Protein 4YIW (pdb70)

CATH classification: 2.30.40.10 (+1 more: 3.20.20.140)

Foldseek 3Di:
DEKEAFEWEADPVGDIDTWIWDDDQQFTADTGHDDDDPPHHYDYQNHFYKFFQFEFEAEAQQPPARVLFHHQQLRQLLLLQLRHQEYEHEQLYVVGQQADVSLLVVVVRCVPHHLHHYQYAHEQAHSLPQDHGGDPVVSVVSGHLAYESPVDFNQDLVSLLVSQLVQAVVQGEYEGDQFHVVQQQLFQAAPDDLCVVVVTGHRYLCRRQVRLLSNLVSQQVSVGQYEYEADQFLNNLVSLVVSVVVPGNYAYEHALDLLQAASVPPPHQQLLQTAVVHRYDPVSNVSVLVCLVVCSHQAYHHNADFDAPVLRVPTSSRRDHHAGGSQCPQFSCCFRCPVVPSDHPSSNLCRRAVRVCVSSVHPGGDSDGPGRRWIWTWFQPDKDFDDLVPRSTNGSSHPRGRPITGIGTAWTDHSNHTSDGNPD/DWEKEAQEWEADPVFDIGTAIWIGDQQFTADIGHDDDDPPHYYDYFNHFYKFFQFEFEAEAQQPPARVLLHHQQLVLLLLLQLRHQEYEHEQQYVQGQQALVNLVVVVVSCVPHHLHHYQYAHEQAHNLPQDHGGDPVSNVVSRHLAYESPVDFNADLVSLLVSQLVQVVVVGEYEGPQFHVVQQQLFFAADDDLCVVVVGGHRYLCRRQVRLLSNLVSNQVNVGQYEYEADQFLNNLVSLVVSVVVPGNYAYEHALCLLFAAPVPDPDFQLLQTAPPHRYDPVSNVSVLVSLVVCSHQAYHHNADFDAPVLRVDTSSRHDHHAGGSQPPQFSCCFRQCVVPSDHPSSSLCRGWVRVCVSSPHQGRDSDGPGRPWIWTWFQPDKDFDDLVPRSTNGSSHPRGRPITGTGIAWTAHSNHTSDGHDDD

Solvent-accessible surface area: 32635 Å² total; per-residue (Å²): 95,43,5,1,50,79,1,78,31,24,28,171,124,18,140,58,67,63,7,3,2,5,4,70,122,16,95,3,39,103,29,52,117,120,12,122,26,154,139,16,120,89,38,72,8,116,42,53,0,1,1,6,1,0,1,0,1,0,0,11,5,31,7,12,29,7,75,109,44,0,20,0,78,32,0,0,53,0,0,0,35,1,0,0,1,8,0,0,8,7,0,52,18,173,60,15,3,11,50,128,135,55,0,73,58,14,44,86,65,18,188,128,60,32,75,7,62,9,52,2,0,0,0,0,0,42,172,26,62,23,94,114,41,3,65,0,66,24,0,92,124,23,35,12,26,0,0,0,4,4,35,64,8,8,71,54,3,38,25,2,16,42,0,0,108,70,0,30,135,26,136,24,6,0,0,5,13,9,20,28,74,63,6,45,73,170,8,6,5,16,79,28,143,13,7,143,167,68,72,29,67,3,4,18,33,10,3,7,3,5,5,0,7,21,0,9,5,0,1,78,60,10,99,1,37,0,0,0,2,7,0,1,1,93,10,0,1,35,22,0,69,19,3,62,143,48,64,18,107,3,20,0,1,0,1,7,8,4,3,22,8,9,9,81,72,16,98,56,48,47,20,40,23,6,4,32,5,4,2,9,11,132,105,17,45,83,9,4,28,99,0,5,89,80,41,5,1,28,0,1,0,1,16,0,8,0,9,34,84,150,42,12,85,97,30,14,122,175,2,36,74,5,4,2,8,0,5,4,0,0,0,2,0,25,27,25,3,24,119,146,62,63,6,79,19,54,54,0,1,28,10,0,0,28,71,0,0,87,36,34,69,46,143,20,7,71,25,86,112,54,62,80,0,26,0,0,4,0,20,23,145,112,88,70,95,2,61,29,113,86,10,68,0,82,0,85,8,6,18,3,57,43,84,116,1,28,0,26,6,25,19,0,0,25,28,15,164,54,23,36,76,91,161,132,188,32,29,3,0,54,95,1,101,30,28,22,164,143,24,140,31,52,57,17,8,2,19,2,79,120,20,104,4,36,92,23,32,123,132,17,131,24,117,146,16,108,85,42,81,6,121,39,40,3,2,0,10,1,0,0,1,1,0,0,11,4,30,9,8,40,14,72,103,45,0,33,0,80,29,0,0,42,0,0,0,26,0,0,0,1,7,0,0,7,8,1,53,23,194,49,17,2,10,45,105,129,48,0,80,57,15,52,95,58,20,178,137,76,31,59,5,58,8,56,0,1,0,0,1,0,26,171,28,74,24,96,112,41,2,67,0,78,31,0,93,128,32,39,9,28,0,0,0,4,4,39,64,8,5,71,52,3,42,26,3,16,42,0,0,103,68,0,33,165,25,140,26,7,0,1,4,13,11,19,26,72,67,6,46,82,190,8,7,7,17,80,15,151,12,7,142,171,82,70,26,83,3,4,20,34,10,2,8,3,4,5,0,7,19,1,10,6,0,1,68,61,13,97,1,42,0,0,0,3,8,0,1,2,104,12,0,1,38,23,0,69,18,4,64,137,50,65,17,112,4,18,0,1,0,0,7,8,4,1,26,4,12,14,86,70,17,101,56,54,44,16,43,22,5,5,31,7,5,2,10,10,131,116,19,40,88,7,4,27,102,0,4,92,81,42,5,1,30,0,0,0,2,18,0,9,0,9,25,69,136,44,12,84,90,44,11,113,187,3,39,75,5,6,1,7,0,4,4,0,0,0,0,0,21,18,32,2,23,119,128,67,67,7,74,22,47,60,0,1,32,14,1,1,30,78,1,1,89,32,30,70,40,143,17,6,80,23,95,82,52,59,75,0,22,0,0,2,0,16,40,134,129,107,69,95,3,63,28,115,88,13,70,0,77,0,81,5,8,16,2,55,43,89,112,2,24,0,14,3,12,16,0,0,27,27,13,162,52,21,33,105,52,170,101,123

Organism: Bacillus anthracis (NCBI:txid1392)

Structure (mmCIF, N/CA/C/O backbone):
data_4YIW
#
_entry.id   4YIW
#
_cell.length_a   50.183
_cell.length_b   81.676
_cell.length_c   104.529
_cell.angle_alpha   90.00
_cell.angle_beta   100.29
_cell.angle_gamma   90.00
#
_symmetry.space_group_name_H-M   'P 1 21 1'
#
loop_
_entity.id
_entity.type
_entity.pdbx_description
1 polymer Dihydroorotase
2 non-polymer 'ZINC ION'
3 non-polymer N-CARBAMOYL-L-ASPARTATE
4 water water
#
loop_
_atom_site.group_PDB
_atom_site.id
_atom_site.type_symbol
_atom_site.label_atom_id
_atom_site.label_alt_id
_atom_site.label_comp_id
_atom_site.label_asym_id
_atom_site.label_entity_id
_atom_site.label_seq_id
_atom_site.pdbx_PDB_ins_code
_atom_site.Cartn_x
_atom_site.Cartn_y
_atom_site.Cartn_z
_atom_site.occupancy
_atom_site.B_iso_or_equiv
_atom_site.auth_seq_id
_atom_site.auth_comp_id
_atom_site.auth_asym_id
_atom_site.auth_atom_id
_atom_site.pdbx_PDB_model_num
ATOM 1 N N . ASN A 1 25 ? 17.061 -8.545 50.272 1.00 56.78 2 ASN A N 1
ATOM 2 C CA . ASN A 1 25 ? 16.576 -9.791 49.603 1.00 56.90 2 ASN A CA 1
ATOM 3 C C . ASN A 1 25 ? 15.066 -9.862 49.623 1.00 57.16 2 ASN A C 1
ATOM 4 O O . ASN A 1 25 ? 14.461 -10.151 50.655 1.00 57.93 2 ASN A O 1
ATOM 9 N N . TYR A 1 26 ? 14.461 -9.603 48.473 1.00 56.61 3 TYR A N 1
ATOM 10 C CA . TYR A 1 26 ? 13.014 -9.558 48.368 1.00 55.65 3 TYR A CA 1
ATOM 11 C C . TYR A 1 26 ? 12.436 -10.857 47.824 1.00 53.34 3 TYR A C 1
ATOM 12 O O . TYR A 1 26 ? 13.075 -11.559 47.041 1.00 52.79 3 TYR A O 1
ATOM 21 N N . LEU A 1 27 ? 11.220 -11.163 48.265 1.00 51.97 4 LEU A N 1
ATOM 22 C CA . LEU A 1 27 ? 10.434 -12.269 47.737 1.00 50.83 4 LEU A CA 1
ATOM 23 C C . LEU A 1 27 ? 9.062 -11.731 47.334 1.00 50.06 4 LEU A C 1
ATOM 24 O O . LEU A 1 27 ? 8.260 -11.351 48.189 1.00 49.40 4 LEU A O 1
ATOM 29 N N . PHE A 1 28 ? 8.817 -11.695 46.026 1.00 48.99 5 PHE A N 1
ATOM 30 C CA . PHE A 1 28 ? 7.562 -11.205 45.464 1.00 48.53 5 PHE A CA 1
ATOM 31 C C . PHE A 1 28 ? 6.590 -12.368 45.296 1.00 49.11 5 PHE A C 1
ATOM 32 O O . PHE A 1 28 ? 6.802 -13.230 44.445 1.00 49.97 5 PHE A O 1
ATOM 40 N N . LYS A 1 29 ? 5.528 -12.389 46.099 1.00 49.38 6 LYS A N 1
ATOM 41 C CA . LYS A 1 29 ? 4.604 -13.526 46.117 1.00 50.26 6 LYS A CA 1
ATOM 42 C C . LYS A 1 29 ? 3.278 -13.231 45.420 1.00 51.21 6 LYS A C 1
ATOM 43 O O . LYS A 1 29 ? 2.796 -12.100 45.434 1.00 50.84 6 LYS A O 1
ATOM 49 N N . ASN A 1 30 ? 2.711 -14.272 44.812 1.00 53.71 7 ASN A N 1
ATOM 50 C CA . ASN A 1 30 ? 1.379 -14.240 44.197 1.00 56.37 7 ASN A CA 1
ATOM 51 C C . ASN A 1 30 ? 1.203 -13.153 43.139 1.00 57.94 7 ASN A C 1
ATOM 52 O O . ASN A 1 30 ? 0.279 -12.335 43.200 1.00 57.46 7 ASN A O 1
ATOM 57 N N . GLY A 1 31 ? 2.113 -13.169 42.171 1.00 59.78 8 GLY A N 1
ATOM 58 C CA . GLY A 1 31 ? 2.039 -12.306 40.996 1.00 61.83 8 GLY A CA 1
ATOM 59 C C . GLY A 1 31 ? 1.808 -13.125 39.741 1.00 63.00 8 GLY A C 1
ATOM 60 O O . GLY A 1 31 ? 1.672 -14.349 39.802 1.00 64.38 8 GLY A O 1
ATOM 61 N N . ARG A 1 32 ? 1.748 -12.440 38.604 1.00 63.12 9 ARG A N 1
ATOM 62 C CA . ARG A 1 32 ? 1.598 -13.085 37.301 1.00 63.14 9 ARG A CA 1
ATOM 63 C C . ARG A 1 32 ? 2.634 -12.500 36.351 1.00 63.08 9 ARG A C 1
ATOM 64 O O . ARG A 1 32 ? 3.033 -11.348 36.506 1.00 62.45 9 ARG A O 1
ATOM 72 N N . TYR A 1 33 ? 3.091 -13.297 35.387 1.00 65.13 10 TYR A N 1
ATOM 73 C CA . TYR A 1 33 ? 4.166 -12.867 34.487 1.00 66.94 10 TYR A CA 1
ATOM 74 C C . TYR A 1 33 ? 4.122 -13.565 33.129 1.00 69.73 10 TYR A C 1
ATOM 75 O O . TYR A 1 33 ? 3.422 -14.563 32.952 1.00 70.76 10 TYR A O 1
ATOM 84 N N . MET A 1 34 ? 4.882 -13.017 32.182 1.00 72.70 11 MET A N 1
ATOM 85 C CA . MET A 1 34 ? 5.016 -13.570 30.836 1.00 75.45 11 MET A CA 1
ATOM 86 C C . MET A 1 34 ? 6.128 -14.616 30.826 1.00 76.66 11 MET A C 1
ATOM 87 O O . MET A 1 34 ? 7.302 -14.280 31.000 1.00 74.84 11 MET A O 1
ATOM 92 N N . ASN A 1 35 ? 5.757 -15.880 30.629 1.00 79.13 12 ASN A N 1
ATOM 93 C CA . ASN A 1 35 ? 6.743 -16.968 30.540 1.00 82.43 12 ASN A CA 1
ATOM 94 C C . ASN A 1 35 ? 7.472 -16.985 29.193 1.00 84.92 12 ASN A C 1
ATOM 95 O O . ASN A 1 35 ? 7.056 -16.314 28.242 1.00 86.69 12 ASN A O 1
ATOM 100 N N . GLU A 1 36 ? 8.553 -17.759 29.120 1.00 85.34 13 GLU A N 1
ATOM 101 C CA . GLU A 1 36 ? 9.324 -17.892 27.871 1.00 85.23 13 GLU A CA 1
ATOM 102 C C . GLU A 1 36 ? 8.531 -18.526 26.709 1.00 85.11 13 GLU A C 1
ATOM 103 O O . GLU A 1 36 ? 8.935 -18.407 25.552 1.00 85.81 13 GLU A O 1
ATOM 109 N N . GLU A 1 37 ? 7.417 -19.191 27.018 1.00 84.13 14 GLU A N 1
ATOM 110 C CA . GLU A 1 37 ? 6.515 -19.725 25.992 1.00 84.55 14 GLU A CA 1
ATOM 111 C C . GLU A 1 37 ? 5.700 -18.616 25.320 1.00 85.05 14 GLU A C 1
ATOM 112 O O . GLU A 1 37 ? 5.864 -18.356 24.127 1.00 86.15 14 GLU A O 1
ATOM 118 N N . GLY A 1 38 ? 4.826 -17.970 26.088 1.00 86.37 15 GLY A N 1
ATOM 119 C CA . GLY A 1 38 ? 3.915 -16.957 25.541 1.00 86.98 15 GLY A CA 1
ATOM 120 C C . GLY A 1 38 ? 2.765 -16.555 26.453 1.00 86.72 15 GLY A C 1
ATOM 121 O O . GLY A 1 38 ? 2.396 -15.379 26.511 1.00 85.58 15 GLY A O 1
ATOM 122 N N . LYS A 1 39 ? 2.191 -17.530 27.155 1.00 87.08 16 LYS A N 1
ATOM 123 C CA . LYS A 1 39 ? 1.069 -17.283 28.068 1.00 85.36 16 LYS A CA 1
ATOM 124 C C . LYS A 1 39 ? 1.483 -16.537 29.333 1.00 81.53 16 LYS A C 1
ATOM 125 O O . LYS A 1 39 ? 2.672 -16.412 29.644 1.00 80.64 16 LYS A O 1
ATOM 131 N N . ILE A 1 40 ? 0.478 -16.059 30.062 1.00 77.13 17 ILE A N 1
ATOM 132 C CA . ILE A 1 40 ? 0.687 -15.362 31.332 1.00 73.33 17 ILE A CA 1
ATOM 133 C C . ILE A 1 40 ? 0.104 -16.197 32.476 1.00 69.38 17 ILE A C 1
ATOM 134 O O . ILE A 1 40 ? -1.085 -16.515 32.483 1.00 67.66 17 ILE A O 1
ATOM 139 N N . VAL A 1 41 ? 0.963 -16.569 33.425 1.00 65.74 18 VAL A N 1
ATOM 140 C CA . VAL A 1 41 ? 0.600 -17.502 34.502 1.00 63.99 18 VAL A CA 1
ATOM 141 C C . VAL A 1 41 ? 1.131 -17.035 35.856 1.00 60.70 18 VAL A C 1
ATOM 142 O O . VAL A 1 41 ? 1.989 -16.157 35.924 1.00 62.30 18 VAL A O 1
ATOM 146 N N . ALA A 1 42 ? 0.621 -17.647 36.922 1.00 56.41 19 ALA A N 1
ATOM 147 C CA . ALA A 1 42 ? 0.984 -17.286 38.294 1.00 53.73 19 ALA A CA 1
ATOM 148 C C . ALA A 1 42 ? 2.398 -17.739 38.657 1.00 51.00 19 ALA A C 1
ATOM 149 O O . ALA A 1 42 ? 2.871 -18.765 38.166 1.00 49.58 19 ALA A O 1
ATOM 151 N N . THR A 1 43 ? 3.059 -16.965 39.519 1.00 48.67 20 THR A N 1
ATOM 152 C CA . THR A 1 43 ? 4.438 -17.245 39.938 1.00 47.57 20 THR A CA 1
ATOM 153 C C . THR A 1 43 ? 4.901 -16.350 41.091 1.00 46.52 20 THR A C 1
ATOM 154 O O . THR A 1 43 ? 4.299 -15.316 41.371 1.00 46.90 20 THR A O 1
ATOM 158 N N . ASP A 1 44 ? 5.979 -16.770 41.747 1.00 46.23 21 ASP A N 1
ATOM 159 C CA . ASP A 1 44 ? 6.708 -15.936 42.698 1.00 46.76 21 ASP A CA 1
ATOM 160 C C . ASP A 1 44 ? 8.044 -15.559 42.066 1.00 46.06 21 ASP A C 1
ATOM 161 O O . ASP A 1 44 ? 8.398 -16.077 41.006 1.00 46.85 21 ASP A O 1
ATOM 166 N N . LEU A 1 45 ? 8.776 -14.657 42.714 1.00 45.24 22 LEU A N 1
ATOM 167 C CA . LEU A 1 45 ? 10.115 -14.273 42.263 1.00 45.10 22 LEU A CA 1
ATOM 168 C C . LEU A 1 45 ? 10.991 -13.919 43.456 1.00 44.94 22 LEU A C 1
ATOM 169 O O . LEU A 1 45 ? 10.610 -13.102 44.287 1.00 44.79 22 LEU A O 1
ATOM 174 N N . LEU A 1 46 ? 12.168 -14.533 43.522 1.00 45.68 23 LEU A N 1
ATOM 175 C CA . LEU A 1 46 ? 13.108 -14.316 44.616 1.00 46.60 23 LEU A CA 1
ATOM 176 C C . LEU A 1 46 ? 14.306 -13.507 44.121 1.00 47.14 23 LEU A C 1
ATOM 177 O O . LEU A 1 46 ? 14.892 -13.838 43.094 1.00 49.19 23 LEU A O 1
ATOM 182 N N . VAL A 1 47 ? 14.659 -12.448 44.847 1.00 48.16 24 VAL A N 1
ATOM 183 C CA . VAL A 1 47 ? 15.809 -11.604 44.503 1.00 49.65 24 VAL A CA 1
ATOM 184 C C . VAL A 1 47 ? 16.854 -11.656 45.614 1.00 52.11 24 VAL A C 1
ATOM 185 O O . VAL A 1 47 ? 16.532 -11.436 46.779 1.00 53.17 24 VAL A O 1
ATOM 189 N N . GLN A 1 48 ? 18.102 -11.945 45.247 1.00 54.90 25 GLN A N 1
ATOM 190 C CA . GLN A 1 48 ? 19.220 -11.941 46.194 1.00 57.19 25 GLN A CA 1
ATOM 191 C C . GLN A 1 48 ? 20.489 -11.413 45.530 1.00 58.57 25 GLN A C 1
ATOM 192 O O . GLN A 1 48 ? 20.800 -11.779 44.397 1.00 58.55 25 GLN A O 1
ATOM 198 N N . ASP A 1 49 ? 21.205 -10.547 46.247 1.00 61.51 26 ASP A N 1
ATOM 199 C CA . ASP A 1 49 ? 22.450 -9.920 45.767 1.00 64.45 26 ASP A CA 1
ATOM 200 C C . ASP A 1 49 ? 22.265 -9.093 44.489 1.00 64.80 26 ASP A C 1
ATOM 201 O O . ASP A 1 49 ? 23.216 -8.895 43.729 1.00 67.26 26 ASP A O 1
ATOM 206 N N . GLY A 1 50 ? 21.050 -8.597 44.271 1.00 63.74 27 GLY A N 1
ATOM 207 C CA . GLY A 1 50 ? 20.723 -7.835 43.066 1.00 62.66 27 GLY A CA 1
ATOM 208 C C . GLY A 1 50 ? 20.560 -8.673 41.808 1.00 60.77 27 GLY A C 1
ATOM 209 O O . GLY A 1 50 ? 20.772 -8.176 40.700 1.00 60.64 27 GLY A O 1
ATOM 210 N N . LYS A 1 51 ? 20.177 -9.939 41.976 1.00 58.65 28 LYS A N 1
ATOM 211 C CA . LYS A 1 51 ? 19.944 -10.848 40.847 1.00 57.92 28 LYS A CA 1
ATOM 212 C C . LYS A 1 51 ? 18.704 -11.707 41.078 1.00 55.18 28 LYS A C 1
ATOM 213 O O . LYS A 1 51 ? 18.322 -11.972 42.214 1.00 53.92 28 LYS A O 1
ATOM 219 N N . ILE A 1 52 ? 18.082 -12.133 39.985 1.00 54.26 29 ILE A N 1
ATOM 220 C CA . ILE A 1 52 ? 16.899 -12.984 40.049 1.00 54.35 29 ILE A CA 1
ATOM 221 C C . ILE A 1 52 ? 17.352 -14.398 40.392 1.00 54.11 29 ILE A C 1
ATOM 222 O O . ILE A 1 52 ? 18.105 -15.008 39.637 1.00 54.43 29 ILE A O 1
ATOM 227 N N . ALA A 1 53 ? 16.893 -14.905 41.534 1.00 53.89 30 ALA A N 1
ATOM 228 C CA . ALA A 1 53 ? 17.360 -16.185 42.070 1.00 54.02 30 ALA A CA 1
ATOM 229 C C . ALA A 1 53 ? 16.466 -17.363 41.676 1.00 54.73 30 ALA A C 1
ATOM 230 O O . ALA A 1 53 ? 16.969 -18.449 41.387 1.00 55.42 30 ALA A O 1
ATOM 232 N N . LYS A 1 54 ? 15.150 -17.152 41.686 1.00 55.61 31 LYS A N 1
ATOM 233 C CA . LYS A 1 54 ? 14.183 -18.183 41.282 1.00 56.56 31 LYS A CA 1
ATOM 234 C C . LYS A 1 54 ? 12.943 -17.561 40.656 1.00 55.10 31 LYS A C 1
ATOM 235 O O . LYS A 1 54 ? 12.518 -16.478 41.055 1.00 54.98 31 LYS A O 1
ATOM 241 N N . VAL A 1 55 ? 12.362 -18.262 39.686 1.00 54.60 32 VAL A N 1
ATOM 242 C CA . VAL A 1 55 ? 11.116 -17.838 39.046 1.00 54.85 32 VAL A CA 1
ATOM 243 C C . VAL A 1 55 ? 10.161 -19.036 38.975 1.00 56.87 32 VAL A C 1
ATOM 244 O O . VAL A 1 55 ? 9.890 -19.580 37.902 1.00 58.06 32 VAL A O 1
ATOM 248 N N . ALA A 1 56 ? 9.665 -19.444 40.139 1.00 58.63 33 ALA A N 1
ATOM 249 C CA . ALA A 1 56 ? 8.728 -20.566 40.254 1.00 59.12 33 ALA A CA 1
ATOM 250 C C . ALA A 1 56 ? 7.620 -20.215 41.242 1.00 60.02 33 ALA A C 1
ATOM 251 O O . ALA A 1 56 ? 7.807 -19.348 42.092 1.00 60.40 33 ALA A O 1
ATOM 253 N N . GLU A 1 57 ? 6.470 -20.880 41.127 1.00 60.28 34 GLU A N 1
ATOM 254 C CA . GLU A 1 57 ? 5.347 -20.633 42.037 1.00 59.99 34 GLU A CA 1
ATOM 255 C C . GLU A 1 57 ? 5.581 -21.291 43.400 1.00 60.89 34 GLU A C 1
ATOM 256 O O . GLU A 1 57 ? 6.144 -22.383 43.481 1.00 60.95 34 GLU A O 1
ATOM 262 N N . ASN A 1 58 ? 5.154 -20.599 44.457 1.00 62.21 35 ASN A N 1
ATOM 263 C CA . ASN A 1 58 ? 5.268 -21.065 45.850 1.00 62.26 35 ASN A CA 1
ATOM 264 C C . ASN A 1 58 ? 6.707 -21.273 46.328 1.00 61.93 35 ASN A C 1
ATOM 265 O O . ASN A 1 58 ? 7.107 -22.384 46.670 1.00 64.11 35 ASN A O 1
ATOM 270 N N . ILE A 1 59 ? 7.470 -20.184 46.350 1.00 62.64 36 ILE A N 1
ATOM 271 C CA . ILE A 1 59 ? 8.841 -20.179 46.869 1.00 62.39 36 ILE A CA 1
ATOM 272 C C . ILE A 1 59 ? 8.810 -19.991 48.385 1.00 63.96 36 ILE A C 1
ATOM 273 O O . ILE A 1 59 ? 7.875 -19.393 48.921 1.00 65.14 36 ILE A O 1
ATOM 278 N N . THR A 1 60 ? 9.830 -20.510 49.067 1.00 64.76 37 THR A N 1
ATOM 279 C CA . THR A 1 60 ? 10.039 -20.241 50.490 1.00 65.05 37 THR A CA 1
ATOM 280 C C . THR A 1 60 ? 11.485 -19.790 50.738 1.00 65.45 37 THR A C 1
ATOM 281 O O . THR A 1 60 ? 12.422 -20.339 50.154 1.00 63.69 37 THR A O 1
ATOM 285 N N . ALA A 1 61 ? 11.648 -18.778 51.590 1.00 67.14 38 ALA A N 1
ATOM 286 C CA . ALA A 1 61 ? 12.969 -18.277 51.987 1.00 70.00 38 ALA A CA 1
ATOM 287 C C . ALA A 1 61 ? 12.850 -17.493 53.297 1.00 73.41 38 ALA A C 1
ATOM 288 O O . ALA A 1 61 ? 12.384 -16.353 53.308 1.00 73.20 38 ALA A O 1
ATOM 290 N N . ASP A 1 62 ? 13.294 -18.109 54.391 1.00 78.16 39 ASP A N 1
ATOM 291 C CA . ASP A 1 62 ? 12.948 -17.659 55.750 1.00 81.06 39 ASP A CA 1
ATOM 292 C C . ASP A 1 62 ? 13.496 -16.290 56.171 1.00 80.93 39 ASP A C 1
ATOM 293 O O . ASP A 1 62 ? 12.902 -15.634 57.029 1.00 81.87 39 ASP A O 1
ATOM 298 N N . ASN A 1 63 ? 14.609 -15.858 55.580 1.00 79.48 40 ASN A N 1
ATOM 299 C CA . ASN A 1 63 ? 15.210 -14.559 55.930 1.00 77.88 40 ASN A CA 1
ATOM 300 C C . ASN A 1 63 ? 15.277 -13.602 54.734 1.00 74.88 40 ASN A C 1
ATOM 301 O O . ASN A 1 63 ? 16.333 -13.058 54.401 1.00 74.12 40 ASN A O 1
ATOM 306 N N . ALA A 1 64 ? 14.118 -13.406 54.109 1.00 72.26 41 ALA A N 1
ATOM 307 C CA . ALA A 1 64 ? 13.943 -12.463 53.003 1.00 70.07 41 ALA A CA 1
ATOM 308 C C . ALA A 1 64 ? 12.609 -11.730 53.171 1.00 68.14 41 ALA A C 1
ATOM 309 O O . ALA A 1 64 ? 11.595 -12.348 53.510 1.00 67.75 41 ALA A O 1
ATOM 311 N N . GLU A 1 65 ? 12.612 -10.420 52.927 1.00 65.26 42 GLU A N 1
ATOM 312 C CA . GLU A 1 65 ? 11.440 -9.571 53.175 1.00 62.77 42 GLU A CA 1
ATOM 313 C C . GLU A 1 65 ? 10.326 -9.807 52.143 1.00 60.48 42 GLU A C 1
ATOM 314 O O . GLU A 1 65 ? 10.531 -9.603 50.946 1.00 61.92 42 GLU A O 1
ATOM 320 N N . VAL A 1 66 ? 9.151 -10.222 52.617 1.00 57.03 43 VAL A N 1
ATOM 321 C CA . VAL A 1 66 ? 8.029 -10.602 51.744 1.00 54.70 43 VAL A CA 1
ATOM 322 C C . VAL A 1 66 ? 7.281 -9.383 51.189 1.00 53.32 43 VAL A C 1
ATOM 323 O O . VAL A 1 66 ? 7.066 -8.401 51.900 1.00 51.43 43 VAL A O 1
ATOM 327 N N . ILE A 1 67 ? 6.889 -9.469 49.915 1.00 53.04 44 ILE A N 1
ATOM 328 C CA . ILE A 1 67 ? 6.077 -8.442 49.247 1.00 52.19 44 ILE A CA 1
ATOM 329 C C . ILE A 1 67 ? 4.988 -9.116 48.402 1.00 52.02 44 ILE A C 1
ATOM 330 O O . ILE A 1 67 ? 5.240 -9.544 47.278 1.00 52.38 44 ILE A O 1
ATOM 335 N N . ASP A 1 68 ? 3.782 -9.214 48.955 1.00 51.90 45 ASP A N 1
ATOM 336 C CA . ASP A 1 68 ? 2.646 -9.817 48.252 1.00 52.35 45 ASP A CA 1
ATOM 337 C C . ASP A 1 68 ? 2.068 -8.802 47.265 1.00 51.40 45 ASP A C 1
ATOM 338 O O . ASP A 1 68 ? 1.732 -7.687 47.658 1.00 53.66 45 ASP A O 1
ATOM 343 N N . VAL A 1 69 ? 1.949 -9.184 45.994 1.00 49.37 46 VAL A N 1
ATOM 344 C CA . VAL A 1 69 ? 1.489 -8.250 44.952 1.00 48.85 46 VAL A CA 1
ATOM 345 C C . VAL A 1 69 ? 0.010 -8.410 44.573 1.00 49.37 46 VAL A C 1
ATOM 346 O O . VAL A 1 69 ? -0.531 -7.570 43.852 1.00 48.69 46 VAL A O 1
ATOM 350 N N . ASN A 1 70 ? -0.628 -9.484 45.045 1.00 49.24 47 ASN A N 1
ATOM 351 C CA . ASN A 1 70 ? -2.054 -9.739 44.800 1.00 48.66 47 ASN A CA 1
ATOM 352 C C . ASN A 1 70 ? -2.434 -9.720 43.327 1.00 47.44 47 ASN A C 1
ATOM 353 O O . ASN A 1 70 ? -3.166 -8.839 42.880 1.00 48.29 47 ASN A O 1
ATOM 358 N N . GLY A 1 71 ? -1.910 -10.681 42.573 1.00 46.88 48 GLY A N 1
ATOM 359 C CA . GLY A 1 71 ? -2.309 -10.886 41.177 1.00 45.65 48 GLY A CA 1
ATOM 360 C C . GLY A 1 71 ? -1.845 -9.867 40.147 1.00 44.36 48 GLY A C 1
ATOM 361 O O . GLY A 1 71 ? -2.208 -9.973 38.973 1.00 44.91 48 GLY A O 1
ATOM 362 N N . LYS A 1 72 ? -1.037 -8.893 40.562 1.00 43.43 49 LYS A N 1
ATOM 363 C CA . LYS A 1 72 ? -0.499 -7.892 39.634 1.00 43.19 49 LYS A CA 1
ATOM 364 C C . LYS A 1 72 ? 0.558 -8.495 38.705 1.00 41.57 49 LYS A C 1
ATOM 365 O O . LYS A 1 72 ? 1.082 -9.580 38.961 1.00 41.81 49 LYS A O 1
ATOM 371 N N . LEU A 1 73 ? 0.868 -7.770 37.635 1.00 39.83 50 LEU A N 1
ATOM 372 C CA . LEU A 1 73 ? 1.854 -8.204 36.647 1.00 38.62 50 LEU A CA 1
ATOM 373 C C . LEU A 1 73 ? 3.277 -7.915 37.118 1.00 37.27 50 LEU A C 1
ATOM 374 O O . LEU A 1 73 ? 3.622 -6.767 37.381 1.00 37.17 50 LEU A O 1
ATOM 379 N N . ILE A 1 74 ? 4.092 -8.961 37.233 1.00 36.87 51 ILE A N 1
ATOM 380 C CA . ILE A 1 74 ? 5.536 -8.812 37.441 1.00 36.73 51 ILE A CA 1
ATOM 381 C C . ILE A 1 74 ? 6.197 -8.783 36.069 1.00 36.93 51 ILE A C 1
ATOM 382 O O . ILE A 1 74 ? 6.311 -9.816 35.412 1.00 38.01 51 ILE A O 1
ATOM 387 N N . ALA A 1 75 ? 6.625 -7.599 35.640 1.00 36.17 52 ALA A N 1
ATOM 388 C CA . ALA A 1 75 ? 7.247 -7.432 34.331 1.00 35.04 52 ALA A CA 1
ATOM 389 C C . ALA A 1 75 ? 8.745 -7.190 34.481 1.00 34.16 52 ALA A C 1
ATOM 390 O O . ALA A 1 75 ? 9.192 -6.716 35.527 1.00 34.15 52 ALA A O 1
ATOM 392 N N . PRO A 1 76 ? 9.528 -7.525 33.437 1.00 32.66 53 PRO A N 1
ATOM 393 C CA . PRO A 1 76 ? 10.916 -7.084 33.441 1.00 32.08 53 PRO A CA 1
ATOM 394 C C . PRO A 1 76 ? 10.978 -5.572 33.280 1.00 31.53 53 PRO A C 1
ATOM 395 O O . PRO A 1 76 ? 10.052 -4.964 32.730 1.00 31.89 53 PRO A O 1
ATOM 399 N N . GLY A 1 77 ? 12.055 -4.973 33.773 1.00 30.03 54 GLY A N 1
ATOM 400 C CA . GLY A 1 77 ? 12.210 -3.528 33.720 1.00 28.69 54 GLY A CA 1
ATOM 401 C C . GLY A 1 77 ? 12.155 -3.057 32.283 1.00 28.12 54 GLY A C 1
ATOM 402 O O . GLY A 1 77 ? 12.840 -3.610 31.418 1.00 27.74 54 GLY A O 1
ATOM 403 N N . LEU A 1 78 ? 11.329 -2.048 32.022 1.00 27.27 55 LEU A N 1
ATOM 404 C CA . LEU A 1 78 ? 11.125 -1.555 30.662 1.00 26.53 55 LEU A CA 1
ATOM 405 C C . LEU A 1 78 ? 12.377 -0.846 30.118 1.00 26.41 55 LEU A C 1
ATOM 406 O O . LEU A 1 78 ? 13.153 -0.257 30.875 1.00 25.44 55 LEU A O 1
ATOM 411 N N . VAL A 1 79 ? 12.559 -0.917 28.800 1.00 26.61 56 VAL A N 1
ATOM 412 C CA . VAL A 1 79 ? 13.755 -0.400 28.127 1.00 26.51 56 VAL A CA 1
ATOM 413 C C . VAL A 1 79 ? 13.353 0.611 27.058 1.00 26.92 56 VAL A C 1
ATOM 414 O O . VAL A 1 79 ? 12.586 0.287 26.151 1.00 27.37 56 VAL A O 1
ATOM 418 N N . ASP A 1 80 ? 13.885 1.829 27.167 1.00 27.27 57 ASP A N 1
ATOM 419 C CA . ASP A 1 80 ? 13.569 2.913 26.238 1.00 27.30 57 ASP A CA 1
ATOM 420 C C . ASP A 1 80 ? 14.823 3.397 25.516 1.00 27.00 57 ASP A C 1
ATOM 421 O O . ASP A 1 80 ? 15.721 3.966 26.131 1.00 26.98 57 ASP A O 1
ATOM 426 N N . VAL A 1 81 ? 14.868 3.195 24.203 1.00 26.91 58 VAL A N 1
ATOM 427 C CA . VAL A 1 81 ? 16.053 3.553 23.417 1.00 26.77 58 VAL A CA 1
ATOM 428 C C . VAL A 1 81 ? 16.042 4.996 22.873 1.00 27.43 58 VAL A C 1
ATOM 429 O O . VAL A 1 81 ? 16.879 5.343 22.039 1.00 27.92 58 VAL A O 1
ATOM 433 N N . HIS A 1 82 ? 15.112 5.832 23.340 1.00 28.28 59 HIS A N 1
ATOM 434 C CA . HIS A 1 82 ? 15.004 7.218 22.856 1.00 29.23 59 HIS A CA 1
ATOM 435 C C . HIS A 1 82 ? 14.520 8.157 23.958 1.00 28.90 59 HIS A C 1
ATOM 436 O O . HIS A 1 82 ? 13.332 8.223 24.242 1.00 30.18 59 HIS A O 1
ATOM 443 N N . VAL A 1 83 ? 15.450 8.892 24.558 1.00 28.67 60 VAL A N 1
ATOM 444 C CA . VAL A 1 83 ? 15.175 9.688 25.752 1.00 28.61 60 VAL A CA 1
ATOM 445 C C . VAL A 1 83 ? 15.949 11.013 25.724 1.00 28.35 60 VAL A C 1
ATOM 446 O O . VAL A 1 83 ? 17.049 11.081 25.170 1.00 28.58 60 VAL A O 1
ATOM 450 N N . HIS A 1 84 ? 15.361 12.055 26.317 1.00 28.18 61 HIS A N 1
ATOM 451 C CA . HIS A 1 84 ? 16.031 13.353 26.484 1.00 28.44 61 HIS A CA 1
ATOM 452 C C . HIS A 1 84 ? 16.020 13.806 27.948 1.00 29.01 61 HIS A C 1
ATOM 453 O O . HIS A 1 84 ? 14.990 14.226 28.470 1.00 27.85 61 HIS A O 1
ATOM 460 N N . LEU A 1 85 ? 17.184 13.724 28.591 1.00 29.71 62 LEU A N 1
ATOM 461 C CA . LEU A 1 85 ? 17.340 14.094 29.998 1.00 29.95 62 LEU A CA 1
ATOM 462 C C . LEU A 1 85 ? 17.776 15.554 30.198 1.00 30.48 62 LEU A C 1
ATOM 463 O O . LEU A 1 85 ? 17.817 16.030 31.336 1.00 30.21 62 LEU A O 1
ATOM 468 N N . ARG A 1 86 ? 18.134 16.236 29.104 1.00 30.49 63 ARG A N 1
ATOM 469 C CA . ARG A 1 86 ? 18.383 17.696 29.074 1.00 31.56 63 ARG A CA 1
ATOM 470 C C . ARG A 1 86 ? 19.658 18.215 29.776 1.00 32.23 63 ARG A C 1
ATOM 471 O O . ARG A 1 86 ? 20.279 19.166 29.295 1.00 32.17 63 ARG A O 1
ATOM 479 N N . GLU A 1 87 ? 20.024 17.632 30.913 1.00 32.62 64 GLU A N 1
ATOM 480 C CA . GLU A 1 87 ? 21.329 17.887 31.520 1.00 33.06 64 GLU A CA 1
ATOM 481 C C . GLU A 1 87 ? 22.407 17.178 30.690 1.00 32.91 64 GLU A C 1
ATOM 482 O O . GLU A 1 87 ? 22.247 16.000 30.363 1.00 32.84 64 GLU A O 1
ATOM 488 N N . PRO A 1 88 ? 23.512 17.878 30.352 1.00 32.52 65 PRO A N 1
ATOM 489 C CA . PRO A 1 88 ? 23.864 19.257 30.686 1.00 32.07 65 PRO A CA 1
ATOM 490 C C . PRO A 1 88 ? 23.321 20.288 29.692 1.00 31.49 65 PRO A C 1
ATOM 491 O O . PRO A 1 88 ? 23.197 20.000 28.500 1.00 30.48 65 PRO A O 1
ATOM 495 N N . GLY A 1 89 ? 23.013 21.482 30.192 1.00 31.32 66 GLY A N 1
ATOM 496 C CA . GLY A 1 89 ? 22.572 22.593 29.353 1.00 32.10 66 GLY A CA 1
ATOM 497 C C . GLY A 1 89 ? 21.108 22.968 29.504 1.00 33.08 66 GLY A C 1
ATOM 498 O O . GLY A 1 89 ? 20.767 24.151 29.464 1.00 32.80 66 GLY A O 1
ATOM 499 N N . GLY A 1 90 ? 20.245 21.966 29.669 1.00 33.92 67 GLY A N 1
ATOM 500 C CA . GLY A 1 90 ? 18.798 22.183 29.758 1.00 34.45 67 GLY A CA 1
ATOM 501 C C . GLY A 1 90 ? 18.196 21.870 31.117 1.00 34.88 67 GLY A C 1
ATOM 502 O O . GLY A 1 90 ? 17.087 21.338 31.195 1.00 34.88 67 GLY A O 1
ATOM 503 N N . GLU A 1 91 ? 18.906 22.242 32.183 1.00 34.78 68 GLU A N 1
ATOM 504 C CA . GLU A 1 91 ? 18.520 21.886 33.557 1.00 35.15 68 GLU A CA 1
ATOM 505 C C . GLU A 1 91 ? 17.099 22.326 33.931 1.00 35.65 68 GLU A C 1
ATOM 506 O O . GLU A 1 91 ? 16.405 21.619 34.665 1.00 36.72 68 GLU A O 1
ATOM 512 N N . HIS A 1 92 ? 16.675 23.491 33.439 1.00 35.19 69 HIS A N 1
ATOM 513 C CA . HIS A 1 92 ? 15.322 24.009 33.712 1.00 34.95 69 HIS A CA 1
ATOM 514 C C . HIS A 1 92 ? 14.191 23.122 33.154 1.00 33.83 69 HIS A C 1
ATOM 515 O O . HIS A 1 92 ? 13.094 23.078 33.715 1.00 33.16 69 HIS A O 1
ATOM 522 N N . LYS A 1 93 ? 14.479 22.407 32.068 1.00 33.00 70 LYS A N 1
ATOM 523 C CA . LYS A 1 93 ? 13.522 21.499 31.430 1.00 31.98 70 LYS A CA 1
ATOM 524 C C . LYS A 1 93 ? 13.457 20.136 32.109 1.00 31.32 70 LYS A C 1
ATOM 525 O O . LYS A 1 93 ? 12.386 19.547 32.222 1.00 30.70 70 LYS A O 1
ATOM 531 N N . GLU A 1 94 ? 14.620 19.629 32.513 1.00 31.24 71 GLU A N 1
ATOM 532 C CA . GLU A 1 94 ? 14.750 18.307 33.134 1.00 31.16 71 GLU A CA 1
ATOM 533 C C . GLU A 1 94 ? 16.190 18.139 33.635 1.00 30.95 71 GLU A C 1
ATOM 534 O O . GLU A 1 94 ? 17.102 18.799 33.130 1.00 29.91 71 GLU A O 1
ATOM 540 N N . THR A 1 95 ? 16.374 17.278 34.637 1.00 30.68 72 THR A N 1
ATOM 541 C CA . THR A 1 95 ? 17.700 16.881 35.113 1.00 30.81 72 THR A CA 1
ATOM 542 C C . THR A 1 95 ? 17.836 15.366 35.056 1.00 31.74 72 THR A C 1
ATOM 543 O O . THR A 1 95 ? 16.856 14.659 34.819 1.00 32.01 72 THR A O 1
ATOM 547 N N . ILE A 1 96 ? 19.052 14.873 35.281 1.00 32.76 73 ILE A N 1
ATOM 548 C CA . ILE A 1 96 ? 19.317 13.434 35.293 1.00 33.49 73 ILE A CA 1
ATOM 549 C C . ILE A 1 96 ? 18.463 12.795 36.389 1.00 34.78 73 ILE A C 1
ATOM 550 O O . ILE A 1 96 ? 17.769 11.804 36.160 1.00 35.15 73 ILE A O 1
ATOM 555 N N . GLU A 1 97 ? 18.531 13.382 37.581 1.00 36.18 74 GLU A N 1
ATOM 556 C CA . GLU A 1 97 ? 17.722 12.963 38.736 1.00 37.37 74 GLU A CA 1
ATOM 557 C C . GLU A 1 97 ? 16.244 12.849 38.417 1.00 35.87 74 GLU A C 1
ATOM 558 O O . GLU A 1 97 ? 15.647 11.777 38.538 1.00 35.84 74 GLU A O 1
ATOM 564 N N . THR A 1 98 ? 15.659 13.983 38.035 1.00 33.28 75 THR A N 1
ATOM 565 C CA . THR A 1 98 ? 14.218 14.087 37.851 1.00 31.92 75 THR A CA 1
ATOM 566 C C . THR A 1 98 ? 13.764 13.221 36.684 1.00 31.14 75 THR A C 1
ATOM 567 O O . THR A 1 98 ? 12.733 12.553 36.769 1.00 30.19 75 THR A O 1
ATOM 571 N N . GLY A 1 99 ? 14.550 13.228 35.607 1.00 30.46 76 GLY A N 1
ATOM 572 C CA . GLY A 1 99 ? 14.263 12.422 34.422 1.00 29.59 76 GLY A CA 1
ATOM 573 C C . GLY A 1 99 ? 14.234 10.927 34.695 1.00 29.47 76 GLY A C 1
ATOM 574 O O . GLY A 1 99 ? 13.309 10.230 34.263 1.00 28.81 76 GLY A O 1
ATOM 575 N N . THR A 1 100 ? 15.241 10.437 35.417 1.00 28.70 77 THR A N 1
ATOM 576 C CA . THR A 1 100 ? 15.344 9.007 35.734 1.00 28.80 77 THR A CA 1
ATOM 577 C C . THR A 1 100 ? 14.366 8.570 36.827 1.00 29.14 77 THR A C 1
ATOM 578 O O . THR A 1 100 ? 13.948 7.413 36.863 1.00 28.37 77 THR A O 1
ATOM 582 N N . LEU A 1 101 ? 14.021 9.494 37.722 1.00 30.43 78 LEU A N 1
ATOM 583 C CA . LEU A 1 101 ? 12.988 9.258 38.728 1.00 31.17 78 LEU A CA 1
ATOM 584 C C . LEU A 1 101 ? 11.622 9.128 38.034 1.00 30.97 78 LEU A C 1
ATOM 585 O O . LEU A 1 101 ? 10.789 8.309 38.425 1.00 31.60 78 LEU A O 1
ATOM 590 N N . ALA A 1 102 ? 11.407 9.928 36.993 1.00 30.42 79 ALA A N 1
ATOM 591 C CA . ALA A 1 102 ? 10.206 9.811 36.160 1.00 30.27 79 ALA A CA 1
ATOM 592 C C . ALA A 1 102 ? 10.198 8.507 35.354 1.00 29.85 79 ALA A C 1
ATOM 593 O O . ALA A 1 102 ? 9.141 7.920 35.132 1.00 30.06 79 ALA A O 1
ATOM 595 N N . ALA A 1 103 ? 11.376 8.074 34.908 1.00 29.45 80 ALA A N 1
ATOM 596 C CA . ALA A 1 103 ? 11.532 6.803 34.188 1.00 29.39 80 ALA A CA 1
ATOM 597 C C . ALA A 1 103 ? 11.171 5.624 35.086 1.00 29.37 80 ALA A C 1
ATOM 598 O O . ALA A 1 103 ? 10.367 4.762 34.711 1.00 28.92 80 ALA A O 1
ATOM 600 N N . ALA A 1 104 ? 11.771 5.602 36.274 1.00 28.96 81 ALA A N 1
ATOM 601 C CA . ALA A 1 104 ? 11.446 4.614 37.300 1.00 28.84 81 ALA A CA 1
ATOM 602 C C . ALA A 1 104 ? 9.933 4.490 37.497 1.00 28.83 81 ALA A C 1
ATOM 603 O O . ALA A 1 104 ? 9.383 3.385 37.456 1.00 28.94 81 ALA A O 1
ATOM 605 N N . LYS A 1 105 ? 9.273 5.631 37.694 1.00 28.52 82 LYS A N 1
ATOM 606 C CA . LYS A 1 105 ? 7.821 5.685 37.887 1.00 28.15 82 LYS A CA 1
ATOM 607 C C . LYS A 1 105 ? 7.045 5.098 36.709 1.00 27.85 82 LYS A C 1
ATOM 608 O O . LYS A 1 105 ? 6.045 4.411 36.902 1.00 28.64 82 LYS A O 1
ATOM 614 N N . GLY A 1 106 ? 7.514 5.369 35.494 1.00 27.79 83 GLY A N 1
ATOM 615 C CA . GLY A 1 106 ? 6.921 4.808 34.275 1.00 27.53 83 GLY A CA 1
ATOM 616 C C . GLY A 1 106 ? 7.177 3.326 34.021 1.00 27.51 83 GLY A C 1
ATOM 617 O O . GLY A 1 106 ? 6.564 2.745 33.128 1.00 27.93 83 GLY A O 1
ATOM 618 N N . GLY A 1 107 ? 8.082 2.719 34.790 1.00 27.13 84 GLY A N 1
ATOM 619 C CA . GLY A 1 107 ? 8.390 1.292 34.676 1.00 26.89 84 GLY A CA 1
ATOM 620 C C . GLY A 1 107 ? 9.740 0.996 34.046 1.00 27.13 84 GLY A C 1
ATOM 621 O O . GLY A 1 107 ? 10.135 -0.167 33.935 1.00 26.82 84 GLY A O 1
ATOM 622 N N . PHE A 1 108 ? 10.455 2.046 33.648 1.00 27.42 85 PHE A N 1
ATOM 623 C CA . PHE A 1 108 ? 11.705 1.903 32.910 1.00 27.36 85 PHE A CA 1
ATOM 624 C C . PHE A 1 108 ? 12.920 1.781 33.827 1.00 27.65 85 PHE A C 1
ATOM 625 O O . PHE A 1 108 ? 13.099 2.593 34.730 1.00 27.87 85 PHE A O 1
ATOM 633 N N . THR A 1 109 ? 13.745 0.762 33.575 1.00 27.79 86 THR A N 1
ATOM 634 C CA . THR A 1 109 ? 14.986 0.520 34.326 1.00 27.35 86 THR A CA 1
ATOM 635 C C . THR A 1 109 ? 16.249 0.792 33.504 1.00 27.58 86 THR A C 1
ATOM 636 O O . THR A 1 109 ? 17.326 0.994 34.070 1.00 27.23 86 THR A O 1
ATOM 640 N N . THR A 1 110 ? 16.121 0.760 32.179 1.00 27.93 87 THR A N 1
ATOM 641 C CA . THR A 1 110 ? 17.212 1.133 31.281 1.00 28.43 87 THR A CA 1
ATOM 642 C C . THR A 1 110 ? 16.710 2.130 30.251 1.00 28.82 87 THR A C 1
ATOM 643 O O . THR A 1 110 ? 15.732 1.877 29.555 1.00 28.50 87 THR A O 1
ATOM 647 N N . ILE A 1 111 ? 17.396 3.264 30.159 1.00 29.83 88 ILE A N 1
ATOM 648 C CA . ILE A 1 111 ? 17.054 4.309 29.198 1.00 29.94 88 ILE A CA 1
ATOM 649 C C . ILE A 1 111 ? 18.303 4.718 28.430 1.00 29.88 88 ILE A C 1
ATOM 650 O O . ILE A 1 111 ? 19.414 4.556 28.927 1.00 29.35 88 ILE A O 1
ATOM 655 N N . CYS A 1 112 ? 18.108 5.231 27.216 1.00 30.19 89 CYS A N 1
ATOM 656 C CA . CYS A 1 112 ? 19.213 5.630 26.348 1.00 30.33 89 CYS A CA 1
ATOM 657 C C . CYS A 1 112 ? 19.110 7.119 26.024 1.00 30.44 89 CYS A C 1
ATOM 658 O O . CYS A 1 112 ? 18.217 7.542 25.284 1.00 30.85 89 CYS A O 1
ATOM 661 N N . ALA A 1 113 ? 20.030 7.905 26.580 1.00 30.19 90 ALA A N 1
ATOM 662 C CA . ALA A 1 113 ? 19.941 9.367 26.525 1.00 30.57 90 ALA A CA 1
ATOM 663 C C . ALA A 1 113 ? 20.518 9.932 25.227 1.00 30.96 90 ALA A C 1
ATOM 664 O O . ALA A 1 113 ? 21.648 9.623 24.854 1.00 30.50 90 ALA A O 1
ATOM 666 N N . MET A 1 114 ? 19.735 10.773 24.556 1.00 31.49 91 MET A N 1
ATOM 667 C CA . MET A 1 114 ? 20.121 11.332 23.262 1.00 32.44 91 MET A CA 1
ATOM 668 C C . MET A 1 114 ? 21.136 12.466 23.428 1.00 31.87 91 MET A C 1
ATOM 669 O O . MET A 1 114 ? 21.202 13.075 24.492 1.00 32.11 91 MET A O 1
ATOM 674 N N . PRO A 1 115 ? 21.926 12.760 22.375 1.00 31.79 92 PRO A N 1
ATOM 675 C CA . PRO A 1 115 ? 23.091 13.634 22.530 1.00 32.02 92 PRO A CA 1
ATOM 676 C C . PRO A 1 115 ? 22.891 15.114 22.163 1.00 31.69 92 PRO A C 1
ATOM 677 O O . PRO A 1 115 ? 23.872 15.834 21.994 1.00 31.40 92 PRO A O 1
ATOM 681 N N . ASN A 1 116 ? 21.647 15.578 22.072 1.00 31.73 93 ASN A N 1
ATOM 682 C CA . ASN A 1 116 ? 21.383 16.988 21.744 1.00 31.28 93 ASN A CA 1
ATOM 683 C C . ASN A 1 116 ? 21.365 17.895 22.976 1.00 31.69 93 ASN A C 1
ATOM 684 O O . ASN A 1 116 ? 20.401 18.620 23.229 1.00 32.08 93 ASN A O 1
ATOM 689 N N . THR A 1 117 ? 22.466 17.863 23.717 1.00 32.17 94 THR A N 1
ATOM 690 C CA . THR A 1 117 ? 22.633 18.652 24.926 1.00 32.43 94 THR A CA 1
ATOM 691 C C . THR A 1 117 ? 23.640 19.777 24.675 1.00 32.78 94 THR A C 1
ATOM 692 O O . THR A 1 117 ? 24.114 19.951 23.552 1.00 32.27 94 THR A O 1
ATOM 696 N N . ARG A 1 118 ? 23.941 20.555 25.712 1.00 34.29 95 ARG A N 1
ATOM 697 C CA . ARG A 1 118 ? 24.961 21.607 25.630 1.00 36.29 95 ARG A CA 1
ATOM 698 C C . ARG A 1 118 ? 25.865 21.562 26.864 1.00 35.29 95 ARG A C 1
ATOM 699 O O . ARG A 1 118 ? 25.461 22.011 27.938 1.00 36.37 95 ARG A O 1
ATOM 707 N N . PRO A 1 119 ? 27.094 21.021 26.721 1.00 33.81 96 PRO A N 1
ATOM 708 C CA . PRO A 1 119 ? 27.738 20.544 25.490 1.00 33.01 96 PRO A CA 1
ATOM 709 C C . PRO A 1 119 ? 27.257 19.174 24.987 1.00 32.07 96 PRO A C 1
ATOM 710 O O . PRO A 1 119 ? 26.705 18.377 25.751 1.00 31.35 96 PRO A O 1
ATOM 714 N N . VAL A 1 120 ? 27.496 18.926 23.701 1.00 30.64 97 VAL A N 1
ATOM 715 C CA . VAL A 1 120 ? 27.221 17.643 23.064 1.00 29.94 97 VAL A CA 1
ATOM 716 C C . VAL A 1 120 ? 28.280 16.628 23.494 1.00 30.23 97 VAL A C 1
ATOM 717 O O . VAL A 1 120 ? 29.466 16.960 23.546 1.00 29.98 97 VAL A O 1
ATOM 721 N N . PRO A 1 121 ? 27.868 15.380 23.788 1.00 30.66 98 PRO A N 1
ATOM 722 C CA . PRO A 1 121 ? 28.870 14.339 24.028 1.00 30.89 98 PRO A CA 1
ATOM 723 C C . PRO A 1 121 ? 29.523 13.880 22.715 1.00 30.98 98 PRO A C 1
ATOM 724 O O . PRO A 1 121 ? 29.185 12.825 22.173 1.00 30.73 98 PRO A O 1
ATOM 728 N N . ASP A 1 122 ? 30.458 14.686 22.221 1.00 31.73 99 ASP A N 1
ATOM 729 C CA . ASP A 1 122 ? 31.086 14.456 20.915 1.00 32.12 99 ASP A CA 1
ATOM 730 C C . ASP A 1 122 ? 32.609 14.272 20.995 1.00 31.98 99 ASP A C 1
ATOM 731 O O . ASP A 1 122 ? 33.295 14.300 19.973 1.00 31.08 99 ASP A O 1
ATOM 736 N N . CYS A 1 123 ? 33.122 14.065 22.207 1.00 32.65 100 CYS A N 1
ATOM 737 C CA . CYS A 1 123 ? 34.562 13.904 22.433 1.00 33.23 100 CYS A CA 1
ATOM 738 C C . CYS A 1 123 ? 34.822 13.311 23.822 1.00 33.75 100 CYS A C 1
ATOM 739 O O . CYS A 1 123 ? 33.890 13.114 24.602 1.00 34.25 100 CYS A O 1
ATOM 742 N N . ARG A 1 124 ? 36.091 13.042 24.122 1.00 34.32 101 ARG A N 1
ATOM 743 C CA . ARG A 1 124 ? 36.500 12.444 25.398 1.00 34.61 101 ARG A CA 1
ATOM 744 C C . ARG A 1 124 ? 36.018 13.226 26.622 1.00 35.95 101 ARG A C 1
ATOM 745 O O . ARG A 1 124 ? 35.407 12.648 27.527 1.00 36.06 101 ARG A O 1
ATOM 753 N N . GLU A 1 125 ? 36.296 14.531 26.644 1.00 36.98 102 GLU A N 1
ATOM 754 C CA . GLU A 1 125 ? 36.007 15.369 27.812 1.00 37.90 102 GLU A CA 1
ATOM 755 C C . GLU A 1 125 ? 34.509 15.454 28.113 1.00 37.05 102 GLU A C 1
ATOM 756 O O . GLU A 1 125 ? 34.099 15.320 29.268 1.00 38.07 102 GLU A O 1
ATOM 762 N N . HIS A 1 126 ? 33.698 15.672 27.082 1.00 35.44 103 HIS A N 1
ATOM 763 C CA . HIS A 1 126 ? 32.246 15.796 27.267 1.00 34.62 103 HIS A CA 1
ATOM 764 C C . HIS A 1 126 ? 31.576 14.463 27.642 1.00 34.28 103 HIS A C 1
ATOM 765 O O . HIS A 1 126 ? 30.685 14.443 28.487 1.00 33.69 103 HIS A O 1
ATOM 772 N N . MET A 1 127 ? 32.007 13.359 27.031 1.00 34.70 104 MET A N 1
ATOM 773 C CA . MET A 1 127 ? 31.406 12.039 27.306 1.00 34.85 104 MET A CA 1
ATOM 774 C C . MET A 1 127 ? 31.730 11.535 28.715 1.00 37.10 104 MET A C 1
ATOM 775 O O . MET A 1 127 ? 30.862 10.972 29.384 1.00 37.64 104 MET A O 1
ATOM 780 N N . GLU A 1 128 ? 32.970 11.726 29.160 1.00 40.18 105 GLU A N 1
ATOM 781 C CA . GLU A 1 128 ? 33.359 11.339 30.522 1.00 42.38 105 GLU A CA 1
ATOM 782 C C . GLU A 1 128 ? 32.587 12.143 31.568 1.00 42.53 105 GLU A C 1
ATOM 783 O O . GLU A 1 128 ? 32.139 11.593 32.573 1.00 41.88 105 GLU A O 1
ATOM 789 N N . ASP A 1 129 ? 32.426 13.438 31.314 1.00 43.81 106 ASP A N 1
ATOM 790 C CA . ASP A 1 129 ? 31.634 14.316 32.178 1.00 45.14 106 ASP A CA 1
ATOM 791 C C . ASP A 1 129 ? 30.172 13.856 32.268 1.00 43.25 106 ASP A C 1
ATOM 792 O O . ASP A 1 129 ? 29.558 13.917 33.339 1.00 42.63 106 ASP A O 1
ATOM 797 N N . LEU A 1 130 ? 29.628 13.393 31.144 1.00 41.40 107 LEU A N 1
ATOM 798 C CA . LEU A 1 130 ? 28.266 12.857 31.093 1.00 40.29 107 LEU A CA 1
ATOM 799 C C . LEU A 1 130 ? 28.147 11.580 31.920 1.00 39.44 107 LEU A C 1
ATOM 800 O O . LEU A 1 130 ? 27.216 11.438 32.707 1.00 39.95 107 LEU A O 1
ATOM 805 N N . GLN A 1 131 ? 29.094 10.660 31.744 1.00 39.01 108 GLN A N 1
ATOM 806 C CA . GLN A 1 131 ? 29.102 9.394 32.490 1.00 38.44 108 GLN A CA 1
ATOM 807 C C . GLN A 1 131 ? 29.253 9.606 34.001 1.00 38.36 108 GLN A C 1
ATOM 808 O O . GLN A 1 131 ? 28.706 8.836 34.792 1.00 38.01 108 GLN A O 1
ATOM 814 N N . ASN A 1 132 ? 29.993 10.646 34.390 1.00 38.35 109 ASN A N 1
ATOM 815 C CA . ASN A 1 132 ? 30.174 10.993 35.805 1.00 39.01 109 ASN A CA 1
ATOM 816 C C . ASN A 1 132 ? 28.899 11.495 36.463 1.00 38.74 109 ASN A C 1
ATOM 817 O O . ASN A 1 132 ? 28.632 11.173 37.615 1.00 38.32 109 ASN A O 1
ATOM 822 N N . ARG A 1 133 ? 28.127 12.294 35.733 1.00 39.42 110 ARG A N 1
ATOM 823 C CA . ARG A 1 133 ? 26.821 12.756 36.203 1.00 39.66 110 ARG A CA 1
ATOM 824 C C . ARG A 1 133 ? 25.824 11.596 36.320 1.00 39.79 110 ARG A C 1
ATOM 825 O O . ARG A 1 133 ? 25.082 11.508 37.296 1.00 39.20 110 ARG A O 1
ATOM 833 N N . ILE A 1 134 ? 25.818 10.710 35.326 1.00 41.39 111 ILE A N 1
ATOM 834 C CA . ILE A 1 134 ? 24.982 9.503 35.361 1.00 43.88 111 ILE A CA 1
ATOM 835 C C . ILE A 1 134 ? 25.308 8.664 36.596 1.00 46.46 111 ILE A C 1
ATOM 836 O O . ILE A 1 134 ? 24.417 8.296 37.365 1.00 46.45 111 ILE A O 1
ATOM 841 N N . LYS A 1 135 ? 26.596 8.374 36.770 1.00 49.16 112 LYS A N 1
ATOM 842 C CA . LYS A 1 135 ? 27.092 7.571 37.894 1.00 51.50 112 LYS A CA 1
ATOM 843 C C . LYS A 1 135 ? 26.749 8.200 39.249 1.00 51.18 112 LYS A C 1
ATOM 844 O O . LYS A 1 135 ? 26.462 7.497 40.216 1.00 50.22 112 LYS A O 1
ATOM 850 N N . GLU A 1 136 ? 26.758 9.529 39.292 1.00 52.19 113 GLU A N 1
ATOM 851 C CA . GLU A 1 136 ? 26.611 10.283 40.534 1.00 52.38 113 GLU A CA 1
ATOM 852 C C . GLU A 1 136 ? 25.158 10.450 40.990 1.00 50.28 113 GLU A C 1
ATOM 853 O O . GLU A 1 136 ? 24.907 10.504 42.195 1.00 51.33 113 GLU A O 1
ATOM 859 N N . LYS A 1 137 ? 24.204 10.526 40.061 1.00 46.91 114 LYS A N 1
ATOM 860 C CA . LYS A 1 137 ? 22.821 10.807 40.463 1.00 45.14 114 LYS A CA 1
ATOM 861 C C . LYS A 1 137 ? 21.697 10.256 39.572 1.00 43.10 114 LYS A C 1
ATOM 862 O O . LYS A 1 137 ? 20.602 10.814 39.552 1.00 43.43 114 LYS A O 1
ATOM 868 N N . ALA A 1 138 ? 21.942 9.150 38.873 1.00 41.22 115 ALA A N 1
ATOM 869 C CA . ALA A 1 138 ? 20.886 8.494 38.091 1.00 39.15 115 ALA A CA 1
ATOM 870 C C . ALA A 1 138 ? 20.204 7.427 38.929 1.00 37.43 115 ALA A C 1
ATOM 871 O O . ALA A 1 138 ? 20.870 6.642 39.600 1.00 37.04 115 ALA A O 1
ATOM 873 N N . HIS A 1 139 ? 18.874 7.407 38.890 1.00 36.41 116 HIS A N 1
ATOM 874 C CA . HIS A 1 139 ? 18.081 6.414 39.624 1.00 35.31 116 HIS A CA 1
ATOM 875 C C . HIS A 1 139 ? 17.816 5.138 38.821 1.00 33.88 116 HIS A C 1
ATOM 876 O O . HIS A 1 139 ? 17.345 4.148 39.377 1.00 34.13 116 HIS A O 1
ATOM 883 N N . VAL A 1 140 ? 18.092 5.170 37.517 1.00 32.67 117 VAL A N 1
ATOM 884 C CA . VAL A 1 140 ? 17.997 3.978 36.661 1.00 31.42 117 VAL A CA 1
ATOM 885 C C . VAL A 1 140 ? 19.240 3.904 35.774 1.00 30.19 117 VAL A C 1
ATOM 886 O O . VAL A 1 140 ? 20.088 4.785 35.826 1.00 30.45 117 VAL A O 1
ATOM 890 N N . ASN A 1 141 ? 19.353 2.850 34.974 1.00 29.96 118 ASN A N 1
ATOM 891 C CA . ASN A 1 141 ? 20.501 2.689 34.080 1.00 29.95 118 ASN A CA 1
ATOM 892 C C . ASN A 1 141 ? 20.365 3.592 32.855 1.00 29.52 118 ASN A C 1
ATOM 893 O O . ASN A 1 141 ? 19.353 3.546 32.157 1.00 29.19 118 ASN A O 1
ATOM 898 N N . VAL A 1 142 ? 21.385 4.414 32.607 1.00 29.03 119 VAL A N 1
ATOM 899 C CA . VAL A 1 142 ? 21.380 5.355 31.487 1.00 28.48 119 VAL A CA 1
ATOM 900 C C . VAL A 1 142 ? 22.531 5.047 30.532 1.00 28.52 119 VAL A C 1
ATOM 901 O O . VAL A 1 142 ? 23.699 5.189 30.889 1.00 29.47 119 VAL A O 1
ATOM 905 N N . LEU A 1 143 ? 22.188 4.618 29.321 1.00 28.31 120 LEU A N 1
ATOM 906 C CA . LEU A 1 143 ? 23.170 4.327 28.283 1.00 27.96 120 LEU A CA 1
ATOM 907 C C . LEU A 1 143 ? 23.240 5.500 27.303 1.00 28.16 120 LEU A C 1
ATOM 908 O O . LEU A 1 143 ? 22.355 5.658 26.466 1.00 28.59 120 LEU A O 1
ATOM 913 N N . PRO A 1 144 ? 24.294 6.330 27.399 1.00 27.76 121 PRO A N 1
ATOM 914 C CA . PRO A 1 144 ? 24.337 7.546 26.596 1.00 28.07 121 PRO A CA 1
ATOM 915 C C . PRO A 1 144 ? 24.699 7.316 25.125 1.00 28.19 121 PRO A C 1
ATOM 916 O O . PRO A 1 144 ? 25.630 6.562 24.820 1.00 28.35 121 PRO A O 1
ATOM 920 N N . TYR A 1 145 ? 23.954 7.969 24.235 1.00 28.08 122 TYR A N 1
ATOM 921 C CA . TYR A 1 145 ? 24.278 8.010 22.811 1.00 28.05 122 TYR A CA 1
ATOM 922 C C . TYR A 1 145 ? 25.501 8.899 22.585 1.00 27.50 122 TYR A C 1
ATOM 923 O O . TYR A 1 145 ? 25.853 9.725 23.428 1.00 25.87 122 TYR A O 1
ATOM 932 N N . GLY A 1 146 ? 26.131 8.719 21.430 1.00 27.88 123 GLY A N 1
ATOM 933 C CA . GLY A 1 146 ? 27.218 9.576 20.981 1.00 27.97 123 GLY A CA 1
ATOM 934 C C . GLY A 1 146 ? 26.792 10.288 19.716 1.00 28.62 123 GLY A C 1
ATOM 935 O O . GLY A 1 146 ? 25.956 9.780 18.972 1.00 28.66 123 GLY A O 1
ATOM 936 N N . ALA A 1 147 ? 27.355 11.469 19.477 1.00 29.10 124 ALA A N 1
ATOM 937 C CA . ALA A 1 147 ? 27.059 12.232 18.269 1.00 29.60 124 ALA A CA 1
ATOM 938 C C . ALA A 1 147 ? 27.793 11.649 17.063 1.00 30.12 124 ALA A C 1
ATOM 939 O O . ALA A 1 147 ? 28.887 11.100 17.204 1.00 31.44 124 ALA A O 1
ATOM 941 N N . ILE A 1 148 ? 27.186 11.769 15.883 1.00 29.99 125 ILE A N 1
ATOM 942 C CA . ILE A 1 148 ? 27.855 11.414 14.630 1.00 30.31 125 ILE A CA 1
ATOM 943 C C . ILE A 1 148 ? 28.844 12.513 14.255 1.00 31.16 125 ILE A C 1
ATOM 944 O O . ILE A 1 148 ? 29.994 12.230 13.921 1.00 31.49 125 ILE A O 1
ATOM 949 N N . THR A 1 149 ? 28.391 13.763 14.313 1.00 31.89 126 THR A N 1
ATOM 950 C CA . THR A 1 149 ? 29.234 14.908 13.979 1.00 31.96 126 THR A CA 1
ATOM 951 C C . THR A 1 149 ? 29.397 15.857 15.164 1.00 32.22 126 THR A C 1
ATOM 952 O O . THR A 1 149 ? 28.547 15.907 16.053 1.00 32.51 126 THR A O 1
ATOM 956 N N . VAL A 1 150 ? 30.488 16.620 15.143 1.00 32.76 127 VAL A N 1
ATOM 957 C CA . VAL A 1 150 ? 30.871 17.505 16.247 1.00 33.57 127 VAL A CA 1
ATOM 958 C C . VAL A 1 150 ? 29.881 18.668 16.361 1.00 34.91 127 VAL A C 1
ATOM 959 O O . VAL A 1 150 ? 29.602 19.348 15.374 1.00 33.99 127 VAL A O 1
ATOM 963 N N . ARG A 1 151 ? 29.356 18.864 17.573 1.00 36.97 128 ARG A N 1
ATOM 964 C CA . ARG A 1 151 ? 28.283 19.832 17.873 1.00 39.61 128 ARG A CA 1
ATOM 965 C C . ARG A 1 151 ? 26.962 19.597 17.106 1.00 39.10 128 ARG A C 1
ATOM 966 O O . ARG A 1 151 ? 26.105 20.479 17.061 1.00 39.08 128 ARG A O 1
ATOM 974 N N . GLN A 1 152 ? 26.789 18.402 16.541 1.00 39.12 129 GLN A N 1
ATOM 975 C CA . GLN A 1 152 ? 25.662 18.097 15.643 1.00 40.18 129 GLN A CA 1
ATOM 976 C C . GLN A 1 152 ? 25.551 19.069 14.447 1.00 39.75 129 GLN A C 1
ATOM 977 O O . GLN A 1 152 ? 24.460 19.268 13.908 1.00 39.96 129 GLN A O 1
ATOM 983 N N . ALA A 1 153 ? 26.680 19.643 14.026 1.00 38.20 130 ALA A N 1
ATOM 984 C CA . ALA A 1 153 ? 26.708 20.641 12.947 1.00 37.68 130 ALA A CA 1
ATOM 985 C C . ALA A 1 153 ? 26.906 20.028 11.556 1.00 37.52 130 ALA A C 1
ATOM 986 O O . ALA A 1 153 ? 26.745 20.717 10.548 1.00 37.23 130 ALA A O 1
ATOM 988 N N . GLY A 1 154 ? 27.291 18.754 11.507 1.00 37.98 131 GLY A N 1
ATOM 989 C CA . GLY A 1 154 ? 27.253 17.975 10.267 1.00 38.24 131 GLY A CA 1
ATOM 990 C C . GLY A 1 154 ? 28.467 18.018 9.353 1.00 38.82 131 GLY A C 1
ATOM 991 O O . GLY A 1 154 ? 28.440 17.425 8.271 1.00 40.36 131 GLY A O 1
ATOM 992 N N . SER A 1 155 ? 29.533 18.698 9.771 1.00 38.10 132 SER A N 1
ATOM 993 C CA . SER A 1 155 ? 30.703 18.902 8.903 1.00 37.83 132 SER A CA 1
ATOM 994 C C . SER A 1 155 ? 31.936 18.071 9.281 1.00 37.24 132 SER A C 1
ATOM 995 O O . SER A 1 155 ? 32.732 17.723 8.413 1.00 36.52 132 SER A O 1
ATOM 998 N N . GLU A 1 156 ? 32.091 17.763 10.566 1.00 38.00 133 GLU A N 1
ATOM 999 C CA . GLU A 1 156 ? 33.243 17.011 11.062 1.00 39.15 133 GLU A CA 1
ATOM 1000 C C . GLU A 1 156 ? 32.761 15.829 11.890 1.00 38.42 133 GLU A C 1
ATOM 1001 O O . GLU A 1 156 ? 31.987 16.016 12.822 1.00 38.52 133 GLU A O 1
ATOM 1007 N N . MET A 1 157 ? 33.223 14.622 11.559 1.00 37.64 134 MET A N 1
ATOM 1008 C CA . MET A 1 157 ? 32.777 13.406 12.249 1.00 37.05 134 MET A CA 1
ATOM 1009 C C . MET A 1 157 ? 33.477 13.260 13.592 1.00 37.14 134 MET A C 1
ATOM 1010 O O . MET A 1 157 ? 34.623 13.683 13.747 1.00 37.87 134 MET A O 1
ATOM 1015 N N . THR A 1 158 ? 32.781 12.659 14.556 1.00 37.02 135 THR A N 1
ATOM 1016 C CA . THR A 1 158 ? 33.362 12.368 15.872 1.00 37.57 135 THR A CA 1
ATOM 1017 C C . THR A 1 158 ? 34.290 11.148 15.804 1.00 37.94 135 THR A C 1
ATOM 1018 O O . THR A 1 158 ? 34.344 10.448 14.788 1.00 39.69 135 THR A O 1
ATOM 1022 N N . ASP A 1 159 ? 35.027 10.914 16.889 1.00 37.39 136 ASP A N 1
ATOM 1023 C CA . ASP A 1 159 ? 35.938 9.770 17.004 1.00 36.18 136 ASP A CA 1
ATOM 1024 C C . ASP A 1 159 ? 35.177 8.554 17.548 1.00 35.75 136 ASP A C 1
ATOM 1025 O O . ASP A 1 159 ? 35.147 8.311 18.755 1.00 36.23 136 ASP A O 1
ATOM 1030 N N . PHE A 1 160 ? 34.571 7.794 16.638 1.00 35.10 137 PHE A N 1
ATOM 1031 C CA . PHE A 1 160 ? 33.705 6.660 16.986 1.00 35.07 137 PHE A CA 1
ATOM 1032 C C . PHE A 1 160 ? 34.399 5.599 17.850 1.00 36.07 137 PHE A C 1
ATOM 1033 O O . PHE A 1 160 ? 33.753 4.965 18.689 1.00 37.39 137 PHE A O 1
ATOM 1041 N N . GLU A 1 161 ? 35.700 5.401 17.635 1.00 36.21 138 GLU A N 1
ATOM 1042 C CA . GLU A 1 161 ? 36.469 4.380 18.360 1.00 35.98 138 GLU A CA 1
ATOM 1043 C C . GLU A 1 161 ? 36.625 4.750 19.831 1.00 35.39 138 GLU A C 1
ATOM 1044 O O . GLU A 1 161 ? 36.469 3.911 20.717 1.00 34.36 138 GLU A O 1
ATOM 1050 N N . THR A 1 162 ? 36.937 6.019 20.073 1.00 35.61 139 THR A N 1
ATOM 1051 C CA . THR A 1 162 ? 37.099 6.541 21.424 1.00 35.26 139 THR A CA 1
ATOM 1052 C C . THR A 1 162 ? 35.764 6.598 22.161 1.00 35.30 139 THR A C 1
ATOM 1053 O O . THR A 1 162 ? 35.684 6.219 23.330 1.00 36.36 139 THR A O 1
ATOM 1057 N N . LEU A 1 163 ? 34.718 7.066 21.483 1.00 34.44 140 LEU A N 1
ATOM 1058 C CA . LEU A 1 163 ? 33.391 7.147 22.099 1.00 33.58 140 LEU A CA 1
ATOM 1059 C C . LEU A 1 163 ? 32.830 5.766 22.460 1.00 33.54 140 LEU A C 1
ATOM 1060 O O . LEU A 1 163 ? 32.180 5.617 23.497 1.00 32.82 140 LEU A O 1
ATOM 1065 N N . LYS A 1 164 ? 33.093 4.764 21.622 1.00 34.39 141 LYS A N 1
ATOM 1066 C CA . LYS A 1 164 ? 32.769 3.370 21.955 1.00 35.53 141 LYS A CA 1
ATOM 1067 C C . LYS A 1 164 ? 33.456 2.948 23.255 1.00 36.57 141 LYS A C 1
ATOM 1068 O O . LYS A 1 164 ? 32.810 2.417 24.161 1.00 35.68 141 LYS A O 1
ATOM 1074 N N . GLU A 1 165 ? 34.766 3.192 23.322 1.00 38.62 142 GLU A N 1
ATOM 1075 C CA . GLU A 1 165 ? 35.597 2.869 24.489 1.00 39.51 142 GLU A CA 1
ATOM 1076 C C . GLU A 1 165 ? 35.036 3.463 25.786 1.00 38.73 142 GLU A C 1
ATOM 1077 O O . GLU A 1 165 ? 35.019 2.791 26.816 1.00 38.80 142 GLU A O 1
ATOM 1083 N N . LEU A 1 166 ? 34.565 4.710 25.723 1.00 37.79 143 LEU A N 1
ATOM 1084 C CA . LEU A 1 166 ? 34.043 5.416 26.906 1.00 37.24 143 LEU A CA 1
ATOM 1085 C C . LEU A 1 166 ? 32.562 5.132 27.213 1.00 36.38 143 LEU A C 1
ATOM 1086 O O . LEU A 1 166 ? 31.989 5.755 28.111 1.00 36.69 143 LEU A O 1
ATOM 1091 N N . GLY A 1 167 ? 31.951 4.209 26.471 1.00 35.37 144 GLY A N 1
ATOM 1092 C CA . GLY A 1 167 ? 30.612 3.694 26.789 1.00 34.80 144 GLY A CA 1
ATOM 1093 C C . GLY A 1 167 ? 29.451 4.265 25.986 1.00 34.66 144 GLY A C 1
ATOM 1094 O O . GLY A 1 167 ? 28.347 4.398 26.510 1.00 35.73 144 GLY A O 1
ATOM 1095 N N . ALA A 1 168 ? 29.683 4.591 24.716 1.00 33.66 145 ALA A N 1
ATOM 1096 C CA . ALA A 1 168 ? 28.619 5.077 23.841 1.00 32.22 145 ALA A CA 1
ATOM 1097 C C . ALA A 1 168 ? 27.688 3.931 23.460 1.00 32.08 145 ALA A C 1
ATOM 1098 O O . ALA A 1 168 ? 28.142 2.839 23.132 1.00 31.56 145 ALA A O 1
ATOM 1100 N N . PHE A 1 169 ? 26.385 4.195 23.505 1.00 32.02 146 PHE A N 1
ATOM 1101 C CA . PHE A 1 169 ? 25.358 3.208 23.157 1.00 30.97 146 PHE A CA 1
ATOM 1102 C C . PHE A 1 169 ? 25.297 2.984 21.645 1.00 30.50 146 PHE A C 1
ATOM 1103 O O . PHE A 1 169 ? 25.370 1.853 21.156 1.00 30.18 146 PHE A O 1
ATOM 1111 N N . ALA A 1 170 ? 25.150 4.085 20.923 1.00 30.06 147 ALA A N 1
ATOM 1112 C CA . ALA A 1 170 ? 25.098 4.088 19.467 1.00 29.96 147 ALA A CA 1
ATOM 1113 C C . ALA A 1 170 ? 25.433 5.506 18.995 1.00 29.94 147 ALA A C 1
ATOM 1114 O O . ALA A 1 170 ? 25.764 6.366 19.819 1.00 30.17 147 ALA A O 1
ATOM 1116 N N . PHE A 1 171 ? 25.358 5.754 17.688 1.00 29.42 148 PHE A N 1
ATOM 1117 C CA . PHE A 1 171 ? 25.700 7.073 17.145 1.00 29.20 148 PHE A CA 1
ATOM 1118 C C . PHE A 1 171 ? 24.508 7.756 16.481 1.00 29.38 148 PHE A C 1
ATOM 1119 O O . PHE A 1 171 ? 23.803 7.141 15.679 1.00 29.88 148 PHE A O 1
ATOM 1127 N N . THR A 1 172 ? 24.283 9.023 16.827 1.00 29.08 149 THR A N 1
ATOM 1128 C CA . THR A 1 172 ? 23.170 9.791 16.266 1.00 29.82 149 THR A CA 1
ATOM 1129 C C . THR A 1 172 ? 23.372 11.302 16.378 1.00 31.06 149 THR A C 1
ATOM 1130 O O . THR A 1 172 ? 24.028 11.784 17.295 1.00 30.44 149 THR A O 1
ATOM 1134 N N . ASP A 1 173 ? 22.792 12.032 15.431 1.00 32.86 150 ASP A N 1
ATOM 1135 C CA . ASP A 1 173 ? 22.686 13.490 15.514 1.00 34.66 150 ASP A CA 1
ATOM 1136 C C . ASP A 1 173 ? 21.238 13.887 15.847 1.00 36.37 150 ASP A C 1
ATOM 1137 O O . ASP A 1 173 ? 20.730 14.886 15.341 1.00 37.02 150 ASP A O 1
ATOM 1142 N N . ASP A 1 174 ? 20.589 13.119 16.725 1.00 38.38 151 ASP A N 1
ATOM 1143 C CA . ASP A 1 174 ? 19.158 13.295 16.984 1.00 39.64 151 ASP A CA 1
ATOM 1144 C C . ASP A 1 174 ? 18.837 14.711 17.414 1.00 40.86 151 ASP A C 1
ATOM 1145 O O . ASP A 1 174 ? 19.520 15.286 18.251 1.00 39.61 151 ASP A O 1
ATOM 1150 N N . GLY A 1 175 ? 17.751 15.230 16.852 1.00 43.71 152 GLY A N 1
ATOM 1151 C CA . GLY A 1 175 ? 17.464 16.652 16.834 1.00 44.57 152 GLY A CA 1
ATOM 1152 C C . GLY A 1 175 ? 17.498 17.100 15.384 1.00 45.30 152 GLY A C 1
ATOM 1153 O O . GLY A 1 175 ? 16.543 17.703 14.888 1.00 46.94 152 GLY A O 1
ATOM 1154 N N . VAL A 1 176 ? 18.595 16.771 14.700 1.00 43.90 153 VAL A N 1
ATOM 1155 C CA . VAL A 1 176 ? 18.814 17.195 13.315 1.00 43.66 153 VAL A CA 1
ATOM 1156 C C . VAL A 1 176 ? 19.122 16.009 12.397 1.00 41.90 153 VAL A C 1
ATOM 1157 O O . VAL A 1 176 ? 19.487 14.928 12.861 1.00 42.42 153 VAL A O 1
ATOM 1161 N N . GLY A 1 177 ? 18.946 16.214 11.096 1.00 39.71 154 GLY A N 1
ATOM 1162 C CA . GLY A 1 177 ? 19.287 15.197 10.103 1.00 38.23 154 GLY A CA 1
ATOM 1163 C C . GLY A 1 177 ? 20.708 15.367 9.600 1.00 36.42 154 GLY A C 1
ATOM 1164 O O . GLY A 1 177 ? 21.218 16.486 9.545 1.00 37.73 154 GLY A O 1
ATOM 1165 N N . VAL A 1 178 ? 21.348 14.261 9.230 1.00 33.80 155 VAL A N 1
ATOM 1166 C CA . VAL A 1 178 ? 22.659 14.315 8.580 1.00 32.68 155 VAL A CA 1
ATOM 1167 C C . VAL A 1 178 ? 22.436 14.662 7.108 1.00 31.67 155 VAL A C 1
ATOM 1168 O O . VAL A 1 178 ? 22.101 13.795 6.302 1.00 32.42 155 VAL A O 1
ATOM 1172 N N . GLN A 1 179 ? 22.620 15.933 6.765 1.00 30.93 156 GLN A N 1
ATOM 1173 C CA . GLN A 1 179 ? 22.256 16.434 5.433 1.00 30.60 156 GLN A CA 1
ATOM 1174 C C . GLN A 1 179 ? 23.219 15.974 4.326 1.00 30.61 156 GLN A C 1
ATOM 1175 O O . GLN A 1 179 ? 22.789 15.715 3.203 1.00 30.95 156 GLN A O 1
ATOM 1181 N N . ASP A 1 180 ? 24.507 15.872 4.652 1.00 30.55 157 ASP A N 1
ATOM 1182 C CA . ASP A 1 180 ? 25.530 15.400 3.714 1.00 30.64 157 ASP A CA 1
ATOM 1183 C C . ASP A 1 180 ? 25.479 13.875 3.588 1.00 29.57 157 ASP A C 1
ATOM 1184 O O . ASP A 1 180 ? 25.685 13.162 4.565 1.00 29.90 157 ASP A O 1
ATOM 1189 N N . ALA A 1 181 ? 25.220 13.383 2.380 1.00 28.75 158 ALA A N 1
ATOM 1190 C CA . ALA A 1 181 ? 25.082 11.945 2.142 1.00 28.59 158 ALA A CA 1
ATOM 1191 C C . ALA A 1 181 ? 26.411 11.195 2.284 1.00 28.20 158 ALA A C 1
ATOM 1192 O O . ALA A 1 181 ? 26.446 10.069 2.782 1.00 27.50 158 ALA A O 1
ATOM 1194 N N . SER A 1 182 ? 27.497 11.821 1.841 1.00 28.70 159 SER A N 1
ATOM 1195 C CA . SER A 1 182 ? 28.834 11.231 1.961 1.00 28.83 159 SER A CA 1
ATOM 1196 C C . SER A 1 182 ? 29.257 11.071 3.420 1.00 29.02 159 SER A C 1
ATOM 1197 O O . SER A 1 182 ? 29.949 10.118 3.764 1.00 29.87 159 SER A O 1
ATOM 1200 N N . MET A 1 183 ? 28.831 12.004 4.266 1.00 29.63 160 MET A N 1
ATOM 1201 C CA . MET A 1 183 ? 29.109 11.962 5.705 1.00 30.47 160 MET A CA 1
ATOM 1202 C C . MET A 1 183 ? 28.436 10.761 6.371 1.00 29.98 160 MET A C 1
ATOM 1203 O O . MET A 1 183 ? 29.069 10.038 7.148 1.00 29.84 160 MET A O 1
ATOM 1208 N N . MET A 1 184 ? 27.151 10.564 6.074 1.00 29.01 161 MET A N 1
ATOM 1209 C CA . MET A 1 184 ? 26.394 9.435 6.612 1.00 27.82 161 MET A CA 1
ATOM 1210 C C . MET A 1 184 ? 26.981 8.098 6.145 1.00 27.44 161 MET A C 1
ATOM 1211 O O . MET A 1 184 ? 27.070 7.161 6.931 1.00 27.91 161 MET A O 1
ATOM 1216 N N . LEU A 1 185 ? 27.375 8.010 4.874 1.00 26.85 162 LEU A N 1
ATOM 1217 C CA . LEU A 1 185 ? 28.004 6.792 4.348 1.00 26.98 162 LEU A CA 1
ATOM 1218 C C . LEU A 1 185 ? 29.296 6.504 5.107 1.00 27.40 162 LEU A C 1
ATOM 1219 O O . LEU A 1 185 ? 29.481 5.401 5.629 1.00 27.21 162 LEU A O 1
ATOM 1224 N N . ALA A 1 186 ? 30.172 7.508 5.170 1.00 27.15 163 ALA A N 1
ATOM 1225 C CA . ALA A 1 186 ? 31.423 7.409 5.920 1.00 28.06 163 ALA A CA 1
ATOM 1226 C C . ALA A 1 186 ? 31.161 6.982 7.359 1.00 28.88 163 ALA A C 1
ATOM 1227 O O . ALA A 1 186 ? 31.840 6.100 7.882 1.00 29.56 163 ALA A O 1
ATOM 1229 N N . ALA A 1 187 ? 30.169 7.604 7.990 1.00 29.05 164 ALA A N 1
ATOM 1230 C CA . ALA A 1 187 ? 29.797 7.258 9.357 1.00 29.52 164 ALA A CA 1
ATOM 1231 C C . ALA A 1 187 ? 29.369 5.798 9.477 1.00 30.08 164 ALA A C 1
ATOM 1232 O O . ALA A 1 187 ? 29.747 5.115 10.427 1.00 30.45 164 ALA A O 1
ATOM 1234 N N . MET A 1 188 ? 28.581 5.327 8.516 1.00 30.56 165 MET A N 1
ATOM 1235 C CA . MET A 1 188 ? 28.091 3.945 8.531 1.00 31.58 165 MET A CA 1
ATOM 1236 C C . MET A 1 188 ? 29.207 2.918 8.306 1.00 31.62 165 MET A C 1
ATOM 1237 O O . MET A 1 188 ? 29.201 1.859 8.928 1.00 31.81 165 MET A O 1
ATOM 1242 N N . LYS A 1 189 ? 30.153 3.223 7.420 1.00 31.40 166 LYS A N 1
ATOM 1243 C CA . LYS A 1 189 ? 31.334 2.366 7.235 1.00 30.85 166 LYS A CA 1
ATOM 1244 C C . LYS A 1 189 ? 32.123 2.254 8.528 1.00 30.82 166 LYS A C 1
ATOM 1245 O O . LYS A 1 189 ? 32.563 1.170 8.906 1.00 31.90 166 LYS A O 1
ATOM 1251 N N . ARG A 1 190 ? 32.286 3.385 9.201 1.00 31.26 167 ARG A N 1
ATOM 1252 C CA . ARG A 1 190 ? 33.033 3.454 10.455 1.00 32.31 167 ARG A CA 1
ATOM 1253 C C . ARG A 1 190 ? 32.327 2.684 11.562 1.00 31.77 167 ARG A C 1
ATOM 1254 O O . ARG A 1 190 ? 32.957 1.927 12.293 1.00 32.59 167 ARG A O 1
ATOM 1262 N N . ALA A 1 191 ? 31.017 2.881 11.671 1.00 31.87 168 ALA A N 1
ATOM 1263 C CA . ALA A 1 191 ? 30.211 2.222 12.697 1.00 31.70 168 ALA A CA 1
ATOM 1264 C C . ALA A 1 191 ? 30.079 0.728 12.445 1.00 31.57 168 ALA A C 1
ATOM 1265 O O . ALA A 1 191 ? 29.984 -0.053 13.387 1.00 31.34 168 ALA A O 1
ATOM 1267 N N . ALA A 1 192 ? 30.059 0.337 11.175 1.00 32.13 169 ALA A N 1
ATOM 1268 C CA . ALA A 1 192 ? 29.975 -1.075 10.801 1.00 33.50 169 ALA A CA 1
ATOM 1269 C C . ALA A 1 192 ? 31.221 -1.850 11.236 1.00 34.06 169 ALA A C 1
ATOM 1270 O O . ALA A 1 192 ? 31.118 -2.966 11.733 1.00 33.47 169 ALA A O 1
ATOM 1272 N N . LYS A 1 193 ? 32.391 -1.247 11.050 1.00 35.81 170 LYS A N 1
ATOM 1273 C CA . LYS A 1 193 ? 33.657 -1.843 11.482 1.00 37.54 170 LYS A CA 1
ATOM 1274 C C . LYS A 1 193 ? 33.691 -2.111 13.000 1.00 36.17 170 LYS A C 1
ATOM 1275 O O . LYS A 1 193 ? 34.292 -3.092 13.438 1.00 37.61 170 LYS A O 1
ATOM 1281 N N . LEU A 1 194 ? 33.035 -1.261 13.790 1.00 33.76 171 LEU A N 1
ATOM 1282 C CA . LEU A 1 194 ? 32.996 -1.424 15.252 1.00 32.50 171 LEU A CA 1
ATOM 1283 C C . LEU A 1 194 ? 31.775 -2.190 15.780 1.00 32.17 171 LEU A C 1
ATOM 1284 O O . LEU A 1 194 ? 31.555 -2.233 16.991 1.00 31.93 171 LEU A O 1
ATOM 1289 N N . ASN A 1 195 ? 30.998 -2.802 14.889 1.00 32.16 172 ASN A N 1
ATOM 1290 C CA . ASN A 1 195 ? 29.727 -3.445 15.253 1.00 32.97 172 ASN A CA 1
ATOM 1291 C C . ASN A 1 195 ? 28.808 -2.547 16.094 1.00 33.36 172 ASN A C 1
ATOM 1292 O O . ASN A 1 195 ? 28.395 -2.909 17.200 1.00 33.60 172 ASN A O 1
ATOM 1297 N N . MET A 1 196 ? 28.493 -1.370 15.564 1.00 33.32 173 MET A N 1
ATOM 1298 C CA . MET A 1 196 ? 27.595 -0.448 16.249 1.00 33.28 173 MET A CA 1
ATOM 1299 C C . MET A 1 196 ? 26.590 0.207 15.304 1.00 31.17 173 MET A C 1
ATOM 1300 O O . MET A 1 196 ? 26.789 0.281 14.094 1.00 30.35 173 MET A O 1
ATOM 1305 N N . ALA A 1 197 ? 25.496 0.675 15.885 1.00 30.56 174 ALA A N 1
ATOM 1306 C CA . ALA A 1 197 ? 24.358 1.146 15.113 1.00 29.76 174 ALA A CA 1
ATOM 1307 C C . ALA A 1 197 ? 24.488 2.622 14.793 1.00 29.08 174 ALA A C 1
ATOM 1308 O O . ALA A 1 197 ? 24.931 3.411 15.629 1.00 30.43 174 ALA A O 1
ATOM 1310 N N . VAL A 1 198 ? 24.118 2.987 13.571 1.00 27.76 175 VAL A N 1
ATOM 1311 C CA . VAL A 1 198 ? 23.858 4.379 13.239 1.00 26.95 175 VAL A CA 1
ATOM 1312 C C . VAL A 1 198 ? 22.349 4.581 13.390 1.00 26.96 175 VAL A C 1
ATOM 1313 O O . VAL A 1 198 ? 21.551 3.965 12.682 1.00 27.09 175 VAL A O 1
ATOM 1317 N N . VAL A 1 199 ? 21.976 5.421 14.348 1.00 26.84 176 VAL A N 1
ATOM 1318 C CA . VAL A 1 199 ? 20.583 5.710 14.651 1.00 26.83 176 VAL A CA 1
ATOM 1319 C C . VAL A 1 199 ? 20.282 7.096 14.090 1.00 26.93 176 VAL A C 1
ATOM 1320 O O . VAL A 1 199 ? 21.055 8.036 14.312 1.00 27.27 176 VAL A O 1
ATOM 1324 N N . ALA A 1 200 ? 19.168 7.225 13.369 1.00 26.78 177 ALA A N 1
ATOM 1325 C CA . ALA A 1 200 ? 18.914 8.430 12.567 1.00 27.25 177 ALA A CA 1
ATOM 1326 C C . ALA A 1 200 ? 17.546 9.103 12.762 1.00 27.92 177 ALA A C 1
ATOM 1327 O O . ALA A 1 200 ? 16.489 8.476 12.618 1.00 26.18 177 ALA A O 1
ATOM 1329 N N . HIS A 1 201 ? 17.610 10.396 13.090 1.00 29.04 178 HIS A N 1
ATOM 1330 C CA . HIS A 1 201 ? 16.500 11.334 12.942 1.00 29.68 178 HIS A CA 1
ATOM 1331 C C . HIS A 1 201 ? 16.441 11.737 11.475 1.00 29.62 178 HIS A C 1
ATOM 1332 O O . HIS A 1 201 ? 17.294 12.485 10.998 1.00 29.75 178 HIS A O 1
ATOM 1339 N N . CYS A 1 202 ? 15.440 11.231 10.763 1.00 29.64 179 CYS A N 1
ATOM 1340 C CA . CYS A 1 202 ? 15.337 11.439 9.320 1.00 29.64 179 CYS A CA 1
ATOM 1341 C C . CYS A 1 202 ? 14.537 12.712 8.995 1.00 29.33 179 CYS A C 1
ATOM 1342 O O . CYS A 1 202 ? 13.310 12.747 9.130 1.00 28.73 179 CYS A O 1
ATOM 1345 N N . GLU A 1 203 ? 15.256 13.752 8.575 1.00 29.61 180 GLU A N 1
ATOM 1346 C CA . GLU A 1 203 ? 14.668 15.039 8.223 1.00 29.90 180 GLU A CA 1
ATOM 1347 C C . GLU A 1 203 ? 15.487 15.724 7.120 1.00 29.38 180 GLU A C 1
ATOM 1348 O O . GLU A 1 203 ? 16.609 16.165 7.359 1.00 29.41 180 GLU A O 1
ATOM 1354 N N . GLU A 1 204 ? 14.922 15.788 5.912 1.00 29.20 181 GLU A N 1
ATOM 1355 C CA . GLU A 1 204 ? 15.527 16.502 4.778 1.00 28.71 181 GLU A CA 1
ATOM 1356 C C . GLU A 1 204 ? 15.166 17.988 4.868 1.00 28.67 181 GLU A C 1
ATOM 1357 O O . GLU A 1 204 ? 14.010 18.366 4.674 1.00 27.99 181 GLU A O 1
ATOM 1363 N N . ASN A 1 205 ? 16.168 18.823 5.141 1.00 28.62 182 ASN A N 1
ATOM 1364 C CA . ASN A 1 205 ? 15.947 20.227 5.530 1.00 28.90 182 ASN A CA 1
ATOM 1365 C C . ASN A 1 205 ? 15.298 21.154 4.490 1.00 28.73 182 ASN A C 1
ATOM 1366 O O . ASN A 1 205 ? 14.632 22.118 4.869 1.00 28.67 182 ASN A O 1
ATOM 1371 N N . THR A 1 206 ? 15.487 20.883 3.200 1.00 28.26 183 THR A N 1
ATOM 1372 C CA . THR A 1 206 ? 14.827 21.679 2.160 1.00 28.38 183 THR A CA 1
ATOM 1373 C C . THR A 1 206 ? 13.307 21.419 2.096 1.00 29.63 183 THR A C 1
ATOM 1374 O O . THR A 1 206 ? 12.561 22.246 1.573 1.00 28.83 183 THR A O 1
ATOM 1378 N N . LEU A 1 207 ? 12.859 20.276 2.620 1.00 30.69 184 LEU A N 1
ATOM 1379 C CA . LEU A 1 207 ? 11.435 19.918 2.623 1.00 31.49 184 LEU A CA 1
ATOM 1380 C C . LEU A 1 207 ? 10.672 20.299 3.909 1.00 32.60 184 LEU A C 1
ATOM 1381 O O . LEU A 1 207 ? 9.481 20.018 4.010 1.00 33.03 184 LEU A O 1
ATOM 1386 N N . ILE A 1 208 ? 11.330 20.936 4.878 1.00 33.56 185 ILE A N 1
ATOM 1387 C CA . ILE A 1 208 ? 10.662 21.295 6.142 1.00 34.61 185 ILE A CA 1
ATOM 1388 C C . ILE A 1 208 ? 9.536 22.321 5.937 1.00 35.93 185 ILE A C 1
ATOM 1389 O O . ILE A 1 208 ? 8.484 22.235 6.585 1.00 35.46 185 ILE A O 1
ATOM 1394 N N . ASN A 1 209 ? 9.767 23.288 5.050 1.00 36.96 186 ASN A N 1
ATOM 1395 C CA . ASN A 1 209 ? 8.745 24.276 4.684 1.00 38.66 186 ASN A CA 1
ATOM 1396 C C . ASN A 1 209 ? 8.287 25.148 5.862 1.00 39.69 186 ASN A C 1
ATOM 1397 O O . ASN A 1 209 ? 7.137 25.590 5.910 1.00 39.21 186 ASN A O 1
ATOM 1402 N N . LYS A 1 210 ? 9.200 25.391 6.801 1.00 41.13 187 LYS A N 1
ATOM 1403 C CA . LYS A 1 210 ? 8.918 26.187 8.001 1.00 42.86 187 LYS A CA 1
ATOM 1404 C C . LYS A 1 210 ? 7.684 25.681 8.763 1.00 41.81 187 LYS A C 1
ATOM 1405 O O . LYS A 1 210 ? 6.933 26.467 9.344 1.00 42.73 187 LYS A O 1
ATOM 1411 N N . GLY A 1 211 ? 7.499 24.362 8.777 1.00 40.47 188 GLY A N 1
ATOM 1412 C CA . GLY A 1 211 ? 6.287 23.753 9.325 1.00 39.13 188 GLY A CA 1
ATOM 1413 C C . GLY A 1 211 ? 6.317 23.509 10.824 1.00 37.68 188 GLY A C 1
ATOM 1414 O O . GLY A 1 211 ? 7.360 23.186 11.388 1.00 38.26 188 GLY A O 1
ATOM 1415 N N . CYS A 1 212 ? 5.161 23.675 11.463 1.00 36.08 189 CYS A N 1
ATOM 1416 C CA . CYS A 1 212 ? 4.971 23.376 12.890 1.00 34.85 189 CYS A CA 1
ATOM 1417 C C . CYS A 1 212 ? 4.114 22.120 13.127 1.00 33.87 189 CYS A C 1
ATOM 1418 O O . CYS A 1 212 ? 4.114 21.567 14.227 1.00 33.54 189 CYS A O 1
ATOM 1421 N N . VAL A 1 213 ? 3.371 21.699 12.104 1.00 32.58 190 VAL A N 1
ATOM 1422 C CA . VAL A 1 213 ? 2.515 20.511 12.161 1.00 32.20 190 VAL A CA 1
ATOM 1423 C C . VAL A 1 213 ? 2.627 19.743 10.831 1.00 32.90 190 VAL A C 1
ATOM 1424 O O . VAL A 1 213 ? 3.414 20.118 9.956 1.00 32.35 190 VAL A O 1
ATOM 1428 N N . HIS A 1 214 ? 1.851 18.668 10.690 1.00 33.43 191 HIS A N 1
ATOM 1429 C CA . HIS A 1 214 ? 1.758 17.915 9.437 1.00 34.35 191 HIS A CA 1
ATOM 1430 C C . HIS A 1 214 ? 1.174 18.775 8.315 1.00 35.44 191 HIS A C 1
ATOM 1431 O O . HIS A 1 214 ? 0.341 19.639 8.570 1.00 36.79 191 HIS A O 1
ATOM 1438 N N . GLU A 1 215 ? 1.623 18.557 7.080 1.00 36.66 192 GLU A N 1
ATOM 1439 C CA . GLU A 1 215 ? 0.983 19.182 5.921 1.00 37.46 192 GLU A CA 1
ATOM 1440 C C . GLU A 1 215 ? -0.209 18.320 5.513 1.00 37.98 192 GLU A C 1
ATOM 1441 O O . GLU A 1 215 ? -0.040 17.262 4.898 1.00 38.35 192 GLU A O 1
ATOM 1447 N N . GLY A 1 216 ? -1.408 18.766 5.875 1.00 37.62 193 GLY A N 1
ATOM 1448 C CA . GLY A 1 216 ? -2.623 18.018 5.574 1.00 38.47 193 GLY A CA 1
ATOM 1449 C C . GLY A 1 216 ? -3.871 18.824 5.861 1.00 39.37 193 GLY A C 1
ATOM 1450 O O . GLY A 1 216 ? -3.939 20.010 5.543 1.00 39.57 193 GLY A O 1
ATOM 1451 N N . LYS A 1 217 ? -4.853 18.179 6.479 1.00 41.23 194 LYS A N 1
ATOM 1452 C CA . LYS A 1 217 ? -6.152 18.798 6.742 1.00 42.21 194 LYS A CA 1
ATOM 1453 C C . LYS A 1 217 ? -6.100 19.829 7.869 1.00 42.54 194 LYS A C 1
ATOM 1454 O O . LYS A 1 217 ? -6.779 20.855 7.806 1.00 41.23 194 LYS A O 1
ATOM 1460 N N . PHE A 1 218 ? -5.300 19.553 8.896 1.00 43.34 195 PHE A N 1
ATOM 1461 C CA . PHE A 1 218 ? -5.192 20.447 10.045 1.00 44.92 195 PHE A CA 1
ATOM 1462 C C . PHE A 1 218 ? -4.465 21.740 9.679 1.00 45.23 195 PHE A C 1
ATOM 1463 O O . PHE A 1 218 ? -4.919 22.827 10.030 1.00 46.42 195 PHE A O 1
ATOM 1471 N N . SER A 1 219 ? -3.340 21.622 8.979 1.00 45.38 196 SER A N 1
ATOM 1472 C CA . SER A 1 219 ? -2.600 22.804 8.525 1.00 45.65 196 SER A CA 1
ATOM 1473 C C . SER A 1 219 ? -3.437 23.642 7.551 1.00 46.18 196 SER A C 1
ATOM 1474 O O . SER A 1 219 ? -3.417 24.871 7.608 1.00 46.50 196 SER A O 1
ATOM 1477 N N . GLU A 1 220 ? -4.170 22.966 6.670 1.00 48.06 197 GLU A N 1
ATOM 1478 C CA . GLU A 1 220 ? -5.080 23.623 5.724 1.00 50.24 197 GLU A CA 1
ATOM 1479 C C . GLU A 1 220 ? -6.183 24.410 6.438 1.00 48.83 197 GLU A C 1
ATOM 1480 O O . GLU A 1 220 ? -6.521 25.513 6.021 1.00 48.24 197 GLU A O 1
ATOM 1486 N N . LYS A 1 221 ? -6.728 23.842 7.511 1.00 48.27 198 LYS A N 1
ATOM 1487 C CA . LYS A 1 221 ? -7.834 24.466 8.239 1.00 48.94 198 LYS A CA 1
ATOM 1488 C C . LYS A 1 221 ? -7.405 25.722 9.010 1.00 47.94 198 LYS A C 1
ATOM 1489 O O . LYS A 1 221 ? -8.044 26.768 8.901 1.00 48.81 198 LYS A O 1
ATOM 1495 N N . HIS A 1 222 ? -6.323 25.615 9.776 1.00 46.12 199 HIS A N 1
ATOM 1496 C CA . HIS A 1 222 ? -5.882 26.698 10.666 1.00 44.23 199 HIS A CA 1
ATOM 1497 C C . HIS A 1 222 ? -4.889 27.689 10.049 1.00 43.84 199 HIS A C 1
ATOM 1498 O O . HIS A 1 222 ? -4.336 28.532 10.765 1.00 43.66 199 HIS A O 1
ATOM 1505 N N . GLY A 1 223 ? -4.658 27.592 8.740 1.00 42.56 200 GLY A N 1
ATOM 1506 C CA . GLY A 1 223 ? -3.770 28.522 8.036 1.00 41.95 200 GLY A CA 1
ATOM 1507 C C . GLY A 1 223 ? -2.316 28.433 8.471 1.00 42.05 200 GLY A C 1
ATOM 1508 O O . GLY A 1 223 ? -1.632 29.453 8.579 1.00 41.46 200 GLY A O 1
ATOM 1509 N N . LEU A 1 224 ? -1.845 27.208 8.702 1.00 41.67 201 LEU A N 1
ATOM 1510 C CA . LEU A 1 224 ? -0.498 26.963 9.228 1.00 41.42 201 LEU A CA 1
ATOM 1511 C C . LEU A 1 224 ? 0.421 26.331 8.182 1.00 41.17 201 LEU A C 1
ATOM 1512 O O . LEU A 1 224 ? -0.038 25.604 7.299 1.0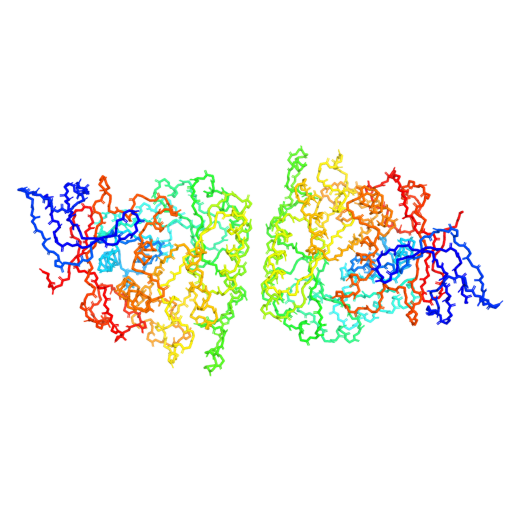0 41.94 201 LEU A O 1
ATOM 1517 N N . ASN A 1 225 ? 1.719 26.610 8.290 1.00 40.13 202 ASN A N 1
ATOM 1518 C CA . ASN A 1 225 ? 2.729 25.927 7.477 1.00 38.63 202 ASN A CA 1
ATOM 1519 C C . ASN A 1 225 ? 2.918 24.491 7.964 1.00 36.90 202 ASN A C 1
ATOM 1520 O O . ASN A 1 225 ? 3.023 24.249 9.169 1.00 35.54 202 ASN A O 1
ATOM 1525 N N . GLY A 1 226 ? 2.961 23.547 7.025 1.00 35.76 203 GLY A N 1
ATOM 1526 C CA . GLY A 1 226 ? 3.015 22.118 7.353 1.00 34.70 203 GLY A CA 1
ATOM 1527 C C . GLY A 1 226 ? 4.240 21.393 6.819 1.00 32.60 203 GLY A C 1
ATOM 1528 O O . GLY A 1 226 ? 4.741 21.714 5.737 1.00 31.87 203 GLY A O 1
ATOM 1529 N N . ILE A 1 227 ? 4.707 20.404 7.582 1.00 31.23 204 ILE A N 1
ATOM 1530 C CA . ILE A 1 227 ? 5.833 19.555 7.178 1.00 30.33 204 ILE A CA 1
ATOM 1531 C C . ILE A 1 227 ? 5.277 18.333 6.444 1.00 29.68 204 ILE A C 1
ATOM 1532 O O . ILE A 1 227 ? 4.570 17.523 7.044 1.00 28.94 204 ILE A O 1
ATOM 1537 N N . PRO A 1 228 ? 5.602 18.186 5.149 1.00 29.14 205 PRO A N 1
ATOM 1538 C CA . PRO A 1 228 ? 5.043 17.081 4.388 1.00 28.68 205 PRO A CA 1
ATOM 1539 C C . PRO A 1 228 ? 5.680 15.759 4.790 1.00 28.26 205 PRO A C 1
ATOM 1540 O O . PRO A 1 228 ? 6.704 15.752 5.468 1.00 28.40 205 PRO A O 1
ATOM 1544 N N . SER A 1 229 ? 5.073 14.657 4.370 1.00 27.74 206 SER A N 1
ATOM 1545 C CA . SER A 1 229 ? 5.577 13.323 4.701 1.00 27.34 206 SER A CA 1
ATOM 1546 C C . SER A 1 229 ? 6.946 13.035 4.085 1.00 26.65 206 SER A C 1
ATOM 1547 O O . SER A 1 229 ? 7.788 12.405 4.721 1.00 25.29 206 SER A O 1
ATOM 1550 N N . VAL A 1 230 ? 7.151 13.489 2.849 1.00 26.83 207 VAL A N 1
ATOM 1551 C CA . VAL A 1 230 ? 8.398 13.210 2.119 1.00 26.89 207 VAL A CA 1
ATOM 1552 C C . VAL A 1 230 ? 9.657 13.745 2.807 1.00 27.09 207 VAL A C 1
ATOM 1553 O O . VAL A 1 230 ? 10.739 13.190 2.627 1.00 27.11 207 VAL A O 1
ATOM 1557 N N . CYS A 1 231 ? 9.509 14.813 3.588 1.00 26.91 208 CYS A N 1
ATOM 1558 C CA . CYS A 1 231 ? 10.591 15.327 4.428 1.00 27.15 208 CYS A CA 1
ATOM 1559 C C . CYS A 1 231 ? 11.239 14.213 5.261 1.00 27.02 208 CYS A C 1
ATOM 1560 O O . CYS A 1 231 ? 12.466 14.158 5.394 1.00 26.97 208 CYS A O 1
ATOM 1563 N N . GLU A 1 232 ? 10.408 13.326 5.809 1.00 26.19 209 GLU A N 1
ATOM 1564 C CA . GLU A 1 232 ? 10.893 12.181 6.577 1.00 25.34 209 GLU A CA 1
ATOM 1565 C C . GLU A 1 232 ? 11.362 11.040 5.681 1.00 25.12 209 GLU A C 1
ATOM 1566 O O . GLU A 1 232 ? 12.469 10.535 5.837 1.00 25.35 209 GLU A O 1
ATOM 1572 N N . SER A 1 233 ? 10.510 10.638 4.743 1.00 24.99 210 SER A N 1
ATOM 1573 C CA . SER A 1 233 ? 10.696 9.380 4.016 1.00 24.33 210 SER A CA 1
ATOM 1574 C C . SER A 1 233 ? 11.876 9.360 3.043 1.00 23.98 210 SER A C 1
ATOM 1575 O O . SER A 1 233 ? 12.428 8.288 2.785 1.00 23.72 210 SER A O 1
ATOM 1578 N N . VAL A 1 234 ? 12.250 10.518 2.495 1.00 23.70 211 VAL A N 1
ATOM 1579 C CA . VAL A 1 234 ? 13.358 10.572 1.519 1.00 24.12 211 VAL A CA 1
ATOM 1580 C C . VAL A 1 234 ? 14.719 10.241 2.148 1.00 24.23 211 VAL A C 1
ATOM 1581 O O . VAL A 1 234 ? 15.591 9.672 1.483 1.00 24.11 211 VAL A O 1
ATOM 1585 N N . HIS A 1 235 ? 14.888 10.594 3.421 1.00 24.18 212 HIS A N 1
ATOM 1586 C CA . HIS A 1 235 ? 16.114 10.279 4.170 1.00 24.55 212 HIS A CA 1
ATOM 1587 C C . HIS A 1 235 ? 16.216 8.787 4.507 1.00 24.72 212 HIS A C 1
ATOM 1588 O O . HIS A 1 235 ? 17.284 8.186 4.358 1.00 25.16 212 HIS A O 1
ATOM 1595 N N . ILE A 1 236 ? 15.117 8.196 4.966 1.00 24.42 213 ILE A N 1
ATOM 1596 C CA . ILE A 1 236 ? 15.088 6.761 5.257 1.00 24.37 213 ILE A CA 1
ATOM 1597 C C . ILE A 1 236 ? 15.512 6.000 4.003 1.00 23.95 213 ILE A C 1
ATOM 1598 O O . ILE A 1 236 ? 16.462 5.221 4.042 1.00 23.85 213 ILE A O 1
ATOM 1603 N N . ALA A 1 237 ? 14.819 6.257 2.896 1.00 23.60 214 ALA A N 1
ATOM 1604 C CA . ALA A 1 237 ? 15.136 5.633 1.598 1.00 23.83 214 ALA A CA 1
ATOM 1605 C C . ALA A 1 237 ? 16.602 5.771 1.202 1.00 23.79 214 ALA A C 1
ATOM 1606 O O . ALA A 1 237 ? 17.194 4.819 0.706 1.00 24.27 214 ALA A O 1
ATOM 1608 N N . ARG A 1 238 ? 17.175 6.959 1.407 1.00 23.90 215 ARG A N 1
ATOM 1609 C CA . ARG A 1 238 ? 18.595 7.198 1.141 1.00 23.71 215 ARG A CA 1
ATOM 1610 C C . ARG A 1 238 ? 19.460 6.359 2.076 1.00 23.51 215 ARG A C 1
ATOM 1611 O O . ARG A 1 238 ? 20.311 5.597 1.626 1.00 23.00 215 ARG A O 1
ATOM 1619 N N . ASP A 1 239 ? 19.221 6.509 3.378 1.00 24.05 216 ASP A N 1
ATOM 1620 C CA . ASP A 1 239 ? 20.014 5.846 4.413 1.00 24.07 216 ASP A CA 1
ATOM 1621 C C . ASP A 1 239 ? 20.025 4.320 4.279 1.00 24.10 216 ASP A C 1
ATOM 1622 O O . ASP A 1 239 ? 21.055 3.687 4.526 1.00 24.16 216 ASP A O 1
ATOM 1627 N N . ILE A 1 240 ? 18.886 3.739 3.899 1.00 23.80 217 ILE A N 1
ATOM 1628 C CA . ILE A 1 240 ? 18.778 2.290 3.686 1.00 23.81 217 ILE A CA 1
ATOM 1629 C C . ILE A 1 240 ? 19.810 1.799 2.679 1.00 24.24 217 ILE A C 1
ATOM 1630 O O . ILE A 1 240 ? 20.501 0.823 2.943 1.00 24.74 217 ILE A O 1
ATOM 1635 N N . LEU A 1 241 ? 19.906 2.474 1.534 1.00 24.58 218 LEU A N 1
ATOM 1636 C CA . LEU A 1 241 ? 20.891 2.121 0.500 1.00 25.06 218 LEU A CA 1
ATOM 1637 C C . LEU A 1 241 ? 22.341 2.336 0.962 1.00 25.66 218 LEU A C 1
ATOM 1638 O O . LEU A 1 241 ? 23.213 1.509 0.684 1.00 25.94 218 LEU A O 1
ATOM 1643 N N . LEU A 1 242 ? 22.595 3.436 1.668 1.00 25.93 219 LEU A N 1
ATOM 1644 C CA . LEU A 1 242 ? 23.926 3.685 2.234 1.00 26.38 219 LEU A CA 1
ATOM 1645 C C . LEU A 1 242 ? 24.294 2.587 3.241 1.00 26.86 219 LEU A C 1
ATOM 1646 O O . LEU A 1 242 ? 25.451 2.172 3.322 1.00 27.46 219 LEU A O 1
ATOM 1651 N N . ALA A 1 243 ? 23.301 2.122 3.997 1.00 27.33 220 ALA A N 1
ATOM 1652 C CA . ALA A 1 243 ? 23.507 1.078 5.001 1.00 27.58 220 ALA A CA 1
ATOM 1653 C C . ALA A 1 243 ? 23.752 -0.291 4.372 1.00 28.10 220 ALA A C 1
ATOM 1654 O O . ALA A 1 243 ? 24.480 -1.110 4.935 1.00 28.14 220 ALA A O 1
ATOM 1656 N N . GLU A 1 244 ? 23.155 -0.542 3.210 1.00 28.94 221 GLU A N 1
ATOM 1657 C CA . GLU A 1 244 ? 23.439 -1.773 2.467 1.00 29.96 221 GLU A CA 1
ATOM 1658 C C . GLU A 1 244 ? 24.878 -1.770 1.957 1.00 30.51 221 GLU A C 1
ATOM 1659 O O . GLU A 1 244 ? 25.580 -2.779 2.059 1.00 30.73 221 GLU A O 1
ATOM 1665 N N . ALA A 1 245 ? 25.294 -0.636 1.394 1.00 31.03 222 ALA A N 1
ATOM 1666 C CA . ALA A 1 245 ? 26.648 -0.467 0.855 1.00 30.98 222 ALA A CA 1
ATOM 1667 C C . ALA A 1 245 ? 27.729 -0.597 1.924 1.00 30.88 222 ALA A C 1
ATOM 1668 O O . ALA A 1 245 ? 28.776 -1.182 1.672 1.00 31.24 222 ALA A O 1
ATOM 1670 N N . ALA A 1 246 ? 27.467 -0.051 3.111 1.00 30.94 223 ALA A N 1
ATOM 1671 C CA . ALA A 1 246 ? 28.422 -0.087 4.226 1.00 31.14 223 ALA A CA 1
ATOM 1672 C C . ALA A 1 246 ? 28.302 -1.319 5.135 1.00 31.64 223 ALA A C 1
ATOM 1673 O O . ALA A 1 246 ? 29.077 -1.456 6.080 1.00 32.18 223 ALA A O 1
ATOM 1675 N N . ASP A 1 247 ? 27.342 -2.204 4.860 1.00 32.09 224 ASP A N 1
ATOM 1676 C CA . ASP A 1 247 ? 27.111 -3.405 5.675 1.00 32.04 224 ASP A CA 1
ATOM 1677 C C . ASP A 1 247 ? 26.895 -3.045 7.154 1.00 31.00 224 ASP A C 1
ATOM 1678 O O . ASP A 1 247 ? 27.402 -3.716 8.042 1.00 31.34 224 ASP A O 1
ATOM 1683 N N . CYS A 1 248 ? 26.120 -1.990 7.399 1.00 30.33 225 CYS A N 1
ATOM 1684 C CA . CYS A 1 248 ? 25.967 -1.409 8.737 1.00 29.70 225 CYS A CA 1
ATOM 1685 C C . CYS A 1 248 ? 24.568 -1.598 9.290 1.00 29.31 225 CYS A C 1
ATOM 1686 O O . CYS A 1 248 ? 23.598 -1.577 8.532 1.00 29.04 225 CYS A O 1
ATOM 1689 N N . HIS A 1 249 ? 24.467 -1.761 10.612 1.00 28.92 226 HIS A N 1
ATOM 1690 C CA . HIS A 1 249 ? 23.168 -1.744 11.288 1.00 28.86 226 HIS A CA 1
ATOM 1691 C C . HIS A 1 249 ? 22.674 -0.302 11.360 1.00 28.47 226 HIS A C 1
ATOM 1692 O O . HIS A 1 249 ? 23.325 0.558 11.941 1.00 28.31 226 HIS A O 1
ATOM 1699 N N . TYR A 1 250 ? 21.519 -0.061 10.754 1.00 28.50 227 TYR A N 1
ATOM 1700 C CA . TYR A 1 250 ? 20.937 1.268 10.656 1.00 28.41 227 TYR A CA 1
ATOM 1701 C C . TYR A 1 250 ? 19.566 1.244 11.335 1.00 28.33 227 TYR A C 1
ATOM 1702 O O . TYR A 1 250 ? 18.760 0.358 11.057 1.00 28.68 227 TYR A O 1
ATOM 1711 N N . HIS A 1 251 ? 19.312 2.201 12.229 1.00 27.64 228 HIS A N 1
ATOM 1712 C CA . HIS A 1 251 ? 18.057 2.242 12.989 1.00 27.71 228 HIS A CA 1
ATOM 1713 C C . HIS A 1 251 ? 17.290 3.547 12.778 1.00 27.44 228 HIS A C 1
ATOM 1714 O O . HIS A 1 251 ? 17.850 4.635 12.914 1.00 27.16 228 HIS A O 1
ATOM 1721 N N . VAL A 1 252 ? 16.001 3.430 12.467 1.00 27.71 229 VAL A N 1
ATOM 1722 C CA . VAL A 1 252 ? 15.162 4.594 12.169 1.00 27.49 229 VAL A CA 1
ATOM 1723 C C . VAL A 1 252 ? 14.440 5.078 13.419 1.00 27.45 229 VAL A C 1
ATOM 1724 O O . VAL A 1 252 ? 13.725 4.311 14.072 1.00 27.15 229 VAL A O 1
ATOM 1728 N N . CYS A 1 253 ? 14.631 6.355 13.741 1.00 27.31 230 CYS A N 1
ATOM 1729 C CA . CYS A 1 253 ? 13.935 6.984 14.860 1.00 27.35 230 CYS A CA 1
ATOM 1730 C C . CYS A 1 253 ? 12.476 7.244 14.508 1.00 27.22 230 CYS A C 1
ATOM 1731 O O . CYS A 1 253 ? 12.147 7.494 13.350 1.00 27.31 230 CYS A O 1
ATOM 1734 N N . HIS A 1 254 ? 11.627 7.191 15.532 1.00 27.07 231 HIS A N 1
ATOM 1735 C CA . HIS A 1 254 ? 10.190 7.481 15.453 1.00 27.08 231 HIS A CA 1
ATOM 1736 C C . HIS A 1 254 ? 9.621 7.591 14.043 1.00 26.70 231 HIS A C 1
ATOM 1737 O O . HIS A 1 254 ? 9.453 8.691 13.515 1.00 26.59 231 HIS A O 1
ATOM 1744 N N . VAL A 1 255 ? 9.318 6.445 13.449 1.00 26.28 232 VAL A N 1
ATOM 1745 C CA . VAL A 1 255 ? 8.694 6.394 12.129 1.00 26.09 232 VAL A CA 1
ATOM 1746 C C . VAL A 1 255 ? 7.278 6.989 12.214 1.00 25.68 232 VAL A C 1
ATOM 1747 O O . VAL A 1 255 ? 6.593 6.817 13.219 1.00 25.84 232 VAL A O 1
ATOM 1751 N N . SER A 1 256 ? 6.862 7.721 11.180 1.00 25.35 233 SER A N 1
ATOM 1752 C CA . SER A 1 256 ? 5.557 8.409 11.195 1.00 25.26 233 SER A CA 1
ATOM 1753 C C . SER A 1 256 ? 4.786 8.501 9.866 1.00 25.75 233 SER A C 1
ATOM 1754 O O . SER A 1 256 ? 3.675 9.040 9.870 1.00 25.93 233 SER A O 1
ATOM 1757 N N . THR A 1 257 ? 5.336 8.003 8.750 1.00 26.11 234 THR A N 1
ATOM 1758 C CA . THR A 1 257 ? 4.622 8.062 7.453 1.00 26.65 234 THR A CA 1
ATOM 1759 C C . THR A 1 257 ? 4.346 6.687 6.825 1.00 28.12 234 THR A C 1
ATOM 1760 O O . THR A 1 257 ? 5.015 5.694 7.117 1.00 28.27 234 THR A O 1
ATOM 1764 N N . LYS A 1 258 ? 3.347 6.670 5.947 1.00 29.77 235 LYS A N 1
ATOM 1765 C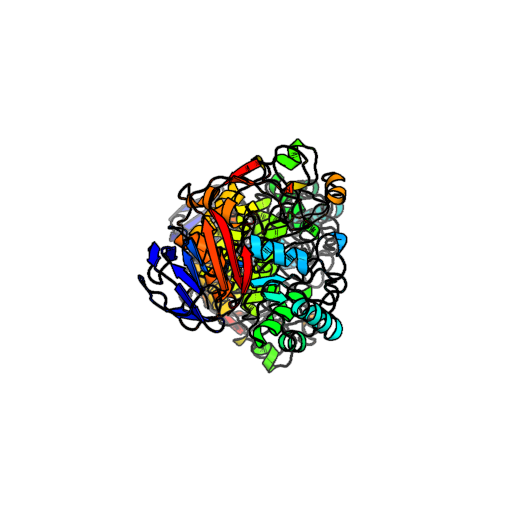 CA . LYS A 1 258 ? 2.952 5.489 5.179 1.00 31.22 235 LYS A CA 1
ATOM 1766 C C . LYS A 1 258 ? 4.104 4.992 4.309 1.00 30.11 235 LYS A C 1
ATOM 1767 O O . LYS A 1 258 ? 4.413 3.798 4.292 1.00 28.95 235 LYS A O 1
ATOM 1773 N N . GLY A 1 259 ? 4.720 5.921 3.583 1.00 29.40 236 GLY A N 1
ATOM 1774 C CA . GLY A 1 259 ? 5.825 5.612 2.673 1.00 28.88 236 GLY A CA 1
ATOM 1775 C C . GLY A 1 259 ? 7.104 5.214 3.389 1.00 28.67 236 GLY A C 1
ATOM 1776 O O . GLY A 1 259 ? 7.906 4.450 2.856 1.00 28.38 236 GLY A O 1
ATOM 1777 N N . SER A 1 260 ? 7.296 5.737 4.597 1.00 28.42 237 SER A N 1
ATOM 1778 C CA . SER A 1 260 ? 8.441 5.366 5.423 1.00 28.35 237 SER A CA 1
ATOM 1779 C C . SER A 1 260 ? 8.368 3.897 5.837 1.00 28.03 237 SER A C 1
ATOM 1780 O O . SER A 1 260 ? 9.371 3.186 5.811 1.00 28.22 237 SER A O 1
ATOM 1783 N N . VAL A 1 261 ? 7.177 3.444 6.213 1.00 27.94 238 VAL A N 1
ATOM 1784 C CA . VAL A 1 261 ? 6.971 2.029 6.531 1.00 27.59 238 VAL A CA 1
ATOM 1785 C C . VAL A 1 261 ? 7.192 1.176 5.279 1.00 27.31 238 VAL A C 1
ATOM 1786 O O . VAL A 1 261 ? 7.878 0.152 5.334 1.00 26.06 238 VAL A O 1
ATOM 1790 N N . ARG A 1 262 ? 6.635 1.609 4.150 1.00 27.93 239 ARG A N 1
ATOM 1791 C CA . ARG A 1 262 ? 6.798 0.862 2.899 1.00 28.57 239 ARG A CA 1
ATOM 1792 C C . ARG A 1 262 ? 8.277 0.634 2.549 1.00 28.32 239 ARG A C 1
ATOM 1793 O O . ARG A 1 262 ? 8.678 -0.496 2.271 1.00 27.35 239 ARG A O 1
ATOM 1801 N N . VAL A 1 263 ? 9.080 1.698 2.566 1.00 28.62 240 VAL A N 1
ATOM 1802 C CA . VAL A 1 263 ? 10.506 1.573 2.213 1.00 28.98 240 VAL A CA 1
ATOM 1803 C C . VAL A 1 263 ? 11.284 0.654 3.164 1.00 28.63 240 VAL A C 1
ATOM 1804 O O . VAL A 1 263 ? 12.176 -0.071 2.723 1.00 29.70 240 VAL A O 1
ATOM 1808 N N . ILE A 1 264 ? 10.935 0.677 4.450 1.00 28.28 241 ILE A N 1
ATOM 1809 C CA . ILE A 1 264 ? 11.540 -0.212 5.454 1.00 27.87 241 ILE A CA 1
ATOM 1810 C C . ILE A 1 264 ? 11.124 -1.677 5.238 1.00 28.77 241 ILE A C 1
ATOM 1811 O O . ILE A 1 264 ? 11.953 -2.578 5.372 1.00 29.72 241 ILE A O 1
ATOM 1816 N N . ARG A 1 265 ? 9.852 -1.910 4.907 1.00 29.35 242 ARG A N 1
ATOM 1817 C CA . ARG A 1 265 ? 9.371 -3.253 4.553 1.00 30.23 242 ARG A CA 1
ATOM 1818 C C . ARG A 1 265 ? 10.137 -3.812 3.352 1.00 30.21 242 ARG A C 1
ATOM 1819 O O . ARG A 1 265 ? 10.535 -4.980 3.356 1.00 30.47 242 ARG A O 1
ATOM 1827 N N . ASP A 1 266 ? 10.341 -2.971 2.337 1.00 30.33 243 ASP A N 1
ATOM 1828 C CA . ASP A 1 266 ? 11.081 -3.350 1.122 1.00 30.56 243 ASP A CA 1
ATOM 1829 C C . ASP A 1 266 ? 12.533 -3.723 1.442 1.00 31.35 243 ASP A C 1
ATOM 1830 O O . ASP A 1 266 ? 13.088 -4.674 0.879 1.00 31.08 243 ASP A O 1
ATOM 1835 N N . ALA A 1 267 ? 13.139 -2.964 2.349 1.00 31.91 244 ALA A N 1
ATOM 1836 C CA . ALA A 1 267 ? 14.516 -3.203 2.770 1.00 32.41 244 ALA A CA 1
ATOM 1837 C C . ALA A 1 267 ? 14.675 -4.537 3.511 1.00 32.62 244 ALA A C 1
ATOM 1838 O O . ALA A 1 267 ? 15.628 -5.276 3.262 1.00 32.57 244 ALA A O 1
ATOM 1840 N N . LYS A 1 268 ? 13.742 -4.840 4.412 1.00 32.26 245 LYS A N 1
ATOM 1841 C CA . LYS A 1 268 ? 13.807 -6.075 5.200 1.00 32.42 245 LYS A CA 1
ATOM 1842 C C . LYS A 1 268 ? 13.657 -7.338 4.347 1.00 33.06 245 LYS A C 1
ATOM 1843 O O . LYS A 1 268 ? 14.329 -8.336 4.604 1.00 32.43 245 LYS A O 1
ATOM 1849 N N . ARG A 1 269 ? 12.796 -7.296 3.333 1.00 34.20 246 ARG A N 1
ATOM 1850 C CA . ARG A 1 269 ? 12.699 -8.411 2.385 1.00 36.38 246 ARG A CA 1
ATOM 1851 C C . ARG A 1 269 ? 14.005 -8.589 1.602 1.00 35.83 246 ARG A C 1
ATOM 1852 O O . ARG A 1 269 ? 14.373 -9.712 1.267 1.00 37.99 246 ARG A O 1
ATOM 1860 N N . ALA A 1 270 ? 14.698 -7.488 1.314 1.00 34.19 247 ALA A N 1
ATOM 1861 C CA . ALA A 1 270 ? 15.982 -7.543 0.600 1.00 32.97 247 ALA A CA 1
ATOM 1862 C C . ALA A 1 270 ? 17.139 -8.090 1.444 1.00 31.92 247 ALA A C 1
ATOM 1863 O O . ALA A 1 270 ? 18.189 -8.419 0.896 1.00 32.69 247 ALA A O 1
ATOM 1865 N N . GLY A 1 271 ? 16.952 -8.174 2.762 1.00 30.36 248 GLY A N 1
ATOM 1866 C CA . GLY A 1 271 ? 17.964 -8.714 3.676 1.00 29.21 248 GLY A CA 1
ATOM 1867 C C . GLY A 1 271 ? 18.858 -7.665 4.320 1.00 28.87 248 GLY A C 1
ATOM 1868 O O . GLY A 1 271 ? 19.920 -7.988 4.848 1.00 29.37 248 GLY A O 1
ATOM 1869 N N . ILE A 1 272 ? 18.425 -6.410 4.299 1.00 28.33 249 ILE A N 1
ATOM 1870 C CA . ILE A 1 272 ? 19.229 -5.301 4.809 1.00 28.54 249 ILE A CA 1
ATOM 1871 C C . ILE A 1 272 ? 19.003 -5.142 6.322 1.00 29.50 249 ILE A C 1
ATOM 1872 O O . ILE A 1 272 ? 17.891 -5.348 6.815 1.00 30.47 249 ILE A O 1
ATOM 1877 N N . LYS A 1 273 ? 20.059 -4.803 7.061 1.00 29.94 250 LYS A N 1
ATOM 1878 C CA . LYS A 1 273 ? 19.978 -4.712 8.525 1.00 29.98 250 LYS A CA 1
ATOM 1879 C C . LYS A 1 273 ? 19.455 -3.357 8.935 1.00 28.80 250 LYS A C 1
ATOM 1880 O O . LYS A 1 273 ? 20.197 -2.513 9.431 1.00 28.09 250 LYS A O 1
ATOM 1886 N N . VAL A 1 274 ? 18.163 -3.163 8.738 1.00 28.52 251 VAL A N 1
ATOM 1887 C CA . VAL A 1 274 ? 17.505 -1.928 9.130 1.00 27.41 251 VAL A CA 1
ATOM 1888 C C . VAL A 1 274 ? 16.465 -2.275 10.181 1.00 27.17 251 VAL A C 1
ATOM 1889 O O . VAL A 1 274 ? 15.766 -3.278 10.066 1.00 27.34 251 VAL A O 1
ATOM 1893 N N . THR A 1 275 ? 16.394 -1.456 11.221 1.00 26.51 252 THR A N 1
ATOM 1894 C CA . THR A 1 275 ? 15.376 -1.604 12.251 1.00 26.29 252 THR A CA 1
ATOM 1895 C C . THR A 1 275 ? 14.685 -0.259 12.468 1.00 26.36 252 THR A C 1
ATOM 1896 O O . THR A 1 275 ? 15.146 0.771 11.969 1.00 26.27 252 THR A O 1
ATOM 1900 N N . ALA A 1 276 ? 13.576 -0.270 13.200 1.00 25.84 253 ALA A N 1
ATOM 1901 C CA . ALA A 1 276 ? 12.810 0.956 13.425 1.00 25.33 253 ALA A CA 1
ATOM 1902 C C . ALA A 1 276 ? 11.990 0.906 14.699 1.00 24.83 253 ALA A C 1
ATOM 1903 O O . ALA A 1 276 ? 11.681 -0.176 15.223 1.00 25.50 253 ALA A O 1
ATOM 1905 N N . GLU A 1 277 ? 11.639 2.095 15.177 1.00 23.74 254 GLU A N 1
ATOM 1906 C CA . GLU A 1 277 ? 10.834 2.268 16.382 1.00 23.55 254 GLU A CA 1
ATOM 1907 C C . GLU A 1 277 ? 9.625 3.145 16.064 1.00 23.27 254 GLU A C 1
ATOM 1908 O O . GLU A 1 277 ? 9.572 3.777 15.012 1.00 23.28 254 GLU A O 1
ATOM 1914 N N . VAL A 1 278 ? 8.663 3.176 16.980 1.00 22.95 255 VAL A N 1
ATOM 1915 C CA . VAL A 1 278 ? 7.521 4.082 16.888 1.00 23.19 255 VAL A CA 1
ATOM 1916 C C . VAL A 1 278 ? 7.201 4.592 18.286 1.00 23.36 255 VAL A C 1
ATOM 1917 O O . VAL A 1 278 ? 7.428 3.887 19.272 1.00 24.38 255 VAL A O 1
ATOM 1921 N N . THR A 1 279 ? 6.683 5.814 18.381 1.00 22.98 256 THR A N 1
ATOM 1922 C CA . THR A 1 279 ? 6.335 6.382 19.677 1.00 22.63 256 THR A CA 1
ATOM 1923 C C . THR A 1 279 ? 4.956 5.921 20.134 1.00 22.81 256 THR A C 1
ATOM 1924 O O . THR A 1 279 ? 4.144 5.479 19.319 1.00 22.57 256 THR A O 1
ATOM 1928 N N . PRO A 1 280 ? 4.681 6.030 21.446 1.00 22.71 257 PRO A N 1
ATOM 1929 C CA . PRO A 1 280 ? 3.328 5.797 21.936 1.00 22.59 257 PRO A CA 1
ATOM 1930 C C . PRO A 1 280 ? 2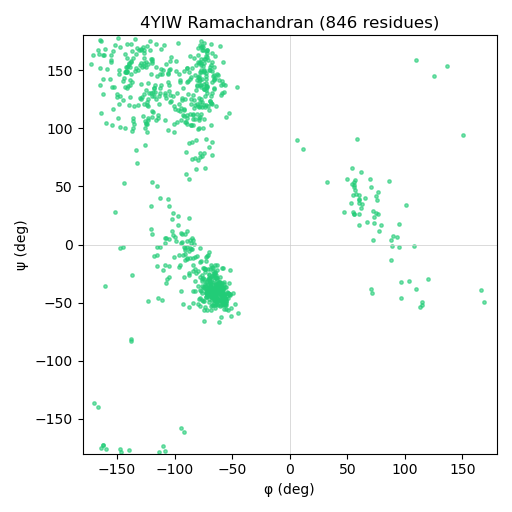.309 6.811 21.401 1.00 23.17 257 PRO A C 1
ATOM 1931 O O . PRO A 1 280 ? 1.167 6.439 21.126 1.00 23.24 257 PRO A O 1
ATOM 1935 N N . HIS A 1 281 ? 2.718 8.072 21.257 1.00 23.40 258 HIS A N 1
ATOM 1936 C CA . HIS A 1 281 ? 1.814 9.117 20.761 1.00 23.94 258 HIS A CA 1
ATOM 1937 C C . HIS A 1 281 ? 1.470 8.973 19.274 1.00 24.31 258 HIS A C 1
ATOM 1938 O O . HIS A 1 281 ? 0.334 9.250 18.886 1.00 24.80 258 HIS A O 1
ATOM 1945 N N . HIS A 1 282 ? 2.424 8.539 18.451 1.00 24.41 259 HIS A N 1
ATOM 1946 C CA . HIS A 1 282 ? 2.142 8.269 17.028 1.00 25.03 259 HIS A CA 1
ATOM 1947 C C . HIS A 1 282 ? 1.321 6.983 16.814 1.00 25.40 259 HIS A C 1
ATOM 1948 O O . HIS A 1 282 ? 0.707 6.818 15.756 1.00 25.28 259 HIS A O 1
ATOM 1955 N N . LEU A 1 283 ? 1.328 6.075 17.793 1.00 24.96 260 LEU A N 1
ATOM 1956 C CA . LEU A 1 283 ? 0.487 4.869 17.734 1.00 25.16 260 LEU A CA 1
ATOM 1957 C C . LEU A 1 283 ? -0.956 5.150 18.172 1.00 26.07 260 LEU A C 1
ATOM 1958 O O . LEU A 1 283 ? -1.872 4.434 17.777 1.00 25.97 260 LEU A O 1
ATOM 1963 N N . VAL A 1 284 ? -1.145 6.191 18.983 1.00 27.02 261 VAL A N 1
ATOM 1964 C CA . VAL A 1 284 ? -2.451 6.517 19.558 1.00 27.17 261 VAL A CA 1
ATOM 1965 C C . VAL A 1 284 ? -3.138 7.727 18.908 1.00 27.29 261 VAL A C 1
ATOM 1966 O O . VAL A 1 284 ? -4.370 7.786 18.898 1.00 28.05 261 VAL A O 1
ATOM 1970 N N . LEU A 1 285 ? -2.364 8.674 18.368 1.00 26.87 262 LEU A N 1
ATOM 1971 C CA . LEU A 1 285 ? -2.920 9.918 17.805 1.00 26.44 262 LEU A CA 1
ATOM 1972 C C . LEU A 1 285 ? -2.610 10.134 16.313 1.00 26.67 262 LEU A C 1
ATOM 1973 O O . LEU A 1 285 ? -1.664 9.566 15.778 1.00 27.09 262 LEU A O 1
ATOM 1978 N N . CYS A 1 286 ? -3.412 10.982 15.665 1.00 27.15 263 CYS A N 1
ATOM 1979 C CA . CYS A 1 286 ? -3.157 11.463 14.293 1.00 27.31 263 CYS A CA 1
ATOM 1980 C C . CYS A 1 286 ? -3.696 12.895 14.157 1.00 27.14 263 CYS A C 1
ATOM 1981 O O . CYS A 1 286 ? -4.162 13.465 15.140 1.00 26.79 263 CYS A O 1
ATOM 1984 N N . GLU A 1 287 ? -3.629 13.479 12.961 1.00 27.54 264 GLU A N 1
ATOM 1985 C CA . GLU A 1 287 ? -4.035 14.890 12.765 1.00 28.13 264 GLU A CA 1
ATOM 1986 C C . GLU A 1 287 ? -5.506 15.178 13.105 1.00 29.00 264 GLU A C 1
ATOM 1987 O O . GLU A 1 287 ? -5.838 16.261 13.583 1.00 28.71 264 GLU A O 1
ATOM 1993 N N . ASP A 1 288 ? -6.374 14.198 12.874 1.00 30.24 265 ASP A N 1
ATOM 1994 C CA . ASP A 1 288 ? -7.814 14.347 13.117 1.00 30.69 265 ASP A CA 1
ATOM 1995 C C . ASP A 1 288 ? -8.164 14.479 14.597 1.00 31.19 265 ASP A C 1
ATOM 1996 O O . ASP A 1 288 ? -9.253 14.956 14.935 1.00 31.89 265 ASP A O 1
ATOM 2001 N N . ASP A 1 289 ? -7.247 14.051 15.468 1.00 30.63 266 ASP A N 1
ATOM 2002 C CA . ASP A 1 289 ? -7.430 14.122 16.919 1.00 30.12 266 ASP A CA 1
ATOM 2003 C C . ASP A 1 289 ? -6.906 15.414 17.559 1.00 30.58 266 ASP A C 1
ATOM 2004 O O . ASP A 1 289 ? -7.046 15.596 18.768 1.00 30.05 266 ASP A O 1
ATOM 2009 N N . ILE A 1 290 ? -6.298 16.303 16.776 1.00 31.08 267 ILE A N 1
ATOM 2010 C CA . ILE A 1 290 ? -5.820 17.581 17.319 1.00 31.98 267 ILE A CA 1
ATOM 2011 C C . ILE A 1 290 ? -7.006 18.547 17.423 1.00 32.22 267 ILE A C 1
ATOM 2012 O O . ILE A 1 290 ? -7.528 18.974 16.396 1.00 32.99 267 ILE A O 1
ATOM 2017 N N . PRO A 1 291 ? -7.421 18.906 18.658 1.00 32.60 268 PRO A N 1
ATOM 2018 C CA . PRO A 1 291 ? -8.637 19.704 18.840 1.00 32.92 268 PRO A CA 1
ATOM 2019 C C . PRO A 1 291 ? -8.488 21.174 18.457 1.00 33.46 268 PRO A C 1
ATOM 2020 O O . PRO A 1 291 ? -9.471 21.806 18.063 1.00 35.41 268 PRO A O 1
ATOM 2024 N N . SER A 1 292 ? -7.282 21.716 18.589 1.00 33.19 269 SER A N 1
ATOM 2025 C CA . SER A 1 292 ? -7.018 23.118 18.264 1.00 32.81 269 SER A CA 1
ATOM 2026 C C . SER A 1 292 ? -5.510 23.326 18.137 1.00 32.90 269 SER A C 1
ATOM 2027 O O . SER A 1 292 ? -4.749 22.360 18.208 1.00 33.57 269 SER A O 1
ATOM 2030 N N . ALA A 1 293 ? -5.074 24.571 17.947 1.00 32.66 270 ALA A N 1
ATOM 2031 C CA . ALA A 1 293 ? -3.640 24.886 17.856 1.00 32.26 270 ALA A CA 1
ATOM 2032 C C . ALA A 1 293 ? -2.975 24.816 19.230 1.00 32.08 270 ALA A C 1
ATOM 2033 O O . ALA A 1 293 ? -2.486 25.819 19.751 1.00 32.63 270 ALA A O 1
ATOM 2035 N N . ASP A 1 294 ? -2.942 23.609 19.788 1.00 31.95 271 ASP A N 1
ATOM 2036 C CA . ASP A 1 294 ? -2.445 23.357 21.142 1.00 32.19 271 ASP A CA 1
ATOM 2037 C C . ASP A 1 294 ? -1.009 22.827 21.064 1.00 31.20 271 ASP A C 1
ATOM 2038 O O . ASP A 1 294 ? -0.782 21.749 20.508 1.00 31.19 271 ASP A O 1
ATOM 2043 N N . PRO A 1 295 ? -0.035 23.577 21.619 1.00 29.95 272 PRO A N 1
ATOM 2044 C CA . PRO A 1 295 ? 1.385 23.179 21.577 1.00 29.28 272 PRO A CA 1
ATOM 2045 C C . PRO A 1 295 ? 1.733 21.820 22.205 1.00 28.42 272 PRO A C 1
ATOM 2046 O O . PRO A 1 295 ? 2.776 21.263 21.881 1.00 28.49 272 PRO A O 1
ATOM 2050 N N . ASN A 1 296 ? 0.878 21.286 23.076 1.00 28.27 273 ASN A N 1
ATOM 2051 C CA . ASN A 1 296 ? 1.057 19.916 23.585 1.00 27.35 273 ASN A CA 1
ATOM 2052 C C . ASN A 1 296 ? 0.808 18.827 22.535 1.00 26.98 273 ASN A C 1
ATOM 2053 O O . ASN A 1 296 ? 1.029 17.651 22.808 1.00 27.22 273 ASN A O 1
ATOM 2058 N N . PHE A 1 297 ? 0.336 19.219 21.353 1.00 26.60 274 PHE A N 1
ATOM 2059 C CA . PHE A 1 297 ? 0.185 18.308 20.220 1.00 26.64 274 PHE A CA 1
ATOM 2060 C C . PHE A 1 297 ? 1.272 18.542 19.173 1.00 26.39 274 PHE A C 1
ATOM 2061 O O . PHE A 1 297 ? 1.265 17.911 18.111 1.00 25.41 274 PHE A O 1
ATOM 2069 N N . LYS A 1 298 ? 2.210 19.436 19.489 1.00 26.98 275 LYS A N 1
ATOM 2070 C CA . LYS A 1 298 ? 3.343 19.752 18.619 1.00 26.97 275 LYS A CA 1
ATOM 2071 C C . LYS A 1 298 ? 4.571 18.917 18.984 1.00 27.65 275 LYS A C 1
ATOM 2072 O O . LYS A 1 298 ? 5.204 19.160 20.014 1.00 28.29 275 LYS A O 1
ATOM 2078 N N . MET A 1 299 ? 4.896 17.936 18.140 1.00 28.10 276 MET A N 1
ATOM 2079 C CA . MET A 1 299 ? 6.184 17.236 18.218 1.00 28.81 276 MET A CA 1
ATOM 2080 C C . MET A 1 299 ? 6.787 17.007 16.831 1.00 29.25 276 MET A C 1
ATOM 2081 O O . MET A 1 299 ? 6.155 17.296 15.812 1.00 29.39 276 MET A O 1
ATOM 2086 N N . ASN A 1 300 ? 8.028 16.518 16.813 1.00 29.45 277 ASN A N 1
ATOM 2087 C CA . ASN A 1 300 ? 8.735 16.181 15.573 1.00 28.96 277 ASN A CA 1
ATOM 2088 C C . ASN A 1 300 ? 9.192 14.716 15.619 1.00 28.89 277 ASN A C 1
ATOM 2089 O O . ASN A 1 300 ? 9.953 14.338 16.516 1.00 29.59 277 ASN A O 1
ATOM 2094 N N . PRO A 1 301 ? 8.727 13.879 14.668 1.00 28.45 278 PRO A N 1
ATOM 2095 C CA . PRO A 1 301 ? 7.803 14.198 13.585 1.00 28.18 278 PRO A CA 1
ATOM 2096 C C . PRO A 1 301 ? 6.382 14.446 14.085 1.00 27.31 278 PRO A C 1
ATOM 2097 O O . PRO A 1 301 ? 6.025 14.000 15.172 1.00 27.12 278 PRO A O 1
ATOM 2101 N N . PRO A 1 302 ? 5.576 15.156 13.289 1.00 26.45 279 PRO A N 1
ATOM 2102 C CA . PRO A 1 302 ? 4.236 15.540 13.694 1.00 26.21 279 PRO A CA 1
ATOM 2103 C C . PRO A 1 302 ? 3.220 14.397 13.604 1.00 26.28 279 PRO A C 1
ATOM 2104 O O . PRO A 1 302 ? 3.552 13.295 13.150 1.00 25.77 279 PRO A O 1
ATOM 2108 N N . LEU A 1 303 ? 1.998 14.670 14.056 1.00 26.48 280 LEU A N 1
ATOM 2109 C CA . LEU A 1 303 ? 0.896 13.704 14.002 1.00 26.53 280 LEU A CA 1
ATOM 2110 C C . LEU A 1 303 ? 0.254 13.789 12.626 1.00 27.00 280 LEU A C 1
ATOM 2111 O O . LEU A 1 303 ? -0.438 14.760 12.317 1.00 27.14 280 LEU A O 1
ATOM 2116 N N . ARG A 1 304 ? 0.487 12.769 11.804 1.00 27.74 281 ARG A N 1
ATOM 2117 C CA . ARG A 1 304 ? 0.147 12.828 10.382 1.00 28.83 281 ARG A CA 1
ATOM 2118 C C . ARG A 1 304 ? -1.273 12.290 10.075 1.00 29.87 281 ARG A C 1
ATOM 2119 O O . ARG A 1 304 ? -2.127 12.212 10.968 1.00 28.86 281 ARG A O 1
ATOM 2127 N N . GLY A 1 305 ? -1.526 11.940 8.813 1.00 30.68 282 GLY A N 1
ATOM 2128 C CA . GLY A 1 305 ? -2.859 11.567 8.360 1.00 31.23 282 GLY A CA 1
ATOM 2129 C C . GLY A 1 305 ? -3.389 10.265 8.928 1.00 32.88 282 GLY A C 1
ATOM 2130 O O . GLY A 1 305 ? -2.643 9.455 9.487 1.00 32.12 282 GLY A O 1
ATOM 2131 N N . LYS A 1 306 ? -4.697 10.077 8.774 1.00 34.36 283 LYS A N 1
ATOM 2132 C CA . LYS A 1 306 ? -5.379 8.854 9.185 1.00 35.45 283 LYS A CA 1
ATOM 2133 C C . LYS A 1 306 ? -4.709 7.600 8.615 1.00 35.31 283 LYS A C 1
ATOM 2134 O O . LYS A 1 306 ? -4.533 6.612 9.326 1.00 35.04 283 LYS A O 1
ATOM 2140 N N . GLU A 1 307 ? -4.331 7.650 7.339 1.00 36.24 284 GLU A N 1
ATOM 2141 C CA . GLU A 1 307 ? -3.749 6.492 6.658 1.00 37.61 284 GLU A CA 1
ATOM 2142 C C . GLU A 1 307 ? -2.278 6.247 7.044 1.00 36.06 284 GLU A C 1
ATOM 2143 O O . GLU A 1 307 ? -1.798 5.112 6.976 1.00 34.94 284 GLU A O 1
ATOM 2149 N N . ASP A 1 308 ? -1.570 7.299 7.448 1.00 34.23 285 ASP A N 1
ATOM 2150 C CA . ASP A 1 308 ? -0.225 7.143 8.004 1.00 33.47 285 ASP A CA 1
ATOM 2151 C C . ASP A 1 308 ? -0.292 6.375 9.320 1.00 33.98 285 ASP A C 1
ATOM 2152 O O . ASP A 1 308 ? 0.467 5.424 9.538 1.00 33.09 285 ASP A O 1
ATOM 2157 N N . HIS A 1 309 ? -1.211 6.802 10.186 1.00 34.41 286 HIS A N 1
ATOM 2158 C CA . HIS A 1 309 ? -1.442 6.164 11.485 1.00 35.31 286 HIS A CA 1
ATOM 2159 C C . HIS A 1 309 ? -1.806 4.682 11.339 1.00 36.07 286 HIS A C 1
ATOM 2160 O O . HIS A 1 309 ? -1.317 3.851 12.096 1.00 36.00 286 HIS A O 1
ATOM 2167 N N . GLU A 1 310 ? -2.647 4.355 10.361 1.00 37.12 287 GLU A N 1
ATOM 2168 C CA . GLU A 1 310 ? -2.991 2.954 10.073 1.00 38.44 287 GLU A CA 1
ATOM 2169 C C . GLU A 1 310 ? -1.764 2.115 9.679 1.00 37.58 287 GLU A C 1
ATOM 2170 O O . GLU A 1 310 ? -1.616 0.979 10.134 1.00 36.96 287 GLU A O 1
ATOM 2176 N N . ALA A 1 311 ? -0.895 2.684 8.842 1.00 37.28 288 ALA A N 1
ATOM 2177 C CA . ALA A 1 311 ? 0.319 1.998 8.361 1.00 36.36 288 ALA A CA 1
ATOM 2178 C C . ALA A 1 311 ? 1.357 1.746 9.461 1.00 34.75 288 ALA A C 1
ATOM 2179 O O . ALA A 1 311 ? 2.144 0.806 9.366 1.00 33.90 288 ALA A O 1
ATOM 2181 N N . LEU A 1 312 ? 1.363 2.589 10.490 1.00 34.23 289 LEU A N 1
ATOM 2182 C CA . LEU A 1 312 ? 2.215 2.364 11.663 1.00 33.77 289 LEU A CA 1
ATOM 2183 C C . LEU A 1 312 ? 1.704 1.176 12.488 1.00 32.92 289 LEU A C 1
ATOM 2184 O O . LEU A 1 312 ? 2.489 0.365 12.972 1.00 31.24 289 LEU A O 1
ATOM 2189 N N . ILE A 1 313 ? 0.385 1.078 12.643 1.00 33.58 290 ILE A N 1
ATOM 2190 C CA . ILE A 1 313 ? -0.230 -0.059 13.338 1.00 33.81 290 ILE A CA 1
ATOM 2191 C C . ILE A 1 313 ? 0.028 -1.329 12.525 1.00 33.54 290 ILE A C 1
ATOM 2192 O O . ILE A 1 313 ? 0.441 -2.350 13.068 1.00 32.92 290 ILE A O 1
ATOM 2197 N N . GLU A 1 314 ? -0.203 -1.240 11.217 1.00 34.61 291 GLU A N 1
ATOM 2198 C CA . GLU A 1 314 ? 0.080 -2.331 10.277 1.00 35.96 291 GLU A CA 1
ATOM 2199 C C . GLU A 1 314 ? 1.545 -2.785 10.345 1.00 34.85 291 GLU A C 1
ATOM 2200 O O . GLU A 1 314 ? 1.833 -3.981 10.311 1.00 34.90 291 GLU A O 1
ATOM 2206 N N . GLY A 1 315 ? 2.461 -1.824 10.435 1.00 33.35 292 GLY A N 1
ATOM 2207 C CA . GLY A 1 315 ? 3.893 -2.110 10.503 1.00 32.14 292 GLY A CA 1
ATOM 2208 C C . GLY A 1 315 ? 4.317 -2.760 11.807 1.00 30.84 292 GLY A C 1
ATOM 2209 O O . GLY A 1 315 ? 5.145 -3.670 11.811 1.00 30.82 292 GLY A O 1
ATOM 2210 N N . LEU A 1 316 ? 3.758 -2.286 12.917 1.00 30.25 293 LEU A N 1
ATOM 2211 C CA . LEU A 1 316 ? 4.029 -2.868 14.231 1.00 29.20 293 LEU A CA 1
ATOM 2212 C C . LEU A 1 316 ? 3.603 -4.344 14.257 1.00 29.21 293 LEU A C 1
ATOM 2213 O O . LEU A 1 316 ? 4.319 -5.193 14.789 1.00 29.42 293 LEU A O 1
ATOM 2218 N N . LEU A 1 317 ? 2.454 -4.640 13.653 1.00 28.67 294 LEU A N 1
ATOM 2219 C CA . LEU A 1 317 ? 1.938 -6.013 13.575 1.00 28.80 294 LEU A CA 1
ATOM 2220 C C . LEU A 1 317 ? 2.743 -6.969 12.671 1.00 28.28 294 LEU A C 1
ATOM 2221 O O . LEU A 1 317 ? 2.963 -8.117 13.051 1.00 29.00 294 LEU A O 1
ATOM 2226 N N . ASP A 1 318 ? 3.180 -6.515 11.494 1.00 27.56 295 ASP A N 1
ATOM 2227 C CA . ASP A 1 318 ? 3.890 -7.404 10.548 1.00 27.54 295 ASP A CA 1
ATOM 2228 C C . ASP A 1 318 ? 5.418 -7.529 10.775 1.00 27.39 295 ASP A C 1
ATOM 2229 O O . ASP A 1 318 ? 6.106 -8.231 10.025 1.00 26.68 295 ASP A O 1
ATOM 2234 N N . GLY A 1 319 ? 5.936 -6.853 11.800 1.00 27.14 296 GLY A N 1
ATOM 2235 C CA . GLY A 1 319 ? 7.360 -6.931 12.155 1.00 26.77 296 GLY A CA 1
ATOM 2236 C C . GLY A 1 319 ? 8.263 -5.909 11.476 1.00 25.78 296 GLY A C 1
ATOM 2237 O O . GLY A 1 319 ? 9.483 -5.979 11.608 1.00 25.14 296 GLY A O 1
ATOM 2238 N N . THR A 1 320 ? 7.669 -4.965 10.752 1.00 25.15 297 THR A N 1
ATOM 2239 C CA . THR A 1 320 ? 8.424 -3.912 10.072 1.00 25.59 297 THR A CA 1
ATOM 2240 C C . THR A 1 320 ? 8.964 -2.888 11.079 1.00 25.17 297 THR A C 1
ATOM 2241 O O . THR A 1 320 ? 10.104 -2.445 10.965 1.00 23.65 297 THR A O 1
ATOM 2245 N N . ILE A 1 321 ? 8.133 -2.531 12.056 1.00 25.94 298 ILE A N 1
ATOM 2246 C CA . ILE A 1 321 ? 8.543 -1.708 13.191 1.00 26.11 298 ILE A CA 1
ATOM 2247 C C . ILE A 1 321 ? 8.877 -2.651 14.344 1.00 26.33 298 ILE A C 1
ATOM 2248 O O . ILE A 1 321 ? 8.028 -3.419 14.792 1.00 27.44 298 ILE A O 1
ATOM 2253 N N . ASP A 1 322 ? 10.114 -2.589 14.822 1.00 26.49 299 ASP A N 1
ATOM 2254 C CA . ASP A 1 322 ? 10.606 -3.555 15.805 1.00 26.93 299 ASP A CA 1
ATOM 2255 C C . ASP A 1 322 ? 10.263 -3.251 17.262 1.00 27.54 299 ASP A C 1
ATOM 2256 O O . ASP A 1 322 ? 10.268 -4.163 18.089 1.00 29.40 299 ASP A O 1
ATOM 2261 N N . MET A 1 323 ? 9.992 -1.991 17.591 1.00 27.11 300 MET A N 1
ATOM 2262 C CA . MET A 1 323 ? 9.924 -1.590 18.999 1.00 27.13 300 MET A CA 1
ATOM 2263 C C . MET A 1 323 ? 9.162 -0.293 19.237 1.00 26.56 300 MET A C 1
ATOM 2264 O O . MET A 1 323 ? 8.849 0.449 18.304 1.00 25.95 300 MET A O 1
ATOM 2269 N N . ILE A 1 324 ? 8.874 -0.038 20.508 1.00 26.47 301 ILE A N 1
ATOM 2270 C CA . ILE A 1 324 ? 8.287 1.224 20.938 1.00 26.71 301 ILE A CA 1
ATOM 2271 C C . ILE A 1 324 ? 9.308 1.983 21.786 1.00 27.36 301 ILE A C 1
ATOM 2272 O O . ILE A 1 324 ? 9.972 1.400 22.648 1.00 27.21 301 ILE A O 1
ATOM 2277 N N . ALA A 1 325 ? 9.440 3.279 21.506 1.00 27.22 302 ALA A N 1
ATOM 2278 C CA . ALA A 1 325 ? 10.319 4.172 22.264 1.00 27.30 302 ALA A CA 1
ATOM 2279 C C . ALA A 1 325 ? 9.620 5.517 22.439 1.00 26.55 302 ALA A C 1
ATOM 2280 O O . ALA A 1 325 ? 9.040 6.032 21.487 1.00 26.96 302 ALA A O 1
ATOM 2282 N N . THR A 1 326 ? 9.694 6.087 23.640 1.00 25.57 303 THR A N 1
ATOM 2283 C CA . THR A 1 326 ? 8.861 7.243 24.009 1.00 24.93 303 THR A CA 1
ATOM 2284 C C . THR A 1 326 ? 9.235 8.541 23.305 1.00 24.41 303 THR A C 1
ATOM 2285 O O . THR A 1 326 ? 8.359 9.331 22.950 1.00 24.18 303 THR A O 1
ATOM 2289 N N . ASP A 1 327 ? 10.535 8.754 23.124 1.00 24.29 304 ASP A N 1
ATOM 2290 C CA . ASP A 1 327 ? 11.075 10.058 22.728 1.00 24.17 304 ASP A CA 1
ATOM 2291 C C . ASP A 1 327 ? 10.634 11.112 23.743 1.00 24.12 304 ASP A C 1
ATOM 2292 O O . ASP A 1 327 ? 10.160 12.188 23.382 1.00 24.20 304 ASP A O 1
ATOM 2297 N N . HIS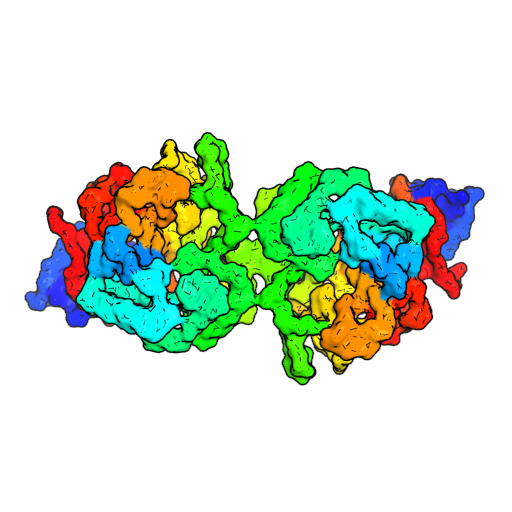 A 1 328 ? 10.786 10.763 25.020 1.00 24.50 305 HIS A N 1
ATOM 2298 C CA . HIS A 1 328 ? 10.491 11.648 26.146 1.00 24.78 305 HIS A CA 1
ATOM 2299 C C . HIS A 1 328 ? 11.239 12.963 25.922 1.00 25.02 305 HIS A C 1
ATOM 2300 O O . HIS A 1 328 ? 12.472 12.991 25.908 1.00 23.73 305 HIS A O 1
ATOM 2307 N N . ALA A 1 329 ? 10.468 14.030 25.705 1.00 25.45 306 ALA A N 1
ATOM 2308 C CA . ALA A 1 329 ? 10.994 15.336 25.307 1.00 26.10 306 ALA A CA 1
ATOM 2309 C C . ALA A 1 329 ? 10.339 16.438 26.150 1.00 27.02 306 ALA A C 1
ATOM 2310 O O . ALA A 1 329 ? 9.395 17.101 25.703 1.00 27.00 306 ALA A O 1
ATOM 2312 N N . PRO A 1 330 ? 10.842 16.639 27.378 1.00 27.64 307 PRO A N 1
ATOM 2313 C CA . PRO A 1 330 ? 10.242 17.586 28.308 1.00 27.80 307 PRO A CA 1
ATOM 2314 C C . PRO A 1 330 ? 10.603 19.045 28.028 1.00 28.54 307 PRO A C 1
ATOM 2315 O O . PRO A 1 330 ? 11.736 19.343 27.639 1.00 28.69 307 PRO A O 1
ATOM 2319 N N . HIS A 1 331 ? 9.627 19.929 28.241 1.00 28.75 308 HIS A N 1
ATOM 2320 C CA . HIS A 1 331 ? 9.799 21.379 28.146 1.00 29.60 308 HIS A CA 1
ATOM 2321 C C . HIS A 1 331 ? 8.956 22.052 29.223 1.00 29.98 308 HIS A C 1
ATOM 2322 O O . HIS A 1 331 ? 8.052 21.434 29.779 1.00 30.76 308 HIS A O 1
ATOM 2329 N N . THR A 1 332 ? 9.232 23.323 29.499 1.00 30.20 309 THR A N 1
ATOM 2330 C CA . THR A 1 332 ? 8.524 24.039 30.563 1.00 30.76 309 THR A CA 1
ATOM 2331 C C . THR A 1 332 ? 7.155 24.488 30.077 1.00 31.98 309 THR A C 1
ATOM 2332 O O . THR A 1 332 ? 6.931 24.638 28.875 1.00 31.83 309 THR A O 1
ATOM 2336 N N . ALA A 1 333 ? 6.242 24.703 31.020 1.00 33.28 310 ALA A N 1
ATOM 2337 C CA . ALA A 1 333 ? 4.904 25.190 30.698 1.00 34.37 310 ALA A CA 1
ATOM 2338 C C . ALA A 1 333 ? 4.969 26.546 29.995 1.00 35.64 310 ALA A C 1
ATOM 2339 O O . ALA A 1 333 ? 4.198 26.805 29.069 1.00 36.68 310 ALA A O 1
ATOM 2341 N N . GLU A 1 334 ? 5.901 27.395 30.427 1.00 36.99 311 GLU A N 1
ATOM 2342 C CA . GLU A 1 334 ? 6.070 28.737 29.855 1.00 38.13 311 GLU A CA 1
ATOM 2343 C C . GLU A 1 334 ? 6.608 28.713 28.418 1.00 37.07 311 GLU A C 1
ATOM 2344 O O . GLU A 1 334 ? 6.238 29.557 27.603 1.00 37.05 311 GLU A O 1
ATOM 2350 N N . GLU A 1 335 ? 7.489 27.76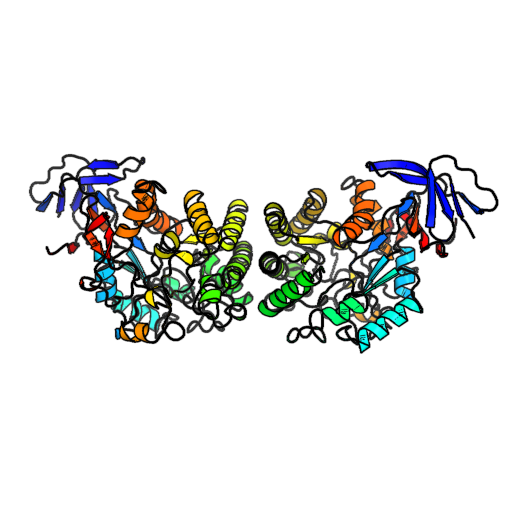2 28.120 1.00 35.91 312 GLU A N 1
ATOM 2351 C CA . GLU A 1 335 ? 7.981 27.568 26.753 1.00 35.27 312 GLU A CA 1
ATOM 2352 C C . GLU A 1 335 ? 6.854 27.119 25.809 1.00 35.72 312 GLU A C 1
ATOM 2353 O O . GLU A 1 335 ? 6.765 27.596 24.677 1.00 35.42 312 GLU A O 1
ATOM 2359 N N . LYS A 1 336 ? 5.998 26.213 26.283 1.00 36.46 313 LYS A N 1
ATOM 2360 C CA . LYS A 1 336 ? 4.867 25.709 25.491 1.00 36.40 313 LYS A CA 1
ATOM 2361 C C . LYS A 1 336 ? 3.719 26.718 25.350 1.00 38.03 313 LYS A C 1
ATOM 2362 O O . LYS A 1 336 ? 2.948 26.637 24.400 1.00 39.60 313 LYS A O 1
ATOM 2368 N N . ALA A 1 337 ? 3.604 27.665 26.280 1.00 38.77 314 ALA A N 1
ATOM 2369 C CA . ALA A 1 337 ? 2.561 28.702 26.208 1.00 39.08 314 ALA A CA 1
ATOM 2370 C C . ALA A 1 337 ? 2.771 29.743 25.094 1.00 40.35 314 ALA A C 1
ATOM 2371 O O . ALA A 1 337 ? 1.878 30.544 24.831 1.00 41.37 314 ALA A O 1
ATOM 2373 N N . GLN A 1 338 ? 3.935 29.726 24.442 1.00 41.39 315 GLN A N 1
ATOM 2374 C CA . GLN A 1 338 ? 4.293 30.722 23.422 1.00 41.42 315 GLN A CA 1
ATOM 2375 C C . GLN A 1 338 ? 3.442 30.728 22.147 1.00 41.80 315 GLN A C 1
ATOM 2376 O O . GLN A 1 338 ? 3.474 31.702 21.390 1.00 43.52 315 GLN A O 1
ATOM 2382 N N . GLY A 1 339 ? 2.704 29.653 21.896 1.00 40.90 316 GLY A N 1
ATOM 2383 C CA . GLY A 1 339 ? 1.966 29.514 20.643 1.00 41.23 316 GLY A CA 1
ATOM 2384 C C . GLY A 1 339 ? 2.582 28.439 19.767 1.00 41.74 316 GLY A C 1
ATOM 2385 O O . GLY A 1 339 ? 3.757 28.099 19.913 1.00 40.74 316 GLY A O 1
ATOM 2386 N N . ILE A 1 340 ? 1.783 27.920 18.841 1.00 42.28 317 ILE A N 1
ATOM 2387 C CA . ILE A 1 340 ? 2.134 26.714 18.090 1.00 41.99 317 ILE A CA 1
ATOM 2388 C C . ILE A 1 340 ? 3.274 26.910 17.084 1.00 41.31 317 ILE A C 1
ATOM 2389 O O . ILE A 1 340 ? 3.978 25.956 16.757 1.00 40.30 317 ILE A O 1
ATOM 2394 N N . GLU A 1 341 ? 3.453 28.133 16.594 1.00 42.09 318 GLU A N 1
ATOM 2395 C CA . GLU A 1 341 ? 4.540 28.426 15.651 1.00 43.38 318 GLU A CA 1
ATOM 2396 C C . GLU A 1 341 ? 5.900 28.551 16.347 1.00 41.56 318 GLU A C 1
ATOM 2397 O O . GLU A 1 341 ? 6.905 28.071 15.821 1.00 41.34 318 GLU A O 1
ATOM 2403 N N . ARG A 1 342 ? 5.932 29.176 17.526 1.00 40.28 319 ARG A N 1
ATOM 2404 C CA . ARG A 1 342 ? 7.197 29.422 18.243 1.00 39.74 319 ARG A CA 1
ATOM 2405 C C . ARG A 1 342 ? 7.564 28.395 19.326 1.00 37.59 319 ARG A C 1
ATOM 2406 O O . ARG A 1 342 ? 8.730 28.307 19.720 1.00 36.64 319 ARG A O 1
ATOM 2414 N N . ALA A 1 343 ? 6.587 27.632 19.812 1.00 36.38 320 ALA A N 1
ATOM 2415 C CA . ALA A 1 343 ? 6.830 26.667 20.897 1.00 34.97 320 ALA A CA 1
ATOM 2416 C C . ALA A 1 343 ? 7.675 25.482 20.414 1.00 33.19 320 ALA A C 1
ATOM 2417 O O . ALA A 1 343 ? 7.609 25.112 19.240 1.00 32.66 320 ALA A O 1
ATOM 2419 N N . PRO A 1 344 ? 8.473 24.880 21.316 1.00 31.53 321 PRO A N 1
ATOM 2420 C CA . PRO A 1 344 ? 9.367 23.818 20.867 1.00 30.43 321 PRO A CA 1
ATOM 2421 C C . PRO A 1 344 ? 8.646 22.492 20.637 1.00 29.49 321 PRO A C 1
ATOM 2422 O O . PRO A 1 344 ? 7.589 22.243 21.212 1.00 28.41 321 PRO A O 1
ATOM 2426 N N . PHE A 1 345 ? 9.234 21.654 19.793 1.00 29.12 322 PHE A N 1
ATOM 2427 C CA . PHE A 1 345 ? 8.691 20.336 19.508 1.00 28.37 322 PHE A CA 1
ATOM 2428 C C . PHE A 1 345 ? 8.926 19.435 20.715 1.00 27.97 322 PHE A C 1
ATOM 2429 O O . PHE A 1 345 ? 9.959 19.546 21.373 1.00 27.10 322 PHE A O 1
ATOM 2437 N N . GLY A 1 346 ? 7.954 18.576 21.022 1.00 27.82 323 GLY A N 1
ATOM 2438 C CA . GLY A 1 346 ? 8.156 17.481 21.977 1.00 27.38 323 GLY A CA 1
ATOM 2439 C C . GLY A 1 346 ? 7.167 17.423 23.131 1.00 27.01 323 GLY A C 1
ATOM 2440 O O . GLY A 1 346 ? 6.712 18.457 23.630 1.00 25.31 323 GLY A O 1
ATOM 2441 N N . ILE A 1 347 ? 6.845 16.195 23.547 1.00 26.54 324 ILE A N 1
ATOM 2442 C CA . ILE A 1 347 ? 6.023 15.947 24.730 1.00 26.27 324 ILE A CA 1
ATOM 2443 C C . ILE A 1 347 ? 6.725 14.988 25.692 1.00 26.27 324 ILE A C 1
ATOM 2444 O O . ILE A 1 347 ? 7.563 14.188 25.280 1.00 25.66 324 ILE A O 1
ATOM 2449 N N . THR A 1 348 ? 6.385 15.094 26.976 1.00 26.26 325 THR A N 1
ATOM 2450 C CA . THR A 1 348 ? 6.838 14.143 27.989 1.00 26.33 325 THR A CA 1
ATOM 2451 C C . THR A 1 348 ? 6.194 12.778 27.705 1.00 26.54 325 THR A C 1
ATOM 2452 O O . THR A 1 348 ? 5.053 12.724 27.238 1.00 27.13 325 THR A O 1
ATOM 2456 N N . GLY A 1 349 ? 6.922 11.692 27.975 1.00 25.87 326 GLY A N 1
ATOM 2457 C CA . GLY A 1 349 ? 6.454 10.339 27.645 1.00 26.29 326 GLY A CA 1
ATOM 2458 C C . GLY A 1 349 ? 6.629 9.207 28.647 1.00 26.82 326 GLY A C 1
ATOM 2459 O O . GLY A 1 349 ? 5.875 8.237 28.595 1.00 26.88 326 GLY A O 1
ATOM 2460 N N . PHE A 1 350 ? 7.621 9.300 29.534 1.00 27.25 327 PHE A N 1
ATOM 2461 C CA . PHE A 1 350 ? 7.908 8.237 30.510 1.00 27.50 327 PHE A CA 1
ATOM 2462 C C . PHE A 1 350 ? 6.686 7.790 31.290 1.00 27.83 327 PHE A C 1
ATOM 2463 O O . PHE A 1 350 ? 6.369 6.607 31.330 1.00 28.04 327 PHE A O 1
ATOM 2471 N N . GLU A 1 351 ? 6.018 8.750 31.918 1.00 27.86 328 GLU A N 1
ATOM 2472 C CA . GLU A 1 351 ? 5.015 8.454 32.936 1.00 28.21 328 GLU A CA 1
ATOM 2473 C C . GLU A 1 351 ? 3.642 8.051 32.377 1.00 28.90 328 GLU A C 1
ATOM 2474 O O . GLU A 1 351 ? 2.786 7.585 33.135 1.00 28.16 328 GLU A O 1
ATOM 2480 N N . THR A 1 352 ? 3.443 8.212 31.063 1.00 28.67 329 THR A N 1
ATOM 2481 C CA . THR A 1 352 ? 2.180 7.842 30.410 1.00 28.18 329 THR A CA 1
ATOM 2482 C C . THR A 1 352 ? 2.290 6.652 29.439 1.00 28.18 329 THR A C 1
ATOM 2483 O O . THR A 1 352 ? 1.278 6.206 28.896 1.00 28.57 329 THR A O 1
ATOM 2487 N N . ALA A 1 353 ? 3.495 6.115 29.255 1.00 27.94 330 ALA A N 1
ATOM 2488 C CA . ALA A 1 353 ? 3.760 5.125 28.203 1.00 27.56 330 ALA A CA 1
ATOM 2489 C C . ALA A 1 353 ? 2.952 3.827 28.333 1.00 27.92 330 ALA A C 1
ATOM 2490 O O . ALA A 1 353 ? 2.103 3.539 27.489 1.00 26.95 330 ALA A O 1
ATOM 2492 N N . PHE A 1 354 ? 3.220 3.045 29.376 1.00 28.19 331 PHE A N 1
ATOM 2493 C CA . PHE A 1 354 ? 2.561 1.750 29.533 1.00 28.84 331 PHE A CA 1
ATOM 2494 C C . PHE A 1 354 ? 1.044 1.871 29.753 1.00 29.19 331 PHE A C 1
ATOM 2495 O O . PHE A 1 354 ? 0.285 1.087 29.188 1.00 29.29 331 PHE A O 1
ATOM 2503 N N . PRO A 1 355 ? 0.597 2.848 30.571 1.00 29.55 332 PRO A N 1
ATOM 2504 C CA . PRO A 1 355 ? -0.844 3.085 30.721 1.00 29.27 332 PRO A CA 1
ATOM 2505 C C . PRO A 1 355 ? -1.576 3.338 29.403 1.00 28.96 332 PRO A C 1
ATOM 2506 O O . PRO A 1 355 ? -2.634 2.759 29.180 1.00 28.14 332 PRO A O 1
ATOM 2510 N N . LEU A 1 356 ? -1.022 4.204 28.556 1.00 29.19 333 LEU A N 1
ATOM 2511 C CA . LEU A 1 356 ? -1.618 4.492 27.249 1.00 29.96 333 LEU A CA 1
ATOM 2512 C C . LEU A 1 356 ? -1.665 3.282 26.331 1.00 30.01 333 LEU A C 1
ATOM 2513 O O . LEU A 1 356 ? -2.687 3.019 25.702 1.00 30.02 333 LEU A O 1
ATOM 2518 N N . LEU A 1 357 ? -0.550 2.567 26.240 1.00 29.98 334 LEU A N 1
ATOM 2519 C CA . LEU A 1 357 ? -0.423 1.471 25.289 1.00 30.06 334 LEU A CA 1
ATOM 2520 C C . LEU A 1 357 ? -1.317 0.300 25.691 1.00 30.73 334 LEU A C 1
ATOM 2521 O O . LEU A 1 357 ? -1.978 -0.297 24.840 1.00 30.35 334 LEU A O 1
ATOM 2526 N N . TYR A 1 358 ? -1.354 -0.007 26.986 1.00 30.85 335 TYR A N 1
ATOM 2527 C CA . TYR A 1 358 ? -2.217 -1.066 27.494 1.00 31.14 335 TYR A CA 1
ATOM 2528 C C . TYR A 1 358 ? -3.699 -0.754 27.275 1.00 31.50 335 TYR A C 1
ATOM 2529 O O . TYR A 1 358 ? -4.450 -1.604 26.796 1.00 31.20 335 TYR A O 1
ATOM 2538 N N . THR A 1 359 ? -4.114 0.461 27.618 1.00 31.50 336 THR A N 1
ATOM 2539 C CA . THR A 1 359 ? -5.525 0.841 27.521 1.00 32.16 336 THR A CA 1
ATOM 2540 C C . THR A 1 359 ? -5.989 1.013 26.075 1.00 33.18 336 THR A C 1
ATOM 2541 O O . THR A 1 359 ? -7.098 0.607 25.732 1.00 35.08 336 THR A O 1
ATOM 2545 N N . ASN A 1 360 ? -5.146 1.603 25.233 1.00 33.82 337 ASN A N 1
ATOM 2546 C CA . ASN A 1 360 ? -5.527 1.927 23.852 1.00 34.11 337 ASN A CA 1
ATOM 2547 C C . ASN A 1 360 ? -5.141 0.886 22.792 1.00 34.37 337 ASN A C 1
ATOM 2548 O O . ASN A 1 360 ? -5.696 0.911 21.693 1.00 34.92 337 ASN A O 1
ATOM 2553 N N . LEU A 1 361 ? -4.208 -0.016 23.105 1.00 34.99 338 LEU A N 1
ATOM 2554 C CA . LEU A 1 361 ? -3.868 -1.116 22.180 1.00 35.95 338 LEU A CA 1
ATOM 2555 C C . LEU A 1 361 ? -4.298 -2.500 22.684 1.00 36.72 338 LEU A C 1
ATOM 2556 O O . LEU A 1 361 ? -4.904 -3.267 21.931 1.00 38.27 338 LEU A O 1
ATOM 2561 N N . VAL A 1 362 ? -3.989 -2.821 23.939 1.00 36.88 339 VAL A N 1
ATOM 2562 C CA . VAL A 1 362 ? -4.226 -4.174 24.468 1.00 37.08 339 VAL A CA 1
ATOM 2563 C C . VAL A 1 362 ? -5.704 -4.415 24.818 1.00 38.52 339 VAL A C 1
ATOM 2564 O O . VAL A 1 362 ? -6.265 -5.451 24.451 1.00 38.25 339 VAL A O 1
ATOM 2568 N N . LYS A 1 363 ? -6.330 -3.464 25.508 1.00 40.07 340 LYS A N 1
ATOM 2569 C CA . LYS A 1 363 ? -7.758 -3.562 25.845 1.00 41.09 340 LYS A CA 1
ATOM 2570 C C . LYS A 1 363 ? -8.627 -3.691 24.597 1.00 40.64 340 LYS A C 1
ATOM 2571 O O . LYS A 1 363 ? -9.601 -4.440 24.593 1.00 40.34 340 LYS A O 1
ATOM 2577 N N . LYS A 1 364 ? -8.262 -2.953 23.549 1.00 40.96 341 LYS A N 1
ATOM 2578 C CA . LYS A 1 364 ? -8.971 -2.980 22.269 1.00 41.12 341 LYS A CA 1
ATOM 2579 C C . LYS A 1 364 ? -8.541 -4.131 21.347 1.00 40.77 341 LYS A C 1
ATOM 2580 O O . LYS A 1 364 ? -9.045 -4.252 20.233 1.00 41.86 341 LYS A O 1
ATOM 2586 N N . GLY A 1 365 ? -7.601 -4.959 21.795 1.00 40.97 342 GLY A N 1
ATOM 2587 C CA . GLY A 1 365 ? -7.223 -6.173 21.065 1.00 40.15 342 GLY A CA 1
ATOM 2588 C C . GLY A 1 365 ? -6.403 -5.969 19.801 1.00 38.99 342 GLY A C 1
ATOM 2589 O O . GLY A 1 365 ? -6.312 -6.878 18.969 1.00 39.63 342 GLY A O 1
ATOM 2590 N N . ILE A 1 366 ? -5.790 -4.794 19.663 1.00 37.01 343 ILE A N 1
ATOM 2591 C CA . ILE A 1 366 ? -4.930 -4.498 18.519 1.00 35.63 343 ILE A CA 1
ATOM 2592 C C . ILE A 1 366 ? -3.614 -5.291 18.637 1.00 35.31 343 ILE A C 1
ATOM 2593 O O . ILE A 1 366 ? -3.093 -5.782 17.636 1.00 33.57 343 ILE A O 1
ATOM 2598 N N . ILE A 1 367 ? -3.084 -5.402 19.857 1.00 35.39 344 ILE A N 1
ATOM 2599 C CA . ILE A 1 367 ? -1.966 -6.313 20.153 1.00 36.31 344 ILE A CA 1
ATOM 2600 C C . ILE A 1 367 ? -2.223 -7.065 21.456 1.00 36.53 344 ILE A C 1
ATOM 2601 O O . ILE A 1 367 ? -3.035 -6.631 22.270 1.00 35.72 344 ILE A O 1
ATOM 2606 N N . THR A 1 368 ? -1.521 -8.180 21.654 1.00 36.82 345 THR A N 1
ATOM 2607 C CA . THR A 1 368 ? -1.627 -8.937 22.903 1.00 37.77 345 THR A CA 1
ATOM 2608 C C . THR A 1 368 ? -0.780 -8.281 23.991 1.00 37.96 345 THR A C 1
ATOM 2609 O O . THR A 1 368 ? 0.020 -7.382 23.713 1.00 38.01 345 THR A O 1
ATOM 2613 N N . LEU A 1 369 ? -0.965 -8.738 25.227 1.00 37.63 346 LEU A N 1
ATOM 2614 C CA . LEU A 1 369 ? -0.132 -8.305 26.344 1.00 38.12 346 LEU A CA 1
ATOM 2615 C C . LEU A 1 369 ? 1.311 -8.815 26.200 1.00 38.38 346 LEU A C 1
ATOM 2616 O O . LEU A 1 369 ? 2.252 -8.132 26.614 1.00 39.50 346 LEU A O 1
ATOM 2621 N N . GLU A 1 370 ? 1.482 -10.005 25.623 1.00 37.48 347 GLU A N 1
ATOM 2622 C CA . GLU A 1 370 ? 2.820 -10.531 25.312 1.00 37.91 347 GLU A CA 1
ATOM 2623 C C . GLU A 1 370 ? 3.594 -9.550 24.433 1.00 37.21 347 GLU A C 1
ATOM 2624 O O . GLU A 1 370 ? 4.766 -9.266 24.676 1.00 35.37 347 GLU A O 1
ATOM 2630 N N . GLN A 1 371 ? 2.922 -9.043 23.407 1.00 36.87 348 GLN A N 1
ATOM 2631 C CA . GLN A 1 371 ? 3.554 -8.164 22.436 1.00 37.30 348 GLN A CA 1
ATOM 2632 C C . GLN A 1 371 ? 3.969 -6.815 23.051 1.00 37.00 348 GLN A C 1
ATOM 2633 O O . GLN A 1 371 ? 5.132 -6.415 22.940 1.00 35.74 348 GLN A O 1
ATOM 2639 N N . LEU A 1 372 ? 3.031 -6.141 23.719 1.00 36.33 349 LEU A N 1
ATOM 2640 C CA . LEU A 1 372 ? 3.309 -4.844 24.346 1.00 35.80 349 LEU A CA 1
ATOM 2641 C C . LEU A 1 372 ? 4.511 -4.914 25.280 1.00 36.23 349 LEU A C 1
ATOM 2642 O O . LEU A 1 372 ? 5.338 -3.999 25.300 1.00 35.88 349 LEU A O 1
ATOM 2647 N N . ILE A 1 373 ? 4.597 -5.993 26.056 1.00 36.09 350 ILE A N 1
ATOM 2648 C CA . ILE A 1 373 ? 5.737 -6.205 26.945 1.00 36.57 350 ILE A CA 1
ATOM 2649 C C . ILE A 1 373 ? 7.013 -6.332 26.127 1.00 36.51 350 ILE A C 1
ATOM 2650 O O . ILE A 1 373 ? 7.987 -5.630 26.390 1.00 36.82 350 ILE A O 1
ATOM 2655 N N . GLN A 1 374 ? 6.994 -7.215 25.130 1.00 36.49 351 GLN A N 1
ATOM 2656 C CA . GLN A 1 374 ? 8.175 -7.466 24.295 1.00 36.54 351 GLN A CA 1
ATOM 2657 C C . GLN A 1 374 ? 8.658 -6.218 23.541 1.00 34.87 351 GLN A C 1
ATOM 2658 O O . GLN A 1 374 ? 9.867 -6.030 23.374 1.00 34.44 351 GLN A O 1
ATOM 2664 N N . PHE A 1 375 ? 7.717 -5.376 23.100 1.00 32.81 352 PHE A N 1
ATOM 2665 C CA . PHE A 1 375 ? 8.041 -4.136 22.378 1.00 31.89 352 PHE A CA 1
ATOM 2666 C C . PHE A 1 375 ? 8.778 -3.120 23.247 1.00 31.65 352 PHE A C 1
ATOM 2667 O O . PHE A 1 375 ? 9.480 -2.259 22.718 1.00 31.70 352 PHE A O 1
ATOM 2675 N N . LEU A 1 376 ? 8.594 -3.216 24.564 1.00 31.58 353 LEU A N 1
ATOM 2676 C CA . LEU A 1 376 ? 9.238 -2.329 25.529 1.00 31.40 353 LEU A CA 1
ATOM 2677 C C . LEU A 1 376 ? 10.351 -3.009 26.349 1.00 32.96 353 LEU A C 1
ATOM 2678 O O . LEU A 1 376 ? 10.904 -2.391 27.266 1.00 33.24 353 LEU A O 1
ATOM 2683 N N . THR A 1 377 ? 10.690 -4.261 26.029 1.00 33.50 354 THR A N 1
ATOM 2684 C CA . THR A 1 377 ? 11.692 -5.006 26.808 1.00 34.56 354 THR A CA 1
ATOM 2685 C C . THR A 1 377 ? 12.676 -5.807 25.941 1.00 35.49 354 THR A C 1
ATOM 2686 O O . THR A 1 377 ? 13.793 -5.352 25.690 1.00 34.56 354 THR A O 1
ATOM 2690 N N . GLU A 1 378 ? 12.267 -6.994 25.493 1.00 37.67 355 GLU A N 1
ATOM 2691 C CA . GLU A 1 378 ? 13.197 -7.926 24.837 1.00 38.76 355 GLU A CA 1
ATOM 2692 C C . GLU A 1 378 ? 13.476 -7.576 23.366 1.00 38.98 355 GLU A C 1
ATOM 2693 O O . GLU A 1 378 ? 14.509 -7.965 22.828 1.00 39.32 355 GLU A O 1
ATOM 2699 N N . LYS A 1 379 ? 12.575 -6.837 22.727 1.00 39.53 356 LYS A N 1
ATOM 2700 C CA . LYS A 1 379 ? 12.796 -6.384 21.351 1.00 39.80 356 LYS A CA 1
ATOM 2701 C C . LYS A 1 379 ? 13.929 -5.347 21.244 1.00 38.90 356 LYS A C 1
ATOM 2702 O O . LYS A 1 379 ? 14.877 -5.557 20.487 1.00 39.54 356 LYS A O 1
ATOM 2708 N N . PRO A 1 380 ? 13.840 -4.222 21.987 1.00 37.30 357 PRO A N 1
ATOM 2709 C CA . PRO A 1 380 ? 14.950 -3.264 21.918 1.00 36.35 357 PRO A CA 1
ATOM 2710 C C . PRO A 1 380 ? 16.279 -3.829 22.422 1.00 35.32 357 PRO A C 1
ATOM 2711 O O . PRO A 1 380 ? 17.332 -3.505 21.875 1.00 34.31 357 PRO A O 1
ATOM 2715 N N . ALA A 1 381 ? 16.222 -4.667 23.450 1.00 35.02 358 ALA A N 1
ATOM 2716 C CA . ALA A 1 381 ? 17.423 -5.273 24.011 1.00 35.58 358 ALA A CA 1
ATOM 2717 C C . ALA A 1 381 ? 18.126 -6.192 23.008 1.00 35.74 358 ALA A C 1
ATOM 2718 O O . ALA A 1 381 ? 19.347 -6.130 22.866 1.00 36.67 358 ALA A O 1
ATOM 2720 N N . ASP A 1 382 ? 17.359 -7.030 22.313 1.00 35.22 359 ASP A N 1
ATOM 2721 C CA . ASP A 1 382 ? 17.917 -7.943 21.305 1.00 35.48 359 ASP A CA 1
ATOM 2722 C C . ASP A 1 382 ? 18.438 -7.215 20.067 1.00 35.29 359 ASP A C 1
ATOM 2723 O O . ASP A 1 382 ? 19.473 -7.593 19.507 1.00 36.79 359 ASP A O 1
ATOM 2728 N N . THR A 1 383 ? 17.706 -6.190 19.637 1.00 34.15 360 THR A N 1
ATOM 2729 C CA . THR A 1 383 ? 18.097 -5.374 18.485 1.00 32.99 360 THR A CA 1
ATOM 2730 C C . THR A 1 383 ? 19.460 -4.700 18.688 1.00 33.05 360 THR A C 1
ATOM 2731 O O . THR A 1 383 ? 20.234 -4.581 17.740 1.00 33.14 360 THR A O 1
ATOM 2735 N N . PHE A 1 384 ? 19.745 -4.267 19.916 1.00 33.44 361 PHE A N 1
ATOM 2736 C CA . PHE A 1 384 ? 20.976 -3.522 20.218 1.00 34.46 361 PHE A CA 1
ATOM 2737 C C . PHE A 1 384 ? 22.028 -4.292 21.031 1.00 35.81 361 PHE A C 1
ATOM 2738 O O . PHE A 1 384 ? 23.085 -3.749 21.342 1.00 35.97 361 PHE A O 1
ATOM 2746 N N . GLY A 1 385 ? 21.747 -5.548 21.366 1.00 37.79 362 GLY A N 1
ATOM 2747 C CA . GLY A 1 385 ? 22.728 -6.415 22.023 1.00 39.20 362 GLY A CA 1
ATOM 2748 C C . GLY A 1 385 ? 22.935 -6.147 23.503 1.00 40.09 362 GLY A C 1
ATOM 2749 O O . GLY A 1 385 ? 24.070 -6.109 23.978 1.00 41.39 362 GLY A O 1
ATOM 2750 N N . LEU A 1 386 ? 21.837 -5.980 24.230 1.00 42.03 363 LEU A N 1
ATOM 2751 C CA . LEU A 1 386 ? 21.870 -5.731 25.673 1.00 43.75 363 LEU A CA 1
ATOM 2752 C C . LEU A 1 386 ? 21.302 -6.928 26.433 1.00 44.70 363 LEU A C 1
ATOM 2753 O O . LEU A 1 386 ? 20.278 -7.485 26.041 1.00 44.23 363 LEU A O 1
ATOM 2758 N N . GLU A 1 387 ? 21.960 -7.311 27.523 1.00 47.59 364 GLU A N 1
ATOM 2759 C CA . GLU A 1 387 ? 21.395 -8.284 28.455 1.00 50.43 364 GLU A CA 1
ATOM 2760 C C . GLU A 1 387 ? 20.444 -7.520 29.356 1.00 47.89 364 GLU A C 1
ATOM 2761 O O . GLU A 1 387 ? 20.842 -6.995 30.395 1.00 47.93 364 GLU A O 1
ATOM 2767 N N . ALA A 1 388 ? 19.191 -7.438 28.928 1.00 45.43 365 ALA A N 1
ATOM 2768 C CA . ALA A 1 388 ? 18.163 -6.720 29.666 1.00 43.68 365 ALA A CA 1
ATOM 2769 C C . ALA A 1 388 ? 16.794 -7.101 29.123 1.00 42.51 365 ALA A C 1
ATOM 2770 O O . ALA A 1 388 ? 16.685 -7.667 28.038 1.00 40.90 365 ALA A O 1
ATOM 2772 N N . GLY A 1 389 ? 15.757 -6.796 29.892 1.00 42.11 366 GLY A N 1
ATOM 2773 C CA . GLY A 1 389 ? 14.379 -6.998 29.453 1.00 42.68 366 GLY A CA 1
ATOM 2774 C C . GLY A 1 389 ? 13.857 -8.426 29.479 1.00 42.69 366 GLY A C 1
ATOM 2775 O O . GLY A 1 389 ? 12.943 -8.761 28.723 1.00 42.07 366 GLY A O 1
ATOM 2776 N N . ARG A 1 390 ? 14.412 -9.266 30.348 1.00 43.45 367 ARG A N 1
ATOM 2777 C CA . ARG A 1 390 ? 13.899 -10.626 30.525 1.00 45.18 367 ARG A CA 1
ATOM 2778 C C . ARG A 1 390 ? 13.928 -11.061 31.988 1.00 45.98 367 ARG A C 1
ATOM 2779 O O . ARG A 1 390 ? 14.918 -10.852 32.686 1.00 46.28 367 ARG A O 1
ATOM 2787 N N . LEU A 1 391 ? 12.829 -11.659 32.440 1.00 47.28 368 LEU A N 1
ATOM 2788 C CA . LEU A 1 391 ? 12.748 -12.227 33.781 1.00 47.82 368 LEU A CA 1
ATOM 2789 C C . LEU A 1 391 ? 13.302 -13.645 33.733 1.00 49.49 368 LEU A C 1
ATOM 2790 O O . LEU A 1 391 ? 12.634 -14.571 33.272 1.00 49.28 368 LEU A O 1
ATOM 2795 N N . LYS A 1 392 ? 14.532 -13.797 34.218 1.00 52.22 369 LYS A N 1
ATOM 2796 C CA . LYS A 1 392 ? 15.327 -15.001 33.985 1.00 54.04 369 LYS A CA 1
ATOM 2797 C C . LYS A 1 392 ? 16.317 -15.196 35.133 1.00 54.54 369 LYS A C 1
ATOM 2798 O O . LYS A 1 392 ? 16.968 -14.241 35.557 1.00 54.19 369 LYS A O 1
ATOM 2804 N N . GLU A 1 393 ? 16.432 -16.427 35.629 1.00 56.57 370 GLU A N 1
ATOM 2805 C CA . GLU A 1 393 ? 17.350 -16.736 36.733 1.00 58.66 370 GLU A CA 1
ATOM 2806 C C . GLU A 1 393 ? 18.790 -16.400 36.357 1.00 57.88 370 GLU A C 1
ATOM 2807 O O . GLU A 1 393 ? 19.260 -16.818 35.305 1.00 61.05 370 GLU A O 1
ATOM 2813 N N . GLY A 1 394 ? 19.478 -15.644 37.210 1.00 56.33 371 GLY A N 1
ATOM 2814 C CA . GLY A 1 394 ? 20.865 -15.236 36.956 1.00 54.72 371 GLY A CA 1
ATOM 2815 C C . GLY A 1 394 ? 21.012 -13.788 36.513 1.00 55.03 371 GLY A C 1
ATOM 2816 O O . GLY A 1 394 ? 22.026 -13.145 36.808 1.00 53.12 371 GLY A O 1
ATOM 2817 N N . ARG A 1 395 ? 20.007 -13.276 35.801 1.00 55.21 372 ARG A N 1
ATOM 2818 C CA . ARG A 1 395 ? 19.998 -11.883 35.332 1.00 54.36 372 ARG A CA 1
ATOM 2819 C C . ARG A 1 395 ? 19.829 -10.876 36.474 1.00 52.58 372 ARG A C 1
ATOM 2820 O O . ARG A 1 395 ? 19.225 -11.186 37.505 1.00 52.63 372 ARG A O 1
ATOM 2828 N N . THR A 1 396 ? 20.358 -9.669 36.266 1.00 50.08 373 THR A N 1
ATOM 2829 C CA . THR A 1 396 ? 20.220 -8.559 37.214 1.00 47.41 373 THR A CA 1
ATOM 2830 C C . THR A 1 396 ? 18.743 -8.234 37.454 1.00 45.24 373 THR A C 1
ATOM 2831 O O . THR A 1 396 ? 17.937 -8.259 36.524 1.00 44.11 373 THR A O 1
ATOM 2835 N N . ALA A 1 397 ? 18.398 -7.926 38.701 1.00 43.25 374 ALA A N 1
ATOM 2836 C CA . ALA A 1 397 ? 16.997 -7.743 39.093 1.00 42.58 374 ALA A CA 1
ATOM 2837 C C . ALA A 1 397 ? 16.449 -6.363 38.712 1.00 40.87 374 ALA A C 1
ATOM 2838 O O . ALA A 1 397 ? 16.232 -5.500 39.566 1.00 40.77 374 ALA A O 1
ATOM 2840 N N . ASP A 1 398 ? 16.224 -6.174 37.418 1.00 38.69 375 ASP A N 1
ATOM 2841 C CA . ASP A 1 398 ? 15.571 -4.981 36.910 1.00 36.85 375 ASP A CA 1
ATOM 2842 C C . ASP A 1 398 ? 14.119 -5.363 36.633 1.00 35.80 375 ASP A C 1
ATOM 2843 O O . ASP A 1 398 ? 13.807 -5.928 35.583 1.00 36.81 375 ASP A O 1
ATOM 2848 N N . ILE A 1 399 ? 13.246 -5.062 37.594 1.00 33.68 376 ILE A N 1
ATOM 2849 C CA . ILE A 1 399 ? 11.864 -5.546 37.610 1.00 32.57 376 ILE A CA 1
ATOM 2850 C C . ILE A 1 399 ? 10.902 -4.363 37.762 1.00 31.99 376 ILE A C 1
ATOM 2851 O O . ILE A 1 399 ? 11.298 -3.310 38.258 1.00 31.70 376 ILE A O 1
ATOM 2856 N N . THR A 1 400 ? 9.651 -4.536 37.324 1.00 30.92 377 THR A N 1
ATOM 2857 C CA . THR A 1 400 ? 8.576 -3.580 37.624 1.00 30.42 377 THR A CA 1
ATOM 2858 C C . THR A 1 400 ? 7.218 -4.277 37.813 1.00 30.49 377 THR A C 1
ATOM 2859 O O . THR A 1 400 ? 6.881 -5.227 37.099 1.00 29.53 377 THR A O 1
ATOM 2863 N N . ILE A 1 401 ? 6.458 -3.786 38.791 1.00 30.46 378 ILE A N 1
ATOM 2864 C CA . ILE A 1 401 ? 5.172 -4.363 39.176 1.00 30.67 378 ILE A CA 1
ATOM 2865 C C . ILE A 1 401 ? 4.065 -3.470 38.624 1.00 31.22 378 ILE A C 1
ATOM 2866 O O . ILE A 1 401 ? 4.012 -2.283 38.941 1.00 30.66 378 ILE A O 1
ATOM 2871 N N . ILE A 1 402 ? 3.175 -4.046 37.815 1.00 32.27 379 ILE A N 1
ATOM 2872 C CA . ILE A 1 402 ? 2.172 -3.266 37.090 1.00 33.09 379 ILE A CA 1
ATOM 2873 C C . ILE A 1 402 ? 0.746 -3.676 37.457 1.00 34.30 379 ILE A C 1
ATOM 2874 O O . ILE A 1 402 ? 0.389 -4.850 37.392 1.00 33.10 379 ILE A O 1
ATOM 2879 N N . ASP A 1 403 ? -0.062 -2.683 37.823 1.00 36.80 380 ASP A N 1
ATOM 2880 C CA . ASP A 1 403 ? -1.466 -2.891 38.180 1.00 39.06 380 ASP A CA 1
ATOM 2881 C C . ASP A 1 403 ? -2.352 -2.792 36.938 1.00 39.33 380 ASP A C 1
ATOM 2882 O O . ASP A 1 403 ? -2.644 -1.700 36.453 1.00 37.93 380 ASP A O 1
ATOM 2887 N N . LEU A 1 404 ? -2.793 -3.943 36.443 1.00 40.93 381 LEU A N 1
ATOM 2888 C CA . LEU A 1 404 ? -3.625 -4.007 35.243 1.00 42.43 381 LEU A CA 1
ATOM 2889 C C . LEU A 1 404 ? -5.118 -3.752 35.514 1.00 44.48 381 LEU A C 1
ATOM 2890 O O . LEU A 1 404 ? -5.896 -3.563 34.575 1.00 44.39 381 LEU A O 1
ATOM 2895 N N . GLU A 1 405 ? -5.506 -3.729 36.788 1.00 46.95 382 GLU A N 1
ATOM 2896 C CA . GLU A 1 405 ? -6.914 -3.626 37.181 1.00 48.29 382 GLU A CA 1
ATOM 2897 C C . GLU A 1 405 ? -7.364 -2.187 37.421 1.00 48.36 382 GLU A C 1
ATOM 2898 O O . GLU A 1 405 ? -8.386 -1.751 36.888 1.00 48.18 382 GLU A O 1
ATOM 2904 N N . GLN A 1 406 ? -6.605 -1.461 38.236 1.00 48.96 383 GLN A N 1
ATOM 2905 C CA . GLN A 1 406 ? -7.027 -0.148 38.736 1.00 48.92 383 GLN A CA 1
ATOM 2906 C C . GLN A 1 406 ? -7.052 0.926 37.646 1.00 48.51 383 GLN A C 1
ATOM 2907 O O . GLN A 1 406 ? -6.042 1.166 36.980 1.00 47.45 383 GLN A O 1
ATOM 2913 N N . GLU A 1 407 ? -8.217 1.557 37.476 1.00 47.57 384 GLU A N 1
ATOM 2914 C CA . GLU A 1 407 ? -8.363 2.723 36.599 1.00 47.28 384 GLU A CA 1
ATOM 2915 C C . GLU A 1 407 ? -7.860 3.987 37.295 1.00 45.52 384 GLU A C 1
ATOM 2916 O O . GLU A 1 407 ? -8.031 4.153 38.499 1.00 44.48 384 GLU A O 1
ATOM 2922 N N . GLU A 1 408 ? -7.257 4.884 36.523 1.00 44.72 385 GLU A N 1
ATOM 2923 C CA . GLU A 1 408 ? -6.727 6.131 37.062 1.00 44.74 385 GLU A CA 1
ATOM 2924 C C . GLU A 1 408 ? -6.493 7.137 35.930 1.00 44.38 385 GLU A C 1
ATOM 2925 O O . GLU A 1 408 ? -5.867 6.808 34.921 1.00 43.64 385 GLU A O 1
ATOM 2931 N N . GLU A 1 409 ? -7.015 8.353 36.099 1.00 44.21 386 GLU A N 1
ATOM 2932 C CA . GLU A 1 409 ? -6.825 9.432 35.125 1.00 42.92 386 GLU A CA 1
ATOM 2933 C C . GLU A 1 409 ? -5.373 9.892 35.085 1.00 41.44 386 GLU A C 1
ATOM 2934 O O . GLU A 1 409 ? -4.726 10.010 36.125 1.00 40.81 386 GLU A O 1
ATOM 2940 N N . ILE A 1 410 ? -4.874 10.161 33.881 1.00 39.86 387 ILE A N 1
ATOM 2941 C CA . ILE A 1 410 ? -3.558 10.769 33.713 1.00 38.67 387 ILE A CA 1
ATOM 2942 C C . ILE A 1 410 ? -3.640 12.226 34.187 1.00 38.34 387 ILE A C 1
ATOM 2943 O O . ILE A 1 410 ? -4.374 13.033 33.606 1.00 37.98 387 ILE A O 1
ATOM 2948 N N . ASP A 1 411 ? -2.903 12.536 35.257 1.00 37.63 388 ASP A N 1
ATOM 2949 C CA . ASP A 1 411 ? -2.873 13.876 35.858 1.00 37.07 388 ASP A CA 1
ATOM 2950 C C . ASP A 1 411 ? -1.437 14.423 35.894 1.00 36.58 388 ASP A C 1
ATOM 2951 O O . ASP A 1 411 ? -0.617 13.946 36.684 1.00 35.56 388 ASP A O 1
ATOM 2956 N N . PRO A 1 412 ? -1.129 15.433 35.049 1.00 36.60 389 PRO A N 1
ATOM 2957 C CA . PRO A 1 412 ? 0.244 15.969 35.014 1.00 36.24 389 PRO A CA 1
ATOM 2958 C C . PRO A 1 412 ? 0.740 16.621 36.315 1.00 35.47 389 PRO A C 1
ATOM 2959 O O . PRO A 1 412 ? 1.945 16.699 36.523 1.00 35.22 389 PRO A O 1
ATOM 2963 N N . THR A 1 413 ? -0.163 17.067 37.187 1.00 35.72 390 THR A N 1
ATOM 2964 C CA . THR A 1 413 ? 0.250 17.670 38.461 1.00 34.91 390 THR A CA 1
ATOM 2965 C C . THR A 1 413 ? 0.968 16.670 39.369 1.00 34.30 390 THR A C 1
ATOM 2966 O O . THR A 1 413 ? 1.775 17.070 40.199 1.00 35.05 390 THR A O 1
ATOM 2970 N N . THR A 1 414 ? 0.684 15.379 39.204 1.00 34.02 391 THR A N 1
ATOM 2971 C CA . THR A 1 414 ? 1.363 14.323 39.973 1.00 33.59 391 THR A CA 1
ATOM 2972 C C . THR A 1 414 ? 2.645 13.784 39.315 1.00 33.02 391 THR A C 1
ATOM 2973 O O . THR A 1 414 ? 3.265 12.868 39.850 1.00 34.40 391 THR A O 1
ATOM 2977 N N . PHE A 1 415 ? 3.048 14.344 38.174 1.00 32.30 392 PHE A N 1
ATOM 2978 C CA . PHE A 1 415 ? 4.248 13.884 37.461 1.00 31.94 392 PHE A CA 1
ATOM 2979 C C . PHE A 1 415 ? 5.524 14.287 38.209 1.00 31.85 392 PHE A C 1
ATOM 2980 O O . PHE A 1 415 ? 5.653 15.425 38.659 1.00 31.35 392 PHE A O 1
ATOM 2988 N N . LEU A 1 416 ? 6.469 13.355 38.321 1.00 31.90 393 LEU A N 1
ATOM 2989 C CA . LEU A 1 416 ? 7.792 13.640 38.896 1.00 31.39 393 LEU A CA 1
ATOM 2990 C C . LEU A 1 416 ? 8.745 14.259 37.876 1.00 31.29 393 LEU A C 1
ATOM 2991 O O . LEU A 1 416 ? 9.733 14.888 38.250 1.00 32.83 393 LEU A O 1
ATOM 2996 N N . SER A 1 417 ? 8.470 14.062 36.590 1.00 30.21 394 SER A N 1
ATOM 2997 C CA . SER A 1 417 ? 9.204 14.759 35.546 1.00 29.50 394 SER A CA 1
ATOM 2998 C C . SER A 1 417 ? 8.924 16.254 35.636 1.00 29.99 394 SER A C 1
ATOM 2999 O O . SER A 1 417 ? 7.805 16.670 35.952 1.00 30.54 394 SER A O 1
ATOM 3002 N N . LYS A 1 418 ? 9.944 17.060 35.360 1.00 30.19 395 LYS A N 1
ATOM 3003 C CA . LYS A 1 418 ? 9.757 18.499 35.223 1.00 29.85 395 LYS A CA 1
ATOM 3004 C C . LYS A 1 418 ? 8.896 18.792 33.999 1.00 29.69 395 LYS A C 1
ATOM 3005 O O . LYS A 1 418 ? 8.204 19.811 33.947 1.00 29.69 395 LYS A O 1
ATOM 3011 N N . GLY A 1 419 ? 8.956 17.895 33.015 1.00 29.15 396 GLY A N 1
ATOM 3012 C CA . GLY A 1 419 ? 8.115 17.982 31.830 1.00 29.25 396 GLY A CA 1
ATOM 3013 C C . GLY A 1 419 ? 6.670 17.578 32.065 1.00 28.73 396 GLY A C 1
ATOM 3014 O O . GLY A 1 419 ? 6.353 16.388 32.099 1.00 27.72 396 GLY A O 1
ATOM 3015 N N . LYS A 1 420 ? 5.804 18.584 32.221 1.00 28.96 397 LYS A N 1
ATOM 3016 C CA . LYS A 1 420 ? 4.348 18.399 32.311 1.00 29.04 397 LYS A CA 1
ATOM 3017 C C . LYS A 1 420 ? 3.637 18.505 30.944 1.00 28.76 397 LYS A C 1
ATOM 3018 O O . LYS A 1 420 ? 2.416 18.344 30.865 1.00 28.89 397 LYS A O 1
ATOM 3024 N N . ASN A 1 421 ? 4.396 18.783 29.885 1.00 27.92 398 ASN A N 1
ATOM 3025 C CA . ASN A 1 421 ? 3.852 18.893 28.518 1.00 27.53 398 ASN A CA 1
ATOM 3026 C C . ASN A 1 421 ? 3.332 17.582 27.897 1.00 27.99 398 ASN A C 1
ATOM 3027 O O . ASN A 1 421 ? 4.061 16.892 27.183 1.00 28.24 398 ASN A O 1
ATOM 3032 N N . THR A 1 422 ? 2.059 17.274 28.140 1.00 28.38 399 THR A N 1
ATOM 3033 C CA . THR A 1 422 ? 1.407 16.094 27.559 1.00 28.69 399 THR A CA 1
ATOM 3034 C C . THR A 1 422 ? 0.014 16.438 27.005 1.00 29.66 399 THR A C 1
ATOM 3035 O O . THR A 1 422 ? -0.648 17.346 27.517 1.00 29.58 399 THR A O 1
ATOM 3039 N N . PRO A 1 423 ? -0.426 15.728 25.941 1.00 30.07 400 PRO A N 1
ATOM 3040 C CA . PRO A 1 423 ? -1.785 15.908 25.410 1.00 30.12 400 PRO A CA 1
ATOM 3041 C C . PRO A 1 423 ? -2.848 14.981 26.020 1.00 30.33 400 PRO A C 1
ATOM 3042 O O . PRO A 1 423 ? -4.034 15.129 25.710 1.00 30.32 400 PRO A O 1
ATOM 3046 N N . PHE A 1 424 ? -2.432 14.053 26.882 1.00 30.11 401 PHE A N 1
ATOM 3047 C CA . PHE A 1 424 ? -3.322 13.014 27.399 1.00 29.24 401 PHE A CA 1
ATOM 3048 C C . PHE A 1 424 ? -3.836 13.288 28.823 1.00 29.47 401 PHE A C 1
ATOM 3049 O O . PHE A 1 424 ? -4.154 12.351 29.555 1.00 29.93 401 PHE A O 1
ATOM 3057 N N . ALA A 1 425 ? -3.929 14.554 29.224 1.00 29.27 402 ALA A N 1
ATOM 3058 C CA . ALA A 1 425 ? -4.476 14.889 30.547 1.00 29.66 402 ALA A CA 1
ATOM 3059 C C . ALA A 1 425 ? -5.964 14.550 30.613 1.00 29.45 402 ALA A C 1
ATOM 3060 O O . ALA A 1 425 ? -6.724 14.909 29.720 1.00 29.88 402 ALA A O 1
ATOM 3062 N N . GLY A 1 426 ? -6.367 13.844 31.665 1.00 29.60 403 GLY A N 1
ATOM 3063 C CA . GLY A 1 426 ? -7.762 13.448 31.841 1.00 29.80 403 GLY A CA 1
ATOM 3064 C C . GLY A 1 426 ? -8.132 12.122 31.197 1.00 30.20 403 GLY A C 1
ATOM 3065 O O . GLY A 1 426 ? -9.280 11.682 31.302 1.00 30.97 403 GLY A O 1
ATOM 3066 N N . TRP A 1 427 ? -7.175 11.479 30.528 1.00 29.63 404 TRP A N 1
ATOM 3067 C CA . TRP A 1 427 ? -7.409 10.161 29.936 1.00 29.49 404 TRP A CA 1
ATOM 3068 C C . TRP A 1 427 ? -7.404 9.088 31.029 1.00 31.47 404 TRP A C 1
ATOM 3069 O O . TRP A 1 427 ? -6.414 8.944 31.754 1.00 31.31 404 TRP A O 1
ATOM 3080 N N . LYS A 1 428 ? -8.506 8.344 31.138 1.00 33.33 405 LYS A N 1
ATOM 3081 C CA . LYS A 1 428 ? -8.625 7.251 32.110 1.00 35.27 405 LYS A CA 1
ATOM 3082 C C . LYS A 1 428 ? -7.965 5.985 31.574 1.00 34.27 405 LYS A C 1
ATOM 3083 O O . LYS A 1 428 ? -8.366 5.475 30.537 1.00 35.22 405 LYS A O 1
ATOM 3089 N N . CYS A 1 429 ? -6.956 5.488 32.287 1.00 33.73 406 CYS A N 1
ATOM 3090 C CA . CYS A 1 429 ? -6.167 4.337 31.843 1.00 33.36 406 CYS A CA 1
ATOM 3091 C C . CYS A 1 429 ? -6.055 3.276 32.926 1.00 33.19 406 CYS A C 1
ATOM 3092 O O . CYS A 1 429 ? -6.175 3.572 34.119 1.00 33.67 406 CYS A O 1
ATOM 3095 N N . GLN A 1 430 ? -5.809 2.043 32.492 1.00 32.35 407 GLN A N 1
ATOM 3096 C CA . GLN A 1 430 ? -5.349 0.972 33.370 1.00 32.66 407 GLN A CA 1
ATOM 3097 C C . GLN A 1 430 ? -3.912 0.622 32.986 1.00 31.70 407 GLN A C 1
ATOM 3098 O O . GLN A 1 430 ? -3.420 1.045 31.939 1.00 31.53 407 GLN A O 1
ATOM 3104 N N . GLY A 1 431 ? -3.248 -0.159 33.829 1.00 31.01 408 GLY A N 1
ATOM 3105 C CA . GLY A 1 431 ? -1.879 -0.599 33.558 1.00 30.75 408 GLY A CA 1
ATOM 3106 C C . GLY A 1 431 ? -0.845 0.402 34.036 1.00 30.62 408 GLY A C 1
ATOM 3107 O O . GLY A 1 431 ? 0.001 0.849 33.261 1.00 29.81 408 GLY A O 1
ATOM 3108 N N . TRP A 1 432 ? -0.928 0.745 35.321 1.00 31.01 409 TRP A N 1
ATOM 3109 C CA . TRP A 1 432 ? 0.006 1.663 35.966 1.00 31.01 409 TRP A CA 1
ATOM 3110 C C . TRP A 1 432 ? 1.027 0.882 36.778 1.00 31.77 409 TRP A C 1
ATOM 3111 O O . TRP A 1 432 ? 0.645 0.042 37.598 1.00 32.40 409 TRP A O 1
ATOM 3122 N N . PRO A 1 433 ? 2.330 1.144 36.553 1.00 32.06 410 PRO A N 1
ATOM 3123 C CA . PRO A 1 433 ? 3.361 0.664 37.472 1.00 32.23 410 PRO A CA 1
ATOM 3124 C C . PRO A 1 433 ? 3.143 1.163 38.900 1.00 32.73 410 PRO A C 1
ATOM 3125 O O . PRO A 1 433 ? 2.779 2.326 39.099 1.00 33.83 410 PRO A O 1
ATOM 3129 N N . VAL A 1 434 ? 3.346 0.280 39.873 1.00 33.25 411 VAL A N 1
ATOM 3130 C CA . VAL A 1 434 ? 3.250 0.633 41.303 1.00 33.15 411 VAL A CA 1
ATOM 3131 C C . VAL A 1 434 ? 4.582 0.505 42.056 1.00 33.45 411 VAL A C 1
ATOM 3132 O O . VAL A 1 434 ? 4.734 1.069 43.139 1.00 33.99 411 VAL A O 1
ATOM 3136 N N . MET A 1 435 ? 5.528 -0.242 41.488 1.00 33.63 412 MET A N 1
ATOM 3137 C CA . MET A 1 435 ? 6.857 -0.411 42.069 1.00 33.83 412 MET A CA 1
ATOM 3138 C C . MET A 1 435 ? 7.837 -0.777 40.957 1.00 33.97 412 MET A C 1
ATOM 3139 O O . MET A 1 435 ? 7.483 -1.509 40.030 1.00 33.37 412 MET A O 1
ATOM 3144 N N . THR A 1 436 ? 9.058 -0.254 41.054 1.00 33.82 413 THR A N 1
ATOM 3145 C CA . THR A 1 436 ? 10.101 -0.491 40.054 1.00 34.03 413 THR A CA 1
ATOM 3146 C C . THR A 1 436 ? 11.452 -0.706 40.741 1.00 34.20 413 THR A C 1
ATOM 3147 O O . THR A 1 436 ? 11.940 0.170 41.453 1.00 34.39 413 THR A O 1
ATOM 3151 N N . ILE A 1 437 ? 12.047 -1.874 40.510 1.00 34.77 414 ILE A N 1
ATOM 3152 C CA . ILE A 1 437 ? 13.293 -2.273 41.160 1.00 35.10 414 ILE A CA 1
ATOM 3153 C C . ILE A 1 437 ? 14.456 -2.163 40.171 1.00 35.74 414 ILE A C 1
ATOM 3154 O O . ILE A 1 437 ? 14.326 -2.545 39.011 1.00 34.95 414 ILE A O 1
ATOM 3159 N N . VAL A 1 438 ? 15.585 -1.639 40.646 1.00 37.14 415 VAL A N 1
ATOM 3160 C CA . VAL A 1 438 ? 16.787 -1.455 39.828 1.00 38.83 415 VAL A CA 1
ATOM 3161 C C . VAL A 1 438 ? 17.982 -2.124 40.507 1.00 40.26 415 VAL A C 1
ATOM 3162 O O . VAL A 1 438 ? 18.573 -1.563 41.433 1.00 40.59 415 VAL A O 1
ATOM 3166 N N . GLY A 1 439 ? 18.326 -3.323 40.037 1.00 42.29 416 GLY A N 1
ATOM 3167 C CA . GLY A 1 439 ? 19.463 -4.085 40.561 1.00 42.56 416 GLY A CA 1
ATOM 3168 C C . GLY A 1 439 ? 19.345 -4.412 42.037 1.00 43.00 416 GLY A C 1
ATOM 3169 O O . GLY A 1 439 ? 20.317 -4.296 42.780 1.00 43.69 416 GLY A O 1
ATOM 3170 N N . GLY A 1 440 ? 18.150 -4.812 42.463 1.00 43.99 417 GLY A N 1
ATOM 3171 C CA . GLY A 1 440 ? 17.895 -5.151 43.865 1.00 45.88 417 GLY A CA 1
ATOM 3172 C C . GLY A 1 440 ? 17.281 -4.040 44.706 1.00 47.18 417 GLY A C 1
ATOM 3173 O O . GLY A 1 440 ? 16.515 -4.318 45.628 1.00 49.10 417 GLY A O 1
ATOM 3174 N N . LYS A 1 441 ? 17.618 -2.787 44.400 1.00 48.33 418 LYS A N 1
ATOM 3175 C CA . LYS A 1 441 ? 17.118 -1.635 45.157 1.00 48.13 418 LYS A CA 1
ATOM 3176 C C . LYS A 1 441 ? 15.787 -1.137 44.595 1.00 46.20 418 LYS A C 1
ATOM 3177 O O . LYS A 1 441 ? 15.590 -1.105 43.383 1.00 45.96 418 LYS A O 1
ATOM 3183 N N . ILE A 1 442 ? 14.883 -0.743 45.488 1.00 44.16 419 ILE A N 1
ATOM 3184 C CA . ILE A 1 442 ? 13.625 -0.114 45.099 1.00 42.44 419 ILE A CA 1
ATOM 3185 C C . ILE A 1 442 ? 13.903 1.343 44.730 1.00 41.67 419 ILE A C 1
ATOM 3186 O O . ILE A 1 442 ? 14.263 2.142 45.593 1.00 42.97 419 ILE A O 1
ATOM 3191 N N . ALA A 1 443 ? 13.743 1.677 43.452 1.00 40.23 420 ALA A N 1
ATOM 3192 C CA . ALA A 1 443 ? 13.938 3.051 42.971 1.00 39.24 420 ALA A CA 1
ATOM 3193 C C . ALA A 1 443 ? 12.668 3.911 43.080 1.00 38.28 420 ALA A C 1
ATOM 3194 O O . ALA A 1 443 ? 12.751 5.139 43.135 1.00 36.88 420 ALA A O 1
ATOM 3196 N N . TRP A 1 444 ? 11.500 3.268 43.095 1.00 38.06 421 TRP A N 1
ATOM 3197 C CA . TRP A 1 444 ? 10.225 3.979 43.211 1.00 38.97 421 TRP A CA 1
ATOM 3198 C C . TRP A 1 444 ? 9.074 3.056 43.578 1.00 41.44 421 TRP A C 1
ATOM 3199 O O . TRP A 1 444 ? 8.946 1.967 43.020 1.00 42.39 421 TRP A O 1
ATOM 3210 N N . GLN A 1 445 ? 8.221 3.510 44.494 1.00 44.07 422 GLN A N 1
ATOM 3211 C CA . GLN A 1 445 ? 6.928 2.862 44.718 1.00 46.07 422 GLN A CA 1
ATOM 3212 C C . GLN A 1 445 ? 5.803 3.865 44.958 1.00 48.08 422 GLN A C 1
ATOM 3213 O O . GLN A 1 445 ? 6.032 4.996 45.378 1.00 46.98 422 GLN A O 1
ATOM 3219 N N . LYS A 1 446 ? 4.584 3.419 44.683 1.00 52.25 423 LYS A N 1
ATOM 3220 C CA . LYS A 1 446 ? 3.396 4.265 44.722 1.00 57.99 423 LYS A CA 1
ATOM 3221 C C . LYS A 1 446 ? 3.058 4.691 46.156 1.00 62.00 423 LYS A C 1
ATOM 3222 O O . LYS A 1 446 ? 2.506 3.906 46.927 1.00 63.65 423 LYS A O 1
ATOM 3228 N N . GLU A 1 447 ? 3.391 5.937 46.502 1.00 67.22 424 GLU A N 1
ATOM 3229 C CA . GLU A 1 447 ? 3.212 6.463 47.868 1.00 70.77 424 GLU A CA 1
ATOM 3230 C C . GLU A 1 447 ? 1.771 6.929 48.139 1.00 71.62 424 GLU A C 1
ATOM 3231 O O . GLU A 1 447 ? 1.523 8.118 48.365 1.00 71.39 424 GLU A O 1
ATOM 3237 N N . SER A 1 448 ? 0.832 5.985 48.129 1.00 72.02 425 SER A N 1
ATOM 3238 C CA . SER A 1 448 ? -0.584 6.288 48.352 1.00 73.72 425 SER A CA 1
ATOM 3239 C C . SER A 1 448 ? -1.391 5.011 48.590 1.00 73.34 425 SER A C 1
ATOM 3240 O O . SER A 1 448 ? -1.443 4.126 47.734 1.00 70.59 425 SER A O 1
ATOM 3243 N N . MET B 1 24 ? 4.501 10.468 -54.413 1.00 90.06 1 MET B N 1
ATOM 3244 C CA . MET B 1 24 ? 4.536 9.083 -54.986 1.00 89.74 1 MET B CA 1
ATOM 3245 C C . MET B 1 24 ? 4.207 8.022 -53.934 1.00 87.68 1 MET B C 1
ATOM 3246 O O . MET B 1 24 ? 4.039 8.334 -52.755 1.00 85.22 1 MET B O 1
ATOM 3251 N N . ASN B 1 25 ? 4.105 6.772 -54.381 1.00 86.98 2 ASN B N 1
ATOM 3252 C CA . ASN B 1 25 ? 3.824 5.637 -53.500 1.00 86.06 2 ASN B CA 1
ATOM 3253 C C . ASN B 1 25 ? 4.973 4.631 -53.456 1.00 83.85 2 ASN B C 1
ATOM 3254 O O . ASN B 1 25 ? 5.943 4.733 -54.211 1.00 83.54 2 ASN B O 1
ATOM 3259 N N . TYR B 1 26 ? 4.842 3.665 -52.551 1.00 80.86 3 TYR B N 1
ATOM 3260 C CA . TYR B 1 26 ? 5.774 2.548 -52.435 1.00 78.58 3 TYR B CA 1
ATOM 3261 C C . TYR B 1 26 ? 5.014 1.268 -52.116 1.00 78.82 3 TYR B C 1
ATOM 3262 O O . TYR B 1 26 ? 3.938 1.306 -51.517 1.00 76.91 3 TYR B O 1
ATOM 3271 N N . LEU B 1 27 ? 5.585 0.139 -52.525 1.00 79.70 4 LEU B N 1
ATOM 3272 C CA . LEU B 1 27 ? 5.053 -1.176 -52.183 1.00 80.19 4 LEU B CA 1
ATOM 3273 C C . LEU B 1 27 ? 6.204 -2.098 -51.784 1.00 80.36 4 LEU B C 1
ATOM 3274 O O . LEU B 1 27 ? 6.981 -2.540 -52.633 1.00 80.33 4 LEU B O 1
ATOM 3279 N N . PHE B 1 28 ? 6.309 -2.368 -50.484 1.00 79.76 5 PHE B N 1
ATOM 3280 C CA . PHE B 1 28 ? 7.331 -3.265 -49.945 1.00 78.89 5 PHE B CA 1
ATOM 3281 C C . PHE B 1 28 ? 6.846 -4.709 -50.005 1.00 78.87 5 PHE B C 1
ATOM 3282 O O . PHE B 1 28 ? 5.817 -5.038 -49.414 1.00 76.82 5 PHE B O 1
ATOM 3290 N N . LYS B 1 29 ? 7.589 -5.563 -50.713 1.00 80.06 6 LYS B N 1
ATOM 3291 C CA . LYS B 1 29 ? 7.159 -6.943 -50.968 1.00 81.62 6 LYS B CA 1
ATOM 3292 C C . LYS B 1 29 ? 8.180 -7.984 -50.528 1.00 82.22 6 LYS B C 1
ATOM 3293 O O . LYS B 1 29 ? 9.382 -7.719 -50.504 1.00 80.63 6 LYS B O 1
ATOM 3299 N N . ASN B 1 30 ? 7.672 -9.175 -50.205 1.00 83.55 7 ASN B N 1
ATOM 3300 C CA . ASN B 1 30 ? 8.484 -10.320 -49.775 1.00 85.21 7 ASN B CA 1
ATOM 3301 C C . ASN B 1 30 ? 9.377 -10.001 -48.572 1.00 85.73 7 ASN B C 1
ATOM 3302 O O . ASN B 1 30 ? 10.583 -10.262 -48.591 1.00 88.54 7 ASN B O 1
ATOM 3307 N N . GLY B 1 31 ? 8.763 -9.439 -47.532 1.00 83.31 8 GLY B N 1
ATOM 3308 C CA . GLY B 1 31 ? 9.462 -9.090 -46.293 1.00 80.85 8 GLY B CA 1
ATOM 3309 C C . GLY B 1 31 ? 8.786 -9.675 -45.066 1.00 77.97 8 GLY B C 1
ATOM 3310 O O . GLY B 1 31 ? 7.634 -10.107 -45.128 1.00 79.05 8 GLY B O 1
ATOM 3311 N N . ARG B 1 32 ? 9.513 -9.684 -43.951 1.00 74.05 9 ARG B N 1
ATOM 3312 C CA . ARG B 1 32 ? 9.007 -10.196 -42.675 1.00 71.57 9 ARG B CA 1
ATOM 3313 C C . ARG B 1 32 ? 8.681 -9.036 -41.728 1.00 68.64 9 ARG B C 1
ATOM 3314 O O . ARG B 1 32 ? 9.306 -7.979 -41.804 1.00 67.53 9 ARG B O 1
ATOM 3322 N N . TYR B 1 33 ? 7.699 -9.235 -40.847 1.00 66.72 10 TYR B N 1
ATOM 3323 C CA . TYR B 1 33 ? 7.333 -8.217 -39.850 1.00 66.02 10 TYR B CA 1
ATOM 3324 C C . TYR B 1 33 ? 6.663 -8.830 -38.613 1.00 66.15 10 TYR B C 1
ATOM 3325 O O . TYR B 1 33 ? 6.103 -9.927 -38.676 1.00 66.18 10 TYR B O 1
ATOM 3334 N N . MET B 1 34 ? 6.731 -8.103 -37.497 1.00 65.50 11 MET B N 1
ATOM 3335 C CA . MET B 1 34 ? 6.115 -8.512 -36.232 1.00 64.19 11 MET B CA 1
ATOM 3336 C C . MET B 1 34 ? 4.633 -8.120 -36.218 1.00 64.39 11 MET B C 1
ATOM 3337 O O . MET B 1 34 ? 4.301 -6.931 -36.276 1.00 61.55 11 MET B O 1
ATOM 3342 N N . ASN B 1 35 ? 3.746 -9.113 -36.141 1.00 64.90 12 ASN B N 1
ATOM 3343 C CA . ASN B 1 35 ? 2.303 -8.843 -36.086 1.00 66.61 12 ASN B CA 1
ATOM 3344 C C . ASN B 1 35 ? 1.865 -8.332 -34.713 1.00 68.26 12 ASN B C 1
ATOM 3345 O O . ASN B 1 35 ? 2.624 -8.398 -33.743 1.00 70.21 12 ASN B O 1
ATOM 3350 N N . GLU B 1 36 ? 0.638 -7.819 -34.644 1.00 68.96 13 GLU B N 1
ATOM 3351 C CA . GLU B 1 36 ? 0.121 -7.202 -33.417 1.00 68.54 13 GLU B CA 1
ATOM 3352 C C . GLU B 1 36 ? -0.106 -8.197 -32.274 1.00 69.81 13 GLU B C 1
ATOM 3353 O O . GLU B 1 36 ? -0.221 -7.793 -31.116 1.00 69.34 13 GLU B O 1
ATOM 3359 N N . GLU B 1 37 ? -0.169 -9.488 -32.599 1.00 72.64 14 GLU B N 1
ATOM 3360 C CA . GLU B 1 37 ? -0.272 -10.535 -31.580 1.00 74.64 14 GLU B CA 1
ATOM 3361 C C . GLU B 1 37 ? 1.084 -10.705 -30.903 1.00 74.42 14 GLU B C 1
ATOM 3362 O O . GLU B 1 37 ? 1.203 -10.566 -29.686 1.00 74.99 14 GLU B O 1
ATOM 3368 N N . GLY B 1 38 ? 2.105 -10.986 -31.708 1.00 74.16 15 GLY B N 1
ATOM 3369 C CA . GLY B 1 38 ? 3.452 -11.229 -31.199 1.00 73.82 15 GLY B CA 1
ATOM 3370 C C . GLY B 1 38 ? 4.399 -11.789 -32.248 1.00 74.07 15 GLY B C 1
ATOM 3371 O O . GLY B 1 38 ? 5.500 -11.274 -32.427 1.00 73.56 15 GLY B O 1
ATOM 3372 N N . LYS B 1 39 ? 3.960 -12.834 -32.949 1.00 73.47 16 LYS B N 1
ATOM 3373 C CA . LYS B 1 39 ? 4.796 -13.543 -33.929 1.00 73.52 16 LYS B CA 1
ATOM 3374 C C . LYS B 1 39 ? 5.341 -12.658 -35.049 1.00 71.09 16 LYS B C 1
ATOM 3375 O O . LYS B 1 39 ? 4.779 -11.610 -35.361 1.00 70.80 16 LYS B O 1
ATOM 3381 N N . ILE B 1 40 ? 6.439 -13.111 -35.651 1.00 70.45 17 ILE B N 1
ATOM 3382 C CA . ILE B 1 40 ? 6.995 -12.497 -36.855 1.00 69.84 17 ILE B CA 1
ATOM 3383 C C . ILE B 1 40 ? 6.576 -13.339 -38.053 1.00 69.58 17 ILE B C 1
ATOM 3384 O O . ILE B 1 40 ? 6.916 -14.517 -38.134 1.00 67.72 17 ILE B O 1
ATOM 3389 N N . VAL B 1 41 ? 5.840 -12.725 -38.975 1.00 72.25 18 VAL B N 1
ATOM 3390 C CA . VAL B 1 41 ? 5.359 -13.404 -40.184 1.00 74.48 18 VAL B CA 1
ATOM 3391 C C . VAL B 1 41 ? 5.700 -12.596 -41.439 1.00 75.26 18 VAL B C 1
ATOM 3392 O O . VAL B 1 41 ? 6.092 -11.429 -41.351 1.00 75.79 18 VAL B O 1
ATOM 3396 N N . ALA B 1 42 ? 5.557 -13.230 -42.601 1.00 75.82 19 ALA B N 1
ATOM 3397 C CA . ALA B 1 42 ? 5.867 -12.594 -43.882 1.00 76.05 19 ALA B CA 1
ATOM 3398 C C . ALA B 1 42 ? 4.634 -11.898 -44.468 1.00 76.74 19 ALA B C 1
ATOM 3399 O O . ALA B 1 42 ? 3.577 -12.516 -44.616 1.00 76.42 19 ALA B O 1
ATOM 3401 N N . THR B 1 43 ? 4.773 -10.607 -44.777 1.00 77.22 20 THR B N 1
ATOM 3402 C CA . THR B 1 43 ? 3.718 -9.829 -45.445 1.00 77.92 20 THR B CA 1
ATOM 3403 C C . THR B 1 43 ? 4.307 -8.757 -46.359 1.00 77.14 20 THR B C 1
ATOM 3404 O O . THR B 1 43 ? 5.512 -8.504 -46.344 1.00 77.42 20 THR B O 1
ATOM 3408 N N . ASP B 1 44 ? 3.436 -8.139 -47.154 1.00 77.13 21 ASP B N 1
ATOM 3409 C CA . ASP B 1 44 ? 3.772 -6.942 -47.923 1.00 78.14 21 ASP B CA 1
ATOM 3410 C C . ASP B 1 44 ? 3.308 -5.699 -47.160 1.00 76.71 21 ASP B C 1
ATOM 3411 O O . ASP B 1 44 ? 2.639 -5.809 -46.129 1.00 76.50 21 ASP B O 1
ATOM 3416 N N . LEU B 1 45 ? 3.666 -4.522 -47.668 1.00 75.08 22 LEU B N 1
ATOM 3417 C CA . LEU B 1 45 ? 3.222 -3.256 -47.077 1.00 74.88 22 LEU B CA 1
ATOM 3418 C C . LEU B 1 45 ? 3.092 -2.160 -48.131 1.00 74.57 22 LEU B C 1
ATOM 3419 O O . LEU B 1 45 ? 4.023 -1.919 -48.900 1.00 74.31 22 LEU B O 1
ATOM 3424 N N . LEU B 1 46 ? 1.939 -1.491 -48.135 1.00 74.64 23 LEU B N 1
ATOM 3425 C CA . LEU B 1 46 ? 1.637 -0.417 -49.085 1.00 75.07 23 LEU B CA 1
ATOM 3426 C C . LEU B 1 46 ? 1.666 0.954 -48.403 1.00 74.11 23 LEU B C 1
ATOM 3427 O O . LEU B 1 46 ? 0.983 1.171 -47.400 1.00 74.03 23 LEU B O 1
ATOM 3432 N N . VAL B 1 47 ? 2.457 1.867 -48.964 1.00 72.99 24 VAL B N 1
ATOM 3433 C CA . VAL B 1 47 ? 2.532 3.254 -48.506 1.00 72.33 24 VAL B CA 1
ATOM 3434 C C . VAL B 1 47 ? 1.801 4.152 -49.508 1.00 74.02 24 VAL B C 1
ATOM 3435 O O . VAL B 1 47 ? 1.904 3.941 -50.715 1.00 76.01 24 VAL B O 1
ATOM 3439 N N . GLN B 1 48 ? 1.064 5.143 -49.004 1.00 74.95 25 GLN B N 1
ATOM 3440 C CA . GLN B 1 48 ? 0.381 6.133 -49.851 1.00 74.89 25 GLN B CA 1
ATOM 3441 C C . GLN B 1 48 ? 0.302 7.498 -49.161 1.00 76.70 25 GLN B C 1
ATOM 3442 O O . GLN B 1 48 ? -0.284 7.616 -48.084 1.00 78.48 25 GLN B O 1
ATOM 3448 N N . ASP B 1 49 ? 0.881 8.518 -49.795 1.00 77.32 26 ASP B N 1
ATOM 3449 C CA . ASP B 1 49 ? 0.849 9.905 -49.297 1.00 78.80 26 ASP B CA 1
ATOM 3450 C C . ASP B 1 49 ? 1.391 10.040 -47.868 1.00 78.40 26 ASP B C 1
ATOM 3451 O O . ASP B 1 49 ? 0.754 10.643 -47.000 1.00 77.57 26 ASP B O 1
ATOM 3456 N N . GLY B 1 50 ? 2.573 9.468 -47.643 1.00 77.98 27 GLY B N 1
ATOM 3457 C CA . GLY B 1 50 ? 3.259 9.538 -46.349 1.00 75.86 27 GLY B CA 1
ATOM 3458 C C . GLY B 1 50 ? 2.587 8.798 -45.200 1.00 75.85 27 GLY B C 1
ATOM 3459 O O . GLY B 1 50 ? 2.877 9.073 -44.036 1.00 73.34 27 GLY B O 1
ATOM 3460 N N . LYS B 1 51 ? 1.700 7.857 -45.523 1.00 76.76 28 LYS B N 1
ATOM 3461 C CA . LYS B 1 51 ? 0.965 7.085 -44.518 1.00 77.09 28 LYS B CA 1
ATOM 3462 C C . LYS B 1 51 ? 0.836 5.627 -44.957 1.00 76.65 28 LYS B C 1
ATOM 3463 O O . LYS B 1 51 ? 0.851 5.323 -46.151 1.00 78.95 28 LYS B O 1
ATOM 3469 N N . ILE B 1 52 ? 0.706 4.731 -43.984 1.00 75.62 29 ILE B N 1
ATOM 3470 C CA . ILE B 1 52 ? 0.592 3.298 -44.258 1.00 74.37 29 ILE B CA 1
ATOM 3471 C C . ILE B 1 52 ? -0.831 2.969 -44.717 1.00 72.63 29 ILE B C 1
ATOM 3472 O O . ILE B 1 52 ? -1.776 3.019 -43.929 1.00 70.50 29 ILE B O 1
ATOM 3477 N N . ALA B 1 53 ? -0.968 2.632 -45.996 1.00 72.14 30 ALA B N 1
ATOM 3478 C CA . ALA B 1 53 ? -2.270 2.342 -46.587 1.00 72.05 30 ALA B CA 1
ATOM 3479 C C . ALA B 1 53 ? -2.751 0.946 -46.214 1.00 73.07 30 ALA B C 1
ATOM 3480 O O . ALA B 1 53 ? -3.861 0.784 -45.704 1.00 72.70 30 ALA B O 1
ATOM 3482 N N . LYS B 1 54 ? -1.905 -0.052 -46.469 1.00 73.68 31 LYS B N 1
ATOM 3483 C CA . LYS B 1 54 ? -2.278 -1.460 -46.311 1.00 73.98 31 LYS B CA 1
ATOM 3484 C C . LYS B 1 54 ? -1.106 -2.308 -45.803 1.00 74.58 31 LYS B C 1
ATOM 3485 O O . LYS B 1 54 ? 0.048 -2.083 -46.181 1.00 72.69 31 LYS B O 1
ATOM 3491 N N . VAL B 1 55 ? -1.418 -3.278 -44.944 1.00 76.37 32 VAL B N 1
ATOM 3492 C CA . VAL B 1 55 ? -0.430 -4.222 -44.409 1.00 78.45 32 VAL B CA 1
ATOM 3493 C C . VAL B 1 55 ? -1.024 -5.634 -44.438 1.00 79.29 32 VAL B C 1
ATOM 3494 O O . VAL B 1 55 ? -1.826 -5.996 -43.575 1.00 77.48 32 VAL B O 1
ATOM 3498 N N . ALA B 1 56 ? -0.636 -6.417 -45.444 1.00 80.75 33 ALA B N 1
ATOM 3499 C CA . ALA B 1 56 ? -1.117 -7.793 -45.601 1.00 82.14 33 ALA B CA 1
ATOM 3500 C C . ALA B 1 56 ? -0.269 -8.552 -46.617 1.00 83.93 33 ALA B C 1
ATOM 3501 O O . ALA B 1 56 ? 0.529 -7.952 -47.339 1.00 85.02 33 ALA B O 1
ATOM 3503 N N . GLU B 1 57 ? -0.443 -9.872 -46.662 1.00 87.08 34 GLU B N 1
ATOM 3504 C CA . GLU B 1 57 ? 0.281 -10.727 -47.612 1.00 89.40 34 GLU B CA 1
ATOM 3505 C C . GLU B 1 57 ? -0.396 -10.702 -48.990 1.00 91.22 34 GLU B C 1
ATOM 3506 O O . GLU B 1 57 ? -1.619 -10.839 -49.088 1.00 91.08 34 GLU B O 1
ATOM 3512 N N . ASN B 1 58 ? 0.413 -10.519 -50.037 1.00 91.77 35 ASN B N 1
ATOM 3513 C CA . ASN B 1 58 ? -0.061 -10.403 -51.428 1.00 91.39 35 ASN B CA 1
ATOM 3514 C C . ASN B 1 58 ? -1.045 -9.249 -51.649 1.00 91.67 35 ASN B C 1
ATOM 3515 O O . ASN B 1 58 ? -2.259 -9.417 -51.496 1.00 91.66 35 ASN B O 1
ATOM 3520 N N . ILE B 1 59 ? -0.512 -8.081 -52.006 1.00 91.47 36 ILE B N 1
ATOM 3521 C CA . ILE B 1 59 ? -1.338 -6.914 -52.340 1.00 92.59 36 ILE B CA 1
ATOM 3522 C C . ILE B 1 59 ? -0.869 -6.283 -53.654 1.00 92.63 36 ILE B C 1
ATOM 3523 O O . ILE B 1 59 ? 0.287 -5.875 -53.788 1.00 92.63 36 ILE B O 1
ATOM 3528 N N . THR B 1 60 ? -1.777 -6.233 -54.626 1.00 92.72 37 THR B N 1
ATOM 3529 C CA . THR B 1 60 ? -1.486 -5.672 -55.940 1.00 93.82 37 THR B CA 1
ATOM 3530 C C . THR B 1 60 ? -1.591 -4.155 -55.873 1.00 94.68 37 THR B C 1
ATOM 3531 O O . THR B 1 60 ? -2.466 -3.622 -55.190 1.00 92.52 37 THR B O 1
ATOM 3535 N N . ALA B 1 61 ? -0.701 -3.465 -56.579 1.00 96.22 38 ALA B N 1
ATOM 3536 C CA . ALA B 1 61 ? -0.743 -2.006 -56.636 1.00 99.40 38 ALA B CA 1
ATOM 3537 C C . ALA B 1 61 ? -0.109 -1.465 -57.912 1.00 102.22 38 ALA B C 1
ATOM 3538 O O . ALA B 1 61 ? 1.116 -1.414 -58.042 1.00 104.15 38 ALA B O 1
ATOM 3540 N N . ASP B 1 62 ? -0.962 -1.065 -58.852 1.00 104.27 39 ASP B N 1
ATOM 3541 C CA . ASP B 1 62 ? -0.525 -0.359 -60.051 1.00 104.52 39 ASP B CA 1
ATOM 3542 C C . ASP B 1 62 ? -0.195 1.084 -59.682 1.00 103.78 39 ASP B C 1
ATOM 3543 O O . ASP B 1 62 ? -0.508 1.533 -58.577 1.00 103.04 39 ASP B O 1
ATOM 3548 N N . ASN B 1 63 ? 0.422 1.805 -60.617 1.00 103.37 40 ASN B N 1
ATOM 3549 C CA . ASN B 1 63 ? 0.935 3.170 -60.381 1.00 102.54 40 ASN B CA 1
ATOM 3550 C C . ASN B 1 63 ? 1.429 3.398 -58.942 1.00 100.14 40 ASN B C 1
ATOM 3551 O O . ASN B 1 63 ? 1.007 4.328 -58.251 1.00 99.61 40 ASN B O 1
ATOM 3556 N N . ALA B 1 64 ? 2.333 2.519 -58.515 1.00 97.05 41 ALA B N 1
ATOM 3557 C CA . ALA B 1 64 ? 2.935 2.567 -57.184 1.00 94.27 41 ALA B CA 1
ATOM 3558 C C . ALA B 1 64 ? 4.180 1.681 -57.187 1.00 91.78 41 ALA B C 1
ATOM 3559 O O . ALA B 1 64 ? 4.072 0.460 -57.324 1.00 89.34 41 ALA B O 1
ATOM 3561 N N . GLU B 1 65 ? 5.353 2.296 -57.039 1.00 89.29 42 GLU B N 1
ATOM 3562 C CA . GLU B 1 65 ? 6.625 1.598 -57.260 1.00 88.33 42 GLU B CA 1
ATOM 3563 C C . GLU B 1 65 ? 6.834 0.417 -56.310 1.00 89.25 42 GLU B C 1
ATOM 3564 O O . GLU B 1 65 ? 6.482 0.482 -55.131 1.00 90.52 42 GLU B O 1
ATOM 3570 N N . VAL B 1 66 ? 7.414 -0.654 -56.845 1.00 89.54 43 VAL B N 1
ATOM 3571 C CA . VAL B 1 66 ? 7.678 -1.873 -56.085 1.00 89.67 43 VAL B CA 1
ATOM 3572 C C . VAL B 1 66 ? 9.108 -1.843 -55.546 1.00 88.54 43 VAL B C 1
ATOM 3573 O O . VAL B 1 66 ? 10.023 -1.358 -56.218 1.00 87.18 43 VAL B O 1
ATOM 3577 N N . ILE B 1 67 ? 9.282 -2.343 -54.323 1.00 87.72 44 ILE B N 1
ATOM 3578 C CA . ILE B 1 67 ? 10.611 -2.570 -53.740 1.00 86.38 44 ILE B CA 1
ATOM 3579 C C . ILE B 1 67 ? 10.634 -3.939 -53.047 1.00 85.83 44 ILE B C 1
ATOM 3580 O O . ILE B 1 67 ? 10.003 -4.132 -52.003 1.00 83.64 44 ILE B O 1
ATOM 3585 N N . ASP B 1 68 ? 11.354 -4.884 -53.653 1.00 84.64 45 ASP B N 1
ATOM 3586 C CA . ASP B 1 68 ? 11.520 -6.232 -53.107 1.00 81.64 45 ASP B CA 1
ATOM 3587 C C . ASP B 1 68 ? 12.599 -6.194 -52.029 1.00 78.52 45 ASP B C 1
ATOM 3588 O O . ASP B 1 68 ? 13.644 -5.571 -52.222 1.00 75.22 45 ASP B O 1
ATOM 3593 N N . VAL B 1 69 ? 12.348 -6.867 -50.906 1.00 76.66 46 VAL B N 1
ATOM 3594 C CA . VAL B 1 69 ? 13.265 -6.817 -49.752 1.00 76.09 46 VAL B CA 1
ATOM 3595 C C . VAL B 1 69 ? 13.939 -8.152 -49.385 1.00 75.36 46 VAL B C 1
ATOM 3596 O O . VAL B 1 69 ? 14.751 -8.194 -48.460 1.00 76.32 46 VAL B O 1
ATOM 3600 N N . ASN B 1 70 ? 13.616 -9.228 -50.105 1.00 72.79 47 ASN B N 1
ATOM 3601 C CA . ASN B 1 70 ? 14.320 -10.517 -49.975 1.00 70.57 47 ASN B CA 1
ATOM 3602 C C . ASN B 1 70 ? 14.317 -11.109 -48.562 1.00 69.74 47 ASN B C 1
ATOM 3603 O O . ASN B 1 70 ? 15.338 -11.606 -48.082 1.00 69.21 47 ASN B O 1
ATOM 3608 N N . GLY B 1 71 ? 13.158 -11.056 -47.909 1.00 69.70 48 GLY B N 1
ATOM 3609 C CA . GLY B 1 71 ? 12.981 -11.629 -46.571 1.00 68.70 48 GLY B CA 1
ATOM 3610 C C . GLY B 1 71 ? 13.543 -10.805 -45.422 1.00 66.68 48 GLY B C 1
ATOM 3611 O O . GLY B 1 71 ? 13.625 -11.293 -44.292 1.00 67.43 48 GLY B O 1
ATOM 3612 N N . LYS B 1 72 ? 13.923 -9.559 -45.701 1.00 63.88 49 LYS B N 1
ATOM 3613 C CA . LYS B 1 72 ? 14.440 -8.661 -44.671 1.00 62.50 49 LYS B CA 1
ATOM 3614 C C . LYS B 1 72 ? 13.311 -8.187 -43.763 1.00 61.32 49 LYS B C 1
ATOM 3615 O O . LYS B 1 72 ? 12.138 -8.240 -44.134 1.00 61.41 49 LYS B O 1
ATOM 3621 N N . LEU B 1 73 ? 13.678 -7.720 -42.573 1.00 61.03 50 LEU B N 1
ATOM 3622 C CA . LEU B 1 73 ? 12.702 -7.299 -41.570 1.00 59.85 50 LEU B CA 1
ATOM 3623 C C . LEU B 1 73 ? 12.177 -5.901 -41.865 1.00 57.66 50 LEU B C 1
ATOM 3624 O O . LEU B 1 73 ? 12.945 -4.939 -41.894 1.00 55.74 50 LEU B O 1
ATOM 3629 N N . ILE B 1 74 ? 10.868 -5.806 -42.087 1.00 57.02 51 ILE B N 1
ATOM 3630 C CA . ILE B 1 74 ? 10.171 -4.520 -42.138 1.00 57.27 51 ILE B CA 1
ATOM 3631 C C . ILE B 1 74 ? 9.786 -4.135 -40.705 1.00 55.37 51 ILE B C 1
ATOM 3632 O O . ILE B 1 74 ? 8.833 -4.675 -40.132 1.00 53.04 51 ILE B O 1
ATOM 3637 N N . ALA B 1 75 ? 10.542 -3.206 -40.132 1.00 54.11 52 ALA B N 1
ATOM 3638 C CA . ALA B 1 75 ? 10.353 -2.798 -38.746 1.00 53.10 52 ALA B CA 1
ATOM 3639 C C . ALA B 1 75 ? 9.802 -1.380 -38.676 1.00 50.92 52 ALA B C 1
ATOM 3640 O O . ALA B 1 75 ? 10.130 -0.547 -39.522 1.00 49.26 52 ALA B O 1
ATOM 3642 N N . PRO B 1 76 ? 8.962 -1.099 -37.661 1.00 49.83 53 PRO B N 1
ATOM 3643 C CA . PRO B 1 76 ? 8.567 0.289 -37.419 1.00 48.73 53 PRO B CA 1
ATOM 3644 C C . PRO B 1 76 ? 9.785 1.135 -37.075 1.00 47.75 53 PRO B C 1
ATOM 3645 O O . PRO B 1 76 ? 10.725 0.639 -36.452 1.00 48.12 53 PRO B O 1
ATOM 3649 N N . GLY B 1 77 ? 9.769 2.394 -37.492 1.00 46.23 54 GLY B N 1
ATOM 3650 C CA . GLY B 1 77 ? 10.901 3.286 -37.276 1.00 45.53 54 GLY B CA 1
ATOM 3651 C C . GLY B 1 77 ? 11.225 3.371 -35.799 1.00 45.70 54 GLY B C 1
ATOM 3652 O O . GLY B 1 77 ? 10.329 3.565 -34.978 1.00 46.70 54 GLY B O 1
ATOM 3653 N N . LEU B 1 78 ? 12.500 3.215 -35.460 1.00 45.03 55 LEU B N 1
ATOM 3654 C CA . LEU B 1 78 ? 12.908 3.075 -34.062 1.00 44.96 55 LEU B CA 1
ATOM 3655 C C . LEU B 1 78 ? 12.816 4.393 -33.293 1.00 44.77 55 LEU B C 1
ATOM 3656 O O . LEU B 1 78 ? 13.069 5.462 -33.852 1.00 46.31 55 LEU B O 1
ATOM 3661 N N . VAL B 1 79 ? 12.461 4.300 -32.008 1.00 43.31 56 VAL B N 1
ATOM 3662 C CA . VAL B 1 79 ? 12.228 5.474 -31.153 1.00 41.47 56 VAL B CA 1
ATOM 3663 C C . VAL B 1 79 ? 13.261 5.557 -30.025 1.00 39.68 56 VAL B C 1
ATOM 3664 O O . VAL B 1 79 ? 13.257 4.742 -29.107 1.00 39.33 56 VAL B O 1
ATOM 3668 N N . ASP B 1 80 ? 14.133 6.557 -30.096 1.00 39.08 57 ASP B N 1
ATOM 3669 C CA . ASP B 1 80 ? 15.194 6.738 -29.112 1.00 38.76 57 ASP B CA 1
ATOM 3670 C C . ASP B 1 80 ? 14.903 7.946 -28.214 1.00 38.39 57 ASP B C 1
ATOM 3671 O O . ASP B 1 80 ? 15.036 9.091 -28.645 1.00 39.42 57 ASP B O 1
ATOM 3676 N N . VAL B 1 81 ? 14.528 7.691 -26.960 1.00 36.90 58 VAL B N 1
ATOM 3677 C CA . VAL B 1 81 ? 14.117 8.771 -26.046 1.00 36.04 58 VAL B CA 1
ATOM 3678 C C . VAL B 1 81 ? 15.272 9.484 -25.331 1.00 35.85 58 VAL B C 1
ATOM 3679 O O . VAL B 1 81 ? 15.033 10.354 -24.497 1.00 35.94 58 VAL B O 1
ATOM 3683 N N . HIS B 1 82 ? 16.514 9.129 -25.649 1.00 36.40 59 HIS B N 1
ATOM 3684 C CA . HIS B 1 82 ? 17.672 9.699 -24.959 1.00 36.86 59 HIS B CA 1
ATOM 3685 C C . HIS B 1 82 ? 18.819 9.914 -25.944 1.00 38.45 59 HIS B C 1
ATOM 3686 O O . HIS B 1 82 ? 19.542 8.975 -26.280 1.00 40.00 59 HIS B O 1
ATOM 3693 N N . VAL B 1 83 ? 18.981 11.161 -26.388 1.00 39.67 60 VAL B N 1
ATOM 3694 C CA . VAL B 1 83 ? 19.922 11.522 -27.457 1.00 39.97 60 VAL B CA 1
ATOM 3695 C C . VAL B 1 83 ? 20.601 12.869 -27.171 1.00 39.81 60 VAL B C 1
ATOM 3696 O O . VAL B 1 83 ? 20.000 13.744 -26.545 1.00 39.71 60 VAL B O 1
ATOM 3700 N N . HIS B 1 84 ? 21.846 13.025 -27.631 1.00 39.65 61 HIS B N 1
ATOM 3701 C CA . HIS B 1 84 ? 22.550 14.316 -27.581 1.00 39.38 61 HIS B CA 1
ATOM 3702 C C . HIS B 1 84 ? 23.035 14.763 -28.959 1.00 40.42 61 HIS B C 1
ATOM 3703 O O . HIS B 1 84 ? 24.042 14.265 -29.469 1.00 39.36 61 HIS B O 1
ATOM 3710 N N . LEU B 1 85 ? 22.315 15.722 -29.542 1.00 41.33 62 LEU B N 1
ATOM 3711 C CA . LEU B 1 85 ? 22.647 16.275 -30.853 1.00 41.20 62 LEU B CA 1
ATOM 3712 C C . LEU B 1 85 ? 23.698 17.390 -30.789 1.00 42.19 62 LEU B C 1
ATOM 3713 O O . LEU B 1 85 ? 24.199 17.814 -31.824 1.00 42.34 62 LEU B O 1
ATOM 3718 N N . ARG B 1 86 ? 24.004 17.878 -29.585 1.00 43.94 63 ARG B N 1
ATOM 3719 C CA . ARG B 1 86 ? 25.126 18.817 -29.330 1.00 46.05 63 ARG B CA 1
ATOM 3720 C C . ARG B 1 86 ? 24.964 20.263 -29.840 1.00 47.64 63 ARG B C 1
ATOM 3721 O O . ARG B 1 86 ? 25.371 21.202 -29.155 1.00 47.09 63 ARG B O 1
ATOM 3729 N N . GLU B 1 87 ? 24.423 20.439 -31.044 1.00 50.04 64 GLU B N 1
ATOM 3730 C CA . GLU B 1 87 ? 24.040 21.766 -31.543 1.00 52.78 64 GLU B CA 1
ATOM 3731 C C . GLU B 1 87 ? 22.788 22.225 -30.780 1.00 53.21 64 GLU B C 1
ATOM 3732 O O . GLU B 1 87 ? 21.868 21.429 -30.585 1.00 56.40 64 GLU B O 1
ATOM 3738 N N . PRO B 1 88 ? 22.737 23.501 -30.347 1.00 52.35 65 PRO B N 1
ATOM 3739 C CA . PRO B 1 88 ? 23.711 24.578 -30.506 1.00 51.64 65 PRO B CA 1
ATOM 3740 C C . PRO B 1 88 ? 24.734 24.624 -29.379 1.00 50.54 65 PRO B C 1
ATOM 3741 O O . PRO B 1 88 ? 24.426 24.243 -28.253 1.00 48.90 65 PRO B O 1
ATOM 3745 N N . GLY B 1 89 ? 25.930 25.119 -29.684 1.00 51.30 66 GLY B N 1
ATOM 3746 C CA . GLY B 1 89 ? 27.011 25.221 -28.706 1.00 51.61 66 GLY B CA 1
ATOM 3747 C C . GLY B 1 89 ? 28.172 24.300 -29.019 1.00 52.56 66 GLY B C 1
ATOM 3748 O O . GLY B 1 89 ? 29.318 24.742 -29.097 1.00 53.83 66 GLY B O 1
ATOM 3749 N N . GLY B 1 90 ? 27.870 23.017 -29.194 1.00 53.36 67 GLY B N 1
ATOM 3750 C CA . GLY B 1 90 ? 28.888 22.000 -29.457 1.00 55.61 67 GLY B CA 1
ATOM 3751 C C . GLY B 1 90 ? 28.741 21.386 -30.837 1.00 57.05 67 GLY B C 1
ATOM 3752 O O . GLY B 1 90 ? 28.733 20.161 -30.982 1.00 57.97 67 GLY B O 1
ATOM 3753 N N . GLU B 1 91 ? 28.639 22.243 -31.851 1.00 57.17 68 GLU B N 1
ATOM 3754 C CA . GLU B 1 91 ? 28.411 21.801 -33.231 1.00 57.96 68 GLU B CA 1
ATOM 3755 C C . GLU B 1 91 ? 29.568 20.960 -33.800 1.00 55.96 68 GLU B C 1
ATOM 3756 O O . GLU B 1 91 ? 29.356 20.132 -34.685 1.00 55.44 68 GLU B O 1
ATOM 3762 N N . HIS B 1 92 ? 30.779 21.203 -33.301 1.00 53.22 69 HIS B N 1
ATOM 3763 C CA . HIS B 1 92 ? 31.963 20.397 -33.633 1.00 52.01 69 HIS B CA 1
ATOM 3764 C C . HIS B 1 92 ? 31.858 18.910 -33.264 1.00 52.63 69 HIS B C 1
ATOM 3765 O O . HIS B 1 92 ? 32.371 18.053 -33.987 1.00 52.68 69 HIS B O 1
ATOM 3772 N N . LYS B 1 93 ? 31.206 18.610 -32.142 1.00 52.80 70 LYS B N 1
ATOM 3773 C CA . LYS B 1 93 ? 30.994 17.224 -31.708 1.00 50.77 70 LYS B CA 1
ATOM 3774 C C . LYS B 1 93 ? 29.948 16.542 -32.570 1.00 50.77 70 LYS B C 1
ATOM 3775 O O . LYS B 1 93 ? 30.119 15.394 -32.978 1.00 52.55 70 LYS B O 1
ATOM 3781 N N . GLU B 1 94 ? 28.855 17.259 -32.815 1.00 51.12 71 GLU B N 1
ATOM 3782 C CA . GLU B 1 94 ? 27.740 16.772 -33.625 1.00 52.00 71 GLU B CA 1
ATOM 3783 C C . GLU B 1 94 ? 26.841 17.955 -34.010 1.00 51.17 71 GLU B C 1
ATOM 3784 O O . GLU B 1 94 ? 26.790 18.956 -33.295 1.00 50.90 71 GLU B O 1
ATOM 3790 N N . THR B 1 95 ? 26.157 17.845 -35.147 1.00 50.58 72 THR B N 1
ATOM 3791 C CA . THR B 1 95 ? 25.179 18.848 -35.582 1.00 50.64 72 THR B CA 1
ATOM 3792 C C . THR B 1 95 ? 23.822 18.183 -35.764 1.00 51.26 72 THR B C 1
ATOM 3793 O O . THR B 1 95 ? 23.728 16.955 -35.796 1.00 52.45 72 THR B O 1
ATOM 3797 N N . ILE B 1 96 ? 22.776 18.994 -35.900 1.00 51.38 73 ILE B N 1
ATOM 3798 C CA . ILE B 1 96 ? 21.416 18.472 -36.058 1.00 52.32 73 ILE B CA 1
ATOM 3799 C C . ILE B 1 96 ? 21.350 17.554 -37.286 1.00 54.44 73 ILE B C 1
ATOM 3800 O O . ILE B 1 96 ? 20.796 16.455 -37.217 1.00 52.03 73 ILE B O 1
ATOM 3805 N N . GLU B 1 97 ? 21.936 18.002 -38.396 1.00 57.77 74 GLU B N 1
ATOM 3806 C CA . GLU B 1 97 ? 21.893 17.247 -39.653 1.00 59.08 74 GLU B CA 1
ATOM 3807 C C . GLU B 1 97 ? 22.684 15.936 -39.592 1.00 56.02 74 GLU B C 1
ATOM 3808 O O . GLU B 1 97 ? 22.198 14.899 -40.039 1.00 54.92 74 GLU B O 1
ATOM 3814 N N . THR B 1 98 ? 23.895 15.984 -39.043 1.00 52.37 75 THR B N 1
ATOM 3815 C CA . THR B 1 98 ? 24.747 14.792 -38.984 1.00 51.11 75 THR B CA 1
ATOM 3816 C C . THR B 1 98 ? 24.172 13.721 -38.059 1.00 51.10 75 THR B C 1
ATOM 3817 O O . THR B 1 98 ? 24.128 12.540 -38.416 1.00 49.31 75 THR B O 1
ATOM 3821 N N . GLY B 1 99 ? 23.724 14.147 -36.879 1.00 51.69 76 GLY B N 1
ATOM 3822 C CA . GLY B 1 99 ? 23.139 13.243 -35.893 1.00 50.29 76 GLY B CA 1
ATOM 3823 C C . GLY B 1 99 ? 21.864 12.586 -36.384 1.00 50.63 76 GLY B C 1
ATOM 3824 O O . GLY B 1 99 ? 21.715 11.368 -36.283 1.00 51.23 76 GLY B O 1
ATOM 3825 N N . THR B 1 100 ? 20.951 13.391 -36.925 1.00 50.49 77 THR B N 1
ATOM 3826 C CA . THR B 1 100 ? 19.674 12.884 -37.439 1.00 50.99 77 THR B CA 1
ATOM 3827 C C . THR B 1 100 ? 19.861 11.968 -38.651 1.00 51.59 77 THR B C 1
ATOM 3828 O O . THR B 1 100 ? 19.066 11.048 -38.871 1.00 51.55 77 THR B O 1
ATOM 3832 N N . LEU B 1 101 ? 20.906 12.232 -39.432 1.00 52.07 78 LEU B N 1
ATOM 3833 C CA . LEU B 1 101 ? 21.269 11.383 -40.564 1.00 53.11 78 LEU B CA 1
ATOM 3834 C C . LEU B 1 101 ? 21.874 10.077 -40.051 1.00 51.64 78 LEU B C 1
ATOM 3835 O O . LEU B 1 101 ? 21.524 8.996 -40.526 1.00 51.62 78 LEU B O 1
ATOM 3840 N N . ALA B 1 102 ? 22.774 10.186 -39.075 1.00 49.23 79 ALA B N 1
ATOM 3841 C CA . ALA B 1 102 ? 23.339 9.013 -38.401 1.00 48.90 79 ALA B CA 1
ATOM 3842 C C . ALA B 1 102 ? 22.270 8.201 -37.666 1.00 47.52 79 ALA B C 1
ATOM 3843 O O . ALA B 1 102 ? 22.354 6.975 -37.596 1.00 46.47 79 ALA B O 1
ATOM 3845 N N . ALA B 1 103 ? 21.272 8.893 -37.121 1.00 46.80 80 ALA B N 1
ATOM 3846 C CA . ALA B 1 103 ? 20.147 8.245 -36.449 1.00 46.79 80 ALA B CA 1
ATOM 3847 C C . ALA B 1 103 ? 19.322 7.437 -37.440 1.00 47.45 80 ALA B C 1
ATOM 3848 O O . ALA B 1 103 ? 18.883 6.327 -37.135 1.00 47.11 80 ALA B O 1
ATOM 3850 N N . ALA B 1 104 ? 19.114 8.001 -38.626 1.00 48.52 81 ALA B N 1
ATOM 3851 C CA . ALA B 1 104 ? 18.388 7.313 -39.695 1.00 48.88 81 ALA B CA 1
ATOM 3852 C C . ALA B 1 104 ? 19.117 6.046 -40.145 1.00 48.88 81 ALA B C 1
ATOM 3853 O O . ALA B 1 104 ? 18.485 5.039 -40.476 1.00 47.08 81 ALA B O 1
ATOM 3855 N N . LYS B 1 105 ? 20.447 6.103 -40.147 1.00 50.30 82 LYS B N 1
ATOM 3856 C CA . LYS B 1 105 ? 21.278 4.950 -40.490 1.00 52.05 82 LYS B CA 1
ATOM 3857 C C . LYS B 1 105 ? 21.082 3.793 -39.501 1.00 52.12 82 LYS B C 1
ATOM 3858 O O . LYS B 1 105 ? 21.104 2.626 -39.897 1.00 53.18 82 LYS B O 1
ATOM 3864 N N . GLY B 1 106 ? 20.873 4.127 -38.227 1.00 50.99 83 GLY B N 1
ATOM 3865 C CA . GLY B 1 106 ? 20.545 3.138 -37.193 1.00 49.45 83 GLY B CA 1
ATOM 3866 C C . GLY B 1 106 ? 19.100 2.644 -37.176 1.00 48.43 83 GLY B C 1
ATOM 3867 O O . GLY B 1 106 ? 18.755 1.774 -36.375 1.00 47.98 83 GLY B O 1
ATOM 3868 N N . GLY B 1 107 ? 18.256 3.186 -38.054 1.00 46.86 84 GLY B N 1
ATOM 3869 C CA . GLY B 1 107 ? 16.848 2.792 -38.141 1.00 46.01 84 GLY B CA 1
ATOM 3870 C C . GLY B 1 107 ? 15.902 3.653 -37.316 1.00 45.66 84 GLY B C 1
ATOM 3871 O O . GLY B 1 107 ? 14.710 3.348 -37.221 1.00 44.69 84 GLY B O 1
ATOM 3872 N N . PHE B 1 108 ? 16.422 4.729 -36.724 1.00 44.53 85 PHE B N 1
ATOM 3873 C CA . PHE B 1 108 ? 15.615 5.617 -35.884 1.00 44.35 85 PHE B CA 1
ATOM 3874 C C . PHE B 1 108 ? 14.899 6.691 -36.706 1.00 44.09 85 PHE B C 1
ATOM 3875 O O . PHE B 1 108 ? 15.530 7.429 -37.462 1.00 43.29 85 PHE B O 1
ATOM 3883 N N . THR B 1 109 ? 13.579 6.762 -36.546 1.00 44.12 86 THR B N 1
ATOM 3884 C CA . THR B 1 109 ? 12.752 7.796 -37.175 1.00 43.97 86 THR B CA 1
ATOM 3885 C C . THR B 1 109 ? 12.275 8.883 -36.204 1.00 44.15 86 THR B C 1
ATOM 3886 O O . THR B 1 109 ? 11.855 9.953 -36.642 1.00 45.28 86 THR B O 1
ATOM 3890 N N . THR B 1 110 ? 12.306 8.602 -34.901 1.00 43.43 87 THR B N 1
ATOM 3891 C CA . THR B 1 110 ? 11.914 9.581 -33.881 1.00 42.09 87 THR B CA 1
ATOM 3892 C C . THR B 1 110 ? 12.935 9.563 -32.750 1.00 41.52 87 THR B C 1
ATOM 3893 O O . THR B 1 110 ? 13.127 8.537 -32.103 1.00 41.59 87 THR B O 1
ATOM 3897 N N . ILE B 1 111 ? 13.593 10.699 -32.525 1.00 41.80 88 ILE B N 1
ATOM 3898 C CA . ILE B 1 111 ? 14.580 10.841 -31.450 1.00 41.17 88 ILE B CA 1
ATOM 3899 C C . ILE B 1 111 ? 14.236 12.011 -30.526 1.00 40.80 88 ILE B C 1
ATOM 3900 O O . ILE B 1 111 ? 13.522 12.927 -30.924 1.00 41.17 88 ILE B O 1
ATOM 3905 N N . CYS B 1 112 ? 14.747 11.972 -29.296 1.00 39.88 89 CYS B N 1
ATOM 3906 C CA . CYS B 1 112 ? 14.445 12.997 -28.294 1.00 39.40 89 CYS B CA 1
ATOM 3907 C C . CYS B 1 112 ? 15.727 13.646 -27.763 1.00 39.82 89 CYS B C 1
ATOM 3908 O O . CYS B 1 112 ? 16.468 13.036 -26.994 1.00 39.49 89 CYS B O 1
ATOM 3911 N N . ALA B 1 113 ? 15.969 14.892 -28.169 1.00 39.73 90 ALA B N 1
ATOM 3912 C CA . ALA B 1 113 ? 17.247 15.567 -27.920 1.00 40.76 90 ALA B CA 1
ATOM 3913 C C . ALA B 1 113 ? 17.327 16.205 -26.534 1.00 41.95 90 ALA B C 1
ATOM 3914 O O . ALA B 1 113 ? 16.492 17.029 -26.175 1.00 42.41 90 ALA B O 1
ATOM 3916 N N . MET B 1 114 ? 18.355 15.840 -25.773 1.00 44.32 91 MET B N 1
ATOM 3917 C CA . MET B 1 114 ? 18.536 16.339 -24.405 1.00 47.21 91 MET B CA 1
ATOM 3918 C C . MET B 1 114 ? 18.970 17.816 -24.375 1.00 48.05 91 MET B C 1
ATOM 3919 O O . MET B 1 114 ? 19.441 18.342 -25.386 1.00 48.55 91 MET B O 1
ATOM 3924 N N . PRO B 1 115 ? 18.810 18.493 -23.215 1.00 48.13 92 PRO B N 1
ATOM 3925 C CA . PRO B 1 115 ? 18.939 19.943 -23.164 1.00 47.46 92 PRO B CA 1
ATOM 3926 C C . PRO B 1 115 ? 20.259 20.482 -22.595 1.00 46.17 92 PRO B C 1
ATOM 3927 O O . PRO B 1 115 ? 20.300 21.631 -22.152 1.00 45.64 92 PRO B O 1
ATOM 3931 N N . ASN B 1 116 ? 21.328 19.692 -22.613 1.00 45.21 93 ASN B N 1
ATOM 3932 C CA . ASN B 1 116 ? 22.624 20.169 -22.103 1.00 45.01 93 ASN B CA 1
ATOM 3933 C C . ASN B 1 116 ? 23.459 20.833 -23.207 1.00 46.75 93 ASN B C 1
ATOM 3934 O O . ASN B 1 116 ? 24.574 20.411 -23.517 1.00 46.79 93 ASN B O 1
ATOM 3939 N N . THR B 1 117 ? 22.897 21.905 -23.761 1.00 48.80 94 THR B N 1
ATOM 3940 C CA . THR B 1 117 ? 23.468 22.632 -24.893 1.00 50.38 94 THR B CA 1
ATOM 3941 C C . THR B 1 117 ? 23.721 24.095 -24.511 1.00 51.89 94 THR B C 1
ATOM 3942 O O . THR B 1 117 ? 23.387 24.511 -23.404 1.00 53.56 94 THR B O 1
ATOM 3946 N N . ARG B 1 118 ? 24.333 24.856 -25.417 1.00 54.07 95 ARG B N 1
ATOM 3947 C CA . ARG B 1 118 ? 24.569 26.296 -25.222 1.00 56.13 95 ARG B CA 1
ATOM 3948 C C . ARG B 1 118 ? 23.970 27.075 -26.398 1.00 55.70 95 ARG B C 1
ATOM 3949 O O . ARG B 1 118 ? 24.563 27.113 -27.478 1.00 54.98 95 ARG B O 1
ATOM 3957 N N . PRO B 1 119 ? 22.805 27.720 -26.196 1.00 55.70 96 PRO B N 1
ATOM 3958 C CA . PRO B 1 119 ? 22.059 27.848 -24.944 1.00 54.28 96 PRO B CA 1
ATOM 3959 C C . PRO B 1 119 ? 21.223 26.625 -24.571 1.00 51.70 96 PRO B C 1
ATOM 3960 O O . PRO B 1 119 ? 20.845 25.833 -25.437 1.00 49.51 96 PRO B O 1
ATOM 3964 N N . VAL B 1 120 ? 20.936 26.505 -23.276 1.00 49.24 97 VAL B N 1
ATOM 3965 C CA . VAL B 1 120 ? 20.008 25.509 -22.751 1.00 47.52 97 VAL B CA 1
ATOM 3966 C C . VAL B 1 120 ? 18.587 25.958 -23.086 1.00 46.40 97 VAL B C 1
ATOM 3967 O O . VAL B 1 120 ? 18.258 27.131 -22.891 1.00 46.57 97 VAL B O 1
ATOM 3971 N N . PRO B 1 121 ? 17.737 25.041 -23.593 1.00 45.04 98 PRO B N 1
ATOM 3972 C CA . PRO B 1 121 ? 16.345 25.426 -23.842 1.00 44.59 98 PRO B CA 1
ATOM 3973 C C . PRO B 1 121 ? 15.5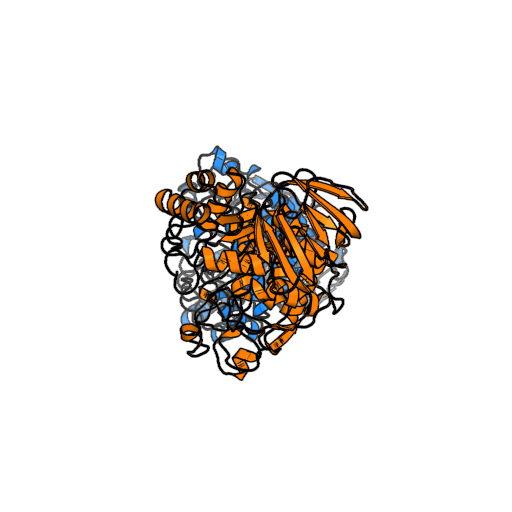70 25.637 -22.535 1.00 44.80 98 PRO B C 1
ATOM 3974 O O . PRO B 1 121 ? 14.880 24.734 -22.062 1.00 43.98 98 PRO B O 1
ATOM 3978 N N . ASP B 1 122 ? 15.703 26.840 -21.974 1.00 45.63 99 ASP B N 1
ATOM 3979 C CA . ASP B 1 122 ? 15.134 27.196 -20.660 1.00 44.86 99 ASP B CA 1
ATOM 3980 C C . ASP B 1 122 ? 14.130 28.366 -20.712 1.00 44.74 99 ASP B C 1
ATOM 3981 O O . ASP B 1 122 ? 13.707 28.868 -19.669 1.00 44.07 99 ASP B O 1
ATOM 3986 N N . CYS B 1 123 ? 13.751 28.785 -21.922 1.00 44.55 100 CYS B N 1
ATOM 3987 C CA . CYS B 1 123 ? 12.875 29.947 -22.121 1.00 43.84 100 CYS B CA 1
ATOM 3988 C C . CYS B 1 123 ? 12.293 29.971 -23.541 1.00 43.39 100 CYS B C 1
ATOM 3989 O O . CYS B 1 123 ? 12.644 29.130 -24.370 1.00 42.98 100 CYS B O 1
ATOM 3992 N N . ARG B 1 124 ? 11.402 30.928 -23.809 1.00 43.15 101 ARG B N 1
ATOM 3993 C CA . ARG B 1 124 ? 10.740 31.042 -25.119 1.00 42.94 101 ARG B CA 1
ATOM 3994 C C . ARG B 1 124 ? 11.741 31.253 -26.256 1.00 44.40 101 ARG B C 1
ATOM 3995 O O . ARG B 1 124 ? 11.632 30.618 -27.306 1.00 44.10 101 ARG B O 1
ATOM 4003 N N . GLU B 1 125 ? 12.713 32.135 -26.034 1.00 46.25 102 GLU B N 1
ATOM 4004 C CA . GLU B 1 125 ? 13.703 32.480 -27.056 1.00 48.72 102 GLU B CA 1
ATOM 4005 C C . GLU B 1 125 ? 14.493 31.256 -27.518 1.00 48.93 102 GLU B C 1
ATOM 4006 O O . GLU B 1 125 ? 14.646 31.028 -28.720 1.00 49.02 102 GLU B O 1
ATOM 4012 N N . HIS B 1 126 ? 14.978 30.467 -26.562 1.00 48.74 103 HIS B N 1
ATOM 4013 C CA . HIS B 1 126 ? 15.853 29.328 -26.867 1.00 47.48 103 HIS B CA 1
ATOM 4014 C C . HIS B 1 126 ? 15.110 28.125 -27.476 1.00 47.58 103 HIS B C 1
ATOM 4015 O O . HIS B 1 126 ? 15.636 27.457 -28.368 1.00 46.73 103 HIS B O 1
ATOM 4022 N N . MET B 1 127 ? 13.890 27.864 -27.005 1.00 48.15 104 MET B N 1
ATOM 4023 C CA . MET B 1 127 ? 13.085 26.740 -27.506 1.00 47.40 104 MET B CA 1
ATOM 4024 C C . MET B 1 127 ? 12.527 27.015 -28.906 1.00 49.42 104 MET B C 1
ATOM 4025 O O . MET B 1 127 ? 12.377 26.086 -29.707 1.00 49.86 104 MET B O 1
ATOM 4030 N N . GLU B 1 128 ? 12.203 28.278 -29.190 1.00 51.92 105 GLU B N 1
ATOM 4031 C CA . GLU B 1 128 ? 11.790 28.695 -30.544 1.00 53.38 105 GLU B CA 1
ATOM 4032 C C . GLU B 1 128 ? 12.940 28.519 -31.535 1.00 53.56 105 GLU B C 1
ATOM 4033 O O . GLU B 1 128 ? 12.742 28.025 -32.646 1.00 52.35 105 GLU B O 1
ATOM 4039 N N . ASP B 1 129 ? 14.136 28.930 -31.115 1.00 54.44 106 ASP B N 1
ATOM 4040 C CA . ASP B 1 129 ? 15.354 28.783 -31.912 1.00 55.98 106 ASP B CA 1
ATOM 4041 C C . ASP B 1 129 ? 15.617 27.309 -32.208 1.00 55.36 106 ASP B C 1
ATOM 4042 O O . ASP B 1 129 ? 15.797 26.923 -33.366 1.00 54.78 106 ASP B O 1
ATOM 4047 N N . LEU B 1 130 ? 15.620 26.494 -31.156 1.00 54.42 107 LEU B N 1
ATOM 4048 C CA . LEU B 1 130 ? 15.855 25.056 -31.283 1.00 54.33 107 LEU B CA 1
ATOM 4049 C C . LEU B 1 130 ? 14.842 24.388 -32.218 1.00 54.26 107 LEU B C 1
ATOM 4050 O O . LEU B 1 130 ? 15.219 23.561 -33.048 1.00 56.01 107 LEU B O 1
ATOM 4055 N N . GLN B 1 131 ? 13.570 24.759 -32.095 1.00 53.56 108 GLN B N 1
ATOM 4056 C CA . GLN B 1 131 ? 12.502 24.135 -32.891 1.00 53.08 108 GLN B CA 1
ATOM 4057 C C . GLN B 1 131 ? 12.543 24.487 -34.385 1.00 52.63 108 GLN B C 1
ATOM 4058 O O . GLN B 1 131 ? 12.032 23.729 -35.213 1.00 50.11 108 GLN B O 1
ATOM 4064 N N . ASN B 1 132 ? 13.134 25.633 -34.722 1.00 53.22 109 ASN B N 1
ATOM 4065 C CA . ASN B 1 132 ? 13.311 26.027 -36.125 1.00 54.06 109 ASN B CA 1
ATOM 4066 C C . ASN B 1 132 ? 14.442 25.258 -36.803 1.00 53.96 109 ASN B C 1
ATOM 4067 O O . ASN B 1 132 ? 14.304 24.851 -37.958 1.00 54.28 109 ASN B O 1
ATOM 4072 N N . ARG B 1 133 ? 15.552 25.069 -36.086 1.00 52.93 110 ARG B N 1
ATOM 4073 C CA . ARG B 1 133 ? 16.686 24.272 -36.578 1.00 51.98 110 ARG B CA 1
ATOM 4074 C C . ARG B 1 133 ? 16.246 22.842 -36.916 1.00 52.36 110 ARG B C 1
ATOM 4075 O O . ARG B 1 133 ? 16.648 22.284 -37.937 1.00 53.85 110 ARG B O 1
ATOM 4083 N N . ILE B 1 134 ? 15.417 22.266 -36.051 1.00 51.60 111 ILE B N 1
ATOM 4084 C CA . ILE B 1 134 ? 14.817 20.949 -36.284 1.00 52.97 111 ILE B CA 1
ATOM 4085 C C . ILE B 1 134 ? 13.937 20.953 -37.542 1.00 54.79 111 ILE B C 1
ATOM 4086 O O . ILE B 1 134 ? 14.021 20.045 -38.371 1.00 53.82 111 ILE B O 1
ATOM 4091 N N . LYS B 1 135 ? 13.092 21.973 -37.670 1.00 56.66 112 LYS B N 1
ATOM 4092 C CA . LYS B 1 135 ? 12.226 22.134 -38.840 1.00 57.71 112 LYS B CA 1
ATOM 4093 C C . LYS B 1 135 ? 13.031 22.310 -40.135 1.00 58.38 112 LYS B C 1
ATOM 4094 O O . LYS B 1 135 ? 12.645 21.795 -41.187 1.00 56.91 112 LYS B O 1
ATOM 4100 N N . GLU B 1 136 ? 14.152 23.025 -40.042 1.00 59.28 113 GLU B N 1
ATOM 4101 C CA . GLU B 1 136 ? 14.965 23.375 -41.207 1.00 61.11 113 GLU B CA 1
ATOM 4102 C C . GLU B 1 136 ? 15.788 22.203 -41.738 1.00 60.55 113 GLU B C 1
ATOM 4103 O O . GLU B 1 136 ? 15.781 21.931 -42.940 1.00 58.65 113 GLU B O 1
ATOM 4109 N N . LYS B 1 137 ? 16.493 21.518 -40.840 1.00 60.35 114 LYS B N 1
ATOM 4110 C CA . LYS B 1 137 ? 17.577 20.616 -41.239 1.00 60.17 114 LYS B CA 1
ATOM 4111 C C . LYS B 1 137 ? 17.696 19.356 -40.368 1.00 58.26 114 LYS B C 1
ATOM 4112 O O . LYS B 1 137 ? 18.772 19.040 -39.858 1.00 56.73 114 LYS B O 1
ATOM 4118 N N . ALA B 1 138 ? 16.585 18.635 -40.219 1.00 57.02 115 ALA B N 1
ATOM 4119 C CA . ALA B 1 138 ? 16.564 17.364 -39.487 1.00 56.47 115 ALA B CA 1
ATOM 4120 C C . ALA B 1 138 ? 15.968 16.268 -40.356 1.00 56.60 115 ALA B C 1
ATOM 4121 O O . ALA B 1 138 ? 14.817 16.364 -40.783 1.00 57.81 115 ALA B O 1
ATOM 4123 N N . HIS B 1 139 ? 16.749 15.218 -40.598 1.00 56.23 116 HIS B N 1
ATOM 4124 C CA . HIS B 1 139 ? 16.319 14.110 -41.454 1.00 55.22 116 HIS B CA 1
ATOM 4125 C C . HIS B 1 139 ? 15.272 13.202 -40.804 1.00 52.80 116 HIS B C 1
ATOM 4126 O O . HIS B 1 139 ? 14.558 12.483 -41.509 1.00 52.23 116 HIS B O 1
ATOM 4133 N N . VAL B 1 140 ? 15.189 13.232 -39.472 1.00 50.65 117 VAL B N 1
ATOM 4134 C CA . VAL B 1 140 ? 14.201 12.442 -38.718 1.00 48.63 117 VAL B CA 1
ATOM 4135 C C . VAL B 1 140 ? 13.401 13.332 -37.759 1.00 47.05 117 VAL B C 1
ATOM 4136 O O . VAL B 1 140 ? 13.743 14.498 -37.555 1.00 47.59 117 VAL B O 1
ATOM 4140 N N . ASN B 1 141 ? 12.340 12.774 -37.175 1.00 45.63 118 ASN B N 1
ATOM 4141 C CA . ASN B 1 141 ? 11.525 13.489 -36.181 1.00 43.69 118 ASN B CA 1
ATOM 4142 C C . ASN B 1 141 ? 12.328 13.733 -34.904 1.00 43.33 118 ASN B C 1
ATOM 4143 O O . ASN B 1 141 ? 12.792 12.781 -34.278 1.00 42.99 118 ASN B O 1
ATOM 4148 N N . VAL B 1 142 ? 12.493 14.999 -34.522 1.00 42.45 119 VAL B N 1
ATOM 4149 C CA . VAL B 1 142 ? 13.195 15.354 -33.285 1.00 41.95 119 VAL B CA 1
ATOM 4150 C C . VAL B 1 142 ? 12.236 16.037 -32.317 1.00 41.83 119 VAL B C 1
ATOM 4151 O O . VAL B 1 142 ? 11.610 17.034 -32.668 1.00 44.07 119 VAL B O 1
ATOM 4155 N N . LEU B 1 143 ? 12.140 15.498 -31.102 1.00 40.53 120 LEU B N 1
ATOM 4156 C CA . LEU B 1 143 ? 11.306 16.059 -30.040 1.00 39.66 120 LEU B CA 1
ATOM 4157 C C . LEU B 1 143 ? 12.213 16.512 -28.895 1.00 39.18 120 LEU B C 1
ATOM 4158 O O . LEU B 1 143 ? 12.752 15.676 -28.178 1.00 40.28 120 LEU B O 1
ATOM 4163 N N . PRO B 1 144 ? 12.395 17.833 -28.716 1.00 38.74 121 PRO B N 1
ATOM 4164 C CA . PRO B 1 144 ? 13.382 18.291 -27.738 1.00 38.65 121 PRO B CA 1
ATOM 4165 C C . PRO B 1 144 ? 12.873 18.316 -26.287 1.00 38.86 121 PRO B C 1
ATOM 4166 O O . PRO B 1 144 ? 11.694 18.585 -26.034 1.00 38.83 121 PRO B O 1
ATOM 4170 N N . TYR B 1 145 ? 13.769 18.026 -25.349 1.00 38.31 122 TYR B N 1
ATOM 4171 C CA . TYR B 1 145 ? 13.466 18.143 -23.928 1.00 38.19 122 TYR B CA 1
ATOM 4172 C C . TYR B 1 145 ? 13.551 19.599 -23.503 1.00 37.74 122 TYR B C 1
ATOM 4173 O O . TYR B 1 145 ? 14.385 20.353 -24.002 1.00 37.99 122 TYR B O 1
ATOM 4182 N N . GLY B 1 146 ? 12.689 19.985 -22.571 1.00 37.63 123 GLY B N 1
ATOM 4183 C CA . GLY B 1 146 ? 12.846 21.243 -21.862 1.00 37.92 123 GLY B CA 1
ATOM 4184 C C . GLY B 1 146 ? 13.705 20.987 -20.640 1.00 37.92 123 GLY B C 1
ATOM 4185 O O . GLY B 1 146 ? 13.714 19.874 -20.114 1.00 39.48 123 GLY B O 1
ATOM 4186 N N . ALA B 1 147 ? 14.436 22.002 -20.193 1.00 37.26 124 ALA B N 1
ATOM 4187 C CA . ALA B 1 147 ? 15.172 21.911 -18.933 1.00 38.56 124 ALA B CA 1
ATOM 4188 C C . ALA B 1 147 ? 14.222 22.043 -17.737 1.00 38.96 124 ALA B C 1
ATOM 4189 O O . ALA B 1 147 ? 13.156 22.648 -17.852 1.00 39.97 124 ALA B O 1
ATOM 4191 N N . ILE B 1 148 ? 14.604 21.466 -16.599 1.00 39.15 125 ILE B N 1
ATOM 4192 C CA . ILE B 1 148 ? 13.866 21.666 -15.353 1.00 39.05 125 ILE B CA 1
ATOM 4193 C C . ILE B 1 148 ? 14.253 23.014 -14.770 1.00 40.80 125 ILE B C 1
ATOM 4194 O O . ILE B 1 148 ? 13.380 23.784 -14.358 1.00 42.53 125 ILE B O 1
ATOM 4199 N N . THR B 1 149 ? 15.556 23.293 -14.728 1.00 40.41 126 THR B N 1
ATOM 4200 C CA . THR B 1 149 ? 16.053 24.565 -14.205 1.00 40.95 126 THR B CA 1
ATOM 4201 C C . THR B 1 149 ? 16.825 25.352 -15.253 1.00 42.16 126 THR B C 1
ATOM 4202 O O . THR B 1 149 ? 17.321 24.792 -16.230 1.00 42.03 126 THR B O 1
ATOM 4206 N N . VAL B 1 150 ? 16.932 26.658 -15.013 1.00 43.38 127 VAL B N 1
ATOM 4207 C CA . VAL B 1 150 ? 17.543 27.597 -15.954 1.00 43.56 127 VAL B CA 1
ATOM 4208 C C . VAL B 1 150 ? 19.060 27.399 -15.952 1.00 42.93 127 VAL B C 1
ATOM 4209 O O . VAL B 1 150 ? 19.688 27.412 -14.892 1.00 42.05 127 VAL B O 1
ATOM 4213 N N . ARG B 1 151 ? 19.627 27.213 -17.147 1.00 43.20 128 ARG B N 1
ATOM 4214 C CA . ARG B 1 151 ? 21.051 26.878 -17.336 1.00 44.29 128 ARG B CA 1
ATOM 4215 C C . ARG B 1 151 ? 21.495 25.619 -16.567 1.00 43.74 128 ARG B C 1
ATOM 4216 O O . ARG B 1 151 ? 22.674 25.475 -16.232 1.00 44.22 128 ARG B O 1
ATOM 4224 N N . GLN B 1 152 ? 20.552 24.716 -16.297 1.00 42.91 129 GLN B N 1
ATOM 4225 C CA . GLN B 1 152 ? 20.797 23.514 -15.485 1.00 42.36 129 GLN B CA 1
ATOM 4226 C C . GLN B 1 152 ? 21.560 23.790 -14.179 1.00 41.57 129 GLN B C 1
ATOM 4227 O O . GLN B 1 152 ? 22.240 22.907 -13.649 1.00 42.10 129 GLN B O 1
ATOM 4233 N N . ALA B 1 153 ? 21.412 25.006 -13.655 1.00 39.74 130 ALA B N 1
ATOM 4234 C CA . ALA B 1 153 ? 22.158 25.453 -12.479 1.00 39.57 130 ALA B CA 1
ATOM 4235 C C . ALA B 1 153 ? 21.494 25.005 -11.182 1.00 38.44 130 ALA B C 1
ATOM 4236 O O . ALA B 1 153 ? 22.122 25.034 -10.128 1.00 36.80 130 ALA B O 1
ATOM 4238 N N . GLY B 1 154 ? 20.220 24.625 -11.264 1.00 38.74 131 GLY B N 1
ATOM 4239 C CA . GLY B 1 154 ? 19.521 23.973 -10.153 1.00 39.01 131 GLY B CA 1
ATOM 4240 C C . GLY B 1 154 ? 19.013 24.862 -9.031 1.00 38.95 131 GLY B C 1
ATOM 4241 O O . GLY B 1 154 ? 18.709 24.361 -7.949 1.00 39.43 131 GLY B O 1
ATOM 4242 N N . SER B 1 155 ? 18.917 26.170 -9.280 1.00 38.97 132 SER B N 1
ATOM 4243 C CA . SER B 1 155 ? 18.437 27.131 -8.276 1.00 38.78 132 SER B CA 1
ATOM 4244 C C . SER B 1 155 ? 17.145 27.872 -8.669 1.00 38.82 132 SER B C 1
ATOM 4245 O O . SER B 1 155 ? 16.553 28.564 -7.839 1.00 38.68 132 SER B O 1
ATOM 4248 N N . GLU B 1 156 ? 16.710 27.727 -9.918 1.00 39.07 133 GLU B N 1
ATOM 4249 C CA . GLU B 1 156 ? 15.514 28.412 -10.404 1.00 40.16 133 GLU B CA 1
ATOM 4250 C C . GLU B 1 156 ? 14.834 27.584 -11.498 1.00 39.76 133 GLU B C 1
ATOM 4251 O O . GLU B 1 156 ? 15.471 27.203 -12.483 1.00 39.77 133 GLU B O 1
ATOM 4257 N N . MET B 1 157 ? 13.540 27.319 -11.325 1.00 39.09 134 MET B N 1
ATOM 4258 C CA . MET B 1 157 ? 12.792 26.462 -12.247 1.00 38.69 134 MET B CA 1
ATOM 4259 C C . MET B 1 157 ? 12.447 27.215 -13.528 1.00 38.83 134 MET B C 1
ATOM 4260 O O . MET B 1 157 ? 12.285 28.433 -13.513 1.00 39.30 134 MET B O 1
ATOM 4265 N N . THR B 1 158 ? 12.339 26.480 -14.631 1.00 39.14 135 THR B N 1
ATOM 4266 C CA . THR B 1 158 ? 11.927 27.054 -15.916 1.00 39.48 135 THR B CA 1
ATOM 4267 C C . THR B 1 158 ? 10.414 27.273 -15.966 1.00 39.14 135 THR B C 1
ATOM 4268 O O . THR B 1 158 ? 9.688 26.839 -15.073 1.00 39.41 135 THR B O 1
ATOM 4272 N N . ASP B 1 159 ? 9.952 27.946 -17.018 1.00 38.83 136 ASP B N 1
ATOM 4273 C CA . ASP B 1 159 ? 8.523 28.161 -17.238 1.00 38.94 136 ASP B CA 1
ATOM 4274 C C . ASP B 1 159 ? 7.913 26.955 -17.965 1.00 38.29 136 ASP B C 1
ATOM 4275 O O . ASP B 1 159 ? 7.832 26.918 -19.196 1.00 38.68 136 ASP B O 1
ATOM 4280 N N . PHE B 1 160 ? 7.484 25.974 -17.179 1.00 36.89 137 PHE B N 1
ATOM 4281 C CA . PHE B 1 160 ? 6.992 24.697 -17.703 1.00 36.98 137 PHE B CA 1
ATOM 4282 C C . PHE B 1 160 ? 5.842 24.871 -18.698 1.00 37.97 137 PHE B C 1
ATOM 4283 O O . PHE B 1 160 ? 5.750 24.122 -19.676 1.00 38.27 137 PHE B O 1
ATOM 4291 N N . GLU B 1 161 ? 4.976 25.852 -18.444 1.00 38.12 138 GLU B N 1
ATOM 4292 C CA . GLU B 1 161 ? 3.819 26.118 -19.304 1.00 38.19 138 GLU B CA 1
ATOM 4293 C C . GLU B 1 161 ? 4.231 26.633 -20.690 1.00 38.01 138 GLU B C 1
ATOM 4294 O O . GLU B 1 161 ? 3.687 26.197 -21.706 1.00 37.21 138 GLU B O 1
ATOM 4300 N N . THR B 1 162 ? 5.194 27.555 -20.718 1.00 38.12 139 THR B N 1
ATOM 4301 C CA . THR B 1 162 ? 5.726 28.109 -21.970 1.00 37.79 139 THR B CA 1
ATOM 4302 C C . THR B 1 162 ? 6.432 27.033 -22.794 1.00 37.37 139 THR B C 1
ATOM 4303 O O . THR B 1 162 ? 6.194 26.910 -23.998 1.00 38.05 139 THR B O 1
ATOM 4307 N N . LEU B 1 163 ? 7.300 26.263 -22.140 1.00 35.85 140 LEU B N 1
ATOM 4308 C CA . LEU B 1 163 ? 8.020 25.181 -22.806 1.00 34.64 140 LEU B CA 1
ATOM 4309 C C . LEU B 1 163 ? 7.064 24.134 -23.394 1.00 34.17 140 LEU B C 1
ATOM 4310 O O . LEU B 1 163 ? 7.260 23.689 -24.523 1.00 34.67 140 LEU B O 1
ATOM 4315 N N . LYS B 1 164 ? 6.022 23.765 -22.653 1.00 34.29 141 LYS B N 1
ATOM 4316 C CA . LYS B 1 164 ? 4.993 22.852 -23.178 1.00 34.79 141 LYS B CA 1
ATOM 4317 C C . LYS B 1 164 ? 4.344 23.373 -24.462 1.00 35.93 141 LYS B C 1
ATOM 4318 O O . LYS B 1 164 ? 4.110 22.602 -25.396 1.00 36.24 141 LYS B O 1
ATOM 4324 N N . GLU B 1 165 ? 4.038 24.671 -24.498 1.00 36.52 142 GLU B N 1
ATOM 4325 C CA . GLU B 1 165 ? 3.377 25.276 -25.660 1.00 37.17 142 GLU B CA 1
ATOM 4326 C C . GLU B 1 165 ? 4.241 25.149 -26.911 1.00 38.13 142 GLU B C 1
ATOM 4327 O O . GLU B 1 165 ? 3.729 24.895 -28.003 1.00 37.90 142 GLU B O 1
ATOM 4333 N N . LEU B 1 166 ? 5.550 25.318 -26.734 1.00 39.12 143 LEU B N 1
ATOM 4334 C CA . LEU B 1 166 ? 6.515 25.205 -27.827 1.00 39.63 143 LEU B CA 1
ATOM 4335 C C . LEU B 1 166 ? 7.025 23.773 -28.055 1.00 39.63 143 LEU B C 1
ATOM 4336 O O . LEU B 1 166 ? 8.108 23.586 -28.606 1.00 40.61 143 LEU B O 1
ATOM 4341 N N . GLY B 1 167 ? 6.255 22.773 -27.625 1.00 39.81 144 GLY B N 1
ATOM 4342 C CA . GLY B 1 167 ? 6.500 21.377 -27.997 1.00 39.68 144 GLY B CA 1
ATOM 4343 C C . GLY B 1 167 ? 7.657 20.695 -27.294 1.00 39.48 144 GLY B C 1
ATOM 4344 O O . GLY B 1 167 ? 8.378 19.901 -27.902 1.00 39.95 144 GLY B O 1
ATOM 4345 N N . ALA B 1 168 ? 7.831 20.993 -26.010 1.00 39.15 145 ALA B N 1
ATOM 4346 C CA . ALA B 1 168 ? 8.819 20.298 -25.192 1.00 37.96 145 ALA B CA 1
ATOM 4347 C C . ALA B 1 168 ? 8.328 18.877 -24.923 1.00 37.10 145 ALA B C 1
ATOM 4348 O O . ALA B 1 168 ? 7.186 18.682 -24.516 1.00 36.31 145 ALA B O 1
ATOM 4350 N N . PHE B 1 169 ? 9.195 17.895 -25.162 1.00 36.62 146 PHE B N 1
ATOM 4351 C CA . PHE B 1 169 ? 8.865 16.476 -24.973 1.00 34.94 146 PHE B CA 1
ATOM 4352 C C . PHE B 1 169 ? 8.601 16.147 -23.502 1.00 34.88 146 PHE B C 1
ATOM 4353 O O . PHE B 1 169 ? 7.575 15.558 -23.160 1.00 34.53 146 PHE B O 1
ATOM 4361 N N . ALA B 1 170 ? 9.541 16.533 -22.645 1.00 34.73 147 ALA B N 1
ATOM 4362 C CA . ALA B 1 170 ? 9.433 16.323 -21.201 1.00 34.81 147 ALA B CA 1
ATOM 4363 C C . ALA B 1 170 ? 10.429 17.246 -20.491 1.00 34.42 147 ALA B C 1
ATOM 4364 O O . ALA B 1 170 ? 11.054 18.089 -21.133 1.00 33.76 147 ALA B O 1
ATOM 4366 N N . PHE B 1 171 ? 10.588 17.088 -19.178 1.00 34.83 148 PHE B N 1
ATOM 4367 C CA . PHE B 1 171 ? 11.503 17.944 -18.414 1.00 35.70 148 PHE B CA 1
ATOM 4368 C C . PHE B 1 171 ? 12.648 17.167 -17.750 1.00 36.48 148 PHE B C 1
ATOM 4369 O O . PHE B 1 171 ? 12.428 16.116 -17.147 1.00 35.27 148 PHE B O 1
ATOM 4377 N N . THR B 1 172 ? 13.865 17.699 -17.878 1.00 37.75 149 THR B N 1
ATOM 4378 C CA . THR B 1 172 ? 15.068 17.071 -17.325 1.00 39.03 149 THR B CA 1
ATOM 4379 C C . THR B 1 172 ? 16.232 18.050 -17.206 1.00 40.70 149 THR B C 1
ATOM 4380 O O . THR B 1 172 ? 16.228 19.107 -17.828 1.00 41.02 149 THR B O 1
ATOM 4384 N N . ASP B 1 173 ? 17.229 17.678 -16.408 1.00 42.81 150 ASP B N 1
ATOM 4385 C CA . ASP B 1 173 ? 18.501 18.395 -16.349 1.00 44.12 150 ASP B CA 1
ATOM 4386 C C . ASP B 1 173 ? 19.647 17.454 -16.736 1.00 47.21 150 ASP B C 1
ATOM 4387 O O . ASP B 1 173 ? 20.770 17.596 -16.242 1.00 47.88 150 ASP B O 1
ATOM 4392 N N . ASP B 1 174 ? 19.364 16.516 -17.646 1.00 49.29 151 ASP B N 1
ATOM 4393 C CA . ASP B 1 174 ? 20.335 15.485 -18.042 1.00 50.11 151 ASP B CA 1
ATOM 4394 C C . ASP B 1 174 ? 21.720 16.074 -18.302 1.00 50.35 151 ASP B C 1
ATOM 4395 O O . ASP B 1 174 ? 21.860 17.096 -18.972 1.00 49.64 151 ASP B O 1
ATOM 4400 N N . GLY B 1 175 ? 22.732 15.390 -17.777 1.00 51.51 152 GLY B N 1
ATOM 4401 C CA . GLY B 1 175 ? 24.081 15.933 -17.651 1.00 51.76 152 GLY B CA 1
ATOM 4402 C C . GLY B 1 175 ? 24.407 16.049 -16.173 1.00 51.25 152 GLY B C 1
ATOM 4403 O O . GLY B 1 175 ? 25.462 15.598 -15.720 1.00 51.77 152 GLY B O 1
ATOM 4404 N N . VAL B 1 176 ? 23.484 16.659 -15.429 1.00 49.42 153 VAL B N 1
ATOM 4405 C CA . VAL B 1 176 ? 23.588 16.790 -13.974 1.00 47.80 153 VAL B CA 1
ATOM 4406 C C . VAL B 1 176 ? 22.282 16.355 -13.307 1.00 45.68 153 VAL B C 1
ATOM 4407 O O . VAL B 1 176 ? 21.263 16.172 -13.975 1.00 45.27 153 VAL B O 1
ATOM 4411 N N . GLY B 1 177 ? 22.329 16.174 -11.991 1.00 42.65 154 GLY B N 1
ATOM 4412 C CA . GLY B 1 177 ? 21.139 15.851 -11.208 1.00 40.82 154 GLY B CA 1
ATOM 4413 C C . GLY B 1 177 ? 20.567 17.082 -10.534 1.00 39.16 154 GLY B C 1
ATOM 4414 O O . GLY B 1 177 ? 21.270 18.076 -10.342 1.00 39.89 154 GLY B O 1
ATOM 4415 N N . VAL B 1 178 ? 19.285 17.020 -10.184 1.00 36.31 155 VAL B N 1
ATOM 4416 C CA . VAL B 1 178 ? 18.658 18.060 -9.369 1.00 34.36 155 VAL B CA 1
ATOM 4417 C C . VAL B 1 178 ? 19.004 17.759 -7.909 1.00 33.00 155 VAL B C 1
ATOM 4418 O O . VAL B 1 178 ? 18.502 16.792 -7.335 1.00 32.81 155 VAL B O 1
ATOM 4422 N N . GLN B 1 179 ? 19.877 18.580 -7.325 1.00 31.78 156 GLN B N 1
ATOM 4423 C CA . GLN B 1 179 ? 20.400 18.345 -5.972 1.00 31.19 156 GLN B CA 1
ATOM 4424 C C . GLN B 1 179 ? 19.428 18.765 -4.872 1.00 30.73 156 GLN B C 1
ATOM 4425 O O . GLN B 1 179 ? 19.376 18.130 -3.823 1.00 31.00 156 GLN B O 1
ATOM 4431 N N . ASP B 1 180 ? 18.682 19.842 -5.104 1.00 30.78 157 ASP B N 1
ATOM 4432 C CA . ASP B 1 180 ? 17.682 20.320 -4.145 1.00 30.68 157 ASP B CA 1
ATOM 4433 C C . ASP B 1 180 ? 16.413 19.472 -4.256 1.00 29.39 157 ASP B C 1
ATOM 4434 O O . ASP B 1 180 ? 15.771 19.438 -5.307 1.00 28.99 157 ASP B O 1
ATOM 4439 N N . ALA B 1 181 ? 16.061 18.793 -3.168 1.00 28.10 158 ALA B N 1
ATOM 4440 C CA . ALA B 1 181 ? 14.893 17.924 -3.145 1.00 27.50 158 ALA B CA 1
ATOM 4441 C C . ALA B 1 181 ? 13.596 18.728 -3.305 1.00 27.17 158 ALA B C 1
ATOM 4442 O O . ALA B 1 181 ? 12.669 18.296 -3.991 1.00 26.22 158 ALA B O 1
ATOM 4444 N N . SER B 1 182 ? 13.547 19.905 -2.686 1.00 27.32 159 SER B N 1
ATOM 4445 C CA . SER B 1 182 ? 12.384 20.788 -2.793 1.00 27.54 159 SER B CA 1
ATOM 4446 C C . SER B 1 182 ? 12.149 21.232 -4.234 1.00 27.79 159 SER B C 1
ATOM 4447 O O . SER B 1 182 ? 11.002 21.328 -4.675 1.00 27.68 159 SER B O 1
ATOM 4450 N N . MET B 1 183 ? 13.232 21.490 -4.967 1.00 28.20 160 MET B N 1
ATOM 4451 C CA . MET B 1 183 ? 13.125 21.825 -6.390 1.00 28.55 160 MET B CA 1
ATOM 4452 C C . MET B 1 183 ? 12.549 20.659 -7.203 1.00 28.09 160 MET B C 1
ATOM 4453 O O . MET B 1 183 ? 11.696 20.874 -8.066 1.00 27.60 160 MET B O 1
ATOM 4458 N N . MET B 1 184 ? 13.003 19.434 -6.935 1.00 27.79 161 MET B N 1
ATOM 4459 C CA . MET B 1 184 ? 12.501 18.268 -7.677 1.00 27.90 161 MET B CA 1
ATOM 4460 C C . MET B 1 184 ? 11.024 18.019 -7.371 1.00 26.76 161 MET B C 1
ATOM 4461 O O . MET B 1 184 ? 10.267 17.663 -8.262 1.00 25.76 161 MET B O 1
ATOM 4466 N N . LEU B 1 185 ? 10.623 18.211 -6.115 1.00 26.95 162 LEU B N 1
ATOM 4467 C CA . LEU B 1 185 ? 9.217 18.081 -5.715 1.00 27.52 162 LEU B CA 1
ATOM 4468 C C . LEU B 1 185 ? 8.344 19.132 -6.403 1.00 27.80 162 LEU B C 1
ATOM 4469 O O . LEU B 1 185 ? 7.294 18.803 -6.952 1.00 27.71 162 LEU B O 1
ATOM 4474 N N . ALA B 1 186 ? 8.784 20.388 -6.359 1.00 28.32 163 ALA B N 1
ATOM 4475 C CA . ALA B 1 186 ? 8.091 21.491 -7.040 1.00 29.18 163 ALA B CA 1
ATOM 4476 C C . ALA B 1 186 ? 7.963 21.242 -8.546 1.00 29.86 163 ALA B C 1
ATOM 4477 O O . ALA B 1 186 ? 6.929 21.551 -9.146 1.00 30.04 163 ALA B O 1
ATOM 4479 N N . ALA B 1 187 ? 9.009 20.677 -9.146 1.00 29.98 164 ALA B N 1
ATOM 4480 C CA . ALA B 1 187 ? 9.006 20.366 -10.581 1.00 30.48 164 ALA B CA 1
ATOM 4481 C C . ALA B 1 187 ? 8.019 19.259 -10.936 1.00 30.54 164 ALA B C 1
ATOM 4482 O O . ALA B 1 187 ? 7.386 19.304 -11.989 1.00 30.64 164 ALA B O 1
ATOM 4484 N N . MET B 1 188 ? 7.899 18.265 -10.062 1.00 30.74 165 MET B N 1
ATOM 4485 C CA . MET B 1 188 ? 6.982 17.149 -10.290 1.00 31.11 165 MET B CA 1
ATOM 4486 C C . MET B 1 188 ? 5.519 17.565 -10.117 1.00 30.83 165 MET B C 1
ATOM 4487 O O . MET B 1 188 ? 4.644 17.035 -10.795 1.00 30.80 165 MET B O 1
ATOM 4492 N N . LYS B 1 189 ? 5.262 18.511 -9.217 1.00 30.72 166 LYS B N 1
ATOM 4493 C CA . LYS B 1 189 ? 3.924 19.087 -9.062 1.00 30.98 166 LYS B CA 1
ATOM 4494 C C . LYS B 1 189 ? 3.509 19.862 -10.307 1.00 32.06 166 LYS B C 1
ATOM 4495 O O . LYS B 1 189 ? 2.425 19.650 -10.847 1.00 33.71 166 LYS B O 1
ATOM 4501 N N . ARG B 1 190 ? 4.381 20.755 -10.759 1.00 33.76 167 ARG B N 1
ATOM 4502 C CA . ARG B 1 190 ? 4.134 21.529 -11.981 1.00 34.95 167 ARG B CA 1
ATOM 4503 C C . ARG B 1 190 ? 3.973 20.612 -13.200 1.00 33.05 167 ARG B C 1
ATOM 4504 O O . ARG B 1 190 ? 3.102 20.839 -14.035 1.00 32.33 167 ARG B O 1
ATOM 4512 N N . ALA B 1 191 ? 4.800 19.569 -13.280 1.00 32.18 168 ALA B N 1
ATOM 4513 C CA . ALA B 1 191 ? 4.751 18.603 -14.388 1.00 31.73 168 ALA B CA 1
ATOM 4514 C C . ALA B 1 191 ? 3.489 17.740 -14.386 1.00 31.77 168 ALA B C 1
ATOM 4515 O O . ALA B 1 191 ? 2.946 17.435 -15.447 1.00 30.99 168 ALA B O 1
ATOM 4517 N N . ALA B 1 192 ? 3.035 17.340 -13.199 1.00 32.26 169 ALA B N 1
ATOM 4518 C CA . ALA B 1 192 ? 1.834 16.508 -13.062 1.00 33.17 169 ALA B CA 1
ATOM 4519 C C . ALA B 1 192 ? 0.551 17.265 -13.428 1.00 34.06 169 ALA B C 1
ATOM 4520 O O . ALA B 1 192 ? -0.389 16.679 -13.964 1.00 32.45 169 ALA B O 1
ATOM 4522 N N . LYS B 1 193 ? 0.521 18.564 -13.133 1.00 35.79 170 LYS B N 1
ATOM 4523 C CA . LYS B 1 193 ? -0.614 19.411 -13.492 1.00 37.63 170 LYS B CA 1
ATOM 4524 C C . LYS B 1 193 ? -0.764 19.533 -15.016 1.00 38.11 170 LYS B C 1
ATOM 4525 O O . LYS B 1 193 ? -1.884 19.548 -15.532 1.00 38.17 170 LYS B O 1
ATOM 4531 N N . LEU B 1 194 ? 0.368 19.611 -15.720 1.00 38.08 171 LEU B N 1
ATOM 4532 C CA . LEU B 1 194 ? 0.390 19.736 -17.189 1.00 37.79 171 LEU B CA 1
ATOM 4533 C C . LEU B 1 194 ? 0.346 18.395 -17.929 1.00 37.49 171 LEU B C 1
ATOM 4534 O O . LEU B 1 194 ? 0.436 18.372 -19.156 1.00 37.81 171 LEU B O 1
ATOM 4539 N N . ASN B 1 195 ? 0.210 17.294 -17.190 1.00 37.40 172 ASN B N 1
ATOM 4540 C CA . ASN B 1 195 ? 0.218 15.942 -17.756 1.00 36.83 172 ASN B CA 1
ATOM 4541 C C . ASN B 1 195 ? 1.498 15.660 -18.550 1.00 35.43 172 ASN B C 1
ATOM 4542 O O . ASN B 1 195 ? 1.460 15.300 -19.725 1.00 35.45 172 ASN B O 1
ATOM 4547 N N . MET B 1 196 ? 2.634 15.835 -17.887 1.00 34.50 173 MET B N 1
ATOM 4548 C CA . MET B 1 196 ? 3.939 15.636 -18.515 1.00 33.95 173 MET B CA 1
ATOM 4549 C C . MET B 1 196 ? 4.920 14.979 -17.547 1.00 32.35 173 MET B C 1
ATOM 4550 O O . MET B 1 196 ? 4.728 15.005 -16.333 1.00 31.77 173 MET B O 1
ATOM 4555 N N . ALA B 1 197 ? 5.976 14.401 -18.105 1.00 31.04 174 ALA B N 1
ATOM 4556 C CA . ALA B 1 197 ? 6.920 13.592 -17.340 1.00 30.20 174 ALA B CA 1
ATOM 4557 C C . ALA B 1 197 ? 8.156 14.371 -16.885 1.00 29.84 174 ALA B C 1
ATOM 4558 O O . ALA B 1 197 ? 8.624 15.288 -17.560 1.00 30.27 174 ALA B O 1
ATOM 4560 N N . VAL B 1 198 ? 8.664 13.994 -15.719 1.00 29.76 175 VAL B N 1
ATOM 4561 C CA . VAL B 1 198 ? 9.946 14.469 -15.231 1.00 29.42 175 VAL B CA 1
ATOM 4562 C C . VAL B 1 198 ? 10.925 13.325 -15.452 1.00 29.80 175 VAL B C 1
ATOM 4563 O O . VAL B 1 198 ? 10.701 12.207 -14.981 1.00 29.26 175 VAL B O 1
ATOM 4567 N N . VAL B 1 199 ? 11.997 13.611 -16.185 1.00 30.12 176 VAL B N 1
ATOM 4568 C CA . VAL B 1 199 ? 12.985 12.611 -16.564 1.00 30.43 176 VAL B CA 1
ATOM 4569 C C . VAL B 1 199 ? 14.293 12.957 -15.855 1.00 30.78 176 VAL B C 1
ATOM 4570 O O . VAL B 1 199 ? 14.768 14.089 -15.952 1.00 31.37 176 VAL B O 1
ATOM 4574 N N . ALA B 1 200 ? 14.876 11.991 -15.144 1.00 30.59 177 ALA B N 1
ATOM 4575 C CA . ALA B 1 200 ? 15.972 12.292 -14.215 1.00 30.94 177 ALA B CA 1
ATOM 4576 C C . ALA B 1 200 ? 17.279 11.545 -14.460 1.00 31.03 177 ALA B C 1
ATOM 4577 O O . ALA B 1 200 ? 17.338 10.315 -14.411 1.00 30.56 177 ALA B O 1
ATOM 4579 N N . HIS B 1 201 ? 18.326 12.320 -14.718 1.00 31.83 178 HIS B N 1
ATOM 4580 C CA . HIS B 1 201 ? 19.695 11.869 -14.528 1.00 32.06 178 HIS B CA 1
ATOM 4581 C C . HIS B 1 201 ? 19.942 11.860 -13.022 1.00 32.84 178 HIS B C 1
ATOM 4582 O O . HIS B 1 201 ? 20.049 12.916 -12.398 1.00 32.42 178 HIS B O 1
ATOM 4589 N N . CYS B 1 202 ? 20.015 10.667 -12.439 1.00 33.54 179 CYS B N 1
ATOM 4590 C CA . CYS B 1 202 ? 20.157 10.521 -10.993 1.00 33.62 179 CYS B CA 1
ATOM 4591 C C . CYS B 1 202 ? 21.636 10.423 -10.598 1.00 34.13 179 CYS B C 1
ATOM 4592 O O . CYS B 1 202 ? 22.308 9.439 -10.917 1.00 34.53 179 CYS B O 1
ATOM 4595 N N . GLU B 1 203 ? 22.124 11.462 -9.916 1.00 34.58 180 GLU B N 1
ATOM 4596 C CA . GLU B 1 203 ? 23.511 11.553 -9.449 1.00 34.78 180 GLU B CA 1
ATOM 4597 C C . GLU B 1 203 ? 23.610 12.456 -8.199 1.00 34.37 180 GLU B C 1
ATOM 4598 O O . GLU B 1 203 ? 23.302 13.646 -8.268 1.00 33.98 180 GLU B O 1
ATOM 4604 N N . GLU B 1 204 ? 24.023 11.882 -7.065 1.00 33.51 181 GLU B N 1
ATOM 4605 C CA . GLU B 1 204 ? 24.235 12.637 -5.818 1.00 33.56 181 GLU B CA 1
ATOM 4606 C C . GLU B 1 204 ? 25.682 13.143 -5.777 1.00 34.31 181 GLU B C 1
ATOM 4607 O O . GLU B 1 204 ? 26.622 12.360 -5.628 1.00 34.59 181 GLU B O 1
ATOM 4613 N N . ASN B 1 205 ? 25.851 14.456 -5.890 1.00 35.22 182 ASN B N 1
ATOM 4614 C CA . ASN B 1 205 ? 27.173 15.048 -6.124 1.00 35.91 182 ASN B CA 1
ATOM 4615 C C . ASN B 1 205 ? 28.214 14.800 -5.031 1.00 35.64 182 ASN B C 1
ATOM 4616 O O . ASN B 1 205 ? 29.399 14.671 -5.334 1.00 36.47 182 ASN B O 1
ATOM 4621 N N . THR B 1 206 ? 27.780 14.720 -3.776 1.00 35.23 183 THR B N 1
ATOM 4622 C CA . THR B 1 206 ? 28.697 14.460 -2.658 1.00 35.23 183 THR B CA 1
ATOM 4623 C C . THR B 1 206 ? 29.311 13.051 -2.702 1.00 36.45 183 THR B C 1
ATOM 4624 O O . THR B 1 206 ? 30.342 12.809 -2.080 1.00 36.17 183 THR B O 1
ATOM 4628 N N . LEU B 1 207 ? 28.673 12.135 -3.431 1.00 38.27 184 LEU B N 1
ATOM 4629 C CA . LEU B 1 207 ? 29.125 10.742 -3.518 1.00 39.18 184 LEU B CA 1
ATOM 4630 C C . LEU B 1 207 ? 29.948 10.408 -4.773 1.00 40.51 184 LEU B C 1
ATOM 4631 O O . LEU B 1 207 ? 30.335 9.255 -4.955 1.00 40.09 184 LEU B O 1
ATOM 4636 N N . ILE B 1 208 ? 30.224 11.396 -5.625 1.00 42.96 185 ILE B N 1
ATOM 4637 C CA . ILE B 1 208 ? 30.971 11.160 -6.875 1.00 45.35 185 ILE B CA 1
ATOM 4638 C C . ILE B 1 208 ? 32.414 10.705 -6.614 1.00 47.97 185 ILE B C 1
ATOM 4639 O O . ILE B 1 208 ? 32.909 9.790 -7.279 1.00 48.76 185 ILE B O 1
ATOM 4644 N N . ASN B 1 209 ? 33.077 11.351 -5.655 1.00 50.52 186 ASN B N 1
ATOM 4645 C CA . ASN B 1 209 ? 34.456 11.020 -5.268 1.00 52.08 186 ASN B CA 1
ATOM 4646 C C . ASN B 1 209 ? 35.476 11.222 -6.400 1.00 52.10 186 ASN B C 1
ATOM 4647 O O . ASN B 1 209 ? 36.449 10.477 -6.513 1.00 52.49 186 ASN B O 1
ATOM 4652 N N . LYS B 1 210 ? 35.240 12.240 -7.227 1.00 53.08 187 LYS B N 1
ATOM 4653 C CA . LYS B 1 210 ? 36.102 12.568 -8.374 1.00 53.35 187 LYS B CA 1
ATOM 4654 C C . LYS B 1 210 ? 36.297 11.393 -9.334 1.00 50.78 187 LYS B C 1
ATOM 4655 O O . LYS B 1 210 ? 37.303 11.326 -10.042 1.00 50.90 187 LYS B O 1
ATOM 4661 N N . GLY B 1 211 ? 35.332 10.481 -9.372 1.00 47.56 188 GLY B N 1
ATOM 4662 C CA . GLY B 1 211 ? 35.500 9.224 -10.091 1.00 45.64 188 GLY B CA 1
ATOM 4663 C C . GLY B 1 211 ? 35.421 9.362 -11.600 1.00 44.17 188 GLY B C 1
ATOM 4664 O O . GLY B 1 211 ? 34.711 10.224 -12.115 1.00 44.51 188 GLY B O 1
ATOM 4665 N N . CYS B 1 212 ? 36.169 8.511 -12.300 1.00 42.83 189 CYS B N 1
ATOM 4666 C CA . CYS B 1 212 ? 36.098 8.400 -13.763 1.00 42.09 189 CYS B CA 1
ATOM 4667 C C . CYS B 1 212 ? 35.582 7.029 -14.232 1.00 40.51 189 CYS B C 1
ATOM 4668 O O . CYS B 1 212 ? 35.309 6.840 -15.419 1.00 39.19 189 CYS B O 1
ATOM 4671 N N . VAL B 1 213 ? 35.449 6.087 -13.298 1.00 38.93 190 VAL B N 1
ATOM 4672 C CA . VAL B 1 213 ? 34.998 4.725 -13.591 1.00 37.68 190 VAL B CA 1
ATOM 4673 C C . VAL B 1 213 ? 34.241 4.183 -12.379 1.00 37.74 190 VAL B C 1
ATOM 4674 O O . VAL B 1 213 ? 34.135 4.868 -11.359 1.00 36.92 190 VAL B O 1
ATOM 4678 N N . HIS B 1 214 ? 33.722 2.960 -12.489 1.00 37.41 191 HIS B N 1
ATOM 4679 C CA . HIS B 1 214 ? 33.045 2.304 -11.371 1.00 37.81 191 HIS B CA 1
ATOM 4680 C C . HIS B 1 214 ? 34.005 1.998 -10.231 1.00 37.56 191 HIS B C 1
ATOM 4681 O O . HIS B 1 214 ? 35.147 1.617 -10.469 1.00 37.79 191 HIS B O 1
ATOM 4688 N N . GLU B 1 215 ? 33.533 2.163 -8.996 1.00 37.52 192 GLU B N 1
ATOM 4689 C CA . GLU B 1 215 ? 34.285 1.736 -7.822 1.00 37.81 192 GLU B CA 1
ATOM 4690 C C . GLU B 1 215 ? 34.120 0.221 -7.648 1.00 39.44 192 GLU B C 1
ATOM 4691 O O . GLU B 1 215 ? 33.094 -0.250 -7.149 1.00 39.66 192 GLU B O 1
ATOM 4697 N N . GLY B 1 216 ? 35.127 -0.533 -8.088 1.00 40.66 193 GLY B N 1
ATOM 4698 C CA . GLY B 1 216 ? 35.089 -1.995 -8.036 1.00 42.13 193 GLY B CA 1
ATOM 4699 C C . GLY B 1 216 ? 36.447 -2.625 -8.288 1.00 43.95 193 GLY B C 1
ATOM 4700 O O . GLY B 1 216 ? 37.461 -2.134 -7.800 1.00 45.70 193 GLY B O 1
ATOM 4701 N N . LYS B 1 217 ? 36.464 -3.719 -9.045 1.00 46.08 194 LYS B N 1
ATOM 4702 C CA . LYS B 1 217 ? 37.710 -4.421 -9.380 1.00 48.11 194 LYS B CA 1
ATOM 4703 C C . LYS B 1 217 ? 38.663 -3.576 -10.234 1.00 47.74 194 LYS B C 1
ATOM 4704 O O . LYS B 1 217 ? 39.879 -3.597 -10.022 1.00 46.70 194 LYS B O 1
ATOM 4710 N N . PHE B 1 218 ? 38.104 -2.848 -11.198 1.00 47.42 195 PHE B N 1
ATOM 4711 C CA . PHE B 1 218 ? 38.893 -2.055 -12.142 1.00 48.59 195 PHE B CA 1
ATOM 4712 C C . PHE B 1 218 ? 39.564 -0.857 -11.468 1.00 49.85 195 PHE B C 1
ATOM 4713 O O . PHE B 1 218 ? 40.737 -0.583 -11.720 1.00 49.92 195 PHE B O 1
ATOM 4721 N N . SER B 1 219 ? 38.820 -0.148 -10.619 1.00 51.02 196 SER B N 1
ATOM 4722 C CA . SER B 1 219 ? 39.357 1.014 -9.905 1.00 52.51 196 SER B CA 1
ATOM 4723 C C . SER B 1 219 ? 40.475 0.622 -8.934 1.00 54.19 196 SER B C 1
ATOM 4724 O O . SER B 1 219 ? 41.465 1.343 -8.801 1.00 53.84 196 SER B O 1
ATOM 4727 N N . GLU B 1 220 ? 40.309 -0.513 -8.258 1.00 57.46 197 GLU B N 1
ATOM 4728 C CA . GLU B 1 220 ? 41.355 -1.063 -7.388 1.00 60.93 197 GLU B CA 1
ATOM 4729 C C . GLU B 1 220 ? 42.598 -1.420 -8.199 1.00 59.61 197 GLU B C 1
ATOM 4730 O O . GLU B 1 220 ? 43.705 -1.003 -7.866 1.00 60.09 197 GLU B O 1
ATOM 4736 N N . LYS B 1 221 ? 42.390 -2.183 -9.269 1.00 58.72 198 LYS B N 1
ATOM 4737 C CA . LYS B 1 221 ? 43.474 -2.666 -10.127 1.00 57.93 198 LYS B CA 1
ATOM 4738 C C . LYS B 1 221 ? 44.372 -1.531 -10.632 1.00 56.10 198 LYS B C 1
ATOM 4739 O O . LYS B 1 221 ? 45.583 -1.542 -10.404 1.00 55.54 198 LYS B O 1
ATOM 4745 N N . HIS B 1 222 ? 43.768 -0.552 -11.301 1.00 53.94 199 HIS B N 1
ATOM 4746 C CA . HIS B 1 222 ? 44.513 0.525 -11.966 1.00 52.76 199 HIS B CA 1
ATOM 4747 C C . HIS B 1 222 ? 44.703 1.782 -11.108 1.00 51.66 199 HIS B C 1
ATOM 4748 O O . HIS B 1 222 ? 45.170 2.812 -11.603 1.00 51.10 199 HIS B O 1
ATOM 4755 N N . GLY B 1 223 ? 44.346 1.699 -9.829 1.00 50.38 200 GLY B N 1
ATOM 4756 C CA . GLY B 1 223 ? 44.586 2.790 -8.889 1.00 50.35 200 GLY B CA 1
ATOM 4757 C C . GLY B 1 223 ? 43.902 4.096 -9.252 1.00 49.88 200 GLY B C 1
ATOM 4758 O O . GLY B 1 223 ? 44.481 5.169 -9.083 1.00 50.57 200 GLY B O 1
ATOM 4759 N N . LEU B 1 224 ? 42.671 3.998 -9.751 1.00 48.93 201 LEU B N 1
ATOM 4760 C CA . LEU B 1 224 ? 41.855 5.167 -10.084 1.00 47.98 201 LEU B CA 1
ATOM 4761 C C . LEU B 1 224 ? 40.784 5.393 -9.017 1.00 46.13 201 LEU B C 1
ATOM 4762 O O . LEU B 1 224 ? 40.429 4.472 -8.282 1.00 45.47 201 LEU B O 1
ATOM 4767 N N . ASN B 1 225 ? 40.277 6.620 -8.930 1.00 45.15 202 ASN B N 1
ATOM 4768 C CA . ASN B 1 225 ? 39.129 6.916 -8.068 1.00 45.09 202 ASN B CA 1
ATOM 4769 C C . ASN B 1 225 ? 37.840 6.423 -8.724 1.00 43.70 202 ASN B C 1
ATOM 4770 O O . ASN B 1 225 ? 37.649 6.597 -9.927 1.00 43.30 202 ASN B O 1
ATOM 4775 N N . GLY B 1 226 ? 36.964 5.809 -7.930 1.00 42.45 203 GLY B N 1
ATOM 4776 C CA . GLY B 1 226 ? 35.723 5.220 -8.445 1.00 41.43 203 GLY B CA 1
ATOM 4777 C C . GLY B 1 226 ? 34.448 5.925 -8.005 1.00 39.85 203 GLY B C 1
ATOM 4778 O O . GLY B 1 226 ? 34.394 6.523 -6.930 1.00 39.83 203 GLY B O 1
ATOM 4779 N N . ILE B 1 227 ? 33.423 5.844 -8.852 1.00 39.05 204 ILE B N 1
ATOM 4780 C CA . ILE B 1 227 ? 32.066 6.285 -8.511 1.00 37.57 204 ILE B CA 1
ATOM 4781 C C . ILE B 1 227 ? 31.305 5.075 -7.951 1.00 35.76 204 ILE B C 1
ATOM 4782 O O . ILE B 1 227 ? 31.103 4.097 -8.669 1.00 34.32 204 ILE B O 1
ATOM 4787 N N . PRO B 1 228 ? 30.882 5.132 -6.671 1.00 34.43 205 PRO B N 1
ATOM 4788 C CA . PRO B 1 228 ? 30.128 4.016 -6.098 1.00 33.74 205 PRO B CA 1
ATOM 4789 C C . PRO B 1 228 ? 28.690 3.950 -6.608 1.00 32.98 205 PRO B C 1
ATOM 4790 O O . PRO B 1 228 ? 28.155 4.951 -7.091 1.00 31.71 205 PRO B O 1
ATOM 4794 N N . SER B 1 229 ? 28.080 2.772 -6.488 1.00 32.04 206 SER B N 1
ATOM 4795 C CA . SER B 1 229 ? 26.722 2.545 -6.975 1.00 31.60 206 SER B CA 1
ATOM 4796 C C . SER B 1 229 ? 25.678 3.441 -6.298 1.00 31.20 206 SER B C 1
ATOM 4797 O O . SER B 1 229 ? 24.766 3.923 -6.961 1.00 30.16 206 SER B O 1
ATOM 4800 N N . VAL B 1 230 ? 25.824 3.667 -4.991 1.00 30.88 207 VAL B N 1
ATOM 4801 C CA . VAL B 1 230 ? 24.893 4.522 -4.232 1.00 30.81 207 VAL B CA 1
ATOM 4802 C C . VAL B 1 230 ? 24.777 5.969 -4.738 1.00 31.27 207 VAL B C 1
ATOM 4803 O O . VAL B 1 230 ? 23.800 6.642 -4.434 1.00 31.31 207 VAL B O 1
ATOM 4807 N N . CYS B 1 231 ? 25.764 6.445 -5.496 1.00 31.98 208 CYS B N 1
ATOM 4808 C CA . CYS B 1 231 ? 25.688 7.762 -6.145 1.00 31.59 208 CYS B CA 1
ATOM 4809 C C . CYS B 1 231 ? 24.471 7.882 -7.066 1.00 31.42 208 CYS B C 1
ATOM 4810 O O . CYS B 1 231 ? 23.858 8.946 -7.161 1.00 31.19 208 CYS B O 1
ATOM 4813 N N . GLU B 1 232 ? 24.131 6.789 -7.743 1.00 30.81 209 GLU B N 1
ATOM 4814 C CA . GLU B 1 232 ? 22.950 6.744 -8.602 1.00 30.06 209 GLU B CA 1
ATOM 4815 C C . GLU B 1 232 ? 21.687 6.432 -7.808 1.00 29.85 209 GLU B C 1
ATOM 4816 O O . GLU B 1 232 ? 20.684 7.139 -7.923 1.00 30.93 209 GLU B O 1
ATOM 4822 N N . SER B 1 233 ? 21.740 5.373 -7.004 1.00 29.23 210 SER B N 1
ATOM 4823 C CA . SER B 1 233 ? 20.528 4.791 -6.425 1.00 28.51 210 SER B CA 1
ATOM 4824 C C . SER B 1 233 ? 19.844 5.635 -5.341 1.00 28.68 210 SER B C 1
ATOM 4825 O O . SER B 1 233 ? 18.623 5.543 -5.192 1.00 28.75 210 SER B O 1
ATOM 4828 N N . VAL B 1 234 ? 20.592 6.447 -4.589 1.00 28.14 211 VAL B N 1
ATOM 4829 C CA . VAL B 1 234 ? 19.953 7.299 -3.562 1.00 28.47 211 VAL B CA 1
ATOM 4830 C C . VAL B 1 234 ? 19.005 8.345 -4.150 1.00 27.90 211 VAL B C 1
ATOM 4831 O O . VAL B 1 234 ? 17.996 8.668 -3.533 1.00 28.74 211 VAL B O 1
ATOM 4835 N N . HIS B 1 235 ? 19.324 8.870 -5.330 1.00 27.54 212 HIS B N 1
ATOM 4836 C CA . HIS B 1 235 ? 18.431 9.824 -6.006 1.00 26.96 212 HIS B CA 1
ATOM 4837 C C . HIS B 1 235 ? 17.158 9.156 -6.539 1.00 27.36 212 HIS B C 1
ATOM 4838 O O . HIS B 1 235 ? 16.067 9.698 -6.386 1.00 27.58 212 HIS B O 1
ATOM 4845 N N . ILE B 1 236 ? 17.294 7.977 -7.144 1.00 27.87 213 ILE B N 1
ATOM 4846 C CA . ILE B 1 236 ? 16.128 7.214 -7.614 1.00 27.41 213 ILE B CA 1
ATOM 4847 C C . ILE B 1 236 ? 15.167 6.979 -6.452 1.00 26.96 213 ILE B C 1
ATOM 4848 O O . ILE B 1 236 ? 13.974 7.277 -6.549 1.00 26.95 213 ILE B O 1
ATOM 4853 N N . ALA B 1 237 ? 15.701 6.458 -5.352 1.00 26.57 214 ALA B N 1
ATOM 4854 C CA . ALA B 1 237 ? 14.915 6.229 -4.139 1.00 26.46 214 ALA B CA 1
ATOM 4855 C C . ALA B 1 237 ? 14.214 7.510 -3.663 1.00 26.35 214 ALA B C 1
ATOM 4856 O O . ALA B 1 237 ? 13.014 7.496 -3.388 1.00 25.78 214 ALA B O 1
ATOM 4858 N N . ARG B 1 238 ? 14.964 8.612 -3.591 1.00 26.53 215 ARG B N 1
ATOM 4859 C CA . ARG B 1 238 ? 14.405 9.922 -3.217 1.00 26.37 215 ARG B CA 1
ATOM 4860 C C . ARG B 1 238 ? 13.268 10.338 -4.141 1.00 27.01 215 ARG B C 1
ATOM 4861 O O . ARG B 1 238 ? 12.167 10.632 -3.684 1.00 27.54 215 ARG B O 1
ATOM 4869 N N . ASP B 1 239 ? 13.558 10.372 -5.439 1.00 27.45 216 ASP B N 1
ATOM 4870 C CA . ASP B 1 239 ? 12.632 10.901 -6.435 1.00 27.81 216 ASP B CA 1
ATOM 4871 C C . ASP B 1 239 ? 11.334 10.094 -6.511 1.00 28.48 216 ASP B C 1
ATOM 4872 O O . ASP B 1 239 ? 10.251 10.661 -6.674 1.00 28.66 216 ASP B O 1
ATOM 4877 N N . ILE B 1 240 ? 11.446 8.774 -6.399 1.00 28.82 217 ILE B N 1
ATOM 4878 C CA . ILE B 1 240 ? 10.270 7.908 -6.392 1.00 29.18 217 ILE B CA 1
ATOM 4879 C C . ILE B 1 240 ? 9.256 8.370 -5.343 1.00 29.41 217 ILE B C 1
ATOM 4880 O O . ILE B 1 240 ? 8.058 8.397 -5.613 1.00 29.99 217 ILE B O 1
ATOM 4885 N N . LEU B 1 241 ? 9.732 8.745 -4.157 1.00 29.31 218 LEU B N 1
ATOM 4886 C CA . LEU B 1 241 ? 8.832 9.196 -3.090 1.00 29.36 218 LEU B CA 1
ATOM 4887 C C . LEU B 1 241 ? 8.221 10.559 -3.422 1.00 29.28 218 LEU B C 1
ATOM 4888 O O . LEU B 1 241 ? 7.024 10.771 -3.234 1.00 28.90 218 LEU B O 1
ATOM 4893 N N . LEU B 1 242 ? 9.047 11.468 -3.937 1.00 29.45 219 LEU B N 1
ATOM 4894 C CA . LEU B 1 242 ? 8.581 12.788 -4.374 1.00 29.07 219 LEU B CA 1
ATOM 4895 C C . LEU B 1 242 ? 7.543 12.662 -5.487 1.00 29.04 219 LEU B C 1
ATOM 4896 O O . LEU B 1 242 ? 6.566 13.399 -5.511 1.00 29.69 219 LEU B O 1
ATOM 4901 N N . ALA B 1 243 ? 7.764 11.720 -6.398 1.00 29.73 220 ALA B N 1
ATOM 4902 C CA . ALA B 1 243 ? 6.853 11.479 -7.520 1.00 30.58 220 ALA B CA 1
ATOM 4903 C C . ALA B 1 243 ? 5.507 10.872 -7.084 1.00 31.16 220 ALA B C 1
ATOM 4904 O O . ALA B 1 243 ? 4.475 11.139 -7.701 1.00 30.70 220 ALA B O 1
ATOM 4906 N N . GLU B 1 244 ? 5.528 10.049 -6.037 1.00 32.31 221 GLU B N 1
ATOM 4907 C CA . GLU B 1 244 ? 4.301 9.544 -5.414 1.00 32.74 221 GLU B CA 1
ATOM 4908 C C . GLU B 1 244 ? 3.505 10.683 -4.791 1.00 32.14 221 GLU B C 1
ATOM 4909 O O . GLU B 1 244 ? 2.282 10.737 -4.923 1.00 32.66 221 GLU B O 1
ATOM 4915 N N . ALA B 1 245 ? 4.201 11.576 -4.095 1.00 31.45 222 ALA B N 1
ATOM 4916 C CA . ALA B 1 245 ? 3.563 12.725 -3.452 1.00 31.62 222 ALA B CA 1
ATOM 4917 C C . ALA B 1 245 ? 2.938 13.681 -4.464 1.00 31.81 222 ALA B C 1
ATOM 4918 O O . ALA B 1 245 ? 1.889 14.265 -4.201 1.00 31.69 222 ALA B O 1
ATOM 4920 N N . ALA B 1 246 ? 3.588 13.837 -5.616 1.00 32.23 223 ALA B N 1
ATOM 4921 C CA . ALA B 1 246 ? 3.123 14.757 -6.657 1.00 32.57 223 ALA B CA 1
ATOM 4922 C C . ALA B 1 246 ? 2.102 14.148 -7.632 1.00 32.65 223 ALA B C 1
ATOM 4923 O O . ALA B 1 246 ? 1.484 14.880 -8.402 1.00 33.63 223 ALA B O 1
ATOM 4925 N N . ASP B 1 247 ? 1.925 12.824 -7.583 1.00 33.11 224 ASP B N 1
ATOM 4926 C CA . ASP B 1 247 ? 1.108 12.064 -8.549 1.00 33.19 224 ASP B CA 1
ATOM 4927 C C . ASP B 1 247 ? 1.650 12.219 -9.977 1.00 32.64 224 ASP B C 1
ATOM 4928 O O . ASP B 1 247 ? 0.901 12.252 -10.955 1.00 32.13 224 ASP B O 1
ATOM 4933 N N . CYS B 1 248 ? 2.971 12.288 -10.075 1.00 32.55 225 CYS B N 1
ATOM 4934 C CA . CYS B 1 248 ? 3.649 12.634 -11.312 1.00 32.04 225 CYS B CA 1
ATOM 4935 C C . CYS B 1 248 ? 4.250 11.408 -11.981 1.00 31.04 225 CYS B C 1
ATOM 4936 O O . CYS B 1 248 ? 4.613 10.440 -11.306 1.00 31.81 225 CYS B O 1
ATOM 4939 N N . HIS B 1 249 ? 4.344 11.450 -13.308 1.00 30.07 226 HIS B N 1
ATOM 4940 C CA . HIS B 1 249 ? 5.076 10.434 -14.062 1.00 29.38 226 HIS B CA 1
ATOM 4941 C C . HIS B 1 249 ? 6.572 10.732 -13.940 1.00 29.23 226 HIS B C 1
ATOM 4942 O O . HIS B 1 249 ? 7.031 11.825 -14.275 1.00 28.57 226 HIS B O 1
ATOM 4949 N N . TYR B 1 250 ? 7.308 9.749 -13.431 1.00 29.35 227 TYR B N 1
ATOM 4950 C CA . TYR B 1 250 ? 8.747 9.850 -13.218 1.00 29.36 227 TYR B CA 1
ATOM 4951 C C . TYR B 1 250 ? 9.472 8.796 -14.059 1.00 29.26 227 TYR B C 1
ATOM 4952 O O . TYR B 1 250 ? 9.101 7.626 -14.048 1.00 28.88 227 TYR B O 1
ATOM 4961 N N . HIS B 1 251 ? 10.506 9.214 -14.783 1.00 29.72 228 HIS B N 1
ATOM 4962 C CA . HIS B 1 251 ? 11.275 8.297 -15.633 1.00 30.20 228 HIS B CA 1
ATOM 4963 C C . HIS B 1 251 ? 12.767 8.374 -15.314 1.00 29.62 228 HIS B C 1
ATOM 4964 O O . HIS B 1 251 ? 13.344 9.459 -15.268 1.00 28.80 228 HIS B O 1
ATOM 4971 N N . VAL B 1 252 ? 13.379 7.212 -15.102 1.00 29.66 229 VAL B N 1
ATOM 4972 C CA . VAL B 1 252 ? 14.783 7.127 -14.707 1.00 29.67 229 VAL B CA 1
ATOM 4973 C C . VAL B 1 252 ? 15.669 6.966 -15.942 1.00 30.06 229 VAL B C 1
ATOM 4974 O O . VAL B 1 252 ? 15.455 6.071 -16.756 1.00 29.31 229 VAL B O 1
ATOM 4978 N N . CYS B 1 253 ? 16.661 7.843 -16.077 1.00 30.67 230 CYS B N 1
ATOM 4979 C CA . CYS B 1 253 ? 17.629 7.746 -17.165 1.00 31.03 230 CYS B CA 1
ATOM 4980 C C . CYS B 1 253 ? 18.611 6.604 -16.912 1.00 30.46 230 CYS B C 1
ATOM 4981 O O . CYS B 1 253 ? 18.917 6.279 -15.764 1.00 28.72 230 CYS B O 1
ATOM 4984 N N . HIS B 1 254 ? 19.094 6.021 -18.010 1.00 29.98 231 HIS B N 1
ATOM 4985 C CA . HIS B 1 254 ? 20.061 4.914 -18.024 1.00 29.55 231 HIS B CA 1
ATOM 4986 C C . HIS B 1 254 ? 20.423 4.298 -16.668 1.00 28.59 231 HIS B C 1
ATOM 4987 O O . HIS B 1 254 ? 21.387 4.717 -16.027 1.00 28.58 231 HIS B O 1
ATOM 4994 N N . VAL B 1 255 ? 19.662 3.281 -16.266 1.00 27.95 232 VAL B N 1
ATOM 4995 C CA . VAL B 1 255 ? 19.895 2.544 -15.016 1.00 26.91 232 VAL B CA 1
ATOM 4996 C C . VAL B 1 255 ? 21.208 1.756 -15.128 1.00 26.11 232 VAL B C 1
ATOM 4997 O O . VAL B 1 255 ? 21.587 1.346 -16.219 1.00 25.19 232 VAL B O 1
ATOM 5001 N N . SER B 1 256 ? 21.902 1.560 -14.007 1.00 25.95 233 SER B N 1
ATOM 5002 C CA . SER B 1 256 ? 23.182 0.831 -14.012 1.00 26.03 233 SER B CA 1
ATOM 5003 C C . SER B 1 256 ? 23.532 0.000 -12.760 1.00 26.67 233 SER B C 1
ATOM 5004 O O . SER B 1 256 ? 24.571 -0.659 -12.756 1.00 26.68 233 SER B O 1
ATOM 5007 N N . THR B 1 257 ? 22.699 0.019 -11.715 1.00 27.19 234 THR B N 1
ATOM 5008 C CA . THR B 1 257 ? 23.003 -0.718 -10.475 1.00 27.50 234 THR B CA 1
ATOM 5009 C C . THR B 1 257 ? 21.906 -1.708 -10.093 1.00 28.29 234 THR B C 1
ATOM 5010 O O . THR B 1 257 ? 20.741 -1.539 -10.456 1.00 27.71 234 THR B O 1
ATOM 5014 N N . LYS B 1 258 ? 22.301 -2.725 -9.331 1.00 29.64 235 LYS B N 1
ATOM 5015 C CA . LYS B 1 258 ? 21.376 -3.725 -8.794 1.00 30.77 235 LYS B CA 1
ATOM 5016 C C . LYS B 1 258 ? 20.374 -3.095 -7.824 1.00 29.26 235 LYS B C 1
ATOM 5017 O O . LYS B 1 258 ? 19.202 -3.469 -7.810 1.00 28.32 235 LYS B O 1
ATOM 5023 N N . GLY B 1 259 ? 20.850 -2.153 -7.011 1.00 28.02 236 GLY B N 1
ATOM 5024 C CA . GLY B 1 259 ? 19.999 -1.440 -6.055 1.00 27.87 236 GLY B CA 1
ATOM 5025 C C . GLY B 1 259 ? 18.957 -0.560 -6.727 1.00 27.60 236 GLY B C 1
ATOM 5026 O O . GLY B 1 259 ? 17.816 -0.478 -6.268 1.00 27.60 236 GLY B O 1
ATOM 5027 N N . SER B 1 260 ? 19.358 0.093 -7.816 1.00 27.15 237 SER B N 1
ATOM 5028 C CA . SER B 1 260 ? 18.468 0.937 -8.598 1.00 27.06 237 SER B CA 1
ATOM 5029 C C . SER B 1 260 ? 17.296 0.136 -9.161 1.00 27.45 237 SER B C 1
ATOM 5030 O O . SER B 1 260 ? 16.153 0.591 -9.134 1.00 26.49 237 SER B O 1
ATOM 5033 N N . VAL B 1 261 ? 17.588 -1.059 -9.666 1.00 28.26 238 VAL B N 1
ATOM 5034 C CA . VAL B 1 261 ? 16.559 -1.921 -10.248 1.00 28.59 238 VAL B CA 1
ATOM 5035 C C . VAL B 1 261 ? 15.596 -2.396 -9.164 1.00 28.63 238 VAL B C 1
ATOM 5036 O O . VAL B 1 261 ? 14.378 -2.386 -9.365 1.00 28.34 238 VAL B O 1
ATOM 5040 N N . ARG B 1 262 ? 16.142 -2.791 -8.014 1.00 28.66 239 ARG B N 1
ATOM 5041 C CA . ARG B 1 262 ? 15.323 -3.199 -6.871 1.00 28.16 239 ARG B CA 1
ATOM 5042 C C . ARG B 1 262 ? 14.331 -2.110 -6.444 1.00 28.08 239 ARG B C 1
ATOM 5043 O O . ARG B 1 262 ? 13.141 -2.383 -6.322 1.00 28.45 239 ARG B O 1
ATOM 5051 N N . VAL B 1 263 ? 14.808 -0.887 -6.213 1.00 27.87 240 VAL B N 1
ATOM 5052 C CA . VAL B 1 263 ? 13.912 0.183 -5.733 1.00 28.02 240 VAL B CA 1
ATOM 5053 C C . VAL B 1 263 ? 12.809 0.543 -6.733 1.00 27.78 240 VAL B C 1
ATOM 5054 O O . VAL B 1 263 ? 11.719 0.942 -6.326 1.00 27.73 240 VAL B O 1
ATOM 5058 N N . ILE B 1 264 ? 13.097 0.398 -8.028 1.00 27.92 241 ILE B N 1
ATOM 5059 C CA . ILE B 1 264 ? 12.103 0.607 -9.089 1.00 27.74 241 ILE B CA 1
ATOM 5060 C C . ILE B 1 264 ? 11.084 -0.545 -9.079 1.00 28.68 241 ILE B C 1
ATOM 5061 O O . ILE B 1 264 ? 9.882 -0.319 -9.228 1.00 29.42 241 ILE B O 1
ATOM 5066 N N . ARG B 1 265 ? 11.567 -1.774 -8.894 1.00 29.35 242 ARG B N 1
ATOM 5067 C CA . ARG B 1 265 ? 10.692 -2.943 -8.739 1.00 29.49 242 ARG B CA 1
ATOM 5068 C C . ARG B 1 265 ? 9.756 -2.793 -7.535 1.00 29.54 242 ARG B C 1
ATOM 5069 O O . ARG B 1 265 ? 8.589 -3.173 -7.604 1.00 29.63 242 ARG B O 1
ATOM 5077 N N . ASP B 1 266 ? 10.275 -2.246 -6.435 1.00 30.01 243 ASP B N 1
ATOM 5078 C CA . ASP B 1 266 ? 9.478 -2.023 -5.220 1.00 30.26 243 ASP B CA 1
ATOM 5079 C C . ASP B 1 266 ? 8.404 -0.968 -5.475 1.00 30.27 243 ASP B C 1
ATOM 5080 O O . ASP B 1 266 ? 7.241 -1.142 -5.096 1.00 29.90 243 ASP B O 1
ATOM 5085 N N . ALA B 1 267 ? 8.817 0.124 -6.115 1.00 30.46 244 ALA B N 1
ATOM 5086 C CA . ALA B 1 267 ? 7.923 1.226 -6.480 1.00 30.18 244 ALA B CA 1
ATOM 5087 C C . ALA B 1 267 ? 6.772 0.768 -7.374 1.00 30.58 244 ALA B C 1
ATOM 5088 O O . ALA B 1 267 ? 5.624 1.171 -7.174 1.00 28.40 244 ALA B O 1
ATOM 5090 N N . LYS B 1 268 ? 7.094 -0.068 -8.360 1.00 31.92 245 LYS B N 1
ATOM 5091 C CA . LYS B 1 268 ? 6.097 -0.579 -9.305 1.00 32.80 245 LYS B CA 1
ATOM 5092 C C . LYS B 1 268 ? 5.063 -1.486 -8.635 1.00 33.51 245 LYS B C 1
ATOM 5093 O O . LYS B 1 268 ? 3.879 -1.428 -8.979 1.00 33.01 245 LYS B O 1
ATOM 5099 N N . ARG B 1 269 ? 5.498 -2.296 -7.670 1.00 34.15 246 ARG B N 1
ATOM 5100 C CA . ARG B 1 269 ? 4.578 -3.172 -6.941 1.00 35.78 246 ARG B CA 1
ATOM 5101 C C . ARG B 1 269 ? 3.579 -2.383 -6.086 1.00 35.20 246 ARG B C 1
ATOM 5102 O O . ARG B 1 269 ? 2.481 -2.864 -5.800 1.00 35.54 246 ARG B O 1
ATOM 5110 N N . ALA B 1 270 ? 3.970 -1.175 -5.688 1.00 33.96 247 ALA B N 1
ATOM 5111 C CA . ALA B 1 270 ? 3.077 -0.244 -4.998 1.00 33.61 247 ALA B CA 1
ATOM 5112 C C . ALA B 1 270 ? 2.211 0.592 -5.954 1.00 33.22 247 ALA B C 1
ATOM 5113 O O . ALA B 1 270 ? 1.381 1.379 -5.503 1.00 33.60 247 ALA B O 1
ATOM 5115 N N . GLY B 1 271 ? 2.412 0.442 -7.261 1.00 32.56 248 GLY B N 1
ATOM 5116 C CA . GLY B 1 271 ? 1.610 1.155 -8.252 1.00 32.22 248 GLY B CA 1
ATOM 5117 C C . GLY B 1 271 ? 1.969 2.621 -8.386 1.00 32.27 248 GLY B C 1
ATOM 5118 O O . GLY B 1 271 ? 1.090 3.477 -8.505 1.00 33.07 248 GLY B O 1
ATOM 5119 N N . ILE B 1 272 ? 3.265 2.909 -8.369 1.00 31.91 249 ILE B N 1
ATOM 5120 C CA . ILE B 1 272 ? 3.762 4.265 -8.555 1.00 31.43 249 ILE B CA 1
ATOM 5121 C C . ILE B 1 272 ? 4.121 4.455 -10.031 1.00 32.31 249 ILE B C 1
ATOM 5122 O O . ILE B 1 272 ? 4.671 3.552 -10.667 1.00 32.15 249 ILE B O 1
ATOM 5127 N N . LYS B 1 273 ? 3.794 5.627 -10.572 1.00 33.21 250 LYS B N 1
ATOM 5128 C CA . LYS B 1 273 ? 3.994 5.917 -11.995 1.00 33.13 250 LYS B CA 1
ATOM 5129 C C . LYS B 1 273 ? 5.462 6.197 -12.249 1.00 32.15 250 LYS B C 1
ATOM 5130 O O . LYS B 1 273 ? 5.875 7.351 -12.424 1.00 31.75 250 LYS B O 1
ATOM 5136 N N . VAL B 1 274 ? 6.242 5.121 -12.267 1.00 31.12 251 VAL B N 1
ATOM 5137 C CA . VAL B 1 274 ? 7.681 5.193 -12.480 1.00 30.22 251 VAL B CA 1
ATOM 5138 C C . VAL B 1 274 ? 8.033 4.322 -13.677 1.00 30.14 251 VAL B C 1
ATOM 5139 O O . VAL B 1 274 ? 7.476 3.233 -13.846 1.00 30.09 251 VAL B O 1
ATOM 5143 N N . THR B 1 275 ? 8.938 4.818 -14.518 1.00 29.62 252 THR B N 1
ATOM 5144 C CA . THR B 1 275 ? 9.460 4.048 -15.648 1.00 29.22 252 THR B CA 1
ATOM 5145 C C . THR B 1 275 ? 10.976 4.155 -15.702 1.00 28.85 252 THR B C 1
ATOM 5146 O O . THR B 1 275 ? 11.576 4.965 -15.002 1.00 28.59 252 THR B O 1
ATOM 5150 N N . ALA B 1 276 ? 11.593 3.326 -16.533 1.00 28.64 253 ALA B N 1
ATOM 5151 C CA . ALA B 1 276 ? 13.043 3.342 -16.663 1.00 28.52 253 ALA B CA 1
ATOM 5152 C C . ALA B 1 276 ? 13.524 2.819 -18.008 1.00 28.56 253 ALA B C 1
ATOM 5153 O O . ALA B 1 276 ? 12.786 2.155 -18.748 1.00 27.64 253 ALA B O 1
ATOM 5155 N N . GLU B 1 277 ? 14.782 3.139 -18.296 1.00 28.29 254 GLU B N 1
ATOM 5156 C CA . GLU B 1 277 ? 15.442 2.761 -19.532 1.00 28.36 254 GLU B CA 1
ATOM 5157 C C . GLU B 1 277 ? 16.821 2.195 -19.218 1.00 28.56 254 GLU B C 1
ATOM 5158 O O . GLU B 1 277 ? 17.342 2.378 -18.116 1.00 28.68 254 GLU B O 1
ATOM 5164 N N . VAL B 1 278 ? 17.406 1.514 -20.197 1.00 28.71 255 VAL B N 1
ATOM 5165 C CA . VAL B 1 278 ? 18.776 1.007 -20.096 1.00 28.84 255 VAL B CA 1
ATOM 5166 C C . VAL B 1 278 ? 19.458 1.167 -21.452 1.00 28.89 255 VAL B C 1
ATOM 5167 O O . VAL B 1 278 ? 18.804 1.095 -22.492 1.00 29.18 255 VAL B O 1
ATOM 5171 N N . THR B 1 279 ? 20.768 1.388 -21.439 1.00 28.90 256 THR B N 1
ATOM 5172 C CA . THR B 1 279 ? 21.514 1.572 -22.676 1.00 29.12 256 THR B CA 1
ATOM 5173 C C . THR B 1 279 ? 21.956 0.230 -23.250 1.00 29.36 256 THR B C 1
ATOM 5174 O O . THR B 1 279 ? 21.966 -0.771 -22.540 1.00 29.46 256 THR B O 1
ATOM 5178 N N . PRO B 1 280 ? 22.313 0.204 -24.545 1.00 29.63 257 PRO B N 1
ATOM 5179 C CA . PRO B 1 280 ? 22.951 -0.980 -25.123 1.00 29.96 257 PRO B CA 1
ATOM 5180 C C . PRO B 1 280 ? 24.255 -1.369 -24.415 1.00 30.32 257 PRO B C 1
ATOM 5181 O O . PRO B 1 280 ? 24.437 -2.528 -24.052 1.00 30.98 257 PRO B O 1
ATOM 5185 N N . HIS B 1 281 ? 25.143 -0.401 -24.219 1.00 30.49 258 HIS B N 1
ATOM 5186 C CA . HIS B 1 281 ? 26.443 -0.662 -23.591 1.00 31.21 258 HIS B CA 1
ATOM 5187 C C . HIS B 1 281 ? 26.333 -1.205 -22.160 1.00 31.58 258 HIS B C 1
ATOM 5188 O O . HIS B 1 281 ? 27.176 -2.004 -21.735 1.00 31.08 258 HIS B O 1
ATOM 5195 N N . HIS B 1 282 ? 25.300 -0.790 -21.428 1.00 31.54 259 HIS B N 1
ATOM 5196 C CA . HIS B 1 282 ? 25.048 -1.340 -20.090 1.00 31.83 259 HIS B CA 1
ATOM 5197 C C . HIS B 1 282 ? 24.428 -2.743 -20.151 1.00 31.40 259 HIS B C 1
ATOM 5198 O O . HIS B 1 282 ? 24.634 -3.549 -19.245 1.00 31.40 259 HIS B O 1
ATOM 5205 N N . LEU B 1 283 ? 23.672 -3.029 -21.209 1.00 31.52 260 LEU B N 1
ATOM 5206 C CA . LEU B 1 283 ? 23.094 -4.361 -21.417 1.00 32.59 260 LEU B CA 1
ATOM 5207 C C . LEU B 1 283 ? 24.103 -5.392 -21.933 1.00 33.66 260 LEU B C 1
ATOM 5208 O O . LEU B 1 283 ? 23.819 -6.591 -21.917 1.00 34.37 260 LEU B O 1
ATOM 5213 N N . VAL B 1 284 ? 25.260 -4.928 -22.401 1.00 34.24 261 VAL B N 1
ATOM 5214 C CA . VAL B 1 284 ? 26.275 -5.795 -23.005 1.00 34.71 261 VAL B CA 1
ATOM 5215 C C . VAL B 1 284 ? 27.572 -5.869 -22.185 1.00 34.91 261 VAL B C 1
ATOM 5216 O O . VAL B 1 284 ? 28.109 -6.960 -21.977 1.00 34.38 261 VAL B O 1
ATOM 5220 N N . LEU B 1 285 ? 28.073 -4.717 -21.737 1.00 34.99 262 LEU B N 1
ATOM 5221 C CA . LEU B 1 285 ? 29.366 -4.641 -21.047 1.00 35.78 262 LEU B CA 1
ATOM 5222 C C . LEU B 1 285 ? 29.243 -4.477 -19.529 1.00 36.14 262 LEU B C 1
ATOM 5223 O O . LEU B 1 285 ? 28.200 -4.078 -19.010 1.00 35.61 262 LEU B O 1
ATOM 5228 N N . CYS B 1 286 ? 30.337 -4.795 -18.842 1.00 35.67 263 CYS B N 1
ATOM 5229 C CA . CYS B 1 286 ? 30.503 -4.534 -17.417 1.00 35.63 263 CYS B CA 1
ATOM 5230 C C . CYS B 1 286 ? 31.985 -4.217 -17.157 1.00 35.39 263 CYS B C 1
ATOM 5231 O O . CYS B 1 286 ? 32.787 -4.195 -18.091 1.00 35.16 263 CYS B O 1
ATOM 5234 N N . GLU B 1 287 ? 32.346 -3.973 -15.898 1.00 34.96 264 GLU B N 1
ATOM 5235 C CA . GLU B 1 287 ? 33.722 -3.591 -15.544 1.00 34.95 264 GLU B CA 1
ATOM 5236 C C . GLU B 1 287 ? 34.773 -4.619 -16.000 1.00 35.30 264 GLU B C 1
ATOM 5237 O O . GLU B 1 287 ? 35.899 -4.256 -16.344 1.00 34.35 264 GLU B O 1
ATOM 5243 N N . ASP B 1 288 ? 34.389 -5.893 -16.012 1.00 36.08 265 ASP B N 1
ATOM 5244 C CA . ASP B 1 288 ? 35.287 -6.984 -16.406 1.00 36.82 265 ASP B CA 1
ATOM 5245 C C . ASP B 1 288 ? 35.723 -6.930 -17.874 1.00 37.74 265 ASP B C 1
ATOM 5246 O O . ASP B 1 288 ? 36.771 -7.469 -18.219 1.00 39.03 265 ASP B O 1
ATOM 5251 N N . ASP B 1 289 ? 34.921 -6.291 -18.727 1.00 38.31 266 ASP B N 1
ATOM 5252 C CA . ASP B 1 289 ? 35.187 -6.230 -20.170 1.00 38.54 266 ASP B CA 1
ATOM 5253 C C . ASP B 1 289 ? 36.121 -5.076 -20.587 1.00 39.34 266 ASP B C 1
ATOM 5254 O O . ASP B 1 289 ? 36.474 -4.958 -21.765 1.00 39.09 266 ASP B O 1
ATOM 5259 N N . ILE B 1 290 ? 36.520 -4.233 -19.638 1.00 39.22 267 ILE B N 1
ATOM 5260 C CA . ILE B 1 290 ? 37.374 -3.087 -19.946 1.00 41.26 267 ILE B CA 1
ATOM 5261 C C . ILE B 1 290 ? 38.836 -3.545 -19.972 1.00 43.37 267 ILE B C 1
ATOM 5262 O O . ILE B 1 290 ? 39.378 -3.908 -18.926 1.00 44.17 267 ILE B O 1
ATOM 5267 N N . PRO B 1 291 ? 39.482 -3.528 -21.160 1.00 45.52 268 PRO B N 1
ATOM 5268 C CA . PRO B 1 291 ? 40.840 -4.086 -21.251 1.00 46.33 268 PRO B CA 1
ATOM 5269 C C . PRO B 1 291 ? 41.924 -3.249 -20.568 1.00 47.04 268 PRO B C 1
ATOM 5270 O O . PRO B 1 291 ? 42.877 -3.809 -20.027 1.00 47.21 268 PRO B O 1
ATOM 5274 N N . SER B 1 292 ? 41.782 -1.927 -20.602 1.00 47.94 269 SER B N 1
ATOM 5275 C CA . SER B 1 292 ? 42.778 -1.024 -20.021 1.00 48.17 269 SER B CA 1
ATOM 5276 C C . SER B 1 292 ? 42.176 0.371 -19.812 1.00 48.77 269 SER B C 1
ATOM 5277 O O . SER B 1 292 ? 40.971 0.560 -19.988 1.00 48.74 269 SER B O 1
ATOM 5280 N N . ALA B 1 293 ? 43.010 1.339 -19.431 1.00 49.72 270 ALA B N 1
ATOM 5281 C CA . ALA B 1 293 ? 42.580 2.736 -19.326 1.00 50.17 270 ALA B CA 1
ATOM 5282 C C . ALA B 1 293 ? 42.253 3.310 -20.702 1.00 50.03 270 ALA B C 1
ATOM 5283 O O . ALA B 1 293 ? 43.044 4.058 -21.274 1.00 51.03 270 ALA B O 1
ATOM 5285 N N . ASP B 1 294 ? 41.078 2.948 -21.217 1.00 51.39 271 ASP B N 1
ATOM 5286 C CA . ASP B 1 294 ? 40.618 3.366 -22.547 1.00 51.88 271 ASP B CA 1
ATOM 5287 C C . ASP B 1 294 ? 39.396 4.281 -22.415 1.00 51.64 271 ASP B C 1
ATOM 5288 O O . ASP B 1 294 ? 38.308 3.810 -22.070 1.00 51.12 271 ASP B O 1
ATOM 5293 N N . PRO B 1 295 ? 39.568 5.591 -22.694 1.00 51.90 272 PRO B N 1
ATOM 5294 C CA . PRO B 1 295 ? 38.478 6.576 -22.632 1.00 51.06 272 PRO B CA 1
ATOM 5295 C C . PRO B 1 295 ? 37.195 6.231 -23.408 1.00 50.19 272 PRO B C 1
ATOM 5296 O O . PRO B 1 295 ? 36.137 6.777 -23.091 1.00 51.32 272 PRO B O 1
ATOM 5300 N N . ASN B 1 296 ? 37.278 5.346 -24.401 1.00 48.62 273 ASN B N 1
ATOM 5301 C CA . ASN B 1 296 ? 36.083 4.868 -25.111 1.00 46.54 273 ASN B CA 1
ATOM 5302 C C . ASN B 1 296 ? 35.206 3.921 -24.279 1.00 45.00 273 ASN B C 1
ATOM 5303 O O . ASN B 1 296 ? 34.102 3.582 -24.692 1.00 46.03 273 ASN B O 1
ATOM 5308 N N . PHE B 1 297 ? 35.702 3.484 -23.123 1.00 43.28 274 PHE B N 1
ATOM 5309 C CA . PHE B 1 297 ? 34.894 2.738 -22.154 1.00 42.07 274 PHE B CA 1
ATOM 5310 C C . PHE B 1 297 ? 34.402 3.637 -21.006 1.00 40.91 274 PHE B C 1
ATOM 5311 O O . PHE B 1 297 ? 33.788 3.148 -20.054 1.00 38.99 274 PHE B O 1
ATOM 5319 N N . LYS B 1 298 ? 34.657 4.945 -21.113 1.00 40.20 275 LYS B N 1
ATOM 5320 C CA . LYS B 1 298 ? 34.316 5.915 -20.067 1.00 39.36 275 LYS B CA 1
ATOM 5321 C C . LYS B 1 298 ? 33.001 6.634 -20.366 1.00 38.50 275 LYS B C 1
ATOM 5322 O O . LYS B 1 298 ? 32.950 7.508 -21.231 1.00 38.41 275 LYS B O 1
ATOM 5328 N N . MET B 1 299 ? 31.942 6.263 -19.649 1.00 38.14 276 MET B N 1
ATOM 5329 C CA . MET B 1 299 ? 30.668 6.991 -19.717 1.00 37.21 276 MET B CA 1
ATOM 5330 C C . MET B 1 299 ? 30.016 7.094 -18.339 1.00 36.82 276 MET B C 1
ATOM 5331 O O . MET B 1 299 ? 30.505 6.514 -17.365 1.00 36.56 276 MET B O 1
ATOM 5336 N N . ASN B 1 300 ? 28.930 7.863 -18.272 1.00 36.24 277 ASN B N 1
ATOM 5337 C CA . ASN B 1 300 ? 28.187 8.089 -17.036 1.00 34.80 277 ASN B CA 1
ATOM 5338 C C . ASN B 1 300 ? 26.726 7.679 -17.244 1.00 34.65 277 ASN B C 1
ATOM 5339 O O . ASN B 1 300 ? 26.089 8.145 -18.191 1.00 34.16 277 ASN B O 1
ATOM 5344 N N . PRO B 1 301 ? 26.195 6.779 -16.390 1.00 34.15 278 PRO B N 1
ATOM 5345 C CA . PRO B 1 301 ? 26.906 6.034 -15.357 1.00 33.73 278 PRO B CA 1
ATOM 5346 C C . PRO B 1 301 ? 27.882 5.035 -15.968 1.00 33.78 278 PRO B C 1
ATOM 5347 O O . PRO B 1 301 ? 27.703 4.634 -17.119 1.00 33.87 278 PRO B O 1
ATOM 5351 N N . PRO B 1 302 ? 28.910 4.636 -15.204 1.00 33.84 279 PRO B N 1
ATOM 5352 C CA . PRO B 1 302 ? 29.946 3.744 -15.710 1.00 34.07 279 PRO B CA 1
ATOM 5353 C C . PRO B 1 302 ? 29.491 2.294 -15.853 1.00 34.46 279 PRO B C 1
ATOM 5354 O O . PRO B 1 302 ? 28.377 1.940 -15.454 1.00 34.38 279 PRO B O 1
ATOM 5358 N N . LEU B 1 303 ? 30.361 1.478 -16.442 1.00 35.08 280 LEU B N 1
ATOM 5359 C CA . LEU B 1 303 ? 30.139 0.041 -16.570 1.00 35.62 280 LEU B CA 1
ATOM 5360 C C . LEU B 1 303 ? 30.479 -0.600 -15.231 1.00 35.66 280 LEU B C 1
ATOM 5361 O O . LEU B 1 303 ? 31.650 -0.662 -14.845 1.00 35.14 280 LEU B O 1
ATOM 5366 N N . ARG B 1 304 ? 29.451 -1.062 -14.523 1.00 36.12 281 ARG B N 1
ATOM 5367 C CA . ARG B 1 304 ? 29.599 -1.477 -13.125 1.00 37.14 281 ARG B CA 1
ATOM 5368 C C . ARG B 1 304 ? 29.843 -2.983 -13.014 1.00 36.90 281 ARG B C 1
ATOM 5369 O O . ARG B 1 304 ? 30.311 -3.597 -13.969 1.00 36.26 281 ARG B O 1
ATOM 5377 N N . GLY B 1 305 ? 29.548 -3.570 -11.856 1.00 37.28 282 GLY B N 1
ATOM 5378 C CA . GLY B 1 305 ? 29.919 -4.954 -11.577 1.00 37.87 282 GLY B CA 1
ATOM 5379 C C . GLY B 1 305 ? 29.134 -6.022 -12.317 1.00 38.48 282 GLY B C 1
ATOM 5380 O O . GLY B 1 305 ? 28.096 -5.751 -12.920 1.00 36.91 282 GLY B O 1
ATOM 5381 N N . LYS B 1 306 ? 29.656 -7.245 -12.259 1.00 39.80 283 LYS B N 1
ATOM 5382 C CA . LYS B 1 306 ? 29.013 -8.424 -12.837 1.00 41.50 283 LYS B CA 1
ATOM 5383 C C . LYS B 1 306 ? 27.577 -8.586 -12.319 1.00 41.31 283 LYS B C 1
ATOM 5384 O O . LYS B 1 306 ? 26.661 -8.852 -13.095 1.00 40.76 283 LYS B O 1
ATOM 5390 N N . GLU B 1 307 ? 27.392 -8.417 -11.011 1.00 41.65 284 GLU B N 1
ATOM 5391 C CA . GLU B 1 307 ? 26.068 -8.535 -10.386 1.00 42.28 284 GLU B CA 1
ATOM 5392 C C . GLU B 1 307 ? 25.107 -7.402 -10.766 1.00 40.36 284 GLU B C 1
ATOM 5393 O O . GLU B 1 307 ? 23.894 -7.614 -10.813 1.00 39.44 284 GLU B O 1
ATOM 5399 N N . ASP B 1 308 ? 25.642 -6.207 -11.013 1.00 38.36 285 ASP B N 1
ATOM 5400 C CA . ASP B 1 308 ? 24.833 -5.085 -11.506 1.00 37.33 285 ASP B CA 1
ATOM 5401 C C . ASP B 1 308 ? 24.353 -5.373 -12.928 1.00 37.29 285 ASP B C 1
ATOM 5402 O O . ASP B 1 308 ? 23.187 -5.150 -13.255 1.00 36.31 285 ASP B O 1
ATOM 5407 N N . HIS B 1 309 ? 25.262 -5.880 -13.760 1.00 37.26 286 HIS B N 1
ATOM 5408 C CA . HIS B 1 309 ? 24.949 -6.271 -15.137 1.00 38.25 286 HIS B CA 1
ATOM 5409 C C . HIS B 1 309 ? 23.852 -7.341 -15.175 1.00 37.53 286 HIS B C 1
ATOM 5410 O O . HIS B 1 309 ? 22.871 -7.213 -15.911 1.00 37.75 286 HIS B O 1
ATOM 5417 N N . GLU B 1 310 ? 24.009 -8.383 -14.368 1.00 36.28 287 GLU B N 1
ATOM 5418 C CA . GLU B 1 310 ? 23.014 -9.449 -14.304 1.00 36.23 287 GLU B CA 1
ATOM 5419 C C . GLU B 1 310 ? 21.640 -8.944 -13.839 1.00 35.59 287 GLU B C 1
ATOM 5420 O O . GLU B 1 310 ? 20.611 -9.454 -14.282 1.00 34.94 287 GLU B O 1
ATOM 5426 N N . ALA B 1 311 ? 21.629 -7.933 -12.972 1.00 34.71 288 ALA B N 1
ATOM 5427 C CA . ALA B 1 311 ? 20.380 -7.322 -12.496 1.00 34.16 288 ALA B CA 1
ATOM 5428 C C . ALA B 1 311 ? 19.669 -6.500 -13.583 1.00 33.21 288 ALA B C 1
ATOM 5429 O O . ALA B 1 311 ? 18.450 -6.558 -13.705 1.00 32.61 288 ALA B O 1
ATOM 5431 N N . LEU B 1 312 ? 20.433 -5.739 -14.363 1.00 33.46 289 LEU B N 1
ATOM 5432 C CA . LEU B 1 312 ? 19.890 -4.988 -15.507 1.00 33.51 289 LEU B CA 1
ATOM 5433 C C . LEU B 1 312 ? 19.226 -5.898 -16.543 1.00 33.37 289 LEU B C 1
ATOM 5434 O O . LEU B 1 312 ? 18.225 -5.526 -17.145 1.00 33.39 289 LEU B O 1
ATOM 5439 N N . ILE B 1 313 ? 19.804 -7.078 -16.758 1.00 34.42 290 ILE B N 1
ATOM 5440 C CA . ILE B 1 313 ? 19.237 -8.097 -17.655 1.00 34.34 290 ILE B CA 1
ATOM 5441 C C . ILE B 1 313 ? 17.925 -8.648 -17.083 1.00 34.78 290 ILE B C 1
ATOM 5442 O O . ILE B 1 313 ? 16.919 -8.757 -17.779 1.00 35.76 290 ILE B O 1
ATOM 5447 N N . GLU B 1 314 ? 17.965 -8.993 -15.804 1.00 35.38 291 GLU B N 1
ATOM 5448 C CA . GLU B 1 314 ? 16.826 -9.531 -15.068 1.00 35.76 291 GLU B CA 1
ATOM 5449 C C . GLU B 1 314 ? 15.689 -8.507 -14.984 1.00 34.32 291 GLU B C 1
ATOM 5450 O O . GLU B 1 314 ? 14.508 -8.864 -15.041 1.00 32.95 291 GLU B O 1
ATOM 5456 N N . GLY B 1 315 ? 16.065 -7.236 -14.841 1.00 32.39 292 GLY B N 1
ATOM 5457 C CA . GLY B 1 315 ? 15.119 -6.126 -14.814 1.00 31.45 292 GLY B CA 1
ATOM 5458 C C . GLY B 1 315 ? 14.460 -5.880 -16.157 1.00 31.04 292 GLY B C 1
ATOM 5459 O O . GLY B 1 315 ? 13.270 -5.562 -16.222 1.00 30.33 292 GLY B O 1
ATOM 5460 N N . LEU B 1 316 ? 15.231 -6.021 -17.234 1.00 30.60 293 LEU B N 1
ATOM 5461 C CA . LEU B 1 316 ? 14.683 -5.912 -18.585 1.00 30.85 293 LEU B CA 1
ATOM 5462 C C . LEU B 1 316 ? 13.641 -7.013 -18.853 1.00 31.11 293 LEU B C 1
ATOM 5463 O O . LEU B 1 316 ? 12.604 -6.755 -19.467 1.00 30.71 293 LEU B O 1
ATOM 5468 N N . LEU B 1 317 ? 13.918 -8.225 -18.371 1.00 31.20 294 LEU B N 1
ATOM 5469 C CA . LEU B 1 317 ? 13.047 -9.385 -18.605 1.00 31.49 294 LEU B CA 1
ATOM 5470 C C . LEU B 1 317 ? 11.723 -9.389 -17.819 1.00 31.01 294 LEU B C 1
ATOM 5471 O O . LEU B 1 317 ? 10.713 -9.866 -18.332 1.00 30.35 294 LEU B O 1
ATOM 5476 N N . ASP B 1 318 ? 11.735 -8.882 -16.584 1.00 31.16 295 ASP B N 1
ATOM 5477 C CA . ASP B 1 318 ? 10.559 -8.957 -15.692 1.00 31.11 295 ASP B CA 1
ATOM 5478 C C . ASP B 1 318 ? 9.632 -7.728 -15.747 1.00 31.12 295 ASP B C 1
ATOM 5479 O O . ASP B 1 318 ? 8.648 -7.656 -15.004 1.00 30.72 295 ASP B O 1
ATOM 5484 N N . GLY B 1 319 ? 9.957 -6.764 -16.608 1.00 31.06 296 GLY B N 1
ATOM 5485 C CA . GLY B 1 319 ? 9.131 -5.570 -16.795 1.00 31.57 296 GLY B CA 1
ATOM 5486 C C . GLY B 1 319 ? 9.535 -4.352 -15.978 1.00 31.68 296 GLY B C 1
ATOM 5487 O O . GLY B 1 319 ? 8.922 -3.290 -16.106 1.00 30.99 296 GLY B O 1
ATOM 5488 N N . THR B 1 320 ? 10.560 -4.495 -15.140 1.00 31.90 297 THR B N 1
ATOM 5489 C CA . THR B 1 320 ? 11.048 -3.382 -14.320 1.00 32.40 297 THR B CA 1
ATOM 5490 C C . THR B 1 320 ? 11.639 -2.268 -15.189 1.00 31.65 297 THR B C 1
ATOM 5491 O O . THR B 1 320 ? 11.331 -1.090 -15.002 1.00 31.12 297 THR B O 1
ATOM 5495 N N . ILE B 1 321 ? 12.485 -2.650 -16.137 1.00 31.36 298 ILE B N 1
ATOM 5496 C CA . ILE B 1 321 ? 13.039 -1.708 -17.103 1.00 31.95 298 ILE B CA 1
ATOM 5497 C C . ILE B 1 321 ? 12.166 -1.742 -18.359 1.00 31.46 298 ILE B C 1
ATOM 5498 O O . ILE B 1 321 ? 12.057 -2.776 -19.017 1.00 32.11 298 ILE B O 1
ATOM 5503 N N . ASP B 1 322 ? 11.553 -0.602 -18.675 1.00 31.00 299 ASP B N 1
ATOM 5504 C CA . ASP B 1 322 ? 10.530 -0.512 -19.725 1.00 31.24 299 ASP B CA 1
ATOM 5505 C C . ASP B 1 322 ? 11.072 -0.525 -21.153 1.00 31.98 299 ASP B C 1
ATOM 5506 O O . ASP B 1 322 ? 10.430 -1.070 -22.054 1.00 32.36 299 ASP B O 1
ATOM 5511 N N . MET B 1 323 ? 12.234 0.088 -21.359 1.00 32.67 300 MET B N 1
ATOM 5512 C CA . MET B 1 323 ? 12.736 0.343 -22.706 1.00 33.41 300 MET B CA 1
ATOM 5513 C C . MET B 1 323 ? 14.257 0.395 -22.789 1.00 33.40 300 MET B C 1
ATOM 5514 O O . MET B 1 323 ? 14.957 0.379 -21.776 1.00 33.65 300 MET B O 1
ATOM 5519 N N . ILE B 1 324 ? 14.747 0.460 -24.022 1.00 33.50 301 ILE B N 1
ATOM 5520 C CA . ILE B 1 324 ? 16.160 0.658 -24.311 1.00 33.73 301 ILE B CA 1
ATOM 5521 C C . ILE B 1 324 ? 16.332 2.035 -24.958 1.00 33.24 301 ILE B C 1
ATOM 5522 O O . ILE B 1 324 ? 15.616 2.380 -25.896 1.00 33.00 301 ILE B O 1
ATOM 5527 N N . ALA B 1 325 ? 17.276 2.815 -24.443 1.00 32.98 302 ALA B N 1
ATOM 5528 C CA . ALA B 1 325 ? 17.600 4.132 -24.996 1.00 33.06 302 ALA B CA 1
ATOM 5529 C C . ALA B 1 325 ? 19.112 4.287 -25.033 1.00 33.42 302 ALA B C 1
ATOM 5530 O O . ALA B 1 325 ? 19.799 3.890 -24.095 1.00 33.50 302 ALA B O 1
ATOM 5532 N N . THR B 1 326 ? 19.621 4.884 -26.107 1.00 34.09 303 THR B N 1
ATOM 5533 C CA . THR B 1 326 ? 21.056 4.839 -26.418 1.00 34.26 303 THR B CA 1
ATOM 5534 C C . THR B 1 326 ? 21.911 5.745 -25.546 1.00 33.38 303 THR B C 1
ATOM 5535 O O . THR B 1 326 ? 23.043 5.398 -25.205 1.00 32.73 303 THR B O 1
ATOM 5539 N N . ASP B 1 327 ? 21.368 6.908 -25.206 1.00 33.38 304 ASP B N 1
ATOM 5540 C CA . ASP B 1 327 ? 22.156 8.006 -24.651 1.00 33.95 304 ASP B CA 1
ATOM 5541 C C . ASP B 1 327 ? 23.325 8.315 -25.597 1.00 34.26 304 ASP B C 1
ATOM 5542 O O . ASP B 1 327 ? 24.484 8.354 -25.184 1.00 33.53 304 ASP B O 1
ATOM 5547 N N . HIS B 1 328 ? 22.997 8.516 -26.873 1.00 35.40 305 HIS B N 1
ATOM 5548 C CA . HIS B 1 328 ? 23.986 8.878 -27.884 1.00 38.47 305 HIS B CA 1
ATOM 5549 C C . HIS B 1 328 ? 24.750 10.136 -27.459 1.00 39.63 305 HIS B C 1
ATOM 5550 O O . HIS B 1 328 ? 24.188 11.231 -27.428 1.00 38.47 305 HIS B O 1
ATOM 5557 N N . ALA B 1 329 ? 26.027 9.957 -27.123 1.00 40.79 306 ALA B N 1
ATOM 5558 C CA . ALA B 1 329 ? 26.862 11.026 -26.594 1.00 42.42 306 ALA B CA 1
ATOM 5559 C C . ALA B 1 329 ? 28.134 11.159 -27.431 1.00 45.11 306 ALA B C 1
ATOM 5560 O O . ALA B 1 329 ? 29.167 10.584 -27.089 1.00 47.34 306 ALA B O 1
ATOM 5562 N N . PRO B 1 330 ? 28.067 11.922 -28.533 1.00 47.74 307 PRO B N 1
ATOM 5563 C CA . PRO B 1 330 ? 29.218 12.036 -29.428 1.00 48.81 307 PRO B CA 1
ATOM 5564 C C . PRO B 1 330 ? 30.302 12.976 -28.913 1.00 50.67 307 PRO B C 1
ATOM 5565 O O . PRO B 1 330 ? 30.003 14.018 -28.330 1.00 51.65 307 PRO B O 1
ATOM 5569 N N . HIS B 1 331 ? 31.553 12.590 -29.141 1.00 52.84 308 HIS B N 1
ATOM 5570 C CA . HIS B 1 331 ? 32.718 13.398 -28.789 1.00 54.42 308 HIS B CA 1
ATOM 5571 C C . HIS B 1 331 ? 33.770 13.245 -29.883 1.00 56.03 308 HIS B C 1
ATOM 5572 O O . HIS B 1 331 ? 33.822 12.217 -30.559 1.00 56.27 308 HIS B O 1
ATOM 5579 N N . THR B 1 332 ? 34.606 14.266 -30.054 1.00 57.62 309 THR B N 1
ATOM 5580 C CA . THR B 1 332 ? 35.672 14.219 -31.054 1.00 58.70 309 THR B CA 1
ATOM 5581 C C . THR B 1 332 ? 36.826 13.363 -30.545 1.00 58.52 309 THR B C 1
ATOM 5582 O O . THR B 1 332 ? 37.015 13.216 -29.335 1.00 58.69 309 THR B O 1
ATOM 5586 N N . ALA B 1 333 ? 37.591 12.805 -31.479 1.00 58.18 310 ALA B N 1
ATOM 5587 C CA . ALA B 1 333 ? 38.716 11.928 -31.150 1.00 58.23 310 ALA B CA 1
ATOM 5588 C C . ALA B 1 333 ? 39.755 12.612 -30.262 1.00 57.98 310 ALA B C 1
ATOM 5589 O O . ALA B 1 333 ? 40.313 11.981 -29.367 1.00 58.39 310 ALA B O 1
ATOM 5591 N N . GLU B 1 334 ? 39.996 13.901 -30.499 1.00 58.77 311 GLU B N 1
ATOM 5592 C CA . GLU B 1 334 ? 41.045 14.640 -29.778 1.00 60.01 311 GLU B CA 1
ATOM 5593 C C . GLU B 1 334 ? 40.702 14.861 -28.301 1.00 59.52 311 GLU B C 1
ATOM 5594 O O . GLU B 1 334 ? 41.597 14.971 -27.461 1.00 58.42 311 GLU B O 1
ATOM 5600 N N . GLU B 1 335 ? 39.408 1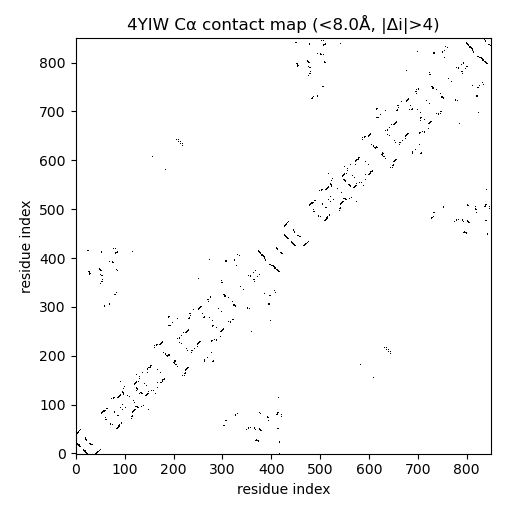4.931 -27.996 1.00 59.45 312 GLU B N 1
ATOM 5601 C CA . GLU B 1 335 ? 38.935 15.040 -26.612 1.00 58.82 312 GLU B CA 1
ATOM 5602 C C . GLU B 1 335 ? 39.131 13.722 -25.861 1.00 58.48 312 GLU B C 1
ATOM 5603 O O . GLU B 1 335 ? 39.550 13.714 -24.702 1.00 57.29 312 GLU B O 1
ATOM 5609 N N . LYS B 1 336 ? 38.824 12.617 -26.537 1.00 58.91 313 LYS B N 1
ATOM 5610 C CA . LYS B 1 336 ? 39.037 11.278 -25.988 1.00 60.63 313 LYS B CA 1
ATOM 5611 C C . LYS B 1 336 ? 40.508 10.848 -26.008 1.00 63.30 313 LYS B C 1
ATOM 5612 O O . LYS B 1 336 ? 40.893 9.944 -25.268 1.00 65.42 313 LYS B O 1
ATOM 5618 N N . ALA B 1 337 ? 41.318 11.485 -26.856 1.00 64.80 314 ALA B N 1
ATOM 5619 C CA . ALA B 1 337 ? 42.732 11.117 -27.031 1.00 64.66 314 ALA B CA 1
ATOM 5620 C C . ALA B 1 337 ? 43.528 11.164 -25.729 1.00 64.34 314 ALA B C 1
ATOM 5621 O O . ALA B 1 337 ? 44.323 10.263 -25.455 1.00 64.62 314 ALA B O 1
ATOM 5623 N N . GLN B 1 338 ? 43.313 12.210 -24.935 1.00 64.13 315 GLN B N 1
ATOM 5624 C CA . GLN B 1 338 ? 43.961 12.324 -23.625 1.00 65.38 315 GLN B CA 1
ATOM 5625 C C . GLN B 1 338 ? 43.415 11.272 -22.649 1.00 65.03 315 GLN B C 1
ATOM 5626 O O . GLN B 1 338 ? 42.454 10.564 -22.964 1.00 64.58 315 GLN B O 1
ATOM 5632 N N . GLY B 1 339 ? 44.034 11.179 -21.473 1.00 63.95 316 GLY B N 1
ATOM 5633 C CA . GLY B 1 339 ? 43.849 10.039 -20.563 1.00 63.23 316 GLY B CA 1
ATOM 5634 C C . GLY B 1 339 ? 42.448 9.765 -20.043 1.00 62.19 316 GLY B C 1
ATOM 5635 O O . GLY B 1 339 ? 41.527 10.563 -20.231 1.00 62.66 316 GLY B O 1
ATOM 5636 N N . ILE B 1 340 ? 42.301 8.621 -19.377 1.00 61.03 317 ILE B N 1
ATOM 5637 C CA . ILE B 1 340 ? 41.010 8.178 -18.837 1.00 59.17 317 ILE B CA 1
ATOM 5638 C C . ILE B 1 340 ? 40.429 9.145 -17.799 1.00 58.42 317 ILE B C 1
ATOM 5639 O O . ILE B 1 340 ? 39.211 9.279 -17.690 1.00 57.20 317 ILE B O 1
ATOM 5644 N N . GLU B 1 341 ? 41.297 9.816 -17.048 1.00 58.44 318 GLU B N 1
ATOM 5645 C CA . GLU B 1 341 ? 40.860 10.727 -15.988 1.00 58.88 318 GLU B CA 1
ATOM 5646 C C . GLU B 1 341 ? 40.367 12.079 -16.519 1.00 59.28 318 GLU B C 1
ATOM 5647 O O . GLU B 1 341 ? 39.385 12.619 -16.010 1.00 59.02 318 GLU B O 1
ATOM 5653 N N . ARG B 1 342 ? 41.041 12.613 -17.537 1.00 59.59 319 ARG B N 1
ATOM 5654 C CA . ARG B 1 342 ? 40.711 13.935 -18.094 1.00 58.51 319 ARG B CA 1
ATOM 5655 C C . ARG B 1 342 ? 39.640 13.901 -19.189 1.00 55.82 319 ARG B C 1
ATOM 5656 O O . ARG B 1 342 ? 38.946 14.893 -19.402 1.00 55.39 319 ARG B O 1
ATOM 5664 N N . ALA B 1 343 ? 39.512 12.773 -19.883 1.00 53.71 320 ALA B N 1
ATOM 5665 C CA . ALA B 1 343 ? 38.590 12.667 -21.019 1.00 52.68 320 ALA B CA 1
ATOM 5666 C C . ALA B 1 343 ? 37.120 12.790 -20.585 1.00 50.96 320 ALA B C 1
ATOM 5667 O O . ALA B 1 343 ? 36.779 12.452 -19.452 1.00 50.94 320 ALA B O 1
ATOM 5669 N N . PRO B 1 344 ? 36.244 13.269 -21.489 1.00 48.70 321 PRO B N 1
ATOM 5670 C CA . PRO B 1 344 ? 34.843 13.471 -21.129 1.00 48.44 321 PRO B CA 1
ATOM 5671 C C . PRO B 1 344 ? 34.020 12.184 -21.199 1.00 47.40 321 PRO B C 1
ATOM 5672 O O . PRO B 1 344 ? 34.358 11.270 -21.956 1.00 48.43 321 PRO B O 1
ATOM 5676 N N . PHE B 1 345 ? 32.941 12.131 -20.422 1.00 45.48 322 PHE B N 1
ATOM 5677 C CA . PHE B 1 345 ? 32.078 10.950 -20.360 1.00 43.42 322 PHE B CA 1
ATOM 5678 C C . PHE B 1 345 ? 31.212 10.841 -21.609 1.00 40.45 322 PHE B C 1
ATOM 5679 O O . PHE B 1 345 ? 30.621 11.828 -22.037 1.00 39.15 322 PHE B O 1
ATOM 5687 N N . GLY B 1 346 ? 31.136 9.643 -22.182 1.00 38.91 323 GLY B N 1
ATOM 5688 C CA . GLY B 1 346 ? 30.151 9.345 -23.220 1.00 39.07 323 GLY B CA 1
ATOM 5689 C C . GLY B 1 346 ? 30.690 8.557 -24.399 1.00 39.27 323 GLY B C 1
ATOM 5690 O O . GLY B 1 346 ? 31.887 8.619 -24.707 1.00 38.32 323 GLY B O 1
ATOM 5691 N N . ILE B 1 347 ? 29.794 7.809 -25.050 1.00 38.00 324 ILE B N 1
ATOM 5692 C CA . ILE B 1 347 ? 30.103 7.108 -26.297 1.00 37.62 324 ILE B CA 1
ATOM 5693 C C . ILE B 1 347 ? 28.997 7.325 -27.333 1.00 38.12 324 ILE B C 1
ATOM 5694 O O . ILE B 1 347 ? 27.834 7.532 -26.975 1.00 38.34 324 ILE B O 1
ATOM 5699 N N . THR B 1 348 ? 29.367 7.275 -28.614 1.00 38.20 325 THR B N 1
ATOM 5700 C CA . THR B 1 348 ? 28.389 7.244 -29.710 1.00 38.33 325 THR B CA 1
ATOM 5701 C C . THR B 1 348 ? 27.584 5.939 -29.640 1.00 38.03 325 THR B C 1
ATOM 5702 O O . THR B 1 348 ? 28.027 4.974 -29.017 1.00 37.67 325 THR B O 1
ATOM 5706 N N . GLY B 1 349 ? 26.433 5.898 -30.312 1.00 38.25 326 GLY B N 1
ATOM 5707 C CA . GLY B 1 349 ? 25.413 4.881 -30.026 1.00 38.87 326 GLY B CA 1
ATOM 5708 C C . GLY B 1 349 ? 24.357 4.596 -31.083 1.00 40.11 326 GLY B C 1
ATOM 5709 O O . GLY B 1 349 ? 23.913 3.453 -31.210 1.00 41.26 326 GLY B O 1
ATOM 5710 N N . PHE B 1 350 ? 23.923 5.621 -31.816 1.00 41.52 327 PHE B N 1
ATOM 5711 C CA . PHE B 1 350 ? 22.962 5.451 -32.918 1.00 43.41 327 PHE B CA 1
ATOM 5712 C C . PHE B 1 350 ? 23.297 4.274 -33.834 1.00 43.51 327 PHE B C 1
ATOM 5713 O O . PHE B 1 350 ? 22.500 3.347 -34.003 1.00 42.31 327 PHE B O 1
ATOM 5721 N N . GLU B 1 351 ? 24.488 4.333 -34.422 1.00 44.15 328 GLU B N 1
ATOM 5722 C CA . GLU B 1 351 ? 24.875 3.422 -35.499 1.00 45.09 328 GLU B CA 1
ATOM 5723 C C . GLU B 1 351 ? 25.196 1.995 -35.035 1.00 44.31 328 GLU B C 1
ATOM 5724 O O . GLU B 1 351 ? 25.140 1.067 -35.839 1.00 43.45 328 GLU B O 1
ATOM 5730 N N . THR B 1 352 ? 25.502 1.821 -33.748 1.00 44.31 329 THR B N 1
ATOM 5731 C CA . THR B 1 352 ? 25.784 0.489 -33.183 1.00 44.22 329 THR B CA 1
ATOM 5732 C C . THR B 1 352 ? 24.592 -0.192 -32.499 1.00 42.76 329 THR B C 1
ATOM 5733 O O . THR B 1 352 ? 24.677 -1.369 -32.170 1.00 43.57 329 THR B O 1
ATOM 5737 N N . ALA B 1 353 ? 23.487 0.526 -32.307 1.00 42.26 330 ALA B N 1
ATOM 5738 C CA . ALA B 1 353 ? 22.399 0.070 -31.420 1.00 41.65 330 ALA B CA 1
ATOM 5739 C C . ALA B 1 353 ? 21.756 -1.269 -31.790 1.00 40.71 330 ALA B C 1
ATOM 5740 O O . ALA B 1 353 ? 21.814 -2.212 -31.005 1.00 41.12 330 ALA B O 1
ATOM 5742 N N . PHE B 1 354 ? 21.129 -1.356 -32.962 1.00 39.28 331 PHE B N 1
ATOM 5743 C CA . PHE B 1 354 ? 20.390 -2.573 -33.329 1.00 38.37 331 PHE B CA 1
ATOM 5744 C C . PHE B 1 354 ? 21.279 -3.778 -33.675 1.00 38.75 331 PHE B C 1
ATOM 5745 O O . PHE B 1 354 ? 20.943 -4.907 -33.314 1.00 39.16 331 PHE B O 1
ATOM 5753 N N . PRO B 1 355 ? 22.395 -3.558 -34.390 1.00 39.20 332 PRO B N 1
ATOM 5754 C CA . PRO B 1 355 ? 23.274 -4.696 -34.679 1.00 39.62 332 PRO B CA 1
ATOM 5755 C C . PRO B 1 355 ? 23.840 -5.352 -33.417 1.00 39.29 332 PRO B C 1
ATOM 5756 O O . PRO B 1 355 ? 23.787 -6.580 -33.273 1.00 37.69 332 PRO B O 1
ATOM 5760 N N . LEU B 1 356 ? 24.362 -4.525 -32.513 1.00 39.06 333 LEU B N 1
ATOM 5761 C CA . LEU B 1 356 ? 24.930 -5.002 -31.254 1.00 39.07 333 LEU B CA 1
ATOM 5762 C C . LEU B 1 356 ? 23.909 -5.798 -30.446 1.00 37.28 333 LEU B C 1
ATOM 5763 O O . LEU B 1 356 ? 24.221 -6.868 -29.937 1.00 37.77 333 LEU B O 1
ATOM 5768 N N . LEU B 1 357 ? 22.689 -5.285 -30.345 1.00 36.41 334 LEU B N 1
ATOM 5769 C CA . LEU B 1 357 ? 21.658 -5.943 -29.538 1.00 36.40 334 LEU B CA 1
ATOM 5770 C C . LEU B 1 357 ? 21.052 -7.179 -30.211 1.00 36.04 334 LEU B C 1
ATOM 5771 O O . LEU B 1 357 ? 20.669 -8.118 -29.517 1.00 35.22 334 LEU B O 1
ATOM 5776 N N . TYR B 1 358 ? 20.964 -7.193 -31.541 1.00 36.07 335 TYR B N 1
ATOM 5777 C CA . TYR B 1 358 ? 20.552 -8.412 -32.253 1.00 35.94 335 TYR B CA 1
ATOM 5778 C C . TYR B 1 358 ? 21.601 -9.519 -32.105 1.00 37.16 335 TYR B C 1
ATOM 5779 O O . TYR B 1 358 ? 21.262 -10.683 -31.873 1.00 38.22 335 TYR B O 1
ATOM 5788 N N . THR B 1 359 ? 22.870 -9.148 -32.237 1.00 37.90 336 THR B N 1
ATOM 5789 C CA . THR B 1 359 ? 23.967 -10.109 -32.166 1.00 38.58 336 THR B CA 1
ATOM 5790 C C . THR B 1 359 ? 24.180 -10.621 -30.742 1.00 38.92 336 THR B C 1
ATOM 5791 O O . THR B 1 359 ? 24.122 -11.825 -30.503 1.00 38.64 336 THR B O 1
ATOM 5795 N N . ASN B 1 360 ? 24.409 -9.704 -29.804 1.00 39.06 337 ASN B N 1
ATOM 5796 C CA . ASN B 1 360 ? 24.817 -10.067 -28.439 1.00 39.31 337 ASN B CA 1
ATOM 5797 C C . ASN B 1 360 ? 23.691 -10.363 -27.427 1.00 38.70 337 ASN B C 1
ATOM 5798 O O . ASN B 1 360 ? 23.976 -10.780 -26.307 1.00 39.39 337 ASN B O 1
ATOM 5803 N N . LEU B 1 361 ? 22.431 -10.156 -27.811 1.00 38.22 338 LEU B N 1
ATOM 5804 C CA . LEU B 1 361 ? 21.285 -10.521 -26.960 1.00 38.16 338 LEU B CA 1
ATOM 5805 C C . LEU B 1 361 ? 20.300 -11.477 -27.632 1.00 39.07 338 LEU B C 1
ATOM 5806 O O . LEU B 1 361 ? 19.898 -12.476 -27.032 1.00 40.04 338 LEU B O 1
ATOM 5811 N N . VAL B 1 362 ? 19.889 -11.163 -28.859 1.00 39.96 339 VAL B N 1
ATOM 5812 C CA . VAL B 1 362 ? 18.860 -11.958 -29.545 1.00 40.64 339 VAL B CA 1
ATOM 5813 C C . VAL B 1 362 ? 19.421 -13.292 -30.030 1.00 40.34 339 VAL B C 1
ATOM 5814 O O . VAL B 1 362 ? 18.814 -14.340 -29.803 1.00 40.78 339 VAL B O 1
ATOM 5818 N N . LYS B 1 363 ? 20.573 -13.252 -30.692 1.00 40.27 340 LYS B N 1
ATOM 5819 C CA . LYS B 1 363 ? 21.220 -14.475 -31.182 1.00 40.34 340 LYS B CA 1
ATOM 5820 C C . LYS B 1 363 ? 21.769 -15.347 -30.052 1.00 38.52 340 LYS B C 1
ATOM 5821 O O . LYS B 1 363 ? 21.984 -16.543 -30.244 1.00 37.78 340 LYS B O 1
ATOM 5827 N N . LYS B 1 364 ? 21.997 -14.746 -28.887 1.00 37.22 341 LYS B N 1
ATOM 5828 C CA . LYS B 1 364 ? 22.445 -15.481 -27.697 1.00 36.73 341 LYS B CA 1
ATOM 5829 C C . LYS B 1 364 ? 21.292 -16.080 -26.874 1.00 35.09 341 LYS B C 1
ATOM 5830 O O . LYS B 1 364 ? 21.534 -16.766 -25.879 1.00 33.80 341 LYS B O 1
ATOM 5836 N N . GLY B 1 365 ? 20.051 -15.815 -27.284 1.00 34.00 342 GLY B N 1
ATOM 5837 C CA . GLY B 1 365 ? 18.874 -16.345 -26.605 1.00 33.01 342 GLY B CA 1
ATOM 5838 C C . GLY B 1 365 ? 18.562 -15.688 -25.269 1.00 32.73 342 GLY B C 1
ATOM 5839 O O . GLY B 1 365 ? 17.912 -16.292 -24.419 1.00 31.86 342 GLY B O 1
ATOM 5840 N N . ILE B 1 366 ? 19.020 -14.456 -25.075 1.00 33.23 343 ILE B N 1
ATOM 5841 C CA . ILE B 1 366 ? 18.732 -13.715 -23.842 1.00 34.72 343 ILE B CA 1
ATOM 5842 C C . ILE B 1 366 ? 17.356 -13.036 -23.943 1.00 36.10 343 ILE B C 1
ATOM 5843 O O . ILE B 1 366 ? 16.597 -13.004 -22.969 1.00 36.26 343 ILE B O 1
ATOM 5848 N N . ILE B 1 367 ? 17.056 -12.494 -25.123 1.00 37.05 344 ILE B N 1
ATOM 5849 C CA . ILE B 1 367 ? 15.723 -11.985 -25.453 1.00 38.48 344 ILE B CA 1
ATOM 5850 C C . ILE B 1 367 ? 15.364 -12.353 -26.889 1.00 39.72 344 ILE B C 1
ATOM 5851 O O . ILE B 1 367 ? 16.248 -12.558 -27.722 1.00 40.31 344 ILE B O 1
ATOM 5856 N N . THR B 1 368 ? 14.068 -12.432 -27.177 1.00 40.61 345 THR B N 1
ATOM 5857 C CA . THR B 1 368 ? 13.604 -12.717 -28.536 1.00 41.29 345 THR B CA 1
ATOM 5858 C C . THR B 1 368 ? 13.745 -11.474 -29.414 1.00 42.04 345 THR B C 1
ATOM 5859 O O . THR B 1 368 ? 14.055 -10.385 -28.924 1.00 42.90 345 THR B O 1
ATOM 5863 N N . LEU B 1 369 ? 13.545 -11.649 -30.715 1.00 42.91 346 LEU B N 1
ATOM 5864 C CA . LEU B 1 369 ? 13.591 -10.531 -31.662 1.00 43.75 346 LEU B CA 1
ATOM 5865 C C . LEU B 1 369 ? 12.376 -9.615 -31.464 1.00 44.54 346 LEU B C 1
ATOM 5866 O O . LEU B 1 369 ? 12.479 -8.389 -31.559 1.00 44.36 346 LEU B O 1
ATOM 5871 N N . GLU B 1 370 ? 11.234 -10.231 -31.169 1.00 45.46 347 GLU B N 1
ATOM 5872 C CA . GLU B 1 370 ? 9.997 -9.517 -30.849 1.00 46.84 347 GLU B CA 1
ATOM 5873 C C . GLU B 1 370 ? 10.210 -8.501 -29.732 1.00 47.05 347 GLU B C 1
ATOM 5874 O O . GLU B 1 370 ? 9.696 -7.381 -29.785 1.00 47.41 347 GLU B O 1
ATOM 5880 N N . GLN B 1 371 ? 10.959 -8.910 -28.715 1.00 45.67 348 GLN B N 1
ATOM 5881 C CA . GLN B 1 371 ? 11.227 -8.056 -27.567 1.00 45.66 348 GLN B CA 1
ATOM 5882 C C . GLN B 1 371 ? 12.205 -6.935 -27.910 1.00 44.31 348 GLN B C 1
ATOM 5883 O O . GLN B 1 371 ? 12.009 -5.801 -27.487 1.00 43.50 348 GLN B O 1
ATOM 5889 N N . LEU B 1 372 ? 13.248 -7.246 -28.676 1.00 44.00 349 LEU B N 1
ATOM 5890 C CA . LEU B 1 372 ? 14.226 -6.229 -29.088 1.00 43.70 349 LEU B CA 1
ATOM 5891 C C . LEU B 1 372 ? 13.571 -5.106 -29.890 1.00 43.44 349 LEU B C 1
ATOM 5892 O O . LEU B 1 372 ? 13.952 -3.939 -29.764 1.00 42.85 349 LEU B O 1
ATOM 5897 N N . ILE B 1 373 ? 12.595 -5.467 -30.718 1.00 43.48 350 ILE B N 1
ATOM 5898 C CA . ILE B 1 373 ? 11.848 -4.489 -31.501 1.00 43.74 350 ILE B CA 1
ATOM 5899 C C . ILE B 1 373 ? 10.995 -3.636 -30.558 1.00 42.56 350 ILE B C 1
ATOM 5900 O O . ILE B 1 373 ? 11.080 -2.407 -30.571 1.00 42.31 350 ILE B O 1
ATOM 5905 N N . GLN B 1 374 ? 10.201 -4.301 -29.725 1.00 41.12 351 GLN B N 1
ATOM 5906 C CA . GLN B 1 374 ? 9.310 -3.626 -28.781 1.00 41.22 351 GLN B CA 1
ATOM 5907 C C . GLN B 1 374 ? 10.020 -2.633 -27.863 1.00 40.75 351 GLN B C 1
ATOM 5908 O O . GLN B 1 374 ? 9.506 -1.543 -27.616 1.00 41.09 351 GLN B O 1
ATOM 5914 N N . PHE B 1 375 ? 11.199 -3.001 -27.369 1.00 40.47 352 PHE B N 1
ATOM 5915 C CA . PHE B 1 375 ? 11.972 -2.122 -26.485 1.00 40.35 352 PHE B CA 1
ATOM 5916 C C . PHE B 1 375 ? 12.477 -0.866 -27.196 1.00 40.15 352 PHE B C 1
ATOM 5917 O O . PHE B 1 375 ? 12.773 0.131 -26.543 1.00 39.80 352 PHE B O 1
ATOM 5925 N N . LEU B 1 376 ? 12.585 -0.925 -28.524 1.00 40.64 353 LEU B N 1
ATOM 5926 C CA . LEU B 1 376 ? 13.061 0.202 -29.328 1.00 40.41 353 LEU B CA 1
ATOM 5927 C C . LEU B 1 376 ? 11.959 0.907 -30.144 1.00 41.56 353 LEU B C 1
ATOM 5928 O O . LEU B 1 376 ? 12.260 1.807 -30.938 1.00 41.92 353 LEU B O 1
ATOM 5933 N N . THR B 1 377 ? 10.696 0.516 -29.957 1.00 41.24 354 THR B N 1
ATOM 5934 C CA . THR B 1 377 ? 9.582 1.106 -30.719 1.00 40.95 354 THR B CA 1
ATOM 5935 C C . THR B 1 377 ? 8.342 1.398 -29.863 1.00 40.47 354 THR B C 1
ATOM 5936 O O . THR B 1 377 ? 8.150 2.526 -29.400 1.00 38.48 354 THR B O 1
ATOM 5940 N N . GLU B 1 378 ? 7.516 0.377 -29.647 1.00 41.35 355 GLU B N 1
ATOM 5941 C CA . GLU B 1 378 ? 6.185 0.566 -29.074 1.00 41.94 355 GLU B CA 1
ATOM 5942 C C . GLU B 1 378 ? 6.186 0.770 -27.554 1.00 41.80 355 GLU B C 1
ATOM 5943 O O . GLU B 1 378 ? 5.284 1.421 -27.019 1.00 42.33 355 GLU B O 1
ATOM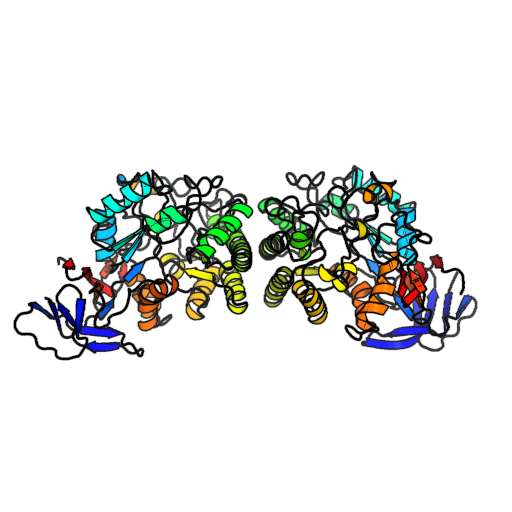 5949 N N . LYS B 1 379 ? 7.185 0.225 -26.861 1.00 41.05 356 LYS B N 1
ATOM 5950 C CA . LYS B 1 379 ? 7.330 0.468 -25.421 1.00 40.69 356 LYS B CA 1
ATOM 5951 C C . LYS B 1 379 ? 7.688 1.932 -25.110 1.00 39.89 356 LYS B C 1
ATOM 5952 O O . LYS B 1 379 ? 7.014 2.560 -24.291 1.00 39.14 356 LYS B O 1
ATOM 5958 N N . PRO B 1 380 ? 8.744 2.482 -25.752 1.00 39.36 357 PRO B N 1
ATOM 5959 C CA . PRO B 1 380 ? 9.039 3.903 -25.512 1.00 39.13 357 PRO B CA 1
ATOM 5960 C C . PRO B 1 380 ? 7.916 4.844 -25.944 1.00 39.00 357 PRO B C 1
ATOM 5961 O O . PRO B 1 380 ? 7.668 5.846 -25.280 1.00 38.21 357 PRO B O 1
ATOM 5965 N N . ALA B 1 381 ? 7.248 4.515 -27.044 1.00 39.65 358 ALA B N 1
ATOM 5966 C CA . ALA B 1 381 ? 6.120 5.308 -27.525 1.00 39.89 358 ALA B CA 1
ATOM 5967 C C . ALA B 1 381 ? 4.973 5.317 -26.520 1.00 39.75 358 ALA B C 1
ATOM 5968 O O . ALA B 1 381 ? 4.450 6.381 -26.198 1.00 40.56 358 ALA B O 1
ATOM 5970 N N . ASP B 1 382 ? 4.589 4.137 -26.031 1.00 39.82 359 ASP B N 1
ATOM 5971 C CA . ASP B 1 382 ? 3.472 4.008 -25.080 1.00 39.78 359 ASP B CA 1
ATOM 5972 C C . ASP B 1 382 ? 3.739 4.731 -23.758 1.00 40.13 359 ASP B C 1
ATOM 5973 O O . ASP B 1 382 ? 2.839 5.355 -23.196 1.00 40.24 359 ASP B O 1
ATOM 5978 N N . THR B 1 383 ? 4.976 4.643 -23.278 1.00 40.30 360 THR B N 1
ATOM 5979 C CA . THR B 1 383 ? 5.390 5.289 -22.034 1.00 40.53 360 THR B CA 1
ATOM 5980 C C . THR B 1 383 ? 5.149 6.799 -22.050 1.00 40.54 360 THR B C 1
ATOM 5981 O O . THR B 1 383 ? 4.600 7.346 -21.096 1.00 40.81 360 THR B O 1
ATOM 5985 N N . PHE B 1 384 ? 5.562 7.461 -23.129 1.00 39.88 361 PHE B N 1
ATOM 5986 C CA . PHE B 1 384 ? 5.452 8.919 -23.235 1.00 39.93 361 PHE B CA 1
ATOM 5987 C C . PHE B 1 384 ? 4.283 9.415 -24.103 1.00 40.72 361 PHE B C 1
ATOM 5988 O O . PHE B 1 384 ? 4.219 10.600 -24.433 1.00 41.61 361 PHE B O 1
ATOM 5996 N N . GLY B 1 385 ? 3.370 8.519 -24.472 1.00 41.47 362 GLY B N 1
ATOM 5997 C CA . GLY B 1 385 ? 2.142 8.896 -25.187 1.00 42.68 362 GLY B CA 1
ATOM 5998 C C . GLY B 1 385 ? 2.324 9.351 -26.630 1.00 43.96 362 GLY B C 1
ATOM 5999 O O . GLY B 1 385 ? 1.796 10.391 -27.024 1.00 44.14 362 GLY B O 1
ATOM 6000 N N . LEU B 1 386 ? 3.055 8.562 -27.419 1.00 45.55 363 LEU B N 1
ATOM 6001 C CA . LEU B 1 386 ? 3.339 8.883 -28.829 1.00 46.22 363 LEU B CA 1
ATOM 6002 C C . LEU B 1 386 ? 2.546 8.025 -29.807 1.00 47.85 363 LEU B C 1
ATOM 6003 O O . LEU B 1 386 ? 2.260 6.857 -29.534 1.00 48.09 363 LEU B O 1
ATOM 6008 N N . GLU B 1 387 ? 2.197 8.623 -30.944 1.00 49.69 364 GLU B N 1
ATOM 6009 C CA . GLU B 1 387 ? 1.693 7.877 -32.095 1.00 51.64 364 GLU B CA 1
ATOM 6010 C C . GLU B 1 387 ? 2.889 7.500 -32.960 1.00 49.83 364 GLU B C 1
ATOM 6011 O O . GLU B 1 387 ? 3.179 8.151 -33.967 1.00 49.78 364 GLU B O 1
ATOM 6017 N N . ALA B 1 388 ? 3.590 6.451 -32.543 1.00 47.70 365 ALA B N 1
ATOM 6018 C CA . ALA B 1 388 ? 4.830 6.037 -33.196 1.00 46.39 365 ALA B CA 1
ATOM 6019 C C . ALA B 1 388 ? 5.204 4.604 -32.827 1.00 46.08 365 ALA B C 1
ATOM 6020 O O . ALA B 1 388 ? 4.700 4.049 -31.851 1.00 44.02 365 ALA B O 1
ATOM 6022 N N . GLY B 1 389 ? 6.093 4.020 -33.623 1.00 47.18 366 GLY B N 1
ATOM 6023 C CA . GLY B 1 389 ? 6.631 2.689 -33.358 1.00 48.14 366 GLY B CA 1
ATOM 6024 C C . GLY B 1 389 ? 5.664 1.541 -33.588 1.00 49.20 366 GLY B C 1
ATOM 6025 O O . GLY B 1 389 ? 5.777 0.501 -32.940 1.00 49.77 366 GLY B O 1
ATOM 6026 N N . ARG B 1 390 ? 4.719 1.722 -34.510 1.00 49.95 367 ARG B N 1
ATOM 6027 C CA . ARG B 1 390 ? 3.777 0.662 -34.871 1.00 51.01 367 ARG B CA 1
ATOM 6028 C C . ARG B 1 390 ? 3.432 0.705 -36.357 1.00 51.68 367 ARG B C 1
ATOM 6029 O O . ARG B 1 390 ? 2.959 1.729 -36.862 1.00 50.19 367 ARG B O 1
ATOM 6037 N N . LEU B 1 391 ? 3.654 -0.416 -37.044 1.00 52.95 368 LEU B N 1
ATOM 6038 C CA . LEU B 1 391 ? 3.246 -0.580 -38.442 1.00 53.49 368 LEU B CA 1
ATOM 6039 C C . LEU B 1 391 ? 1.745 -0.856 -38.525 1.00 54.49 368 LEU B C 1
ATOM 6040 O O . LEU B 1 391 ? 1.318 -1.989 -38.756 1.00 53.46 368 LEU B O 1
ATOM 6045 N N . LYS B 1 392 ? 0.959 0.201 -38.329 1.00 56.88 369 LYS B N 1
ATOM 6046 C CA . LYS B 1 392 ? -0.499 0.128 -38.353 1.00 59.70 369 LYS B CA 1
ATOM 6047 C C . LYS B 1 392 ? -1.034 0.943 -39.523 1.00 60.32 369 LYS B C 1
ATOM 6048 O O . LYS B 1 392 ? -0.477 1.988 -39.867 1.00 59.83 369 LYS B O 1
ATOM 6054 N N . GLU B 1 393 ? -2.123 0.465 -40.121 1.00 60.99 370 GLU B N 1
ATOM 6055 C CA . GLU B 1 393 ? -2.800 1.195 -41.187 1.00 62.29 370 GLU B CA 1
ATOM 6056 C C . GLU B 1 393 ? -3.456 2.446 -40.612 1.00 60.92 370 GLU B C 1
ATOM 6057 O O . GLU B 1 393 ? -4.277 2.355 -39.700 1.00 61.69 370 GLU B O 1
ATOM 6063 N N . GLY B 1 394 ? -3.072 3.607 -41.141 1.00 59.99 371 GLY B N 1
ATOM 6064 C CA . GLY B 1 394 ? -3.572 4.896 -40.658 1.00 59.24 371 GLY B CA 1
ATOM 6065 C C . GLY B 1 394 ? -2.476 5.808 -40.138 1.00 57.89 371 GLY B C 1
ATOM 6066 O O . GLY B 1 394 ? -2.599 7.030 -40.209 1.00 59.26 371 GLY B O 1
ATOM 6067 N N . ARG B 1 395 ? -1.405 5.215 -39.610 1.00 55.93 372 ARG B N 1
ATOM 6068 C CA . ARG B 1 395 ? -0.297 5.978 -39.025 1.00 53.83 372 ARG B CA 1
ATOM 6069 C C . ARG B 1 395 ? 0.645 6.530 -40.089 1.00 51.88 372 ARG B C 1
ATOM 6070 O O . ARG B 1 395 ? 0.635 6.080 -41.236 1.00 51.35 372 ARG B O 1
ATOM 6078 N N . THR B 1 396 ? 1.460 7.503 -39.682 1.00 50.88 373 THR B N 1
ATOM 6079 C CA . THR B 1 396 ? 2.541 8.047 -40.508 1.00 49.50 373 THR B CA 1
ATOM 6080 C C . THR B 1 396 ? 3.517 6.930 -40.872 1.00 50.75 373 THR B C 1
ATOM 6081 O O . THR B 1 396 ? 3.873 6.110 -40.025 1.00 51.14 373 THR B O 1
ATOM 6085 N N . ALA B 1 397 ? 3.951 6.909 -42.128 1.00 51.41 374 ALA B N 1
ATOM 6086 C CA . ALA B 1 397 ? 4.823 5.850 -42.627 1.00 51.78 374 ALA B CA 1
ATOM 6087 C C . ALA B 1 397 ? 6.268 6.065 -42.179 1.00 52.81 374 ALA B C 1
ATOM 6088 O O . ALA B 1 397 ? 7.108 6.548 -42.943 1.00 52.87 374 ALA B O 1
ATOM 6090 N N . ASP B 1 398 ? 6.539 5.703 -40.927 1.00 53.01 375 ASP B N 1
ATOM 6091 C CA . ASP B 1 398 ? 7.889 5.728 -40.371 1.00 53.64 375 ASP B CA 1
ATOM 6092 C C . ASP B 1 398 ? 8.389 4.285 -40.280 1.00 51.89 375 ASP B C 1
ATOM 6093 O O . ASP B 1 398 ? 8.053 3.567 -39.338 1.00 50.94 375 ASP B O 1
ATOM 6098 N N . ILE B 1 399 ? 9.182 3.867 -41.268 1.00 50.85 376 ILE B N 1
ATOM 6099 C CA . ILE B 1 399 ? 9.581 2.459 -41.426 1.00 50.06 376 ILE B CA 1
ATOM 6100 C C . ILE B 1 399 ? 11.100 2.327 -41.551 1.00 50.35 376 ILE B C 1
ATOM 6101 O O . ILE B 1 399 ? 11.775 3.260 -41.991 1.00 50.48 376 ILE B O 1
ATOM 6106 N N . THR B 1 400 ? 11.631 1.173 -41.143 1.00 49.87 377 THR B N 1
ATOM 6107 C CA . THR B 1 400 ? 13.036 0.832 -41.386 1.00 49.59 377 THR B CA 1
ATOM 6108 C C . THR B 1 400 ? 13.188 -0.642 -41.789 1.00 49.20 377 THR B C 1
ATOM 6109 O O . THR B 1 400 ? 12.497 -1.519 -41.263 1.00 48.17 377 THR B O 1
ATOM 6113 N N . ILE B 1 401 ? 14.093 -0.887 -42.736 1.00 48.98 378 ILE B N 1
ATOM 6114 C CA . ILE B 1 401 ? 14.340 -2.218 -43.290 1.00 47.30 378 ILE B CA 1
ATOM 6115 C C . ILE B 1 401 ? 15.683 -2.722 -42.781 1.00 45.99 378 ILE B C 1
ATOM 6116 O O . ILE B 1 401 ? 16.691 -2.024 -42.889 1.00 44.03 378 ILE B O 1
ATOM 6121 N N . ILE B 1 402 ? 15.689 -3.937 -42.235 1.00 45.73 379 ILE B N 1
ATOM 6122 C CA . ILE B 1 402 ? 16.862 -4.483 -41.553 1.00 45.68 379 ILE B CA 1
ATOM 6123 C C . ILE B 1 402 ? 17.269 -5.829 -42.142 1.00 45.96 379 ILE B C 1
ATOM 6124 O O . ILE B 1 402 ? 16.434 -6.709 -42.344 1.00 44.22 379 ILE B O 1
ATOM 6129 N N . ASP B 1 403 ? 18.564 -5.970 -42.411 1.00 48.51 380 ASP B N 1
ATOM 6130 C CA . ASP B 1 403 ? 19.141 -7.227 -42.888 1.00 50.56 380 ASP B CA 1
ATOM 6131 C C . ASP B 1 403 ? 19.740 -8.015 -41.721 1.00 50.02 380 ASP B C 1
ATOM 6132 O O . ASP B 1 403 ? 20.698 -7.566 -41.091 1.00 49.53 380 ASP B O 1
ATOM 6137 N N . LEU B 1 404 ? 19.174 -9.189 -41.445 1.00 50.44 381 LEU B N 1
ATOM 6138 C CA . LEU B 1 404 ? 19.624 -10.036 -40.338 1.00 51.06 381 LEU B CA 1
ATOM 6139 C C . LEU B 1 404 ? 20.730 -11.022 -40.726 1.00 53.58 381 LEU B C 1
ATOM 6140 O O . LEU B 1 404 ? 21.337 -11.638 -39.847 1.00 54.03 381 LEU B O 1
ATOM 6145 N N . GLU B 1 405 ? 20.991 -11.169 -42.026 1.00 56.33 382 GLU B N 1
ATOM 6146 C CA . GLU B 1 405 ? 21.907 -12.202 -42.526 1.00 57.70 382 GLU B CA 1
ATOM 6147 C C . GLU B 1 405 ? 23.364 -11.742 -42.559 1.00 57.86 382 GLU B C 1
ATOM 6148 O O . GLU B 1 405 ? 24.237 -12.404 -41.998 1.00 58.07 382 GLU B O 1
ATOM 6154 N N . GLN B 1 406 ? 23.622 -10.614 -43.217 1.00 58.12 383 GLN B N 1
ATOM 6155 C CA . GLN B 1 406 ? 24.998 -10.179 -43.494 1.00 59.04 383 GLN B CA 1
ATOM 6156 C C . GLN B 1 406 ? 25.791 -9.876 -42.231 1.00 58.63 383 GLN B C 1
ATOM 6157 O O . GLN B 1 406 ? 25.426 -8.991 -41.461 1.00 57.88 383 GLN B O 1
ATOM 6163 N N . GLU B 1 407 ? 26.881 -10.616 -42.035 1.00 60.33 384 GLU B N 1
ATOM 6164 C CA . GLU B 1 407 ? 27.838 -10.321 -40.972 1.00 61.03 384 GLU B CA 1
ATOM 6165 C C . GLU B 1 407 ? 28.722 -9.155 -41.415 1.00 60.18 384 GLU B C 1
ATOM 6166 O O . GLU B 1 407 ? 29.153 -9.099 -42.566 1.00 60.83 384 GLU B O 1
ATOM 6172 N N . GLU B 1 408 ? 28.975 -8.223 -40.501 1.00 59.99 385 GLU B N 1
ATOM 6173 C CA . GLU B 1 408 ? 29.790 -7.045 -40.792 1.00 58.79 385 GLU B CA 1
ATOM 6174 C C . GLU B 1 408 ? 30.424 -6.521 -39.506 1.00 58.16 385 GLU B C 1
ATOM 6175 O O . GLU B 1 408 ? 29.757 -6.422 -38.476 1.00 58.01 385 GLU B O 1
ATOM 6181 N N . GLU B 1 409 ? 31.711 -6.192 -39.574 1.00 58.45 386 GLU B N 1
ATOM 6182 C CA . GLU B 1 409 ? 32.425 -5.615 -38.437 1.00 59.11 386 GLU B CA 1
ATOM 6183 C C . GLU B 1 409 ? 32.126 -4.115 -38.327 1.00 58.63 386 GLU B C 1
ATOM 6184 O O . GLU B 1 409 ? 32.099 -3.406 -39.332 1.00 59.12 386 GLU B O 1
ATOM 6190 N N . ILE B 1 410 ? 31.892 -3.644 -37.105 1.00 57.96 387 ILE B N 1
ATOM 6191 C CA . ILE B 1 410 ? 31.601 -2.231 -36.853 1.00 57.92 387 ILE B CA 1
ATOM 6192 C C . ILE B 1 410 ? 32.859 -1.390 -37.108 1.00 57.35 387 ILE B C 1
ATOM 6193 O O . ILE B 1 410 ? 33.902 -1.632 -36.501 1.00 57.69 387 ILE B O 1
ATOM 6198 N N . ASP B 1 411 ? 32.746 -0.406 -38.001 1.00 56.78 388 ASP B N 1
ATOM 6199 C CA . ASP B 1 411 ? 33.891 0.402 -38.443 1.00 57.34 388 ASP B CA 1
ATOM 6200 C C . ASP B 1 411 ? 33.631 1.904 -38.232 1.00 57.59 388 ASP B C 1
ATOM 6201 O O . ASP B 1 411 ? 32.880 2.517 -38.996 1.00 56.48 388 ASP B O 1
ATOM 6206 N N . PRO B 1 412 ? 34.254 2.500 -37.194 1.00 58.29 389 PRO B N 1
ATOM 6207 C CA . PRO B 1 412 ? 34.145 3.936 -36.897 1.00 58.60 389 PRO B CA 1
ATOM 6208 C C . PRO B 1 412 ? 34.472 4.882 -38.057 1.00 57.96 389 PRO B C 1
ATOM 6209 O O . PRO B 1 412 ? 33.868 5.949 -38.155 1.00 60.35 389 PRO B O 1
ATOM 6213 N N . THR B 1 413 ? 35.409 4.507 -38.924 1.00 56.19 390 THR B N 1
ATOM 6214 C CA . THR B 1 413 ? 35.784 5.366 -40.055 1.00 54.22 390 THR B CA 1
ATOM 6215 C C . THR B 1 413 ? 34.641 5.570 -41.060 1.00 52.61 390 THR B C 1
ATOM 6216 O O . THR B 1 413 ? 34.635 6.559 -41.790 1.00 52.84 390 THR B O 1
ATOM 6220 N N . THR B 1 414 ? 33.683 4.641 -41.086 1.00 51.56 391 THR B N 1
ATOM 6221 C CA . THR B 1 414 ? 32.527 4.710 -41.988 1.00 51.38 391 THR B CA 1
ATOM 6222 C C . THR B 1 414 ? 31.226 5.130 -41.276 1.00 50.91 391 THR B C 1
ATOM 6223 O O . THR B 1 414 ? 30.139 4.692 -41.654 1.00 49.62 391 THR B O 1
ATOM 6227 N N . PHE B 1 415 ? 31.344 5.983 -40.260 1.00 50.56 392 PHE B N 1
ATOM 6228 C CA . PHE B 1 415 ? 30.192 6.476 -39.498 1.00 50.42 392 PHE B CA 1
ATOM 6229 C C . PHE B 1 415 ? 29.772 7.860 -40.002 1.00 50.29 392 PHE B C 1
ATOM 6230 O O . PHE B 1 415 ? 30.609 8.756 -40.133 1.00 49.60 392 PHE B O 1
ATOM 6238 N N . LEU B 1 416 ? 28.477 8.029 -40.273 1.00 50.60 393 LEU B N 1
ATOM 6239 C CA . LEU B 1 416 ? 27.919 9.333 -40.666 1.00 51.32 393 LEU B CA 1
ATOM 6240 C C . LEU B 1 416 ? 27.923 10.333 -39.508 1.00 52.53 393 LEU B C 1
ATOM 6241 O O . LEU B 1 416 ? 27.988 11.544 -39.727 1.00 54.33 393 LEU B O 1
ATOM 6246 N N . SER B 1 417 ? 27.833 9.823 -38.282 1.00 52.46 394 SER B N 1
ATOM 6247 C CA . SER B 1 417 ? 27.961 10.650 -37.088 1.00 52.17 394 SER B CA 1
ATOM 6248 C C . SER B 1 417 ? 29.379 11.204 -36.981 1.00 51.81 394 SER B C 1
ATOM 6249 O O . SER B 1 417 ? 30.344 10.541 -37.356 1.00 53.03 394 SER B O 1
ATOM 6252 N N . LYS B 1 418 ? 29.493 12.422 -36.465 1.00 51.82 395 LYS B N 1
ATOM 6253 C CA . LYS B 1 418 ? 30.796 13.049 -36.241 1.00 51.55 395 LYS B CA 1
ATOM 6254 C C . LYS B 1 418 ? 31.478 12.517 -34.981 1.00 50.68 395 LYS B C 1
ATOM 6255 O O . LYS B 1 418 ? 32.672 12.740 -34.779 1.00 50.76 395 LYS B O 1
ATOM 6261 N N . GLY B 1 419 ? 30.716 11.831 -34.131 1.00 50.27 396 GLY B N 1
ATOM 6262 C CA . GLY B 1 419 ? 31.257 11.179 -32.939 1.00 49.35 396 GLY B CA 1
ATOM 6263 C C . GLY B 1 419 ? 31.703 9.759 -33.236 1.00 48.90 396 GLY B C 1
ATOM 6264 O O . GLY B 1 419 ? 30.871 8.875 -33.466 1.00 46.14 396 GLY B O 1
ATOM 6265 N N . LYS B 1 420 ? 33.019 9.549 -33.237 1.00 49.13 397 LYS B N 1
ATOM 6266 C CA . LYS B 1 420 ? 33.610 8.229 -33.490 1.00 50.00 397 LYS B CA 1
ATOM 6267 C C . LYS B 1 420 ? 34.054 7.532 -32.194 1.00 51.13 397 LYS B C 1
ATOM 6268 O O . LYS B 1 420 ? 34.702 6.484 -32.239 1.00 51.84 397 LYS B O 1
ATOM 6274 N N . ASN B 1 421 ? 33.695 8.111 -31.048 1.00 51.56 398 ASN B N 1
ATOM 6275 C CA . ASN B 1 421 ? 34.002 7.523 -29.735 1.00 51.92 398 ASN B CA 1
ATOM 6276 C C . ASN B 1 421 ? 33.150 6.288 -29.393 1.00 51.93 398 ASN B C 1
ATOM 6277 O O . ASN B 1 421 ? 32.068 6.414 -28.817 1.00 52.60 398 ASN B O 1
ATOM 6282 N N . THR B 1 422 ? 33.648 5.101 -29.744 1.00 51.22 399 THR B N 1
ATOM 6283 C CA . THR B 1 422 ? 32.955 3.830 -29.455 1.00 50.23 399 THR B CA 1
ATOM 6284 C C . THR B 1 422 ? 33.937 2.753 -28.971 1.00 51.02 399 THR B C 1
ATOM 6285 O O . THR B 1 422 ? 35.091 2.732 -29.399 1.00 50.93 399 THR B O 1
ATOM 6289 N N . PRO B 1 423 ? 33.485 1.865 -28.063 1.00 50.69 400 PRO B N 1
ATOM 6290 C CA . PRO B 1 423 ? 34.302 0.729 -27.649 1.00 50.45 400 PRO B CA 1
ATOM 6291 C C . PRO B 1 423 ? 34.099 -0.542 -28.484 1.00 50.37 400 PRO B C 1
ATOM 6292 O O . PRO B 1 423 ? 34.852 -1.502 -28.311 1.00 50.77 400 PRO B O 1
ATOM 6296 N N . PHE B 1 424 ? 33.110 -0.551 -29.380 1.00 50.05 401 PHE B N 1
ATOM 6297 C CA . PHE B 1 424 ? 32.736 -1.770 -30.115 1.00 50.09 401 PHE B CA 1
ATOM 6298 C C . PHE B 1 424 ? 33.344 -1.885 -31.521 1.00 50.41 401 PHE B C 1
ATOM 6299 O O . PHE B 1 424 ? 32.794 -2.582 -32.375 1.00 51.67 401 PHE B O 1
ATOM 6307 N N . ALA B 1 425 ? 34.476 -1.224 -31.761 1.00 50.69 402 ALA B N 1
ATOM 6308 C CA . ALA B 1 425 ? 35.180 -1.341 -33.044 1.00 50.57 402 ALA B CA 1
ATOM 6309 C C . ALA B 1 425 ? 35.718 -2.761 -33.239 1.00 49.79 402 ALA B C 1
ATOM 6310 O O . ALA B 1 425 ? 36.299 -3.341 -32.324 1.00 50.32 402 ALA B O 1
ATOM 6312 N N . GLY B 1 426 ? 35.506 -3.317 -34.427 1.00 48.82 403 GLY B N 1
ATOM 6313 C CA . GLY B 1 426 ? 35.973 -4.667 -34.748 1.00 48.76 403 GLY B CA 1
ATOM 6314 C C . GLY B 1 426 ? 35.008 -5.782 -34.380 1.00 48.10 403 GLY B C 1
ATOM 6315 O O . GLY B 1 426 ? 35.182 -6.920 -34.825 1.00 47.70 403 GLY B O 1
ATOM 6316 N N . TRP B 1 427 ? 33.994 -5.467 -33.573 1.00 46.83 404 TRP B N 1
ATOM 6317 C CA . TRP B 1 427 ? 33.008 -6.458 -33.150 1.00 45.79 404 TRP B CA 1
ATOM 6318 C C . TRP B 1 427 ? 32.173 -6.850 -34.360 1.00 46.86 404 TRP B C 1
ATOM 6319 O O . TRP B 1 427 ? 31.551 -5.992 -34.992 1.00 47.37 404 TRP B O 1
ATOM 6330 N N . LYS B 1 428 ? 32.171 -8.138 -34.691 1.00 46.90 405 LYS B N 1
ATOM 6331 C CA . LYS B 1 428 ? 31.354 -8.635 -35.790 1.00 47.32 405 LYS B CA 1
ATOM 6332 C C . LYS B 1 428 ? 29.886 -8.639 -35.366 1.00 45.90 405 LYS B C 1
ATOM 6333 O O . LYS B 1 428 ? 29.560 -9.002 -34.238 1.00 45.59 405 LYS B O 1
ATOM 6339 N N . CYS B 1 429 ? 29.011 -8.226 -36.279 1.00 45.06 406 CYS B N 1
ATOM 6340 C CA . CYS B 1 429 ? 27.584 -8.078 -35.992 1.00 43.88 406 CYS B CA 1
ATOM 6341 C C . CYS B 1 429 ? 26.722 -8.366 -37.215 1.00 43.67 406 CYS B C 1
ATOM 6342 O O . CYS B 1 429 ? 27.144 -8.144 -38.351 1.00 44.01 406 CYS B O 1
ATOM 6345 N N . GLN B 1 430 ? 25.512 -8.854 -36.955 1.00 42.63 407 GLN B N 1
ATOM 6346 C CA . GLN B 1 430 ? 24.445 -8.930 -37.943 1.00 43.23 407 GLN B CA 1
ATOM 6347 C C . GLN B 1 430 ? 23.380 -7.908 -37.546 1.00 44.41 407 GLN B C 1
ATOM 6348 O O . GLN B 1 430 ? 23.596 -7.129 -36.617 1.00 44.78 407 GLN B O 1
ATOM 6354 N N . GLY B 1 431 ? 22.243 -7.904 -38.245 1.00 44.90 408 GLY B N 1
ATOM 6355 C CA . GLY B 1 431 ? 21.119 -7.016 -37.915 1.00 45.01 408 GLY B CA 1
ATOM 6356 C C . GLY B 1 431 ? 21.414 -5.550 -38.202 1.00 45.44 408 GLY B C 1
ATOM 6357 O O . GLY B 1 431 ? 21.328 -4.701 -37.309 1.00 43.61 408 GLY B O 1
ATOM 6358 N N . TRP B 1 432 ? 21.776 -5.262 -39.452 1.00 46.40 409 TRP B N 1
ATOM 6359 C CA . TRP B 1 432 ? 22.119 -3.905 -39.886 1.00 46.58 409 TRP B CA 1
ATOM 6360 C C . TRP B 1 432 ? 20.970 -3.297 -40.690 1.00 48.18 409 TRP B C 1
ATOM 6361 O O . TRP B 1 432 ? 20.486 -3.926 -41.635 1.00 47.64 409 TRP B O 1
ATOM 6372 N N . PRO B 1 433 ? 20.528 -2.074 -40.325 1.00 50.02 410 PRO B N 1
ATOM 6373 C CA . PRO B 1 433 ? 19.498 -1.406 -41.127 1.00 51.19 410 PRO B CA 1
ATOM 6374 C C . PRO B 1 433 ? 20.009 -1.052 -42.517 1.00 51.09 410 PRO B C 1
ATOM 6375 O O . PRO B 1 433 ? 21.117 -0.531 -42.651 1.00 49.82 410 PRO B O 1
ATOM 6379 N N . VAL B 1 434 ? 19.200 -1.340 -43.532 1.00 52.73 411 VAL B N 1
ATOM 6380 C CA . VAL B 1 434 ? 19.579 -1.103 -44.929 1.00 54.88 411 VAL B CA 1
ATOM 6381 C C . VAL B 1 434 ? 18.825 0.075 -45.553 1.00 57.27 411 VAL B C 1
ATOM 6382 O O . VAL B 1 434 ? 19.380 0.771 -46.401 1.00 58.65 411 VAL B O 1
ATOM 6386 N N . MET B 1 435 ? 17.574 0.289 -45.145 1.00 58.60 412 MET B N 1
ATOM 6387 C CA . MET B 1 435 ? 16.817 1.477 -45.555 1.00 59.79 412 MET B CA 1
ATOM 6388 C C . MET B 1 435 ? 15.946 2.010 -44.418 1.00 60.36 412 MET B C 1
ATOM 6389 O O . MET B 1 435 ? 15.459 1.240 -43.587 1.00 58.53 412 MET B O 1
ATOM 6394 N N . THR B 1 436 ? 15.753 3.330 -44.401 1.00 60.56 413 THR B N 1
ATOM 6395 C CA . THR B 1 436 ? 14.984 4.011 -43.354 1.00 61.11 413 THR B CA 1
ATOM 6396 C C . THR B 1 436 ? 14.098 5.105 -43.960 1.00 60.36 413 THR B C 1
ATOM 6397 O O . THR B 1 436 ? 14.583 5.983 -44.677 1.00 60.59 413 THR B O 1
ATOM 6401 N N . ILE B 1 437 ? 12.806 5.049 -43.640 1.00 59.01 414 ILE B N 1
ATOM 6402 C CA . ILE B 1 437 ? 11.785 5.901 -44.255 1.00 58.75 414 ILE B CA 1
ATOM 6403 C C . ILE B 1 437 ? 11.117 6.797 -43.207 1.00 58.64 414 ILE B C 1
ATOM 6404 O O . ILE B 1 437 ? 10.737 6.326 -42.134 1.00 56.97 414 ILE B O 1
ATOM 6409 N N . VAL B 1 438 ? 10.962 8.079 -43.541 1.00 59.12 415 VAL B N 1
ATOM 6410 C CA . VAL B 1 438 ? 10.381 9.080 -42.634 1.00 59.23 415 VAL B CA 1
ATOM 6411 C C . VAL B 1 438 ? 9.177 9.777 -43.284 1.00 58.63 415 VAL B C 1
ATOM 6412 O O . VAL B 1 438 ? 9.331 10.734 -44.050 1.00 57.37 415 VAL B O 1
ATOM 6416 N N . GLY B 1 439 ? 7.981 9.290 -42.962 1.00 59.20 416 GLY B N 1
ATOM 6417 C CA . GLY B 1 439 ? 6.739 9.834 -43.508 1.00 59.62 416 GLY B CA 1
ATOM 6418 C C . GLY B 1 439 ? 6.670 9.735 -45.022 1.00 60.04 416 GLY B C 1
ATOM 6419 O O . GLY B 1 439 ? 6.179 10.648 -45.683 1.00 59.66 416 GLY B O 1
ATOM 6420 N N . GLY B 1 440 ? 7.167 8.623 -45.563 1.00 60.51 417 GLY B N 1
ATOM 6421 C CA . GLY B 1 440 ? 7.251 8.414 -47.011 1.00 61.74 417 GLY B CA 1
ATOM 6422 C C . GLY B 1 440 ? 8.614 8.744 -47.601 1.00 62.28 417 GLY B C 1
ATOM 6423 O O . GLY B 1 440 ? 9.146 7.979 -48.401 1.00 62.95 417 GLY B O 1
ATOM 6424 N N . LYS B 1 441 ? 9.172 9.886 -47.207 1.00 64.67 418 LYS B N 1
ATOM 6425 C CA . LYS B 1 441 ? 10.459 10.363 -47.723 1.00 66.87 418 LYS B CA 1
ATOM 6426 C C . LYS B 1 441 ? 11.623 9.510 -47.207 1.00 67.46 418 LYS B C 1
ATOM 6427 O O . LYS B 1 441 ? 11.848 9.424 -45.999 1.00 69.80 418 LYS B O 1
ATOM 6433 N N . ILE B 1 442 ? 12.356 8.885 -48.127 1.00 66.78 419 ILE B N 1
ATOM 6434 C CA . ILE B 1 442 ? 13.505 8.048 -47.772 1.00 65.50 419 ILE B CA 1
ATOM 6435 C C . ILE B 1 442 ? 14.680 8.930 -47.348 1.00 64.10 419 ILE B C 1
ATOM 6436 O O . ILE B 1 442 ? 15.181 9.733 -48.133 1.00 63.08 419 ILE B O 1
ATOM 6441 N N . ALA B 1 443 ? 15.109 8.767 -46.098 1.00 63.86 420 ALA B N 1
ATOM 6442 C CA . ALA B 1 443 ? 16.175 9.584 -45.514 1.00 63.50 420 ALA B CA 1
ATOM 6443 C C . ALA B 1 443 ? 17.564 8.974 -45.685 1.00 63.09 420 ALA B C 1
ATOM 6444 O O . ALA B 1 443 ? 18.560 9.702 -45.720 1.00 61.86 420 ALA B O 1
ATOM 6446 N N . TRP B 1 444 ? 17.633 7.645 -45.766 1.00 63.46 421 TRP B N 1
ATOM 6447 C CA . TRP B 1 444 ? 18.916 6.943 -45.861 1.00 63.81 421 TRP B CA 1
ATOM 6448 C C . TRP B 1 444 ? 18.765 5.510 -46.370 1.00 65.80 421 TRP B C 1
ATOM 6449 O O . TRP B 1 444 ? 17.803 4.815 -46.036 1.00 65.72 421 TRP B O 1
ATOM 6460 N N . GLN B 1 445 ? 19.734 5.084 -47.180 1.00 69.18 422 GLN B N 1
ATOM 6461 C CA . GLN B 1 445 ? 19.839 3.692 -47.625 1.00 71.32 422 GLN B CA 1
ATOM 6462 C C . GLN B 1 445 ? 21.298 3.239 -47.700 1.00 71.08 422 GLN B C 1
ATOM 6463 O O . GLN B 1 445 ? 22.194 4.038 -47.986 1.00 69.66 422 GLN B O 1
ATOM 6469 N N . LYS B 1 446 ? 21.522 1.952 -47.441 1.00 72.12 423 LYS B N 1
ATOM 6470 C CA . LYS B 1 446 ? 22.859 1.360 -47.515 1.00 73.47 423 LYS B CA 1
ATOM 6471 C C . LYS B 1 446 ? 23.265 1.196 -48.980 1.00 72.87 423 LYS B C 1
ATOM 6472 O O . LYS B 1 446 ? 22.407 1.117 -49.869 1.00 70.98 423 LYS B O 1
ATOM 6478 N N . GLU B 1 447 ? 24.573 1.154 -49.222 1.00 71.56 424 GLU B N 1
ATOM 6479 C CA . GLU B 1 447 ? 25.115 1.019 -50.574 1.00 69.12 424 GLU B CA 1
ATOM 6480 C C . GLU B 1 447 ? 25.127 -0.438 -51.058 1.00 67.19 424 GLU B C 1
ATOM 6481 O O . GLU B 1 447 ? 26.182 -1.073 -51.121 1.00 68.08 424 GLU B O 1
ATOM 6487 N N . SER B 1 448 ? 23.931 -0.936 -51.390 1.00 64.73 425 SER B N 1
ATOM 6488 C CA . SER B 1 448 ? 23.687 -2.266 -51.995 1.00 63.75 425 SER B CA 1
ATOM 6489 C C . SER B 1 448 ? 22.308 -2.812 -51.587 1.00 63.30 425 SER B C 1
ATOM 6490 O O . SER B 1 448 ? 22.166 -3.429 -50.529 1.00 62.31 425 SER B O 1
ATOM 6493 N N . ALA B 1 449 ? 21.300 -2.575 -52.431 1.00 63.73 426 ALA B N 1
ATOM 6494 C CA . ALA B 1 449 ? 19.931 -3.059 -52.188 1.00 62.80 426 ALA B CA 1
ATOM 6495 C C . ALA B 1 449 ? 19.252 -3.476 -53.489 1.00 61.06 426 ALA B C 1
ATOM 6496 O O . ALA B 1 449 ? 18.920 -2.637 -54.325 1.00 59.58 426 ALA B O 1
#

GO terms:
  GO:0004151 dihydroorotase activity (F, EXP)

Radius of gyration: 32.83 Å; Cα contacts (8 Å, |Δi|>4): 2123; chains: 2; bounding box: 54×54×116 Å

Nearest PDB structures (foldseek):
  4yiw-assembly1_A  TM=1.002E+00  e=7.380E-99  Bacillus anthracis
  3gri-assembly1_A  TM=9.832E-01  e=6.274E-70  Staphylococcus aureus subsp. aureus MW2
  2z00-assembly1_A  TM=9.605E-01  e=1.565E-54  Thermus thermophilus HB8
  8hfd-assembly1_B  TM=9.059E-01  e=4.018E-38  Escherichia coli
  3e74-assembly1_C  TM=9.050E-01  e=2.165E-36  Escherichia coli K-12

B-factor: mean 42.13, std 14.85, range [13.48, 109.55]

Sequence (850 aa):
NYLFKNGRYMNEEGKIVATDLLVQDGKIAKVAENITADNAEVIDVNGKLIAPGLVDVHVHLREPGGEHKETIETGTLAAAKGGFTTICAMPNTRPVPDCREHMEDLQNRIKEKAHVNVLPYGAITVRQAGSEMTDFETLKELGAFAFTDDGVGVQDASMMLAAMKRAAKLNMAVVAHCEENTLINKGCVHEGKFSEKHGLNGIPSVCESVHIARDILLAEAADCHYHVCHVSTKGSVRVIRDAKRAGIKVTAEVTPHHLVLCEDDIPSADPNFKMNPPLRGKEDHEALIEGLLDGTIDMIATDHAPHTAEEKAQGIERAPFGITGFETAFPLLYTNLVKKGIITLEQLIQFLTEKPADTFGLEAGRLKEGRTADITIIDLEQEEEIDPTTFLSKGKNTPFAGWKCQGWPVMTIVGGKIAWQKESMNYLFKNGRYMNEEGKIVATDLLVQDGKIAKVAENITADNAEVIDVNGKLIAPGLVDVHVHLREPGGEHKETIETGTLAAAKGGFTTICAMPNTRPVPDCREHMEDLQNRIKEKAHVNVLPYGAITVRQAGSEMTDFETLKELGAFAFTDDGVGVQDASMMLAAMKRAAKLNMAVVAHCEENTLINKGCVHEGKFSEKHGLNGIPSVCESVHIARDILLAEAADCHYHVCHVSTKGSVRVIRDAKRAGIKVTAEVTPHHLVLCEDDIPSADPNFKMNPPLRGKEDHEALIEGLLDGTIDMIATDHAPHTAEEKAQGIERAPFGITGFETAFPLLYTNLVKKGIITLEQLIQFLTEKPADTFGLEAGRLKEGRTADITIIDLEQEEEIDPTTFLSKGKNTPFAGWKCQGWPVMTIVGGKIAWQKESA

InterPro domains:
  IPR002195 Dihydroorotase, conserved site [PS00482] (57-65)
  IPR002195 Dihydroorotase, conserved site [PS00483] (302-313)
  IPR004722 Dihydroorotase [MF_00220_B] (3-423)
  IPR004722 Dihydroorotase [cd01317] (40-413)
  IPR011059 Metal-dependent hydrolase, composite domain superfamily [G3DSA:2.30.40.10] (2-58)
  IPR011059 Metal-dependent hydrolase, composite domain superfamily [G3DSA:2.30.40.10] (363-425)
  IPR011059 Metal-dependent hydrolase, composite domain superfamily [SSF51338] (1-424)
  IPR013108 Amidohydrolase 3 [PF07969] (302-419)
  IPR024403 Dihydroorotase, catalytic domain [PF12890] (48-236)
  IPR032466 Metal-dependent hydrolase [SSF51556] (54-367)
  IPR050138 Dihydroorotase/Allantoinase hydrolase-like [PTHR43668] (1-425)

Secondary structure (DSSP, 8-state):
-EEEEEEEEE-SSS-EEEEEEEEETTEEEE--SS---TTSEEEE-TT-EEEEPEEEEEE---TTT-TTT--HHHHHHHHHHHTEEEEEE-S-SSS-S-SHHHHHHHHHHHHHH-SSEE---B-SBGGG-SSSB--HHHHHHTT---B--TTS----HHHHHHHHHHHHHTT--EEE----GGG-TT-SEESSHHHHHHT--EE-THHHHHHHHHHHHHHHHTT--EEE-S---HHHHHHHHHHHHHT--EEEEE-HHHHH--GGG--SS-GGG--SS----HHHHHHHHHHHHHTSS-EE---B----HHHHTT-TTTSPS----GGGHHHHHIIIIITTTSS-HHHHHHHTTHHHHHHHT-S-S---TTSB-EEEEEESS--EE--GGG-SSS----S-TT-EE--EEEEEEETTEEEEE---/-EEEEEEEEEE-SSS-EEEEEEEEETTEEEEEESS---SSSEEEE-TT-EEEEPEEEEEE---TTT-TTT--HHHHHHHHHHTTEEEEEE-S-SSS-S-SHHHHHHHHHHHHHH-SSEE-PPEESBGGG-SSSB--HHHHHHTT---EE-TTS----HHHHHHHHHHHHHTT--EEE----GGG-TT-SEETTHHHHHTT--EE-THHHHHHHHHHHHHHHHHT--EEE-S---HHHHHHHHHHHHTT--EEEEE-HHHHH--GGG--SS-GGG--SS----HHHHHHHHHHHHHTSS-EE---B----HHHHHS-TTTSPS----TTTHHHHHIIIIITTTSS-HHHHHHHTTHHHHHHHT-S-S---TTSB-EEEEEESS--EE--GGG-SSS----S-TT-EE--EEEEEEETTEEEEE-S--

=== Feature glossary ===
Annotated list of the representations used here:

Nearest PDB structures. The Foldseek neighbor list gives the closest experimentally determined structures in the PDB, ranked by structural alignment. TM-score near 1 means near-identical fold; near 0.3 means only rough topology match. This is how one finds what a novel AlphaFold prediction most resembles in the solved-structure universe.

Foldseek 3Di. Foldseek's 3Di representation compresses backbone geometry into a per-residue letter drawn from a learned twenty-state alphabet. It captures the tertiary interaction pattern around each residue — which residues are packed against it in space, regardless of where they are in sequence.

Radius of gyration, Cα contacts, bounding box. Radius of gyration (Rg) is the root-mean-square distance of Cα atoms from their centroid — a single number for overall size and compactness. A globular domain of N residues has Rg ≈ 2.2·N^0.38 Å; an extended or disordered chain has a much larger Rg. The Cα contact count is the number of residue pairs whose Cα atoms are within 8 Å and are more than four positions apart in sequence — a standard proxy for tertiary packing density. The bounding box is the smallest axis-aligned box enclosing all Cα atoms.

InterPro / GO / CATH / organism. The annotation block draws on four external resources. InterPro: which protein families and domains the sequence belongs to. GO: standardized terms for what the protein does, what process it participates in, and where in the cell it acts. CATH: which structural fold it has in the CATH hierarchy. Organism: the species of origin.

mmCIF coordinates. The mmCIF block holds the 3D Cartesian coordinates of each backbone atom (N, Cα, C, O) in ångströms. mmCIF is the PDB's canonical archive format — a tagged-loop text representation of the atomic model.

pLDDT. pLDDT is the predicted lDDT-Cα score: AlphaFold's confidence that the local environment of each residue (all inter-atomic distances within 15 Å) is correctly placed. It is a per-residue number between 0 and 100, with higher meaning more reliable.

Backbone torsions (φ/ψ). φ (phi) and ψ (psi) are the two rotatable backbone dihedrals per residue: φ is the C(i-1)–N–Cα–C torsion, ψ is the N–Cα–C–N(i+1) torsion, both in degrees on (−180°, 180°]. α-helical residues cluster near (−60°, −45°); β-strand residues near (−120°, +130°). A Ramachandran plot is simply a scatter of (φ, ψ) for every residue.

B-factor. For experimental (PDB) structures, the B-factor (temperature factor) quantifies the positional spread of each atom in the crystal — a combination of thermal vibration and static disorder — in units of Å². High B-factors mark flexible loops or poorly resolved regions; low B-factors mark the rigid, well-ordered core.

Secondary structure (3-state, P-SEA). SS3 is a coarse helix/strand/coil call (letters a/b/c) made by the P-SEA algorithm from inter-Cα distances and dihedrals. It is less detailed than DSSP but needs only Cα positions.

Predicted aligned error. Predicted aligned error is AlphaFold's pairwise confidence. Unlike pLDDT (per-residue), PAE is per-residue-pair and captures whether two parts of the structure are correctly placed relative to each other. Units are ångströms of expected positional error.

Solvent-accessible surface area. Solvent-accessible surface area (SASA) is the area in Å² traced out by the centre of a 1.4 Å probe sphere (a water molecule) rolled over the protein's van der Waals surface (Shrake–Rupley / Lee–Richards construction). Buried residues have near-zero SASA; fully exposed residues can exceed 200 Å². The total SASA scales roughly with the number of surface residues.

Secondary structure (8-state, DSSP). The SS8 string is DSSP's per-residue secondary-structure call. α-helix (H) means an i→i+4 H-bond ladder; β-strand (E) means the residue participates in a β-sheet; 3₁₀ (G) and π (I) are tighter and wider helices; T/S are turns/bends; '-' is loop.

Rendered structure images. Structure images are PyMOL renders from six orthogonal camera directions. Cartoon representation draws helices as coils and strands as arrows; sticks shows the backbone as bonds; surface shows the solvent-excluded envelope. Rainbow coloring maps sequence position to hue (blue→red, N→C); chain coloring assigns a distinct color per polypeptide.

Sequence. The amino-acid sequence is the protein's primary structure: the linear order of residues from the N-terminus to the C-terminus, written in one-letter code. Everything else here — the 3D coordinates, the secondary structure, the domain annotations — is ultimately a consequence of this string.

Contact-map, Ramachandran, and PAE plots. Three diagnostic plots accompany the record. The Cα contact map visualizes the tertiary structure as a 2D adjacency matrix (8 Å cutoff, sequence-local contacts suppressed). The Ramachandran plot shows the distribution of backbone (φ, ψ) torsions, with points in the α and β basins reflecting secondary structure content. The PAE plot shows AlphaFold's inter-residue confidence as a color matrix.